Protein AF-A0A6J4Q5G8-F1 (afdb_monomer)

Nearest PDB structures (foldseek):
  4a8e-assembly1_A-2  TM=4.617E-01  e=3.701E-03  Pyrococcus abyssi

Foldseek 3Di:
DDDDDPDDDLDPQWDDDPLFIKGKDADDPVVVVVPDDRIDIGTLPDNDSVSSNVSNVVVVVVVVVVVVVVVVVCCVPLDNVVLLLQLLLLLLLQLLLVLVVVLVDDDDPVVLVVVLVVLVVVLVVLVVCLVVVQQVVQLVSSVVSCVQSVNDSVCSRPSVSSNVSSVSVNVSSVLSSCCSVVVDRSLVSCQVVCVVSPFHSDPVSSPDQDWLVNLLVLLLVVDDPVLNVLLVVLSLLCCLQPNRHRLVSQAQVSLVVSLLLLQLAFPCPPVQQPDDPVGDRGDDDRSVVNSVVLLVQLVVQLVVLVPPDPDDPVRSLVSSQVRHGAGDDLVVSVVSLVSVLSSSCSRPNCQASNPPDPQVRHSRHDNVRSVVVVVVSQVVQADPSGRGSHHHDDQAADADDLLLVQLLQCACQFVFACDPPRSRHDNPDPDTDHDPALLNVVLVCCQLQLEDSQQQQAQFLVQFDQDPNFTWGFTPPDPPRPDPDPLRTFIATDEVVCVLQPVVVLSVVCVVVVHGGRHPVQFADPSNRTSCVVVQVVSLVSCVSSLSNASNHGSSSSSVNNLVLLVVVVHDPLLSCSSNSHDDDDPVSSCCSNPPNVVSRVSSNSRDSQWDWDDDPPDPGITGPHGNPPAQQEWEWDFFAAPSLATQKIFTARPVPRHTPDIEGAPPGDGPPDPVNVPHHYDHLQVVLQVVLVSVVRHDYPADNDPSSNVNNVVSNVSYDHDDPDPDPPDDPPDDDDDDDDDDDDDDDDDDDDLDDDQAPDDAQQWKFFFQDDDPDDDPPRSDTAIWGQNHWDADPNFIWTFIWGKDADDPDDDDLLKQWDADPVFCQQRQHPGTIITHNQPIAIETSRPCSTTPYTRHGGDPVRVVSSVRSNVVSPDHDHYYPPDDPPDDDDDDDDDDDDDDDDDDDDDDDDDDD

Sequence (917 aa):
MRRRSTGRRWGLHLVRRNGVFHFRRRWPAALRKRGAPEFLCISLRTHVLAEAVKRSADLLAAIEAGERNVLMELADSPTAEWRTRAMIREMVRAAVAAMLARQEAPVDALDTAAHLERLAQQSDAIRSAQKERDWSEAARLAGSAAALTGVPHEALVGPVLGREILSTARRLLELAHRVEKECGDPLHLGQELLTQVGLPARRQALRPPMLLSEAIEKAAEEAPDEVEKKVRAVGRLAIAFFGDVPVATLGFERVFEFLEFIWKMPKGWGKGHGRNRHGQPGREIDPLAEQREADAHDAAVLAEVMATPDLTLPEKRRRVVERLTPRLTDGYLLVQRDMFARIARAALGSAVVGRSVDDEDRVVPSHRQIEAKLVVWHKRARTPCGLPTRISRPKRRRSWSLEHVVSLLLSPIFAGSSSTAQRWRKATSSKRFILRDAFYWVPLFMITLGVRPEEILQLKVRNVRLRDGILCVFLGDDLDDAIKTEQSRRVLPVPELLLRLGFREWIAFKGQSGEVWAFPEVQPDASHDRRSQIWGDRMRTLLARLDLKCEREDIYAMRRTLASKLLNLGVDNGVRQRVLGHLEGTTVDRHYSDDGLVELKALLDQVDYGVAVGQKSGFAFPVITGCTVALLPPLEVLVALTDQGAVSALRLCDPDTDETVFAARIAGAPAPKSQEWDSLEVLTGRAVATRANEILAAYSAILPANEEAVAAFEHLLILGDPAPRMPLPPAPVRESAVPGRATDPHPVAPEPEAFHEGPVLGLRKGDTAICVFPCRGRGAEDKLPRPGLVVAVRTLRGETFLDLAPGIPHNQMPVAPHELLVVEADETSSAGLAKPTRFDLRHRILVRVDDGSRLHRRLGSLSRKSDQRLMQSIQFAGDVSPLPVGEGAGIGRTPVVERRAKKVVHPPAPSPAIGRR

Mean predicted aligned error: 19.78 Å

Radius of gyration: 43.27 Å; Cα contacts (8 Å, |Δi|>4): 1274; chains: 1; bounding box: 100×101×131 Å

InterPro domains:
  IPR002104 Integrase, catalytic domain [PF00589] (444-593)
  IPR002104 Integrase, catalytic domain [PS51898] (395-605)
  IPR011010 DNA breaking-rejoining enzyme, catalytic core [SSF56349] (376-596)
  IPR013762 Integrase-like, catalytic domain superfamily [G3DSA:1.10.443.10] (398-610)
  IPR046668 Domain of unknown function DUF6538 [PF20172] (13-64)

Structure (mmCIF, N/CA/C/O backbone):
data_AF-A0A6J4Q5G8-F1
#
_entry.id   AF-A0A6J4Q5G8-F1
#
loop_
_atom_site.group_PDB
_atom_site.id
_atom_site.type_symbol
_atom_site.label_atom_id
_atom_site.label_alt_id
_atom_site.label_comp_id
_atom_site.label_asym_id
_atom_site.label_entity_id
_atom_site.label_seq_id
_atom_site.pdbx_PDB_ins_code
_atom_site.Cartn_x
_atom_site.Cartn_y
_atom_site.Cartn_z
_atom_site.occupancy
_atom_site.B_iso_or_equiv
_atom_site.auth_seq_id
_atom_site.auth_comp_id
_atom_site.auth_asym_id
_atom_site.auth_atom_id
_atom_site.pdbx_PDB_model_num
ATOM 1 N N . MET A 1 1 ? 3.506 -43.143 -50.020 1.00 38.41 1 MET A N 1
ATOM 2 C CA . MET A 1 1 ? 4.599 -43.624 -49.127 1.00 38.41 1 MET A CA 1
ATOM 3 C C . MET A 1 1 ? 5.420 -42.417 -48.664 1.00 38.41 1 MET A C 1
ATOM 5 O O . MET A 1 1 ? 5.477 -41.471 -49.428 1.00 38.41 1 MET A O 1
ATOM 9 N N . ARG A 1 2 ? 6.064 -42.328 -47.490 1.00 31.16 2 ARG A N 1
ATOM 10 C CA . ARG A 1 2 ? 6.086 -43.151 -46.257 1.00 31.16 2 ARG A CA 1
ATOM 11 C C . ARG A 1 2 ? 5.698 -42.241 -45.068 1.00 31.16 2 ARG A C 1
ATOM 13 O O . ARG A 1 2 ? 6.108 -41.083 -45.057 1.00 31.16 2 ARG A O 1
ATOM 20 N N . ARG A 1 3 ? 5.001 -42.743 -44.035 1.00 32.31 3 ARG A N 1
ATOM 21 C CA . ARG A 1 3 ? 4.870 -42.006 -42.755 1.00 32.31 3 ARG A CA 1
ATOM 22 C C . ARG A 1 3 ? 6.266 -41.846 -42.129 1.00 32.31 3 ARG A C 1
ATOM 24 O O . ARG A 1 3 ? 6.942 -42.850 -41.915 1.00 32.31 3 ARG A O 1
ATOM 31 N N . ARG A 1 4 ? 6.705 -40.618 -41.817 1.00 34.25 4 ARG A N 1
ATOM 32 C CA . ARG A 1 4 ? 7.885 -40.408 -40.955 1.00 34.25 4 ARG A CA 1
ATOM 33 C C . ARG A 1 4 ? 7.506 -40.791 -39.523 1.00 34.25 4 ARG A C 1
ATOM 35 O O . ARG A 1 4 ? 6.499 -40.316 -39.008 1.00 34.25 4 ARG A O 1
ATOM 42 N N . SER A 1 5 ? 8.288 -41.673 -38.909 1.00 34.28 5 SER A N 1
ATOM 43 C CA . SER A 1 5 ? 8.016 -42.191 -37.569 1.00 34.28 5 SER A CA 1
ATOM 44 C C . SER A 1 5 ? 8.118 -41.100 -36.502 1.00 34.28 5 SER A C 1
ATOM 46 O O . SER A 1 5 ? 9.046 -40.289 -36.494 1.00 34.28 5 SER A O 1
ATOM 48 N N . THR A 1 6 ? 7.179 -41.117 -35.558 1.00 39.62 6 THR A N 1
ATOM 49 C CA . THR A 1 6 ? 7.256 -40.359 -34.308 1.00 39.62 6 THR A CA 1
ATOM 50 C C . THR A 1 6 ? 8.429 -40.885 -33.480 1.00 39.62 6 THR A C 1
ATOM 52 O O . THR A 1 6 ? 8.347 -41.915 -32.811 1.00 39.62 6 THR A O 1
ATOM 55 N N . GLY A 1 7 ? 9.570 -40.200 -33.564 1.00 41.69 7 GLY A N 1
ATOM 56 C CA . GLY A 1 7 ? 10.774 -40.582 -32.833 1.00 41.69 7 GLY A CA 1
ATOM 57 C C . GLY A 1 7 ? 10.539 -40.544 -31.323 1.00 41.69 7 GLY A C 1
ATOM 58 O O . GLY A 1 7 ? 10.276 -39.475 -30.771 1.00 41.69 7 GLY A O 1
ATOM 59 N N . ARG A 1 8 ? 10.663 -41.702 -30.657 1.00 46.34 8 ARG A N 1
ATOM 60 C CA . ARG A 1 8 ? 10.660 -41.800 -29.187 1.00 46.34 8 ARG A CA 1
ATOM 61 C C . ARG A 1 8 ? 11.678 -40.800 -28.619 1.00 46.34 8 ARG A C 1
ATOM 63 O O . ARG A 1 8 ? 12.821 -40.770 -29.077 1.00 46.34 8 ARG A O 1
ATOM 70 N N . ARG A 1 9 ? 11.271 -39.978 -27.646 1.00 46.75 9 ARG A N 1
ATOM 71 C CA . ARG A 1 9 ? 12.187 -39.099 -26.901 1.00 46.75 9 ARG A CA 1
ATOM 72 C C . ARG A 1 9 ? 12.889 -39.941 -25.837 1.00 46.75 9 ARG A C 1
ATOM 74 O O . ARG A 1 9 ? 12.223 -40.506 -24.981 1.00 46.75 9 ARG A O 1
ATOM 81 N N . TRP A 1 10 ? 14.216 -40.014 -25.898 1.00 53.19 10 TRP A N 1
ATOM 82 C CA . TRP A 1 10 ? 15.046 -40.833 -24.997 1.00 53.19 10 TRP A CA 1
ATOM 83 C C . TRP A 1 10 ? 15.694 -40.016 -23.862 1.00 53.19 10 TRP A C 1
ATOM 85 O O . TRP A 1 10 ? 16.623 -40.480 -23.213 1.00 53.19 10 TRP A O 1
ATOM 95 N N . GLY A 1 11 ? 15.235 -38.777 -23.672 1.00 56.56 11 GLY A N 1
ATOM 96 C CA . GLY A 1 11 ? 15.844 -37.749 -22.829 1.00 56.56 11 GLY A CA 1
ATOM 97 C C . GLY A 1 11 ? 15.812 -36.388 -23.530 1.00 56.56 11 GLY A C 1
ATOM 98 O O . GLY A 1 11 ? 15.496 -36.299 -24.723 1.00 56.56 11 GLY A O 1
ATOM 99 N N . LEU A 1 12 ? 16.142 -35.319 -22.804 1.00 60.50 12 LEU A N 1
ATOM 100 C CA . LEU A 1 12 ? 16.439 -34.023 -23.418 1.00 60.50 12 LEU A CA 1
ATOM 101 C C . LEU A 1 12 ? 17.685 -34.164 -24.309 1.00 60.50 12 LEU A C 1
ATOM 103 O O . LEU A 1 12 ? 18.659 -34.808 -23.939 1.00 60.50 12 LEU A O 1
ATOM 107 N N . HIS A 1 13 ? 17.627 -33.590 -25.511 1.00 79.25 13 HIS A N 1
ATOM 108 C CA . HIS A 1 13 ? 18.731 -33.543 -26.482 1.00 79.25 13 HIS A CA 1
ATOM 109 C C . HIS A 1 13 ? 19.293 -34.885 -27.003 1.00 79.25 13 HIS A C 1
ATOM 111 O O . HIS A 1 13 ? 20.282 -34.860 -27.728 1.00 79.25 13 HIS A O 1
ATOM 117 N N . LEU A 1 14 ? 18.670 -36.044 -26.753 1.00 86.31 14 LEU A N 1
ATOM 118 C CA . LEU A 1 14 ? 19.120 -37.331 -27.315 1.00 86.31 14 LEU A CA 1
ATOM 119 C C . LEU A 1 14 ? 18.412 -37.720 -28.624 1.00 86.31 14 LEU A C 1
ATOM 121 O O . LEU A 1 14 ? 17.184 -37.730 -28.714 1.00 86.31 14 LEU A O 1
ATOM 125 N N . VAL A 1 15 ? 19.197 -38.123 -29.632 1.00 85.50 15 VAL A N 1
ATOM 126 C CA . VAL A 1 15 ? 18.722 -38.652 -30.925 1.00 85.50 15 VAL A CA 1
ATOM 127 C C . VAL A 1 15 ? 19.539 -39.885 -31.318 1.00 85.50 15 VAL A C 1
ATOM 129 O O . VAL A 1 15 ? 20.762 -39.819 -31.389 1.00 85.50 15 VAL A O 1
ATOM 132 N N . ARG A 1 16 ? 18.885 -41.009 -31.635 1.00 83.44 16 ARG A N 1
ATOM 133 C CA . ARG A 1 16 ? 19.562 -42.219 -32.138 1.00 83.44 16 ARG A CA 1
ATOM 134 C C . ARG A 1 16 ? 19.653 -42.199 -33.670 1.00 83.44 16 ARG A C 1
ATOM 136 O O . ARG A 1 16 ? 18.660 -41.898 -34.333 1.00 83.44 16 ARG A O 1
ATOM 143 N N . ARG A 1 17 ? 20.820 -42.524 -34.235 1.00 81.69 17 ARG A N 1
ATOM 144 C CA . ARG A 1 17 ? 21.075 -42.677 -35.682 1.00 81.69 17 ARG A CA 1
ATOM 145 C C . ARG A 1 17 ? 22.026 -43.854 -35.896 1.00 81.69 17 ARG A C 1
ATOM 147 O O . ARG A 1 17 ? 22.981 -43.994 -35.147 1.00 81.69 17 ARG A O 1
ATOM 154 N N . ASN A 1 18 ? 21.761 -44.699 -36.893 1.00 80.75 18 ASN A N 1
ATOM 155 C CA . ASN A 1 18 ? 22.617 -45.835 -37.278 1.00 80.75 18 ASN A CA 1
ATOM 156 C C . ASN A 1 18 ? 23.101 -46.676 -36.069 1.00 80.75 18 ASN A C 1
ATOM 158 O O . ASN A 1 18 ? 24.284 -46.946 -35.911 1.00 80.75 18 ASN A O 1
ATOM 162 N N . GLY A 1 19 ? 22.181 -47.015 -35.155 1.00 79.88 19 GLY A N 1
ATOM 163 C CA . GLY A 1 19 ? 22.466 -47.764 -33.920 1.00 79.88 19 GLY A CA 1
ATOM 164 C C . GLY A 1 19 ? 23.057 -46.949 -32.755 1.00 79.88 19 GLY A C 1
ATOM 165 O O . GLY A 1 19 ? 22.808 -47.300 -31.599 1.00 79.88 19 GLY A O 1
ATOM 166 N N . VAL A 1 20 ? 23.744 -45.839 -33.028 1.00 86.69 20 VAL A N 1
ATOM 167 C CA . VAL A 1 20 ? 24.491 -45.008 -32.062 1.00 86.69 20 VAL A CA 1
ATOM 168 C C . VAL A 1 20 ? 23.655 -43.814 -31.570 1.00 86.69 20 VAL A C 1
ATOM 170 O O . VAL A 1 20 ? 22.769 -43.314 -32.269 1.00 86.69 20 VAL A O 1
ATOM 173 N N . PHE A 1 21 ? 23.911 -43.343 -30.349 1.00 88.56 21 PHE A N 1
ATOM 174 C CA . PHE A 1 21 ? 23.306 -42.122 -29.810 1.00 88.56 21 PHE A CA 1
ATOM 175 C C . PHE A 1 21 ? 24.123 -40.863 -30.136 1.00 88.56 21 PHE A C 1
ATOM 177 O O . PHE A 1 21 ? 25.350 -40.839 -30.046 1.00 88.56 21 PHE A O 1
ATOM 184 N N . HIS A 1 22 ? 23.412 -39.788 -30.470 1.00 88.38 22 HIS A N 1
ATOM 185 C CA . HIS A 1 22 ? 23.940 -38.445 -30.678 1.00 88.38 22 HIS A CA 1
ATOM 186 C C . HIS A 1 22 ? 23.261 -37.457 -29.726 1.00 88.38 22 HIS A C 1
ATOM 188 O O . HIS A 1 22 ? 22.049 -37.523 -29.502 1.00 88.38 22 HIS A O 1
ATOM 194 N N . PHE A 1 23 ? 24.038 -36.497 -29.236 1.00 87.12 23 PHE A N 1
ATOM 195 C CA . PHE A 1 23 ? 23.537 -35.278 -28.618 1.00 87.12 23 PHE A CA 1
ATOM 196 C C . PHE A 1 23 ? 23.117 -34.291 -29.711 1.00 87.12 23 PHE A C 1
ATOM 198 O O . PHE A 1 23 ? 23.874 -34.061 -30.656 1.00 87.12 23 PHE A O 1
ATOM 205 N N . ARG A 1 24 ? 21.927 -33.697 -29.588 1.00 87.44 24 ARG A N 1
ATOM 206 C CA . ARG A 1 24 ? 21.398 -32.662 -30.482 1.00 87.44 24 ARG A CA 1
ATOM 207 C C . ARG A 1 24 ? 20.678 -31.559 -29.697 1.00 87.44 24 ARG A C 1
ATOM 209 O O . ARG A 1 24 ? 19.518 -31.713 -29.304 1.00 87.44 24 ARG A O 1
ATOM 216 N N . ARG A 1 25 ? 21.332 -30.405 -29.557 1.00 85.31 25 ARG A N 1
ATOM 217 C CA . ARG A 1 25 ? 20.786 -29.169 -28.960 1.00 85.31 25 ARG A CA 1
ATOM 218 C C . ARG A 1 25 ? 20.727 -28.075 -30.029 1.00 85.31 25 ARG A C 1
ATOM 220 O O . ARG A 1 25 ? 21.555 -28.053 -30.936 1.00 85.31 25 ARG A O 1
ATOM 227 N N . ARG A 1 26 ? 19.712 -27.206 -29.987 1.00 81.25 26 ARG A N 1
ATOM 228 C CA . ARG A 1 26 ? 19.653 -26.013 -30.854 1.00 81.25 26 ARG A CA 1
ATOM 229 C C . ARG A 1 26 ? 20.552 -24.958 -30.213 1.00 81.25 26 ARG A C 1
ATOM 231 O O . ARG A 1 26 ? 20.445 -24.773 -29.004 1.00 81.25 26 ARG A O 1
ATOM 238 N N . TRP A 1 27 ? 21.425 -24.299 -30.972 1.00 80.06 27 TRP A N 1
ATOM 239 C CA . TRP A 1 27 ? 22.265 -23.240 -30.396 1.00 80.06 27 TRP A CA 1
ATOM 240 C C . TRP A 1 27 ? 21.397 -22.036 -29.949 1.00 80.06 27 TRP A C 1
ATOM 242 O O . TRP A 1 27 ? 20.337 -21.793 -30.549 1.00 80.06 27 TRP A O 1
ATOM 252 N N . PRO A 1 28 ? 21.810 -21.254 -28.931 1.00 72.00 28 PRO A N 1
ATOM 253 C CA . PRO A 1 28 ? 21.120 -20.040 -28.502 1.00 72.00 28 PRO A CA 1
ATOM 254 C C . PRO A 1 28 ? 20.918 -19.045 -29.648 1.00 72.00 28 PRO A C 1
ATOM 256 O O . PRO A 1 28 ? 21.732 -18.954 -30.571 1.00 72.00 28 PRO A O 1
ATOM 259 N N . ALA A 1 29 ? 19.831 -18.269 -29.599 1.00 66.38 29 ALA A N 1
ATOM 260 C CA . ALA A 1 29 ? 19.505 -17.317 -30.662 1.00 66.38 29 ALA A CA 1
ATOM 261 C C . ALA A 1 29 ? 20.607 -16.260 -30.869 1.00 66.38 29 ALA A C 1
ATOM 263 O O . ALA A 1 29 ? 20.895 -15.912 -32.010 1.00 66.38 29 ALA A O 1
ATOM 264 N N . ALA A 1 30 ? 21.268 -15.813 -29.794 1.00 60.62 30 ALA A N 1
ATOM 265 C CA . ALA A 1 30 ? 22.379 -14.862 -29.851 1.00 60.62 30 ALA A CA 1
ATOM 266 C C . ALA A 1 30 ? 23.604 -15.391 -30.622 1.00 60.62 30 ALA A C 1
ATOM 268 O O . ALA A 1 30 ? 24.244 -14.629 -31.342 1.00 60.62 30 ALA A O 1
ATOM 269 N N . LEU A 1 31 ? 23.911 -16.690 -30.518 1.00 66.56 31 LEU A N 1
ATOM 270 C CA . LEU A 1 31 ? 25.018 -17.314 -31.251 1.00 66.56 31 LEU A CA 1
ATOM 271 C C . LEU A 1 31 ? 24.617 -17.641 -32.698 1.00 66.56 31 LEU A C 1
ATOM 273 O O . LEU A 1 31 ? 25.392 -17.400 -33.619 1.00 66.56 31 LEU A O 1
ATOM 277 N N . ARG A 1 32 ? 23.375 -18.090 -32.936 1.00 79.81 32 ARG A N 1
ATOM 278 C CA . ARG A 1 32 ? 22.860 -18.317 -34.304 1.00 79.81 32 ARG A CA 1
ATOM 279 C C . ARG A 1 32 ? 22.761 -17.026 -35.124 1.00 79.81 32 ARG A C 1
ATOM 281 O O . ARG A 1 32 ? 23.094 -17.040 -36.303 1.00 79.81 32 ARG A O 1
ATOM 288 N N . LYS A 1 33 ? 22.385 -15.898 -34.504 1.00 62.31 33 LYS A N 1
ATOM 289 C CA . LYS A 1 33 ? 22.427 -14.558 -35.130 1.00 62.31 33 LYS A CA 1
ATOM 290 C C . LYS A 1 33 ? 23.856 -14.106 -35.492 1.00 62.31 33 LYS A C 1
ATOM 292 O O . LYS A 1 33 ? 23.999 -13.245 -36.349 1.00 62.31 33 LYS A O 1
ATOM 297 N N . ARG A 1 34 ? 24.893 -14.701 -34.883 1.00 59.44 34 ARG A N 1
ATOM 298 C CA . ARG A 1 34 ? 26.323 -14.483 -35.183 1.00 59.44 34 ARG A CA 1
ATOM 299 C C . ARG A 1 34 ? 26.957 -15.635 -35.996 1.00 59.44 34 ARG A C 1
ATOM 301 O O . ARG A 1 34 ? 28.171 -15.791 -35.995 1.00 59.44 34 ARG A O 1
ATOM 308 N N . GLY A 1 35 ? 26.151 -16.450 -36.686 1.00 63.34 35 GLY A N 1
ATOM 309 C CA . GLY A 1 35 ? 26.634 -17.468 -37.632 1.00 63.34 35 GLY A CA 1
ATOM 310 C C . GLY A 1 35 ? 26.822 -18.888 -37.081 1.00 63.34 35 GLY A C 1
ATOM 311 O O . GLY A 1 35 ? 27.192 -19.778 -37.845 1.00 63.34 35 GLY A O 1
ATOM 312 N N . ALA A 1 36 ? 26.531 -19.155 -35.801 1.00 71.88 36 ALA A N 1
ATOM 313 C CA . ALA A 1 36 ? 26.524 -20.533 -35.300 1.00 71.88 36 ALA A CA 1
ATOM 314 C C . ALA A 1 36 ? 25.456 -21.383 -36.031 1.00 71.88 36 ALA A C 1
ATOM 316 O O . ALA A 1 36 ? 24.354 -20.885 -36.292 1.00 71.88 36 ALA A O 1
ATOM 317 N N . PRO A 1 37 ? 25.729 -22.669 -36.338 1.00 73.81 37 PRO A N 1
ATOM 318 C CA . PRO A 1 37 ? 24.788 -23.531 -37.054 1.00 73.81 37 PRO A CA 1
ATOM 319 C C . PRO A 1 37 ? 23.489 -23.721 -36.262 1.00 73.81 37 PRO A C 1
ATOM 321 O O . PRO A 1 37 ? 23.439 -23.498 -35.055 1.00 73.81 37 PRO A O 1
ATOM 324 N N . GLU A 1 38 ? 22.405 -24.171 -36.900 1.00 77.12 38 GLU A N 1
ATOM 325 C CA . GLU A 1 38 ? 21.125 -24.231 -36.183 1.00 77.12 38 GLU A CA 1
ATOM 326 C C . GLU A 1 38 ? 21.134 -25.243 -35.018 1.00 77.12 38 GLU A C 1
ATOM 328 O O . GLU A 1 38 ? 20.588 -24.976 -33.944 1.00 77.12 38 GLU A O 1
ATOM 333 N N . PHE A 1 39 ? 21.794 -26.389 -35.204 1.00 82.56 39 PHE A N 1
ATOM 334 C CA . PHE A 1 39 ? 21.907 -27.441 -34.197 1.00 82.56 39 PHE A CA 1
ATOM 335 C C . PHE A 1 39 ? 23.359 -27.856 -33.989 1.00 82.56 39 PHE A C 1
ATOM 337 O O . PHE A 1 39 ? 24.038 -28.239 -34.941 1.00 82.56 39 PHE A O 1
ATOM 344 N N . LEU A 1 40 ? 23.789 -27.894 -32.730 1.00 83.06 40 LEU A N 1
ATOM 345 C CA . LEU A 1 40 ? 24.952 -28.668 -32.322 1.00 83.06 40 LEU A CA 1
ATOM 346 C C . LEU A 1 40 ? 24.571 -30.150 -32.357 1.00 83.06 40 LEU A C 1
ATOM 348 O O . LEU A 1 40 ? 23.582 -30.539 -31.734 1.00 83.06 40 LEU A O 1
ATOM 352 N N . CYS A 1 41 ? 25.320 -30.970 -33.095 1.00 87.50 41 CYS A N 1
ATOM 353 C CA . CYS A 1 41 ? 25.050 -32.399 -33.247 1.00 87.50 41 CYS A CA 1
ATOM 354 C C . CYS A 1 41 ? 26.345 -33.203 -33.068 1.00 87.50 41 CYS A C 1
ATOM 356 O O . CYS A 1 41 ? 27.186 -33.228 -33.962 1.00 87.50 41 CYS A O 1
ATOM 358 N N . ILE A 1 42 ? 26.510 -33.852 -31.914 1.00 86.12 42 ILE A N 1
ATOM 359 C CA . ILE A 1 42 ? 27.739 -34.561 -31.519 1.00 86.12 42 ILE A CA 1
ATOM 360 C C . ILE A 1 42 ? 27.423 -36.053 -31.362 1.00 86.12 42 ILE A C 1
ATOM 362 O O . ILE A 1 42 ? 26.415 -36.416 -30.759 1.00 86.12 42 ILE A O 1
ATOM 366 N N . SER A 1 43 ? 28.266 -36.940 -31.902 1.00 88.69 43 SER A N 1
ATOM 367 C CA . SER A 1 43 ? 28.151 -38.383 -31.637 1.00 88.69 43 SER A CA 1
ATOM 368 C C . SER A 1 43 ? 28.643 -38.697 -30.229 1.00 88.69 43 SER A C 1
ATOM 370 O O . SER A 1 43 ? 29.786 -38.389 -29.897 1.00 88.69 43 SER A O 1
ATOM 372 N N . LEU A 1 44 ? 27.812 -39.360 -29.421 1.00 88.50 44 LEU A N 1
ATOM 373 C CA . LEU A 1 44 ? 28.181 -39.784 -28.067 1.00 88.50 44 LEU A CA 1
ATOM 374 C C . LEU A 1 44 ? 28.978 -41.095 -28.057 1.00 88.50 44 LEU A C 1
ATOM 376 O O . LEU A 1 44 ? 29.327 -41.576 -26.982 1.00 88.50 44 LEU A O 1
ATOM 380 N N . ARG A 1 45 ? 29.266 -41.676 -29.236 1.00 88.62 45 ARG A N 1
ATOM 381 C CA . ARG A 1 45 ? 30.078 -42.895 -29.425 1.00 88.62 45 ARG A CA 1
ATOM 382 C C . ARG A 1 45 ? 29.662 -44.061 -28.511 1.00 88.62 45 ARG A C 1
ATOM 384 O O . ARG A 1 45 ? 30.510 -44.765 -27.973 1.00 88.62 45 ARG A O 1
ATOM 391 N N . THR A 1 46 ? 28.356 -44.243 -28.312 1.00 87.12 46 THR A N 1
ATOM 392 C CA . THR A 1 46 ? 27.788 -45.386 -27.582 1.00 87.12 46 THR A CA 1
ATOM 393 C C . THR A 1 46 ? 26.423 -45.783 -28.142 1.00 87.12 46 THR A C 1
ATOM 395 O O . THR A 1 46 ? 25.683 -44.956 -28.685 1.00 87.12 46 THR A O 1
ATOM 398 N N . HIS A 1 47 ? 26.103 -47.069 -28.025 1.00 87.38 47 HIS A N 1
ATOM 399 C CA . HIS A 1 47 ? 24.806 -47.656 -28.359 1.00 87.38 47 HIS A CA 1
ATOM 400 C C . HIS A 1 47 ? 23.957 -47.948 -27.103 1.00 87.38 47 HIS A C 1
ATOM 402 O O . HIS A 1 47 ? 22.797 -48.341 -27.237 1.00 87.38 47 HIS A O 1
ATOM 408 N N . VAL A 1 48 ? 24.515 -47.745 -25.902 1.00 87.50 48 VAL A N 1
ATOM 409 C CA . VAL A 1 48 ? 23.874 -48.007 -24.605 1.00 87.50 48 VAL A CA 1
ATOM 410 C C . VAL A 1 48 ? 23.151 -46.749 -24.120 1.00 87.50 48 VAL A C 1
ATOM 412 O O . VAL A 1 48 ? 23.741 -45.674 -24.037 1.00 87.50 48 VAL A O 1
ATOM 415 N N . LEU A 1 49 ? 21.864 -46.873 -23.781 1.00 82.38 49 LEU A N 1
ATOM 416 C CA . LEU A 1 49 ? 21.022 -45.720 -23.435 1.00 82.38 49 LEU A CA 1
ATOM 417 C C . LEU A 1 49 ? 21.464 -45.014 -22.142 1.00 82.38 49 LEU A C 1
ATOM 419 O O . LEU A 1 49 ? 21.581 -43.794 -22.140 1.00 82.38 49 LEU A O 1
ATOM 423 N N . ALA A 1 50 ? 21.720 -45.754 -21.059 1.00 81.00 50 ALA A N 1
ATOM 424 C CA . ALA A 1 50 ? 22.101 -45.159 -19.773 1.00 81.00 50 ALA A CA 1
ATOM 425 C C . ALA A 1 50 ? 23.421 -44.372 -19.873 1.00 81.00 50 ALA A C 1
ATOM 427 O O . ALA A 1 50 ? 23.539 -43.261 -19.355 1.00 81.00 50 ALA A O 1
ATOM 428 N N . GLU A 1 51 ? 24.388 -44.909 -20.619 1.00 84.19 51 GLU A N 1
ATOM 429 C CA . GLU A 1 51 ? 25.650 -44.227 -20.894 1.00 84.19 51 GLU A CA 1
ATOM 430 C C . GLU A 1 51 ? 25.454 -43.000 -21.799 1.00 84.19 51 GLU A C 1
ATOM 432 O O . GLU A 1 51 ? 26.034 -41.948 -21.535 1.00 84.19 51 GLU A O 1
ATOM 437 N N . ALA A 1 52 ? 24.598 -43.092 -22.824 1.00 85.06 52 ALA A N 1
ATOM 438 C CA . ALA A 1 52 ? 24.241 -41.946 -23.657 1.00 85.06 52 ALA A CA 1
ATOM 439 C C . ALA A 1 52 ? 23.585 -40.821 -22.839 1.00 85.06 52 ALA A C 1
ATOM 441 O O . ALA A 1 52 ? 23.918 -39.658 -23.048 1.00 85.06 52 ALA A O 1
ATOM 442 N N . VAL A 1 53 ? 22.706 -41.151 -21.885 1.00 82.75 53 VAL A N 1
ATOM 443 C CA . VAL A 1 53 ? 22.102 -40.175 -20.963 1.00 82.75 53 VAL A CA 1
ATOM 444 C C . VAL A 1 53 ? 23.183 -39.490 -20.128 1.00 82.75 53 VAL A C 1
ATOM 446 O O . VAL A 1 53 ? 23.251 -38.261 -20.159 1.00 82.75 53 VAL A O 1
ATOM 449 N N . LYS A 1 54 ? 24.084 -40.242 -19.477 1.00 84.25 54 LYS A N 1
ATOM 450 C CA . LYS A 1 54 ? 25.185 -39.647 -18.699 1.00 84.25 54 LYS A CA 1
ATOM 451 C C . LYS A 1 54 ? 26.071 -38.741 -19.565 1.00 84.25 54 LYS A C 1
ATOM 453 O O . LYS A 1 54 ? 26.157 -37.545 -19.299 1.00 84.25 54 LYS A O 1
ATOM 458 N N . ARG A 1 55 ? 26.623 -39.269 -20.667 1.00 86.75 55 ARG A N 1
ATOM 459 C CA . ARG A 1 55 ? 27.473 -38.506 -21.603 1.00 86.75 55 ARG A CA 1
ATOM 460 C C . ARG A 1 55 ? 26.752 -37.273 -22.172 1.00 86.75 55 ARG A C 1
ATOM 462 O O . ARG A 1 55 ? 27.410 -36.285 -22.477 1.00 86.75 55 ARG A O 1
ATOM 469 N N . SER A 1 56 ? 25.421 -37.300 -22.315 1.00 85.25 56 SER A N 1
ATOM 470 C CA . SER A 1 56 ? 24.633 -36.139 -22.759 1.00 85.25 56 SER A CA 1
ATOM 471 C C . SER A 1 56 ? 24.469 -35.053 -21.692 1.00 85.25 56 SER A C 1
ATOM 473 O O . SER A 1 56 ? 24.422 -33.881 -22.052 1.00 85.25 56 SER A O 1
ATOM 475 N N . ALA A 1 57 ? 24.414 -35.419 -20.407 1.00 81.00 57 ALA A N 1
ATOM 476 C CA . ALA A 1 57 ? 24.322 -34.476 -19.294 1.00 81.00 57 ALA A CA 1
ATOM 477 C C . ALA A 1 57 ? 25.679 -33.814 -19.007 1.00 81.00 57 ALA A C 1
ATOM 479 O O . ALA A 1 57 ? 25.747 -32.591 -18.904 1.00 81.00 57 ALA A O 1
ATOM 480 N N . ASP A 1 58 ? 26.758 -34.605 -18.984 1.00 82.69 58 ASP A N 1
ATOM 481 C CA . ASP A 1 58 ? 28.131 -34.108 -18.821 1.00 82.69 58 ASP A CA 1
ATOM 482 C C . ASP A 1 58 ? 28.481 -33.110 -19.948 1.00 82.69 58 ASP A C 1
ATOM 484 O O . ASP A 1 58 ? 28.972 -32.006 -19.705 1.00 82.69 58 ASP A O 1
ATOM 488 N N . LEU A 1 59 ? 28.140 -33.466 -21.195 1.00 83.69 59 LEU A N 1
ATOM 489 C CA . LEU A 1 59 ? 28.318 -32.611 -22.370 1.00 83.69 59 LEU A CA 1
ATOM 490 C C . LEU A 1 59 ? 27.430 -31.357 -22.327 1.00 83.69 59 LEU A C 1
ATOM 492 O O . LEU A 1 59 ? 27.900 -30.281 -22.688 1.00 83.69 59 LEU A O 1
ATOM 496 N N . LEU A 1 60 ? 26.175 -31.463 -21.871 1.00 82.25 60 LEU A N 1
ATOM 497 C CA . LEU A 1 60 ? 25.286 -30.310 -21.701 1.00 82.25 60 LEU A CA 1
ATOM 498 C C . LEU A 1 60 ? 25.865 -29.304 -20.700 1.00 82.25 60 LEU A C 1
ATOM 500 O O . LEU A 1 60 ? 25.936 -28.122 -21.020 1.00 82.25 60 LEU A O 1
ATOM 504 N N . ALA A 1 61 ? 26.331 -29.768 -19.538 1.00 78.25 61 ALA A N 1
ATOM 505 C CA . ALA A 1 61 ? 26.922 -28.910 -18.513 1.00 78.25 61 ALA A CA 1
ATOM 506 C C . ALA A 1 61 ? 28.206 -28.215 -19.002 1.00 78.25 61 ALA A C 1
ATOM 508 O O . ALA A 1 61 ? 28.394 -27.024 -18.750 1.00 78.25 61 ALA A O 1
ATOM 509 N N . ALA A 1 62 ? 29.058 -28.929 -19.748 1.00 78.38 62 ALA A N 1
ATOM 510 C CA . ALA A 1 62 ? 30.257 -28.361 -20.363 1.00 78.38 62 ALA A CA 1
ATOM 511 C C . ALA A 1 62 ? 29.921 -27.307 -21.436 1.00 78.38 62 ALA A C 1
ATOM 513 O O . ALA A 1 62 ? 30.519 -26.230 -21.447 1.00 78.38 62 ALA A O 1
ATOM 514 N N . ILE A 1 63 ? 28.929 -27.573 -22.296 1.00 79.75 63 ILE A N 1
ATOM 515 C CA . ILE A 1 63 ? 28.437 -26.596 -23.280 1.00 79.75 63 ILE A CA 1
ATOM 516 C C . ILE A 1 63 ? 27.836 -25.381 -22.570 1.00 79.75 63 ILE A C 1
ATOM 518 O O . ILE A 1 63 ? 28.133 -24.264 -22.959 1.00 79.75 63 ILE A O 1
ATOM 522 N N . GLU A 1 64 ? 27.044 -25.562 -21.515 1.00 78.38 64 GLU A N 1
ATOM 523 C CA . GLU A 1 64 ? 26.415 -24.451 -20.791 1.00 78.38 64 GLU A CA 1
ATOM 524 C C . GLU A 1 64 ? 27.409 -23.642 -19.950 1.00 78.38 64 GLU A C 1
ATOM 526 O O . GLU A 1 64 ? 27.148 -22.478 -19.653 1.00 78.38 64 GLU A O 1
ATOM 531 N N . ALA A 1 65 ? 28.555 -24.208 -19.566 1.00 70.25 65 ALA A N 1
ATOM 532 C CA . ALA A 1 65 ? 29.688 -23.446 -19.042 1.00 70.25 65 ALA A CA 1
ATOM 533 C C . ALA A 1 65 ? 30.388 -22.646 -20.157 1.00 70.25 65 ALA A C 1
ATOM 535 O O . ALA A 1 65 ? 30.536 -21.435 -20.026 1.00 70.25 65 ALA A O 1
ATOM 536 N N . GLY A 1 66 ? 30.728 -23.284 -21.282 1.00 71.88 66 GLY A N 1
ATOM 537 C CA . GLY A 1 66 ? 31.353 -22.613 -22.429 1.00 71.88 66 GLY A CA 1
ATOM 538 C C . GLY A 1 66 ? 30.482 -21.507 -23.040 1.00 71.88 66 GLY A C 1
ATOM 539 O O . GLY A 1 66 ? 30.978 -20.426 -23.328 1.00 71.88 66 GLY A O 1
ATOM 540 N N . GLU A 1 67 ? 29.172 -21.731 -23.165 1.00 72.94 67 GLU A N 1
ATOM 541 C CA . GLU A 1 67 ? 28.196 -20.726 -23.599 1.00 72.94 67 GLU A CA 1
ATOM 542 C C . GLU A 1 67 ? 28.144 -19.538 -22.639 1.00 72.94 67 GLU A C 1
ATOM 544 O O . GLU A 1 67 ? 28.073 -18.408 -23.107 1.00 72.94 67 GLU A O 1
ATOM 549 N N . ARG A 1 68 ? 28.212 -19.758 -21.317 1.00 66.06 68 ARG A N 1
ATOM 550 C CA . ARG A 1 68 ? 28.273 -18.658 -20.341 1.00 66.06 68 ARG A CA 1
ATOM 551 C C . ARG A 1 68 ? 29.569 -17.867 -20.461 1.00 66.06 68 ARG A C 1
ATOM 553 O O . ARG A 1 68 ? 29.490 -16.648 -20.513 1.00 66.06 68 ARG A O 1
ATOM 560 N N . ASN A 1 69 ? 30.719 -18.532 -20.568 1.00 62.09 69 ASN A N 1
ATOM 561 C CA . ASN A 1 69 ? 32.007 -17.853 -20.720 1.00 62.09 69 ASN A CA 1
ATOM 562 C C . ASN A 1 69 ? 32.044 -17.025 -22.014 1.00 62.09 69 ASN A C 1
ATOM 564 O O . ASN A 1 69 ? 32.277 -15.826 -21.954 1.00 62.09 69 ASN A O 1
ATOM 568 N N . VAL A 1 70 ? 31.682 -17.618 -23.158 1.00 61.22 70 VAL A N 1
ATOM 569 C CA . VAL A 1 70 ? 31.622 -16.912 -24.451 1.00 61.22 70 VAL A CA 1
ATOM 570 C C . VAL A 1 70 ? 30.597 -15.771 -24.430 1.00 61.22 70 VAL A C 1
ATOM 572 O O . VAL A 1 70 ? 30.833 -14.724 -25.025 1.00 61.22 70 VAL A O 1
ATOM 575 N N . LEU A 1 71 ? 29.458 -15.919 -23.743 1.00 57.72 71 LEU A N 1
ATOM 576 C CA . LEU A 1 71 ? 28.478 -14.832 -23.605 1.00 57.72 71 LEU A CA 1
ATOM 577 C C . LEU A 1 71 ? 28.917 -13.735 -22.619 1.00 57.72 71 LEU A C 1
ATOM 579 O O . LEU A 1 71 ? 28.470 -12.603 -22.791 1.00 57.72 71 LEU A O 1
ATOM 583 N N . MET A 1 72 ? 29.787 -14.033 -21.647 1.00 49.97 72 MET A N 1
ATOM 584 C CA . MET A 1 72 ? 30.444 -13.030 -20.797 1.00 49.97 72 MET A CA 1
ATOM 585 C C . MET A 1 72 ? 31.560 -12.301 -21.554 1.00 49.97 72 MET A C 1
ATOM 587 O O . MET A 1 72 ? 31.551 -11.080 -21.590 1.00 49.97 72 MET A O 1
ATOM 591 N N . GLU A 1 73 ? 32.428 -13.007 -22.281 1.00 51.47 73 GLU A N 1
ATOM 592 C CA . GLU A 1 73 ? 33.442 -12.401 -23.164 1.00 51.47 73 GLU A CA 1
ATOM 593 C C . GLU A 1 73 ? 32.800 -11.489 -24.236 1.00 51.47 73 GLU A C 1
ATOM 595 O O . GLU A 1 73 ? 33.317 -10.420 -24.555 1.00 51.47 73 GLU A O 1
ATOM 600 N N . LEU A 1 74 ? 31.617 -11.859 -24.745 1.00 48.03 74 LEU A N 1
ATOM 601 C CA . LEU A 1 74 ? 30.805 -11.034 -25.654 1.00 48.03 74 LEU A CA 1
ATOM 602 C C . LEU A 1 74 ? 30.022 -9.896 -24.962 1.00 48.03 74 LEU A C 1
ATOM 604 O O . LEU A 1 74 ? 29.400 -9.089 -25.661 1.00 48.03 74 LEU A O 1
ATOM 608 N N . ALA A 1 75 ? 30.021 -9.829 -23.629 1.00 46.03 75 ALA A N 1
ATOM 609 C CA . ALA A 1 75 ? 29.452 -8.738 -22.834 1.00 46.03 75 ALA A CA 1
ATOM 610 C C . ALA A 1 75 ? 30.535 -7.762 -22.337 1.00 46.03 75 ALA A C 1
ATOM 612 O O . ALA A 1 75 ? 30.317 -6.553 -22.397 1.00 46.03 75 ALA A O 1
ATOM 613 N N . ASP A 1 76 ? 31.700 -8.286 -21.944 1.00 37.81 76 ASP A N 1
ATOM 614 C CA . ASP A 1 76 ? 32.866 -7.552 -21.428 1.00 37.81 76 ASP A CA 1
ATOM 615 C C . ASP A 1 76 ? 33.775 -6.979 -22.540 1.00 37.81 76 ASP A C 1
ATOM 617 O O . ASP A 1 76 ? 34.800 -6.354 -22.267 1.00 37.81 76 ASP A O 1
ATOM 621 N N . SER A 1 77 ? 33.383 -7.133 -23.811 1.00 44.22 77 SER A N 1
ATOM 622 C CA . SER A 1 77 ? 33.943 -6.365 -24.932 1.00 44.22 77 SER A CA 1
ATOM 623 C C . SER A 1 77 ? 33.916 -4.854 -24.618 1.00 44.22 77 SER A C 1
ATOM 625 O O . SER A 1 77 ? 32.853 -4.339 -24.252 1.00 44.22 77 SER A O 1
ATOM 627 N N . PRO A 1 78 ? 35.023 -4.101 -24.816 1.00 44.50 78 PRO A N 1
ATOM 628 C CA . PRO A 1 78 ? 35.174 -2.718 -24.330 1.00 44.50 78 PRO A CA 1
ATOM 629 C C . PRO A 1 78 ? 34.164 -1.717 -24.919 1.00 44.50 78 PRO A C 1
ATOM 631 O O . PRO A 1 78 ? 33.944 -0.643 -24.363 1.00 44.50 78 PRO A O 1
ATOM 634 N N . THR A 1 79 ? 33.476 -2.088 -26.000 1.00 54.34 79 THR A N 1
ATOM 635 C CA . THR A 1 79 ? 32.093 -1.651 -26.229 1.00 54.34 79 THR A CA 1
ATOM 636 C C . THR A 1 79 ? 31.187 -2.867 -26.387 1.00 54.34 79 THR A C 1
ATOM 638 O O . THR A 1 79 ? 31.450 -3.758 -27.199 1.00 54.34 79 THR A O 1
ATOM 641 N N . ALA A 1 80 ? 30.089 -2.897 -25.629 1.00 60.25 80 ALA A N 1
ATOM 642 C CA . ALA A 1 80 ? 29.050 -3.902 -25.805 1.00 60.25 80 ALA A CA 1
ATOM 643 C C . ALA A 1 80 ? 28.411 -3.728 -27.195 1.00 60.25 80 ALA A C 1
ATOM 645 O O . ALA A 1 80 ? 27.882 -2.660 -27.499 1.00 60.25 80 ALA A O 1
ATOM 646 N N . GLU A 1 81 ? 28.428 -4.781 -28.019 1.00 66.12 81 GLU A N 1
ATOM 647 C CA . GLU A 1 81 ? 28.087 -4.774 -29.459 1.00 66.12 81 GLU A CA 1
ATOM 648 C C . GLU A 1 81 ? 26.749 -4.080 -29.801 1.00 66.12 81 GLU A C 1
ATOM 650 O O . GLU A 1 81 ? 26.582 -3.501 -30.875 1.00 66.12 81 GLU A O 1
ATOM 655 N N . TRP A 1 82 ? 25.783 -4.103 -28.877 1.00 64.06 82 TRP A N 1
ATOM 656 C CA . TRP A 1 82 ? 24.492 -3.437 -29.046 1.00 64.06 82 TRP A CA 1
ATOM 657 C C . TRP A 1 82 ? 24.574 -1.902 -28.945 1.00 64.06 82 TRP A C 1
ATOM 659 O O . TRP A 1 82 ? 23.829 -1.231 -29.656 1.00 64.06 82 TRP A O 1
ATOM 669 N N . ARG A 1 83 ? 25.479 -1.338 -28.125 1.00 71.06 83 ARG A N 1
ATOM 670 C CA . ARG A 1 83 ? 25.698 0.119 -28.022 1.00 71.06 83 ARG A CA 1
ATOM 671 C C . ARG A 1 83 ? 26.298 0.659 -29.310 1.00 71.06 83 ARG A C 1
ATOM 673 O O . ARG A 1 83 ? 25.786 1.629 -29.848 1.00 71.06 83 ARG A O 1
ATOM 680 N N . THR A 1 84 ? 27.303 -0.029 -29.850 1.00 80.19 84 THR A N 1
ATOM 681 C CA . THR A 1 84 ? 27.905 0.272 -31.156 1.00 80.19 84 THR A CA 1
ATOM 682 C C . THR A 1 84 ? 26.854 0.312 -32.266 1.00 80.19 84 THR A C 1
ATOM 684 O O . THR A 1 84 ? 26.744 1.308 -32.979 1.00 80.19 84 THR A O 1
ATOM 687 N N . ARG A 1 85 ? 25.995 -0.716 -32.361 1.00 81.69 85 ARG A N 1
ATOM 688 C CA . ARG A 1 85 ? 24.892 -0.717 -33.339 1.00 81.69 85 ARG A CA 1
ATOM 689 C C . ARG A 1 85 ? 23.863 0.386 -33.092 1.00 81.69 85 ARG A C 1
ATOM 691 O O . ARG A 1 85 ? 23.372 0.959 -34.059 1.00 81.69 85 ARG A O 1
ATOM 698 N N . ALA A 1 86 ? 23.537 0.694 -31.836 1.00 79.31 86 ALA A N 1
ATOM 699 C CA . ALA A 1 86 ? 22.649 1.807 -31.510 1.00 79.31 86 ALA A CA 1
ATOM 700 C C . ALA A 1 86 ? 23.261 3.150 -31.943 1.00 79.31 86 ALA A C 1
ATOM 702 O O . ALA A 1 86 ? 22.600 3.920 -32.627 1.00 79.31 86 ALA A O 1
ATOM 703 N N . MET A 1 87 ? 24.534 3.398 -31.634 1.00 87.75 87 MET A N 1
ATOM 704 C CA . MET A 1 87 ? 25.261 4.611 -32.012 1.00 87.75 87 MET A CA 1
ATOM 705 C C . MET A 1 87 ? 25.269 4.818 -33.532 1.00 87.75 87 MET A C 1
ATOM 707 O O . MET A 1 87 ? 24.888 5.881 -34.013 1.00 87.75 87 MET A O 1
ATOM 711 N N . ILE A 1 88 ? 25.632 3.783 -34.295 1.00 89.88 88 ILE A N 1
ATOM 712 C CA . ILE A 1 88 ? 25.657 3.808 -35.767 1.00 89.88 88 ILE A CA 1
ATOM 713 C C . ILE A 1 88 ? 24.249 4.045 -36.338 1.00 89.88 88 ILE A C 1
ATOM 715 O O . ILE A 1 88 ? 24.075 4.820 -37.280 1.00 89.88 88 ILE A O 1
ATOM 719 N N . ARG A 1 89 ? 23.218 3.441 -35.733 1.00 89.06 89 ARG A N 1
ATOM 720 C CA . ARG A 1 89 ? 21.814 3.688 -36.084 1.00 89.06 89 ARG A CA 1
ATOM 721 C C . ARG A 1 89 ? 21.399 5.137 -35.834 1.00 89.06 89 ARG A C 1
ATOM 723 O O . ARG A 1 89 ? 20.718 5.705 -36.681 1.00 89.06 89 ARG A O 1
ATOM 730 N N . GLU A 1 90 ? 21.819 5.743 -34.725 1.00 89.00 90 GLU A N 1
ATOM 731 C CA . GLU A 1 90 ? 21.534 7.152 -34.435 1.00 89.00 90 GLU A CA 1
ATOM 732 C C . GLU A 1 90 ? 22.316 8.113 -35.344 1.00 89.00 90 GLU A C 1
ATOM 734 O O . GLU A 1 90 ? 21.739 9.102 -35.789 1.00 89.00 90 GLU A O 1
ATOM 739 N N . MET A 1 91 ? 23.563 7.796 -35.723 1.00 91.81 91 MET A N 1
ATOM 740 C CA . MET A 1 91 ? 24.298 8.547 -36.756 1.00 91.81 91 MET A CA 1
ATOM 741 C C . MET A 1 91 ? 23.528 8.572 -38.086 1.00 91.81 91 MET A C 1
ATOM 743 O O . MET A 1 91 ? 23.312 9.639 -38.660 1.00 91.81 91 MET A O 1
ATOM 747 N N . VAL A 1 92 ? 23.066 7.406 -38.558 1.00 93.25 92 VAL A N 1
ATOM 748 C CA . VAL A 1 92 ? 22.264 7.302 -39.789 1.00 93.25 92 VAL A CA 1
ATOM 749 C C . VAL A 1 92 ? 20.920 8.022 -39.636 1.00 93.25 92 VAL A C 1
ATOM 751 O O . VAL A 1 92 ? 20.513 8.742 -40.548 1.00 93.25 92 VAL A O 1
ATOM 754 N N . ARG A 1 93 ? 20.244 7.892 -38.484 1.00 91.25 93 ARG A N 1
ATOM 755 C CA . ARG A 1 93 ? 18.976 8.588 -38.213 1.00 91.25 93 ARG A CA 1
ATOM 756 C C . ARG A 1 93 ? 19.140 10.105 -38.308 1.00 91.25 93 ARG A C 1
ATOM 758 O O . ARG A 1 93 ? 18.375 10.748 -39.021 1.00 91.25 93 ARG A O 1
ATOM 765 N N . ALA A 1 94 ? 20.127 10.656 -37.603 1.00 89.06 94 ALA A N 1
ATOM 766 C CA . ALA A 1 94 ? 20.372 12.092 -37.531 1.00 89.06 94 ALA A CA 1
ATOM 767 C C . ALA A 1 94 ? 20.773 12.672 -38.894 1.00 89.06 94 ALA A C 1
ATOM 769 O O . ALA A 1 94 ? 20.247 13.707 -39.294 1.00 89.06 94 ALA A O 1
ATOM 770 N N . ALA A 1 95 ? 21.638 11.981 -39.642 1.00 92.69 95 ALA A N 1
ATOM 771 C CA . ALA A 1 95 ? 22.061 12.425 -40.965 1.00 92.69 95 ALA A CA 1
ATOM 772 C C . ALA A 1 95 ? 20.900 12.452 -41.977 1.00 92.69 95 ALA A C 1
ATOM 774 O O . ALA A 1 95 ? 20.708 13.462 -42.649 1.00 92.69 95 ALA A O 1
ATOM 775 N N . VAL A 1 96 ? 20.076 11.399 -42.057 1.00 93.69 96 VAL A N 1
ATOM 776 C CA . VAL A 1 96 ? 18.920 11.382 -42.979 1.00 93.69 96 VAL A CA 1
ATOM 777 C C . VAL A 1 96 ? 17.828 12.369 -42.532 1.00 93.69 96 VAL A C 1
ATOM 779 O O . VAL A 1 96 ? 17.170 12.981 -43.372 1.00 93.69 96 VAL A O 1
ATOM 782 N N . ALA A 1 97 ? 17.664 12.600 -41.223 1.00 89.62 97 ALA A N 1
ATOM 783 C CA . ALA A 1 97 ? 16.796 13.664 -40.713 1.00 89.62 97 ALA A CA 1
ATOM 784 C C . ALA A 1 97 ? 17.288 15.066 -41.123 1.00 89.62 97 ALA A C 1
ATOM 786 O O . ALA A 1 97 ? 16.477 15.895 -41.532 1.00 89.62 97 ALA A O 1
ATOM 787 N N . ALA A 1 98 ? 18.601 15.320 -41.074 1.00 90.56 98 ALA A N 1
ATOM 788 C CA . ALA A 1 98 ? 19.196 16.583 -41.509 1.00 90.56 98 ALA A CA 1
ATOM 789 C C . ALA A 1 98 ? 19.054 16.811 -43.026 1.00 90.56 98 ALA A C 1
ATOM 791 O O . ALA A 1 98 ? 18.776 17.932 -43.443 1.00 90.56 98 ALA A O 1
ATOM 792 N N . MET A 1 99 ? 19.168 15.756 -43.844 1.00 93.38 99 MET A N 1
ATOM 793 C CA . MET A 1 99 ? 18.907 15.828 -45.291 1.00 93.38 99 MET A CA 1
ATOM 794 C C . MET A 1 99 ? 17.464 16.262 -45.594 1.00 93.38 99 MET A C 1
ATOM 796 O O . MET A 1 99 ? 17.252 17.153 -46.411 1.00 93.38 99 MET A O 1
ATOM 800 N N . LEU A 1 100 ? 16.472 15.684 -44.901 1.00 90.25 100 LEU A N 1
ATOM 801 C CA . LEU A 1 100 ? 15.070 16.100 -45.037 1.00 90.25 100 LEU A CA 1
ATOM 802 C C . LEU A 1 100 ? 14.853 17.542 -44.563 1.00 90.25 100 LEU A C 1
ATOM 804 O O . LEU A 1 100 ? 14.235 18.325 -45.273 1.00 90.25 100 LEU A O 1
ATOM 808 N N . ALA A 1 101 ? 15.401 17.914 -43.402 1.00 87.88 101 ALA A N 1
ATOM 809 C CA . ALA A 1 101 ? 15.283 19.274 -42.874 1.00 87.88 101 ALA A CA 1
ATOM 810 C C . ALA A 1 101 ? 15.932 20.328 -43.794 1.00 87.88 101 ALA A C 1
ATOM 812 O O . ALA A 1 101 ? 15.460 21.460 -43.848 1.00 87.88 101 ALA A O 1
ATOM 813 N N . ARG A 1 102 ? 16.979 19.957 -44.547 1.00 88.94 102 ARG A N 1
ATOM 814 C CA . ARG A 1 102 ? 17.573 20.802 -45.591 1.00 88.94 102 ARG A CA 1
ATOM 815 C C . ARG A 1 102 ? 16.661 20.942 -46.813 1.00 88.94 102 ARG A C 1
ATOM 817 O O . ARG A 1 102 ? 16.488 22.056 -47.287 1.00 88.94 102 ARG A O 1
ATOM 824 N N . GLN A 1 103 ? 16.053 19.857 -47.295 1.00 87.81 103 GLN A N 1
ATOM 825 C CA . GLN A 1 103 ? 15.081 19.918 -48.401 1.00 87.81 103 GLN A CA 1
ATOM 826 C C . GLN A 1 103 ? 13.799 20.692 -48.047 1.00 87.81 103 GLN A C 1
ATOM 828 O O . GLN A 1 103 ? 13.107 21.173 -48.939 1.00 87.81 103 GLN A O 1
ATOM 833 N N . GLU A 1 104 ? 13.475 20.812 -46.758 1.00 85.94 104 GLU A N 1
ATOM 834 C CA . GLU A 1 104 ? 12.347 21.605 -46.250 1.00 85.94 104 GLU A CA 1
ATOM 835 C C . GLU A 1 104 ? 12.710 23.073 -45.957 1.00 85.94 104 GLU A C 1
ATOM 837 O O . GLU A 1 104 ? 11.830 23.866 -45.615 1.00 85.94 104 GLU A O 1
ATOM 842 N N . ALA A 1 105 ? 13.983 23.455 -46.104 1.00 84.62 105 ALA A N 1
ATOM 843 C CA . ALA A 1 105 ? 14.443 24.833 -45.971 1.00 84.62 105 ALA A CA 1
ATOM 844 C C . ALA A 1 105 ? 14.324 25.611 -47.304 1.00 84.62 105 ALA A C 1
ATOM 846 O O . ALA A 1 105 ? 14.283 25.005 -48.377 1.00 84.62 105 ALA A O 1
ATOM 847 N N . PRO A 1 106 ? 14.290 26.959 -47.275 1.00 78.44 106 PRO A N 1
ATOM 848 C CA . PRO A 1 106 ? 14.321 27.771 -48.491 1.00 78.44 106 PRO A CA 1
ATOM 849 C C . PRO A 1 106 ? 15.587 27.511 -49.320 1.00 78.44 106 PRO A C 1
ATOM 851 O O . PRO A 1 106 ? 16.696 27.535 -48.787 1.00 78.44 106 PRO A O 1
ATOM 854 N N . VAL A 1 107 ? 15.419 27.284 -50.624 1.00 74.44 107 VAL A N 1
ATOM 855 C CA . VAL A 1 107 ? 16.517 26.935 -51.539 1.00 74.44 107 VAL A CA 1
ATOM 856 C C . VAL A 1 107 ? 17.205 28.192 -52.078 1.00 74.44 107 VAL A C 1
ATOM 858 O O . VAL A 1 107 ? 16.557 29.041 -52.687 1.00 74.44 107 VAL A O 1
ATOM 861 N N . ASP A 1 108 ? 18.527 28.258 -51.922 1.00 75.44 108 ASP A N 1
ATOM 862 C CA . ASP A 1 108 ? 19.419 29.194 -52.615 1.00 75.44 108 ASP A CA 1
ATOM 863 C C . ASP A 1 108 ? 20.441 28.394 -53.439 1.00 75.44 108 ASP A C 1
ATOM 865 O O . ASP A 1 108 ? 21.135 27.526 -52.910 1.00 75.44 108 ASP A O 1
ATOM 869 N N . ALA A 1 109 ? 20.556 28.706 -54.731 1.00 70.56 109 ALA A N 1
ATOM 870 C CA . ALA A 1 109 ? 21.489 28.053 -55.644 1.00 70.56 109 ALA A CA 1
ATOM 871 C C . ALA A 1 109 ? 22.966 28.246 -55.242 1.00 70.56 109 ALA A C 1
ATOM 873 O O . ALA A 1 109 ? 23.786 27.358 -55.493 1.00 70.56 109 ALA A O 1
ATOM 874 N N . LEU A 1 110 ? 23.309 29.371 -54.600 1.00 69.50 110 LEU A N 1
ATOM 875 C CA . LEU A 1 110 ? 24.667 29.630 -54.113 1.00 69.50 110 LEU A CA 1
ATOM 876 C C . LEU A 1 110 ? 25.000 28.762 -52.891 1.00 69.50 110 LEU A C 1
ATOM 878 O O . LEU A 1 110 ? 26.070 28.147 -52.861 1.00 69.50 110 LEU A O 1
ATOM 882 N N . ASP A 1 111 ? 24.080 28.625 -51.928 1.00 82.00 111 ASP A N 1
ATOM 883 C CA . ASP A 1 111 ? 24.269 27.688 -50.813 1.00 82.00 111 ASP A CA 1
ATOM 884 C C . ASP A 1 111 ? 24.261 26.225 -51.282 1.00 82.00 111 ASP A C 1
ATOM 886 O O . ASP A 1 111 ? 25.075 25.448 -50.787 1.00 82.00 111 ASP A O 1
ATOM 890 N N . THR A 1 112 ? 23.432 25.841 -52.263 1.00 83.69 112 THR A N 1
ATOM 891 C CA . THR A 1 112 ? 23.444 24.490 -52.863 1.00 83.69 112 THR A CA 1
ATOM 892 C C . THR A 1 112 ? 24.815 24.141 -53.449 1.00 83.69 112 THR A C 1
ATOM 894 O O . THR A 1 112 ? 25.378 23.094 -53.118 1.00 83.69 112 THR A O 1
ATOM 897 N N . ALA A 1 113 ? 25.407 25.026 -54.260 1.00 85.69 113 ALA A N 1
ATOM 898 C CA . ALA A 1 113 ? 26.746 24.813 -54.811 1.00 85.69 113 ALA A CA 1
ATOM 899 C C . ALA A 1 113 ? 27.809 24.706 -53.699 1.00 85.69 113 ALA A C 1
ATOM 901 O O . ALA A 1 113 ? 28.569 23.736 -53.651 1.00 85.69 113 ALA A O 1
ATOM 902 N N . ALA A 1 114 ? 27.797 25.641 -52.743 1.00 87.75 114 ALA A N 1
ATOM 903 C CA . ALA A 1 114 ? 28.700 25.616 -51.596 1.00 87.75 114 ALA A CA 1
ATOM 904 C C . ALA A 1 114 ? 28.466 24.400 -50.674 1.00 87.75 114 ALA A C 1
ATOM 906 O O . ALA A 1 114 ? 29.370 23.978 -49.955 1.00 87.75 114 ALA A O 1
ATOM 907 N N . HIS A 1 115 ? 27.260 23.824 -50.632 1.00 89.00 115 HIS A N 1
ATOM 908 C CA . HIS A 1 115 ? 26.950 22.620 -49.856 1.00 89.00 115 HIS A CA 1
ATOM 909 C C . HIS A 1 115 ? 27.522 21.367 -50.517 1.00 89.00 115 HIS A C 1
ATOM 911 O O . HIS A 1 115 ? 28.202 20.591 -49.848 1.00 89.00 115 HIS A O 1
ATOM 917 N N . LEU A 1 116 ? 27.336 21.209 -51.832 1.00 91.00 116 LEU A N 1
ATOM 918 C CA . LEU A 1 116 ? 27.940 20.120 -52.603 1.00 91.00 116 LEU A CA 1
ATOM 919 C C . LEU A 1 116 ? 29.472 20.107 -52.474 1.00 91.00 116 LEU A C 1
ATOM 921 O O . LEU A 1 116 ? 30.054 19.030 -52.323 1.00 91.00 116 LEU A O 1
ATOM 925 N N . GLU A 1 117 ? 30.112 21.282 -52.469 1.00 91.31 117 GLU A N 1
ATOM 926 C CA . GLU A 1 117 ? 31.556 21.402 -52.244 1.00 91.31 117 GLU A CA 1
ATOM 927 C C . GLU A 1 117 ? 31.954 21.016 -50.808 1.00 91.31 117 GLU A C 1
ATOM 929 O O . GLU A 1 117 ? 32.831 20.169 -50.625 1.00 91.31 117 GLU A O 1
ATOM 934 N N . ARG A 1 118 ? 31.265 21.544 -49.781 1.00 92.44 118 ARG A N 1
ATOM 935 C CA . ARG A 1 118 ? 31.486 21.168 -48.368 1.00 92.44 118 ARG A CA 1
ATOM 936 C C . ARG A 1 118 ? 31.368 19.653 -48.147 1.00 92.44 118 ARG A C 1
ATOM 938 O O . ARG A 1 118 ? 32.195 19.078 -47.440 1.00 92.44 118 ARG A O 1
ATOM 945 N N . LEU A 1 119 ? 30.383 18.994 -48.763 1.00 92.62 119 LEU A N 1
ATOM 946 C CA . LEU A 1 119 ? 30.208 17.537 -48.688 1.00 92.62 119 LEU A CA 1
ATOM 947 C C . LEU A 1 119 ? 31.375 16.773 -49.339 1.00 92.62 119 LEU A C 1
ATOM 949 O O . LEU A 1 119 ? 31.830 15.768 -48.789 1.00 92.62 119 LEU A O 1
ATOM 953 N N . ALA A 1 120 ? 31.886 17.251 -50.478 1.00 90.44 120 ALA A N 1
ATOM 954 C CA . ALA A 1 120 ? 33.046 16.656 -51.143 1.00 90.44 120 ALA A CA 1
ATOM 955 C C . ALA A 1 120 ? 34.322 16.798 -50.292 1.00 90.44 120 ALA A C 1
ATOM 957 O O . ALA A 1 120 ? 34.988 15.799 -50.016 1.00 90.44 120 ALA A O 1
ATOM 958 N N . GLN A 1 121 ? 34.601 18.007 -49.790 1.00 92.44 121 GLN A N 1
ATOM 959 C CA . GLN A 1 121 ? 35.731 18.289 -48.896 1.00 92.44 121 GLN A CA 1
ATOM 960 C C . GLN A 1 121 ? 35.696 17.400 -47.635 1.00 92.44 121 GLN A C 1
ATOM 962 O O . GLN A 1 121 ? 36.710 16.810 -47.260 1.00 92.44 121 GLN A O 1
ATOM 967 N N . GLN A 1 122 ? 34.522 17.228 -47.011 1.00 91.44 122 GLN A N 1
ATOM 968 C CA . GLN A 1 122 ? 34.344 16.332 -45.858 1.00 91.44 122 GLN A CA 1
ATOM 969 C C . GLN A 1 122 ? 34.562 14.852 -46.214 1.00 91.44 122 GLN A C 1
ATOM 971 O O . GLN A 1 122 ? 35.177 14.114 -45.442 1.00 91.44 122 GLN A O 1
ATOM 976 N N . SER A 1 123 ? 34.098 14.403 -47.385 1.00 92.06 123 SER A N 1
ATOM 977 C CA . SER A 1 123 ? 34.300 13.022 -47.843 1.00 92.06 123 SER A CA 1
ATOM 978 C C . SER A 1 123 ? 35.777 12.710 -48.101 1.00 92.06 123 SER A C 1
ATOM 980 O O . SER A 1 123 ? 36.233 11.601 -47.811 1.00 92.06 123 SER A O 1
ATOM 982 N N . ASP A 1 124 ? 36.532 13.669 -48.636 1.00 90.62 124 ASP A N 1
ATOM 983 C CA . ASP A 1 124 ? 37.964 13.507 -48.886 1.00 90.62 124 ASP A CA 1
ATOM 984 C C . ASP A 1 124 ? 38.789 13.593 -47.593 1.00 90.62 124 ASP A C 1
ATOM 986 O O . ASP A 1 124 ? 39.697 12.781 -47.415 1.00 90.62 124 ASP A O 1
ATOM 990 N N . ALA A 1 125 ? 38.413 14.446 -46.632 1.00 90.50 125 ALA A N 1
ATOM 991 C CA . ALA A 1 125 ? 39.006 14.449 -45.290 1.00 90.50 125 ALA A CA 1
ATOM 992 C C . ALA A 1 125 ? 38.850 13.086 -44.582 1.00 90.50 125 ALA A C 1
ATOM 994 O O . ALA A 1 125 ? 39.829 12.524 -44.086 1.00 90.50 125 ALA A O 1
ATOM 995 N N . ILE A 1 126 ? 37.651 12.488 -44.625 1.00 91.75 126 ILE A N 1
ATOM 996 C CA . ILE A 1 126 ? 37.408 11.130 -44.103 1.00 91.75 126 ILE A CA 1
ATOM 997 C C . ILE A 1 126 ? 38.243 10.079 -44.854 1.00 91.75 126 ILE A C 1
ATOM 999 O O . ILE A 1 126 ? 38.715 9.118 -44.243 1.00 91.75 126 ILE A O 1
ATOM 1003 N N . ARG A 1 127 ? 38.465 10.243 -46.167 1.00 90.62 127 ARG A N 1
ATOM 1004 C CA . ARG A 1 127 ? 39.314 9.335 -46.958 1.00 90.62 127 ARG A CA 1
ATOM 1005 C C . ARG A 1 127 ? 40.787 9.418 -46.538 1.00 90.62 127 ARG A C 1
ATOM 1007 O O . ARG A 1 127 ? 41.433 8.373 -46.453 1.00 90.62 127 ARG A O 1
ATOM 1014 N N . SER A 1 128 ? 41.301 10.613 -46.240 1.00 90.31 128 SER A N 1
ATOM 1015 C CA . SER A 1 128 ? 42.655 10.801 -45.696 1.00 90.31 128 SER A CA 1
ATOM 1016 C C . SER A 1 128 ? 42.789 10.180 -44.305 1.00 90.31 128 SER A C 1
ATOM 1018 O O . SER A 1 128 ? 43.648 9.321 -44.118 1.00 90.31 128 SER A O 1
ATOM 1020 N N . ALA A 1 129 ? 41.859 10.456 -43.382 1.00 88.69 129 ALA A N 1
ATOM 1021 C CA . ALA A 1 129 ? 41.842 9.833 -42.052 1.00 88.69 129 ALA A CA 1
ATOM 1022 C C . ALA A 1 129 ? 41.808 8.288 -42.123 1.00 88.69 129 ALA A C 1
ATOM 1024 O O . ALA A 1 129 ? 42.574 7.610 -41.436 1.00 88.69 129 ALA A O 1
ATOM 1025 N N . GLN A 1 130 ? 41.006 7.707 -43.029 1.00 88.31 130 GLN A N 1
ATOM 1026 C CA . GLN A 1 130 ? 40.983 6.255 -43.283 1.00 88.31 130 GLN A CA 1
ATOM 1027 C C . GLN A 1 130 ? 42.317 5.693 -43.812 1.00 88.31 130 GLN A C 1
ATOM 1029 O O . GLN A 1 130 ? 42.645 4.538 -43.526 1.00 88.31 130 GLN A O 1
ATOM 1034 N N . LYS A 1 131 ? 43.073 6.476 -44.591 1.00 89.81 131 LYS A N 1
ATOM 1035 C CA . LYS A 1 131 ? 44.379 6.100 -45.159 1.00 89.81 131 LYS A CA 1
ATOM 1036 C C . LYS A 1 131 ? 45.499 6.208 -44.119 1.00 89.81 131 LYS A C 1
ATOM 1038 O O . LYS A 1 131 ? 46.333 5.309 -44.024 1.00 89.81 131 LYS A O 1
ATOM 1043 N N . GLU A 1 132 ? 45.492 7.285 -43.342 1.00 90.50 132 GLU A N 1
ATOM 1044 C CA . GLU A 1 132 ? 46.477 7.606 -42.299 1.00 90.50 132 GLU A CA 1
ATOM 1045 C C . GLU A 1 132 ? 46.222 6.851 -40.983 1.00 90.50 132 GLU A C 1
ATOM 1047 O O . GLU A 1 132 ? 47.126 6.734 -40.160 1.00 90.50 132 GLU A O 1
ATOM 1052 N N . ARG A 1 133 ? 45.035 6.238 -40.839 1.00 85.62 133 ARG A N 1
ATOM 1053 C CA . ARG A 1 133 ? 44.549 5.534 -39.636 1.00 85.62 133 ARG A CA 1
ATOM 1054 C C . ARG A 1 133 ? 44.342 6.464 -38.439 1.00 85.62 133 ARG A C 1
ATOM 1056 O O . ARG A 1 133 ? 44.493 6.035 -37.296 1.00 85.62 133 ARG A O 1
ATOM 1063 N N . ASP A 1 134 ? 43.971 7.713 -38.705 1.00 86.31 134 ASP A N 1
ATOM 1064 C CA . ASP A 1 134 ? 43.529 8.633 -37.666 1.00 86.31 134 ASP A CA 1
ATOM 1065 C C . ASP A 1 134 ? 42.077 8.319 -37.273 1.00 86.31 134 ASP A C 1
ATOM 1067 O O . ASP A 1 134 ? 41.141 8.449 -38.066 1.00 86.31 134 ASP A O 1
ATOM 1071 N N . TRP A 1 135 ? 41.896 7.883 -36.028 1.00 86.62 135 TRP A N 1
ATOM 1072 C CA . TRP A 1 135 ? 40.589 7.582 -35.443 1.00 86.62 135 TRP A CA 1
ATOM 1073 C C . TRP A 1 135 ? 40.055 8.725 -34.563 1.00 86.62 135 TRP A C 1
ATOM 1075 O O . TRP A 1 135 ? 38.940 8.624 -34.055 1.00 86.62 135 TRP A O 1
ATOM 1085 N N . SER A 1 136 ? 40.794 9.828 -34.394 1.00 86.69 136 SER A N 1
ATOM 1086 C CA . SER A 1 136 ? 40.304 11.011 -33.669 1.00 86.69 136 SER A CA 1
ATOM 1087 C C . SER A 1 136 ? 39.113 11.658 -34.394 1.00 86.69 136 SER A C 1
ATOM 1089 O O . SER A 1 136 ? 38.101 11.994 -33.774 1.00 86.69 136 SER A O 1
ATOM 1091 N N . GLU A 1 137 ? 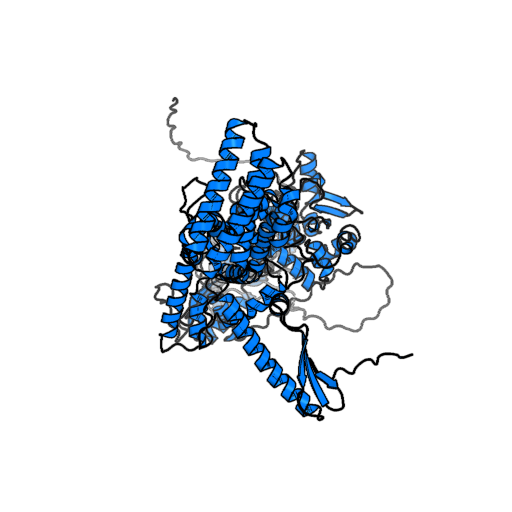39.160 11.688 -35.728 1.00 87.38 137 GLU A N 1
ATOM 1092 C CA . GLU A 1 137 ? 38.065 12.132 -36.597 1.00 87.38 137 GLU A CA 1
ATOM 1093 C C . GLU A 1 137 ? 36.793 11.277 -36.430 1.00 87.38 137 GLU A C 1
ATOM 1095 O O . GLU A 1 137 ? 35.670 11.780 -36.516 1.00 87.38 137 GLU A O 1
ATOM 1100 N N . ALA A 1 138 ? 36.936 9.989 -36.092 1.00 88.06 138 ALA A N 1
ATOM 1101 C CA . ALA A 1 138 ? 35.794 9.136 -35.770 1.00 88.06 138 ALA A CA 1
ATOM 1102 C C . ALA A 1 138 ? 35.102 9.580 -34.469 1.00 88.06 138 ALA A C 1
ATOM 1104 O O . ALA A 1 138 ? 33.872 9.614 -34.401 1.00 88.06 138 ALA A O 1
ATOM 1105 N N . ALA A 1 139 ? 35.871 9.990 -33.457 1.00 87.56 139 ALA A N 1
ATOM 1106 C CA . ALA A 1 139 ? 35.323 10.540 -32.221 1.00 87.56 139 ALA A CA 1
ATOM 1107 C C . ALA A 1 139 ? 34.619 11.892 -32.447 1.00 87.56 139 ALA A C 1
ATOM 1109 O O . ALA A 1 139 ? 33.564 12.132 -31.854 1.00 87.56 139 ALA A O 1
ATOM 1110 N N . ARG A 1 140 ? 35.133 12.732 -33.360 1.00 89.31 140 ARG A N 1
ATOM 1111 C CA . ARG A 1 140 ? 34.479 13.984 -33.783 1.00 89.31 140 ARG A CA 1
ATOM 1112 C C . ARG A 1 140 ? 33.131 13.731 -34.466 1.00 89.31 140 ARG A C 1
ATOM 1114 O O . ARG A 1 140 ? 32.155 14.409 -34.157 1.00 89.31 140 ARG A O 1
ATOM 1121 N N . LEU A 1 141 ? 33.065 12.753 -35.372 1.00 89.62 141 LEU A N 1
ATOM 1122 C CA . LEU A 1 141 ? 31.863 12.442 -36.160 1.00 89.62 141 LEU A CA 1
ATOM 1123 C C . LEU A 1 141 ? 30.796 11.657 -35.380 1.00 89.62 141 LEU A C 1
ATOM 1125 O O . LEU A 1 141 ? 29.604 11.857 -35.607 1.00 89.62 141 LEU A O 1
ATOM 1129 N N . ALA A 1 142 ? 31.197 10.770 -34.466 1.00 90.31 142 ALA A N 1
ATOM 1130 C CA . ALA A 1 142 ? 30.269 9.955 -33.679 1.00 90.31 142 ALA A CA 1
ATOM 1131 C C . ALA A 1 142 ? 29.884 10.570 -32.322 1.00 90.31 142 ALA A C 1
ATOM 1133 O O . ALA A 1 142 ? 28.924 10.102 -31.711 1.00 90.31 142 ALA A O 1
ATOM 1134 N N . GLY A 1 143 ? 30.594 11.599 -31.838 1.00 86.69 143 GLY A N 1
ATOM 1135 C CA . GLY A 1 143 ? 30.533 12.079 -30.449 1.00 86.69 143 GLY A CA 1
ATOM 1136 C C . GLY A 1 143 ? 29.124 12.288 -29.876 1.00 86.69 143 GLY A C 1
ATOM 1137 O O . GLY A 1 143 ? 28.824 11.783 -28.794 1.00 86.69 143 GLY A O 1
ATOM 1138 N N . SER A 1 144 ? 28.224 12.953 -30.607 1.00 83.94 144 SER A N 1
ATOM 1139 C CA . SER A 1 144 ? 26.838 13.175 -30.158 1.00 83.94 144 SER A CA 1
ATOM 1140 C C . SER A 1 144 ? 26.024 11.876 -30.066 1.00 83.94 144 SER A C 1
ATOM 1142 O O . SER A 1 144 ? 25.289 11.672 -29.101 1.00 83.94 144 SER A O 1
ATOM 1144 N N . ALA A 1 145 ? 26.177 10.965 -31.033 1.00 85.88 145 ALA A N 1
ATOM 1145 C CA . ALA A 1 145 ? 25.513 9.660 -31.014 1.00 85.88 145 ALA A CA 1
ATOM 1146 C C . ALA A 1 145 ? 26.102 8.737 -29.931 1.00 85.88 145 ALA A C 1
ATOM 1148 O O . ALA A 1 145 ? 25.375 7.958 -29.312 1.00 85.88 145 ALA A O 1
ATOM 1149 N N . ALA A 1 146 ? 27.408 8.841 -29.673 1.00 85.00 146 ALA A N 1
ATOM 1150 C CA . ALA A 1 146 ? 28.108 8.104 -28.629 1.00 85.00 146 ALA A CA 1
ATOM 1151 C C . ALA A 1 146 ? 27.638 8.527 -27.230 1.00 85.00 146 ALA A C 1
ATOM 1153 O O . ALA A 1 146 ? 27.282 7.670 -26.419 1.00 85.00 146 ALA A O 1
ATOM 1154 N N . ALA A 1 147 ? 27.536 9.840 -26.988 1.00 80.50 147 ALA A N 1
ATOM 1155 C CA . ALA A 1 147 ? 26.988 10.402 -25.756 1.00 80.50 147 ALA A CA 1
ATOM 1156 C C . ALA A 1 147 ? 25.541 9.935 -25.511 1.00 80.50 147 ALA A C 1
ATOM 1158 O O . ALA A 1 147 ? 25.237 9.428 -24.433 1.00 80.50 147 ALA A O 1
ATOM 1159 N N . LEU A 1 148 ? 24.676 10.004 -26.533 1.00 73.25 148 LEU A N 1
ATOM 1160 C CA . LEU A 1 148 ? 23.289 9.522 -26.452 1.00 73.25 148 LEU A CA 1
ATOM 1161 C C . LEU A 1 148 ? 23.177 8.015 -26.171 1.00 73.25 148 LEU A C 1
ATOM 1163 O O . LEU A 1 148 ? 22.200 7.581 -25.573 1.00 73.25 148 LEU A O 1
ATOM 1167 N N . THR A 1 149 ? 24.141 7.193 -26.593 1.00 75.50 149 THR A N 1
ATOM 1168 C CA . THR A 1 149 ? 24.055 5.721 -26.478 1.00 75.50 149 THR A CA 1
ATOM 1169 C C . THR A 1 149 ? 24.938 5.116 -25.383 1.00 75.50 149 THR A C 1
ATOM 1171 O O . THR A 1 149 ? 24.939 3.895 -25.190 1.00 75.50 149 THR A O 1
ATOM 1174 N N . GLY A 1 150 ? 25.653 5.950 -24.623 1.00 72.69 150 GLY A N 1
ATOM 1175 C CA . GLY A 1 150 ? 26.552 5.512 -23.554 1.00 72.69 150 GLY A CA 1
ATOM 1176 C C . GLY A 1 150 ? 27.787 4.762 -24.067 1.00 72.69 150 GLY A C 1
ATOM 1177 O O . GLY A 1 150 ? 28.250 3.825 -23.413 1.00 72.69 150 GLY A O 1
ATOM 1178 N N . VAL A 1 151 ? 28.291 5.132 -25.248 1.00 79.50 151 VAL A N 1
ATOM 1179 C CA . VAL A 1 151 ? 29.583 4.666 -25.770 1.00 79.50 151 VAL A CA 1
ATOM 1180 C C . VAL A 1 151 ? 30.690 5.576 -25.212 1.00 79.50 151 VAL A C 1
ATOM 1182 O O . VAL A 1 151 ? 30.613 6.789 -25.408 1.00 79.50 151 VAL A O 1
ATOM 1185 N N . PRO A 1 152 ? 31.712 5.039 -24.515 1.00 78.81 152 PRO A N 1
ATOM 1186 C CA . PRO A 1 152 ? 32.796 5.853 -23.972 1.00 78.81 152 PRO A CA 1
ATOM 1187 C C . PRO A 1 152 ? 33.660 6.438 -25.096 1.00 78.81 152 PRO A C 1
ATOM 1189 O O . PRO A 1 152 ? 33.944 5.764 -26.087 1.00 78.81 152 PRO A O 1
ATOM 1192 N N . HIS A 1 153 ? 34.112 7.682 -24.922 1.00 82.31 153 HIS A N 1
ATOM 1193 C CA . HIS A 1 153 ? 34.870 8.425 -25.936 1.00 82.31 153 HIS A CA 1
ATOM 1194 C C . HIS A 1 153 ? 36.153 7.693 -26.376 1.00 82.31 153 HIS A C 1
ATOM 1196 O O . HIS A 1 153 ? 36.452 7.628 -27.565 1.00 82.31 153 HIS A O 1
ATOM 1202 N N . GLU A 1 154 ? 36.850 7.056 -25.431 1.00 82.75 154 GLU A N 1
ATOM 1203 C CA . GLU A 1 154 ? 38.047 6.234 -25.665 1.00 82.75 154 GLU A CA 1
ATOM 1204 C C . GLU A 1 154 ? 37.826 5.128 -26.711 1.00 82.75 154 GLU A C 1
ATOM 1206 O O . GLU A 1 154 ? 38.699 4.863 -27.536 1.00 82.75 154 GLU A O 1
ATOM 1211 N N . ALA A 1 155 ? 36.638 4.510 -26.738 1.00 81.56 155 ALA A N 1
ATOM 1212 C CA . ALA A 1 155 ? 36.334 3.443 -27.687 1.00 81.56 155 ALA A CA 1
ATOM 1213 C C . ALA A 1 155 ? 36.162 3.954 -29.128 1.00 81.56 155 ALA A C 1
ATOM 1215 O O . ALA A 1 155 ? 36.402 3.196 -30.067 1.00 81.56 155 ALA A O 1
ATOM 1216 N N . LEU A 1 156 ? 35.786 5.225 -29.319 1.00 83.94 156 LEU A N 1
ATOM 1217 C CA . LEU A 1 156 ? 35.617 5.838 -30.645 1.00 83.94 156 LEU A CA 1
ATOM 1218 C C . LEU A 1 156 ? 36.953 5.957 -31.392 1.00 83.94 156 LEU A C 1
ATOM 1220 O O . LEU A 1 156 ? 36.989 5.823 -32.613 1.00 83.94 156 LEU A O 1
ATOM 1224 N N . VAL A 1 157 ? 38.044 6.145 -30.641 1.00 84.56 157 VAL A N 1
ATOM 1225 C CA . VAL A 1 157 ? 39.430 6.210 -31.139 1.00 84.56 157 VAL A CA 1
ATOM 1226 C C . VAL A 1 157 ? 40.029 4.798 -31.336 1.00 84.56 157 VAL A C 1
ATOM 1228 O O . VAL A 1 157 ? 41.141 4.635 -31.834 1.00 84.56 157 VAL A O 1
ATOM 1231 N N . GLY A 1 158 ? 39.293 3.737 -30.981 1.00 83.44 158 GLY A N 1
ATOM 1232 C CA . GLY A 1 158 ? 39.706 2.350 -31.194 1.00 83.44 158 GLY A CA 1
ATOM 1233 C C . GLY A 1 158 ? 39.617 1.934 -32.674 1.00 83.44 158 GLY A C 1
ATOM 1234 O O . GLY A 1 158 ? 38.601 2.192 -33.319 1.00 83.44 158 GLY A O 1
ATOM 1235 N N . PRO A 1 159 ? 40.608 1.209 -33.233 1.00 78.69 159 PRO A N 1
ATOM 1236 C CA . PRO A 1 159 ? 40.735 0.993 -34.683 1.00 78.69 159 PRO A CA 1
ATOM 1237 C C . PRO A 1 159 ? 39.612 0.162 -35.324 1.00 78.69 159 PRO A C 1
ATOM 1239 O O . PRO A 1 159 ? 39.392 0.250 -36.532 1.00 78.69 159 PRO A O 1
ATOM 1242 N N . VAL A 1 160 ? 38.901 -0.658 -34.544 1.00 81.12 160 VAL A N 1
ATOM 1243 C CA . VAL A 1 160 ? 37.749 -1.437 -35.033 1.00 81.12 160 VAL A CA 1
ATOM 1244 C C . VAL A 1 160 ? 36.531 -0.526 -35.198 1.00 81.12 160 VAL A C 1
ATOM 1246 O O . VAL A 1 160 ? 35.957 -0.453 -36.283 1.00 81.12 160 VAL A O 1
ATOM 1249 N N . LEU A 1 161 ? 36.179 0.207 -34.137 1.00 84.38 161 LEU A N 1
ATOM 1250 C CA . LEU A 1 161 ? 35.006 1.076 -34.100 1.00 84.38 161 LEU A CA 1
ATOM 1251 C C . LEU A 1 161 ? 35.207 2.335 -34.954 1.00 84.38 161 LEU A C 1
ATOM 1253 O O . LEU A 1 161 ? 34.329 2.682 -35.740 1.00 84.38 161 LEU A O 1
ATOM 1257 N N . GLY A 1 162 ? 36.386 2.959 -34.892 1.00 85.50 162 GLY A N 1
ATOM 1258 C CA . GLY A 1 162 ? 36.744 4.110 -35.722 1.00 85.50 162 GLY A CA 1
ATOM 1259 C C . GLY A 1 162 ? 36.616 3.822 -37.220 1.00 85.50 162 GLY A C 1
ATOM 1260 O O . GLY A 1 162 ? 36.059 4.627 -37.967 1.00 85.50 162 GLY A O 1
ATOM 1261 N N . ARG A 1 163 ? 37.020 2.626 -37.672 1.00 87.25 163 ARG A N 1
ATOM 1262 C CA . ARG A 1 163 ? 36.842 2.203 -39.069 1.00 87.25 163 ARG A CA 1
ATOM 1263 C C . ARG A 1 163 ? 35.367 2.049 -39.457 1.00 87.25 163 ARG A C 1
ATOM 1265 O O . ARG A 1 163 ? 35.000 2.432 -40.569 1.00 87.25 163 ARG A O 1
ATOM 1272 N N . GLU A 1 164 ? 34.528 1.508 -38.575 1.00 88.75 164 GLU A N 1
ATOM 1273 C CA . GLU A 1 164 ? 33.085 1.347 -38.814 1.00 88.75 164 GLU A CA 1
ATOM 1274 C C . GLU A 1 164 ? 32.357 2.706 -38.843 1.00 88.75 164 GLU A C 1
ATOM 1276 O O . GLU A 1 164 ? 31.565 2.964 -39.756 1.00 88.75 164 GLU A O 1
ATOM 1281 N N . ILE A 1 165 ? 32.711 3.614 -37.922 1.00 91.62 165 ILE A N 1
ATOM 1282 C CA . ILE A 1 165 ? 32.256 5.014 -37.885 1.00 91.62 165 ILE A CA 1
ATOM 1283 C C . ILE A 1 165 ? 32.601 5.725 -39.197 1.00 91.62 165 ILE A C 1
ATOM 1285 O O . ILE A 1 165 ? 31.697 6.196 -39.885 1.00 91.62 165 ILE A O 1
ATOM 1289 N N . LEU A 1 166 ? 33.886 5.781 -39.577 1.00 92.38 166 LEU A N 1
ATOM 1290 C CA . LEU A 1 166 ? 34.327 6.513 -40.771 1.00 92.38 166 LEU A CA 1
ATOM 1291 C C . LEU A 1 166 ? 33.736 5.915 -42.058 1.00 92.38 166 LEU A C 1
ATOM 1293 O O . LEU A 1 166 ? 33.386 6.650 -42.978 1.00 92.38 166 LEU A O 1
ATOM 1297 N N . SER A 1 167 ? 33.588 4.587 -42.132 1.00 92.19 167 SER A N 1
ATOM 1298 C CA . SER A 1 167 ? 32.943 3.920 -43.274 1.00 92.19 167 SER A CA 1
ATOM 1299 C C . SER A 1 167 ? 31.452 4.270 -43.382 1.00 92.19 167 SER A C 1
ATOM 1301 O O . SER A 1 167 ? 30.945 4.500 -44.480 1.00 92.19 167 SER A O 1
ATOM 1303 N N . THR A 1 168 ? 30.750 4.377 -42.249 1.00 94.00 168 THR A N 1
ATOM 1304 C CA . THR A 1 168 ? 29.338 4.794 -42.214 1.00 94.00 168 THR A CA 1
ATOM 1305 C C . THR A 1 168 ? 29.187 6.276 -42.554 1.00 94.00 168 THR A C 1
ATOM 1307 O O . THR A 1 168 ? 28.350 6.632 -43.380 1.00 94.00 168 THR A O 1
ATOM 1310 N N . ALA A 1 169 ? 30.023 7.137 -41.969 1.00 93.94 169 ALA A N 1
ATOM 1311 C CA . ALA A 1 169 ? 30.019 8.574 -42.223 1.00 93.94 169 ALA A CA 1
ATOM 1312 C C . ALA A 1 169 ? 30.271 8.891 -43.706 1.00 93.94 169 ALA A C 1
ATOM 1314 O O . ALA A 1 169 ? 29.546 9.697 -44.285 1.00 93.94 169 ALA A O 1
ATOM 1315 N N . ARG A 1 170 ? 31.211 8.195 -44.363 1.00 94.12 170 ARG A N 1
ATOM 1316 C CA . ARG A 1 170 ? 31.444 8.373 -45.804 1.00 94.12 170 ARG A CA 1
ATOM 1317 C C . ARG A 1 170 ? 30.223 7.978 -46.643 1.00 94.12 170 ARG A C 1
ATOM 1319 O O . ARG A 1 170 ? 29.816 8.762 -47.490 1.00 94.12 170 ARG A O 1
ATOM 1326 N N . ARG A 1 171 ? 29.567 6.844 -46.349 1.00 94.81 171 ARG A N 1
ATOM 1327 C CA . ARG A 1 171 ? 28.303 6.441 -47.013 1.00 94.81 171 ARG A CA 1
ATOM 1328 C C . ARG A 1 171 ? 27.167 7.452 -46.801 1.00 94.81 171 ARG A C 1
ATOM 1330 O O . ARG A 1 171 ? 26.314 7.601 -47.671 1.00 94.81 171 ARG A O 1
ATOM 1337 N N . LEU A 1 172 ? 27.150 8.155 -45.667 1.00 95.69 172 LEU A N 1
ATOM 1338 C CA . LEU A 1 172 ? 26.182 9.222 -45.391 1.00 95.69 172 LEU A CA 1
ATOM 1339 C C . LEU A 1 172 ? 26.476 10.511 -46.171 1.00 95.69 172 LEU A C 1
ATOM 1341 O O . LEU A 1 172 ? 25.530 11.151 -46.621 1.00 95.69 172 LEU A O 1
ATOM 1345 N N . LEU A 1 173 ? 27.747 10.867 -46.391 1.00 94.81 173 LEU A N 1
ATOM 1346 C CA . LEU A 1 173 ? 28.128 11.984 -47.268 1.00 94.81 173 LEU A CA 1
ATOM 1347 C C . LEU A 1 173 ? 27.900 11.654 -48.752 1.00 94.81 173 LEU A C 1
ATOM 1349 O O . LEU A 1 173 ? 27.381 12.488 -49.489 1.00 94.81 173 LEU A O 1
ATOM 1353 N N . GLU A 1 174 ? 28.212 10.423 -49.173 1.00 93.56 174 GLU A N 1
ATOM 1354 C CA . GLU A 1 174 ? 27.881 9.884 -50.501 1.00 93.56 174 GLU A CA 1
ATOM 1355 C C . GLU A 1 174 ? 26.359 9.971 -50.757 1.00 93.56 174 GLU A C 1
ATOM 1357 O O . GLU A 1 174 ? 25.933 10.418 -51.823 1.00 93.56 174 GLU A O 1
ATOM 1362 N N . LEU A 1 175 ? 25.529 9.624 -49.762 1.00 95.06 175 LEU A N 1
ATOM 1363 C CA . LEU A 1 175 ? 24.071 9.784 -49.817 1.00 95.06 175 LEU A CA 1
ATOM 1364 C C . LEU A 1 175 ? 23.637 11.259 -49.839 1.00 95.06 175 LEU A C 1
ATOM 1366 O O . LEU A 1 175 ? 22.808 11.617 -50.671 1.00 95.06 175 LEU A O 1
ATOM 1370 N N . ALA A 1 176 ? 24.194 12.116 -48.976 1.00 94.56 176 ALA A N 1
ATOM 1371 C CA . ALA A 1 176 ? 23.862 13.543 -48.926 1.00 94.56 176 ALA A CA 1
ATOM 1372 C C . ALA A 1 176 ? 24.140 14.246 -50.264 1.00 94.56 176 ALA A C 1
ATOM 1374 O O . ALA A 1 176 ? 23.289 14.967 -50.777 1.00 94.56 176 ALA A O 1
ATOM 1375 N N . HIS A 1 177 ? 25.302 13.980 -50.869 1.00 94.56 177 HIS A N 1
ATOM 1376 C CA . HIS A 1 177 ? 25.679 14.556 -52.159 1.00 94.56 177 HIS A CA 1
ATOM 1377 C C . HIS A 1 177 ? 24.726 14.106 -53.275 1.00 94.56 177 HIS A C 1
ATOM 1379 O O . HIS A 1 177 ? 24.372 14.904 -54.139 1.00 94.56 177 HIS A O 1
ATOM 1385 N N . ARG A 1 178 ? 24.265 12.847 -53.248 1.00 93.94 178 ARG A N 1
ATOM 1386 C CA . ARG A 1 178 ? 23.247 12.348 -54.185 1.00 93.94 178 ARG A CA 1
ATOM 1387 C C . ARG A 1 178 ? 21.877 12.982 -53.957 1.00 93.94 178 ARG A C 1
ATOM 1389 O O . ARG A 1 178 ? 21.270 13.423 -54.920 1.00 93.94 178 ARG A O 1
ATOM 1396 N N . VAL A 1 179 ? 21.415 13.075 -52.711 1.00 93.06 179 VAL A N 1
ATOM 1397 C CA . VAL A 1 179 ? 20.159 13.750 -52.334 1.00 93.06 179 VAL A CA 1
ATOM 1398 C C . VAL A 1 179 ? 20.124 15.192 -52.845 1.00 93.06 179 VAL A C 1
ATOM 1400 O O . VAL A 1 179 ? 19.146 15.595 -53.468 1.00 93.06 179 VAL A O 1
ATOM 1403 N N . GLU A 1 180 ? 21.199 15.946 -52.615 1.00 90.75 180 GLU A N 1
ATOM 1404 C CA . GLU A 1 180 ? 21.323 17.353 -53.009 1.00 90.75 180 GLU A CA 1
ATOM 1405 C C . GLU A 1 180 ? 21.408 17.515 -54.541 1.00 90.75 180 GLU A C 1
ATOM 1407 O O . GLU A 1 180 ? 20.801 18.419 -55.106 1.00 90.75 180 GLU A O 1
ATOM 1412 N N . LYS A 1 181 ? 22.130 16.620 -55.231 1.00 89.88 181 LYS A N 1
ATOM 1413 C CA . LYS A 1 181 ? 22.363 16.681 -56.687 1.00 89.88 181 LYS A CA 1
ATOM 1414 C C . LYS A 1 181 ? 21.213 16.122 -57.535 1.00 89.88 181 LYS A C 1
ATOM 1416 O O . LYS A 1 181 ? 20.989 16.593 -58.645 1.00 89.88 181 LYS A O 1
ATOM 1421 N N . GLU A 1 182 ? 20.538 15.081 -57.054 1.00 90.06 182 GLU A N 1
ATOM 1422 C CA . GLU A 1 182 ? 19.422 14.405 -57.739 1.00 90.06 182 GLU A CA 1
ATOM 1423 C C . GLU A 1 182 ? 18.056 14.978 -57.311 1.00 90.06 182 GLU A C 1
ATOM 1425 O O . GLU A 1 182 ? 17.033 14.594 -57.875 1.00 90.06 182 GLU A O 1
ATOM 1430 N N . CYS A 1 183 ? 18.027 15.859 -56.300 1.00 85.56 183 CYS A N 1
ATOM 1431 C CA . CYS A 1 183 ? 16.824 16.365 -55.621 1.00 85.56 183 CYS A CA 1
ATOM 1432 C C . CYS A 1 183 ? 15.867 15.256 -55.123 1.00 85.56 183 CYS A C 1
ATOM 1434 O O . CYS A 1 183 ? 14.667 15.480 -54.961 1.00 85.56 183 CYS A O 1
ATOM 1436 N N . GLY A 1 184 ? 16.382 14.041 -54.900 1.00 87.44 184 GLY A N 1
ATOM 1437 C CA . GLY A 1 184 ? 15.591 12.859 -54.548 1.00 87.44 184 GLY A CA 1
ATOM 1438 C C . GLY A 1 184 ? 15.315 12.725 -53.047 1.00 87.44 184 GLY A C 1
ATOM 1439 O O . GLY A 1 184 ? 16.069 13.232 -52.219 1.00 87.44 184 GLY A O 1
ATOM 1440 N N . ASP A 1 185 ? 14.248 12.002 -52.689 1.00 90.94 185 ASP A N 1
ATOM 1441 C CA . ASP A 1 185 ? 13.854 11.760 -51.291 1.00 90.94 185 ASP A CA 1
ATOM 1442 C C . ASP A 1 185 ? 14.938 10.953 -50.528 1.00 90.94 185 ASP A C 1
ATOM 1444 O O . ASP A 1 185 ? 15.214 9.803 -50.900 1.00 90.94 185 ASP A O 1
ATOM 1448 N N . PRO A 1 186 ? 15.513 11.488 -49.429 1.00 93.12 186 PRO A N 1
ATOM 1449 C CA . PRO A 1 186 ? 16.457 10.791 -48.554 1.00 93.12 186 PRO A CA 1
ATOM 1450 C C . PRO A 1 186 ? 15.949 9.449 -48.014 1.00 93.12 186 PRO A C 1
ATOM 1452 O O . PRO A 1 186 ? 16.751 8.551 -47.756 1.00 93.12 186 PRO A O 1
ATOM 1455 N N . LEU A 1 187 ? 14.633 9.277 -47.848 1.00 93.19 187 LEU A N 1
ATOM 1456 C CA . LEU A 1 187 ? 14.034 8.009 -47.420 1.00 93.19 187 LEU A CA 1
ATOM 1457 C C . LEU A 1 187 ? 14.106 6.942 -48.512 1.00 93.19 187 LEU A C 1
ATOM 1459 O O . LEU A 1 187 ? 14.313 5.771 -48.196 1.00 93.19 187 LEU A O 1
ATOM 1463 N N . HIS A 1 188 ? 13.956 7.339 -49.777 1.00 93.56 188 HIS A N 1
ATOM 1464 C CA . HIS A 1 188 ? 14.054 6.437 -50.919 1.00 93.56 188 HIS A CA 1
ATOM 1465 C C . HIS A 1 188 ? 15.520 6.144 -51.259 1.00 93.56 188 HIS A C 1
ATOM 1467 O O . HIS A 1 188 ? 15.937 4.987 -51.249 1.00 93.56 188 HIS A O 1
ATOM 1473 N N . LEU A 1 189 ? 16.332 7.188 -51.464 1.00 93.56 189 LEU A N 1
ATOM 1474 C CA . LEU A 1 189 ? 17.753 7.046 -51.798 1.00 93.56 189 LEU A CA 1
ATOM 1475 C C . LEU A 1 189 ? 18.559 6.383 -50.666 1.00 93.56 189 LEU A C 1
ATOM 1477 O O . LEU A 1 189 ? 19.496 5.632 -50.931 1.00 93.56 189 LEU A O 1
ATOM 1481 N N . GLY A 1 190 ? 18.175 6.617 -49.407 1.00 92.06 190 GLY A N 1
ATOM 1482 C CA . GLY A 1 190 ? 18.788 6.022 -48.218 1.00 92.06 190 GLY A CA 1
ATOM 1483 C C . GLY A 1 190 ? 18.188 4.685 -47.772 1.00 92.06 190 GLY A C 1
ATOM 1484 O O . GLY A 1 190 ? 18.616 4.159 -46.741 1.00 92.06 190 GLY A O 1
ATOM 1485 N N . GLN A 1 191 ? 17.211 4.119 -48.494 1.00 92.50 191 GLN A N 1
ATOM 1486 C CA . GLN A 1 191 ? 16.421 2.967 -48.032 1.00 92.50 191 GLN A CA 1
ATOM 1487 C C . GLN A 1 191 ? 17.280 1.752 -47.639 1.00 92.50 191 GLN A C 1
ATOM 1489 O O . GLN A 1 191 ? 17.000 1.102 -46.628 1.00 92.50 191 GLN A O 1
ATOM 1494 N N . GLU A 1 192 ? 18.337 1.451 -48.399 1.00 92.44 192 GLU A N 1
ATOM 1495 C CA . GLU A 1 192 ? 19.259 0.343 -48.111 1.00 92.44 192 GLU A CA 1
ATOM 1496 C C . GLU A 1 192 ? 19.997 0.555 -46.777 1.00 92.44 192 GLU A C 1
ATOM 1498 O O . GLU A 1 192 ? 19.994 -0.323 -45.911 1.00 92.44 192 GLU A O 1
ATOM 1503 N N . LEU A 1 193 ? 20.576 1.745 -46.586 1.00 91.69 193 LEU A N 1
ATOM 1504 C CA . LEU A 1 193 ? 21.356 2.107 -45.402 1.00 91.69 193 LEU A CA 1
ATOM 1505 C C . LEU A 1 193 ? 20.478 2.163 -44.143 1.00 91.69 193 LEU A C 1
ATOM 1507 O O . LEU A 1 193 ? 20.861 1.635 -43.099 1.00 91.69 193 LEU A O 1
ATOM 1511 N N . LEU A 1 194 ? 19.272 2.730 -44.258 1.00 90.12 194 LEU A N 1
ATOM 1512 C CA . LEU A 1 194 ? 18.257 2.727 -43.201 1.00 90.12 194 LEU A CA 1
ATOM 1513 C C . LEU A 1 194 ? 17.878 1.292 -42.805 1.00 90.12 194 LEU A C 1
ATOM 1515 O O . LEU A 1 194 ? 17.878 0.952 -41.620 1.00 90.12 194 LEU A O 1
ATOM 1519 N N . THR A 1 195 ? 17.638 0.422 -43.792 1.00 88.81 195 THR A N 1
ATOM 1520 C CA . THR A 1 195 ? 17.289 -0.988 -43.557 1.00 88.81 195 THR A CA 1
ATOM 1521 C C . THR A 1 195 ? 18.429 -1.747 -42.870 1.00 88.81 195 THR A C 1
ATOM 1523 O O . THR A 1 195 ? 18.173 -2.500 -41.930 1.00 88.81 195 THR A O 1
ATOM 1526 N N . GLN A 1 196 ? 19.687 -1.507 -43.262 1.00 87.50 196 GLN A N 1
ATOM 1527 C CA . GLN A 1 196 ? 20.875 -2.124 -42.648 1.00 87.50 196 GLN A CA 1
ATOM 1528 C C . GLN A 1 196 ? 21.023 -1.796 -41.153 1.00 87.50 196 GLN A C 1
ATOM 1530 O O . GLN A 1 196 ? 21.422 -2.668 -40.382 1.00 87.50 196 GLN A O 1
ATOM 1535 N N . VAL A 1 197 ? 20.642 -0.588 -40.716 1.00 84.69 197 VAL A N 1
ATOM 1536 C CA . VAL A 1 197 ? 20.627 -0.201 -39.288 1.00 84.69 197 VAL A CA 1
ATOM 1537 C C . VAL A 1 197 ? 19.283 -0.458 -38.583 1.00 84.69 197 VAL A C 1
ATOM 1539 O O . VAL A 1 197 ? 19.076 -0.042 -37.441 1.00 84.69 197 VAL A O 1
ATOM 1542 N N . GLY A 1 198 ? 18.335 -1.137 -39.237 1.00 81.38 198 GLY A N 1
ATOM 1543 C CA . GLY A 1 198 ? 17.025 -1.451 -38.661 1.00 81.38 198 GLY A CA 1
ATOM 1544 C C . GLY A 1 198 ? 16.120 -0.229 -38.455 1.00 81.38 198 GLY A C 1
ATOM 1545 O O . GLY A 1 198 ? 15.337 -0.190 -37.501 1.00 81.38 198 GLY A O 1
ATOM 1546 N N . LEU A 1 199 ? 16.228 0.792 -39.307 1.00 83.44 199 LEU A N 1
ATOM 1547 C CA . LEU A 1 199 ? 15.274 1.897 -39.409 1.00 83.44 199 LEU A CA 1
ATOM 1548 C C . LEU A 1 199 ? 14.368 1.673 -40.635 1.00 83.44 199 LEU A C 1
ATOM 1550 O O . LEU A 1 199 ? 14.875 1.562 -41.748 1.00 83.44 199 LEU A O 1
ATOM 1554 N N . PRO A 1 200 ? 13.032 1.616 -40.487 1.00 85.50 200 PRO A N 1
ATOM 1555 C CA . PRO A 1 200 ? 12.147 1.615 -41.647 1.00 85.50 200 PRO A CA 1
ATOM 1556 C C . PRO A 1 200 ? 12.161 3.000 -42.309 1.00 85.50 200 PRO A C 1
ATOM 1558 O O . PRO A 1 200 ? 12.074 4.014 -41.612 1.00 85.50 200 PRO A O 1
ATOM 1561 N N . ALA A 1 201 ? 12.216 3.042 -43.641 1.00 88.31 201 ALA A N 1
ATOM 1562 C CA . ALA A 1 201 ? 12.242 4.267 -44.442 1.00 88.31 201 ALA A CA 1
ATOM 1563 C C . ALA A 1 201 ? 10.903 5.034 -44.386 1.00 88.31 201 ALA A C 1
ATOM 1565 O O . ALA A 1 201 ? 10.064 4.950 -45.277 1.00 88.31 201 ALA A O 1
ATOM 1566 N N . ARG A 1 202 ? 10.676 5.755 -43.282 1.00 87.88 202 ARG A N 1
ATOM 1567 C CA . ARG A 1 202 ? 9.507 6.615 -43.050 1.00 87.88 202 ARG A CA 1
ATOM 1568 C C . ARG A 1 202 ? 9.848 7.750 -42.086 1.00 87.88 202 ARG A C 1
ATOM 1570 O O . ARG A 1 202 ? 10.492 7.515 -41.064 1.00 87.88 202 ARG A O 1
ATOM 1577 N N . ARG A 1 203 ? 9.315 8.951 -42.337 1.00 83.81 203 ARG A N 1
ATOM 1578 C CA . ARG A 1 203 ? 9.533 10.170 -41.522 1.00 83.81 203 ARG A CA 1
ATOM 1579 C C . ARG A 1 203 ? 9.377 9.945 -40.009 1.00 83.81 203 ARG A C 1
ATOM 1581 O O . ARG A 1 203 ? 10.187 10.420 -39.222 1.00 83.81 203 ARG A O 1
ATOM 1588 N N . GLN A 1 204 ? 8.387 9.152 -39.586 1.00 79.88 204 GLN A N 1
ATOM 1589 C CA . GLN A 1 204 ? 8.143 8.853 -38.166 1.00 79.88 204 GLN A CA 1
ATOM 1590 C C . GLN A 1 204 ? 9.317 8.134 -37.469 1.00 79.88 204 GLN A C 1
ATOM 1592 O O . GLN A 1 204 ? 9.503 8.317 -36.270 1.00 79.88 204 GLN A O 1
ATOM 1597 N N . ALA A 1 205 ? 10.112 7.335 -38.191 1.00 78.50 205 ALA A N 1
ATOM 1598 C CA . ALA A 1 205 ? 11.253 6.604 -37.628 1.00 78.50 205 ALA A CA 1
ATOM 1599 C C . ALA A 1 205 ? 12.523 7.464 -37.489 1.00 78.50 205 ALA A C 1
ATOM 1601 O O . ALA A 1 205 ? 13.434 7.089 -36.747 1.00 78.50 205 ALA A O 1
ATOM 1602 N N . LEU A 1 206 ? 12.565 8.617 -38.165 1.00 83.12 206 LEU A N 1
ATOM 1603 C CA . LEU A 1 206 ? 13.666 9.578 -38.089 1.00 83.12 206 LEU A CA 1
ATOM 1604 C C . LEU A 1 206 ? 13.543 10.564 -36.920 1.00 83.12 206 LEU A C 1
ATOM 1606 O O . LEU A 1 206 ? 14.514 11.243 -36.601 1.00 83.12 206 LEU A O 1
ATOM 1610 N N . ARG A 1 207 ? 12.393 10.602 -36.231 1.00 79.25 207 ARG A N 1
ATOM 1611 C CA . ARG A 1 207 ? 12.259 11.329 -34.959 1.00 79.25 207 ARG A CA 1
ATOM 1612 C C . ARG A 1 207 ? 13.316 10.833 -33.954 1.00 79.25 207 ARG A C 1
ATOM 1614 O O . ARG A 1 207 ? 13.523 9.612 -33.892 1.00 79.25 207 ARG A O 1
ATOM 1621 N N . PRO A 1 208 ? 13.953 11.720 -33.165 1.00 73.00 208 PRO A N 1
ATOM 1622 C CA . PRO A 1 208 ? 14.893 11.319 -32.121 1.00 73.00 208 PRO A CA 1
ATOM 1623 C C . PRO A 1 208 ? 14.315 10.232 -31.198 1.00 73.00 208 PRO A C 1
ATOM 1625 O O . PRO A 1 208 ? 13.100 10.196 -30.974 1.00 73.00 208 PRO A O 1
ATOM 1628 N N . PRO A 1 209 ? 15.144 9.303 -30.693 1.00 78.81 209 PRO A N 1
ATOM 1629 C CA . PRO A 1 209 ? 14.686 8.299 -29.746 1.00 78.81 209 PRO A CA 1
ATOM 1630 C C . PRO A 1 209 ? 14.375 8.975 -28.405 1.00 78.81 209 PRO A C 1
ATOM 1632 O O . PRO A 1 209 ? 15.254 9.587 -27.808 1.00 78.81 209 PRO A O 1
ATOM 1635 N N . MET A 1 210 ? 13.129 8.842 -27.944 1.00 85.94 210 MET A N 1
ATOM 1636 C CA . MET A 1 210 ? 12.630 9.512 -26.740 1.00 85.94 210 MET A CA 1
ATOM 1637 C C . MET A 1 210 ? 13.528 9.252 -25.521 1.00 85.94 210 MET A C 1
ATOM 1639 O O . MET A 1 210 ? 13.809 8.091 -25.193 1.00 85.94 210 MET A O 1
ATOM 1643 N N . LEU A 1 211 ? 13.960 10.333 -24.872 1.00 89.38 211 LEU A N 1
ATOM 1644 C CA . LEU A 1 211 ? 14.766 10.333 -23.653 1.00 89.38 211 LEU A CA 1
ATOM 1645 C C . LEU A 1 211 ? 13.966 9.822 -22.452 1.00 89.38 211 LEU A C 1
ATOM 1647 O O . LEU A 1 211 ? 12.739 9.690 -22.491 1.00 89.38 211 LEU A O 1
ATOM 1651 N N . LEU A 1 212 ? 14.670 9.493 -21.372 1.00 90.88 212 LEU A N 1
ATOM 1652 C CA . LEU A 1 212 ? 14.047 8.964 -20.168 1.00 90.88 212 LEU A CA 1
ATOM 1653 C C . LEU A 1 212 ? 13.204 10.043 -19.476 1.00 90.88 212 LEU A C 1
ATOM 1655 O O . LEU A 1 212 ? 12.094 9.739 -19.051 1.00 90.88 212 LEU A O 1
ATOM 1659 N N . SER A 1 213 ? 13.680 11.290 -19.440 1.00 93.69 213 SER A N 1
ATOM 1660 C CA . SER A 1 213 ? 12.939 12.479 -18.995 1.00 93.69 213 SER A CA 1
ATOM 1661 C C . SER A 1 213 ? 11.634 12.681 -19.775 1.00 93.69 213 SER A C 1
ATOM 1663 O O . SER A 1 213 ? 10.557 12.650 -19.183 1.00 93.69 213 SER A O 1
ATOM 1665 N N . GLU A 1 214 ? 11.709 12.785 -21.104 1.00 93.44 214 GLU A N 1
ATOM 1666 C CA . GLU A 1 214 ? 10.549 12.904 -22.002 1.00 93.44 214 GLU A CA 1
ATOM 1667 C C . GLU A 1 214 ? 9.537 11.764 -21.795 1.00 93.44 214 GLU A C 1
ATOM 1669 O O . GLU A 1 214 ? 8.325 11.984 -21.749 1.00 93.44 214 GLU A O 1
ATOM 1674 N N . ALA A 1 215 ? 10.028 10.532 -21.624 1.00 94.12 215 ALA A N 1
ATOM 1675 C CA . ALA A 1 215 ? 9.194 9.363 -21.375 1.00 94.12 215 ALA A CA 1
ATOM 1676 C C . ALA A 1 215 ? 8.547 9.360 -19.980 1.00 94.12 215 ALA A C 1
ATOM 1678 O O . ALA A 1 215 ? 7.487 8.756 -19.812 1.00 94.12 215 ALA A O 1
ATOM 1679 N N . ILE A 1 216 ? 9.164 10.003 -18.982 1.00 96.44 216 ILE A N 1
ATOM 1680 C CA . ILE A 1 216 ? 8.594 10.189 -17.640 1.00 96.44 216 ILE A CA 1
ATOM 1681 C C . ILE A 1 216 ? 7.475 11.224 -17.682 1.00 96.44 216 ILE A C 1
ATOM 1683 O O . ILE A 1 216 ? 6.405 10.937 -17.152 1.00 96.44 216 ILE A O 1
ATOM 1687 N N . GLU A 1 217 ? 7.692 12.372 -18.329 1.00 96.00 217 GLU A N 1
ATOM 1688 C CA . GLU A 1 217 ? 6.666 13.413 -18.472 1.00 96.00 217 GLU A CA 1
ATOM 1689 C C . GLU A 1 217 ? 5.460 12.882 -19.244 1.00 96.00 217 GLU A C 1
ATOM 1691 O O . GLU A 1 217 ? 4.350 12.864 -18.716 1.00 96.00 217 GLU A O 1
ATOM 1696 N N . LYS A 1 218 ? 5.678 12.287 -20.421 1.00 93.19 218 LYS A N 1
ATOM 1697 C CA . LYS A 1 218 ? 4.594 11.680 -21.199 1.00 93.19 218 LYS A CA 1
ATOM 1698 C C . LYS A 1 218 ? 3.861 10.571 -20.427 1.00 93.19 218 LYS A C 1
ATOM 1700 O O . LYS A 1 218 ? 2.637 10.489 -20.470 1.00 93.19 218 LYS A O 1
ATOM 1705 N N . ALA A 1 219 ? 4.576 9.706 -19.700 1.00 93.69 219 ALA A N 1
ATOM 1706 C CA . ALA A 1 219 ? 3.940 8.657 -18.893 1.00 93.69 219 ALA A CA 1
ATOM 1707 C C . ALA A 1 219 ? 3.267 9.178 -17.609 1.00 93.69 219 ALA A C 1
ATOM 1709 O O . ALA A 1 219 ? 2.537 8.414 -16.969 1.00 93.69 219 ALA A O 1
ATOM 1710 N N . ALA A 1 220 ? 3.538 10.424 -17.213 1.00 92.94 220 ALA A N 1
ATOM 1711 C CA . ALA A 1 220 ? 2.849 11.145 -16.152 1.00 92.94 220 ALA A CA 1
ATOM 1712 C C . ALA A 1 220 ? 1.574 11.815 -16.692 1.00 92.94 220 ALA A C 1
ATOM 1714 O O . ALA A 1 220 ? 0.518 11.626 -16.101 1.00 92.94 220 ALA A O 1
ATOM 1715 N N . GLU A 1 221 ? 1.644 12.489 -17.843 1.00 92.06 221 GLU A N 1
ATOM 1716 C CA . GLU A 1 221 ? 0.494 13.070 -18.559 1.00 92.06 221 GLU A CA 1
ATOM 1717 C C . GLU A 1 221 ? -0.538 12.006 -18.984 1.00 92.06 221 GLU A C 1
ATOM 1719 O O . GLU A 1 221 ? -1.741 12.204 -18.840 1.00 92.06 221 GLU A O 1
ATOM 1724 N N . GLU A 1 222 ? -0.088 10.831 -19.445 1.00 89.88 222 GLU A N 1
ATOM 1725 C CA . GLU A 1 222 ? -0.949 9.674 -19.761 1.00 89.88 222 GLU A CA 1
ATOM 1726 C C . GLU A 1 222 ? -1.469 8.920 -18.507 1.00 89.88 222 GLU A C 1
ATOM 1728 O O . GLU A 1 222 ? -2.095 7.856 -18.627 1.00 89.88 222 GLU A O 1
ATOM 1733 N N . ALA A 1 223 ? -1.183 9.391 -17.286 1.00 86.75 223 ALA A N 1
ATOM 1734 C CA . ALA A 1 223 ? -1.517 8.699 -16.042 1.00 86.75 223 ALA A CA 1
ATOM 1735 C C . ALA A 1 223 ? -2.489 9.494 -15.147 1.00 86.75 223 ALA A C 1
ATOM 1737 O O . ALA A 1 223 ? -2.298 10.685 -14.941 1.00 86.75 223 ALA A O 1
ATOM 1738 N N . PRO A 1 224 ? -3.474 8.830 -14.505 1.00 83.38 224 PRO A N 1
ATOM 1739 C CA . PRO A 1 224 ? -4.278 9.464 -13.460 1.00 83.38 224 PRO A CA 1
ATOM 1740 C C . PRO A 1 224 ? -3.413 9.941 -12.287 1.00 83.38 224 PRO A C 1
ATOM 1742 O O . PRO A 1 224 ? -2.409 9.302 -11.969 1.00 83.38 224 PRO A O 1
ATOM 1745 N N . ASP A 1 225 ? -3.864 10.960 -11.561 1.00 76.19 225 ASP A N 1
ATOM 1746 C CA . ASP A 1 225 ? -3.175 11.653 -1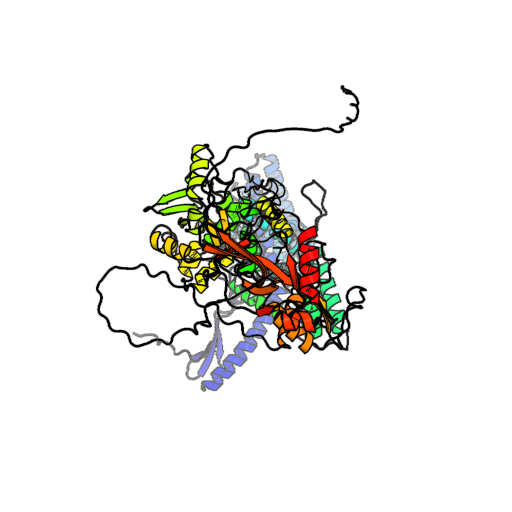0.459 1.00 76.19 225 ASP A CA 1
ATOM 1747 C C . ASP A 1 225 ? -2.601 10.717 -9.377 1.00 76.19 225 ASP A C 1
ATOM 1749 O O . ASP A 1 225 ? -1.539 10.964 -8.800 1.00 76.19 225 ASP A O 1
ATOM 1753 N N . GLU A 1 226 ? -3.282 9.596 -9.087 1.00 72.94 226 GLU A N 1
ATOM 1754 C CA . GLU A 1 226 ? -2.753 8.573 -8.172 1.00 72.94 226 GLU A CA 1
ATOM 1755 C C . GLU A 1 226 ? -1.409 8.008 -8.651 1.00 72.94 226 GLU A C 1
ATOM 1757 O O . GLU A 1 226 ? -0.581 7.586 -7.844 1.00 72.94 226 GLU A O 1
ATOM 1762 N N . VAL A 1 227 ? -1.269 7.853 -9.962 1.00 87.06 227 VAL A N 1
ATOM 1763 C CA . VAL A 1 227 ? -0.234 7.102 -10.672 1.00 87.06 227 VAL A CA 1
ATOM 1764 C C . VAL A 1 227 ? 0.857 8.047 -11.161 1.00 87.06 227 VAL A C 1
ATOM 1766 O O . VAL A 1 227 ? 2.024 7.698 -11.019 1.00 87.06 227 VAL A O 1
ATOM 1769 N N . GLU A 1 228 ? 0.500 9.242 -11.628 1.00 89.81 228 GLU A N 1
ATOM 1770 C CA . GLU A 1 228 ? 1.406 10.317 -12.056 1.00 89.81 228 GLU A CA 1
ATOM 1771 C C . GLU A 1 228 ? 2.538 10.558 -11.038 1.00 89.81 228 GLU A C 1
ATOM 1773 O O . GLU A 1 228 ? 3.713 10.317 -11.331 1.00 89.81 228 GLU A O 1
ATOM 1778 N N . LYS A 1 229 ? 2.198 10.854 -9.777 1.00 86.50 229 LYS A N 1
ATOM 1779 C CA . LYS A 1 229 ? 3.178 11.054 -8.689 1.00 86.50 229 LYS A CA 1
ATOM 1780 C C . LYS A 1 229 ? 4.077 9.828 -8.429 1.00 86.50 229 LYS A C 1
ATOM 1782 O O . LYS A 1 229 ? 5.205 9.976 -7.960 1.00 86.50 229 LYS A O 1
ATOM 1787 N N . LYS A 1 230 ? 3.619 8.607 -8.751 1.00 90.62 230 LYS A N 1
ATOM 1788 C CA . LYS A 1 230 ? 4.411 7.361 -8.645 1.00 90.62 230 LYS A CA 1
ATOM 1789 C C . LYS A 1 230 ? 5.308 7.134 -9.869 1.00 90.62 230 LYS A C 1
ATOM 1791 O O . LYS A 1 230 ? 6.418 6.631 -9.707 1.00 90.62 230 LYS A O 1
ATOM 1796 N N . VAL A 1 231 ? 4.844 7.509 -11.062 1.00 94.19 231 VAL A N 1
ATOM 1797 C CA . VAL A 1 231 ? 5.628 7.520 -12.306 1.00 94.19 231 VAL A CA 1
ATOM 1798 C C . VAL A 1 231 ? 6.789 8.496 -12.164 1.00 94.19 231 VAL A C 1
ATOM 1800 O O . VAL A 1 231 ? 7.931 8.080 -12.327 1.00 94.19 231 VAL A O 1
ATOM 1803 N N . ARG A 1 232 ? 6.531 9.733 -11.723 1.00 92.88 232 ARG A N 1
ATOM 1804 C CA . ARG A 1 232 ? 7.568 10.742 -11.445 1.00 92.88 232 ARG A CA 1
ATOM 1805 C C . ARG A 1 232 ? 8.591 10.270 -10.406 1.00 92.88 232 ARG A C 1
ATOM 1807 O O . ARG A 1 232 ? 9.792 10.427 -10.610 1.00 92.88 232 ARG A O 1
ATOM 1814 N N . ALA A 1 233 ? 8.142 9.625 -9.324 1.00 91.31 233 ALA A N 1
ATOM 1815 C CA . ALA A 1 233 ? 9.037 9.076 -8.303 1.00 91.31 233 ALA A CA 1
ATOM 1816 C C . ALA A 1 233 ? 9.960 7.970 -8.852 1.00 91.31 233 ALA A C 1
ATOM 1818 O O . ALA A 1 233 ? 11.173 8.029 -8.657 1.00 91.31 233 ALA A O 1
ATOM 1819 N N . VAL A 1 234 ? 9.417 6.988 -9.582 1.00 95.12 234 VAL A N 1
ATOM 1820 C CA . VAL A 1 234 ? 10.225 5.935 -10.228 1.00 95.12 234 VAL A CA 1
ATOM 1821 C C . VAL A 1 234 ? 11.109 6.510 -11.339 1.00 95.12 234 VAL A C 1
ATOM 1823 O O . VAL A 1 234 ? 12.237 6.059 -11.511 1.00 95.12 234 VAL A O 1
ATOM 1826 N N . GLY A 1 235 ? 10.641 7.544 -12.037 1.00 95.06 235 GLY A N 1
ATOM 1827 C CA . GLY A 1 235 ? 11.400 8.290 -13.032 1.00 95.06 235 GLY A CA 1
ATOM 1828 C C . GLY A 1 235 ? 12.646 8.962 -12.456 1.00 95.06 235 GLY A C 1
ATOM 1829 O O . GLY A 1 235 ? 13.733 8.795 -13.000 1.00 95.06 235 GLY A O 1
ATOM 1830 N N . ARG A 1 236 ? 12.527 9.627 -11.300 1.00 93.44 236 ARG A N 1
ATOM 1831 C CA . ARG A 1 236 ? 13.673 10.209 -10.578 1.00 93.44 236 ARG A CA 1
ATOM 1832 C C . ARG A 1 236 ? 14.714 9.151 -10.194 1.00 93.44 236 ARG A C 1
ATOM 1834 O O . ARG A 1 236 ? 15.906 9.395 -10.353 1.00 93.44 236 ARG A O 1
ATOM 1841 N N . LEU A 1 237 ? 14.276 7.972 -9.737 1.00 94.94 237 LEU A N 1
ATOM 1842 C CA . LEU A 1 237 ? 15.179 6.839 -9.488 1.00 94.94 237 LEU A CA 1
ATOM 1843 C C . LEU A 1 237 ? 15.845 6.350 -10.784 1.00 94.94 237 LEU A C 1
ATOM 1845 O O . LEU A 1 237 ? 17.027 6.017 -10.775 1.00 94.94 237 LEU A O 1
ATOM 1849 N N . ALA A 1 238 ? 15.098 6.303 -11.889 1.00 94.81 238 ALA A N 1
ATOM 1850 C CA . ALA A 1 238 ? 15.590 5.829 -13.176 1.00 94.81 238 ALA A CA 1
ATOM 1851 C C . ALA A 1 238 ? 16.639 6.776 -13.778 1.00 94.81 238 ALA A C 1
ATOM 1853 O O . ALA A 1 238 ? 17.696 6.304 -14.180 1.00 94.81 238 ALA A O 1
ATOM 1854 N N . ILE A 1 239 ? 16.405 8.094 -13.776 1.00 93.56 239 ILE A N 1
ATOM 1855 C CA . ILE A 1 239 ? 17.390 9.088 -14.239 1.00 93.56 239 ILE A CA 1
ATOM 1856 C C . ILE A 1 239 ? 18.667 9.008 -13.389 1.00 93.56 239 ILE A C 1
ATOM 1858 O O . ILE A 1 239 ? 19.761 8.955 -13.947 1.00 93.56 239 ILE A O 1
ATOM 1862 N N . ALA A 1 240 ? 18.542 8.911 -12.059 1.00 91.38 240 ALA A N 1
ATOM 1863 C CA . ALA A 1 240 ? 19.695 8.778 -11.163 1.00 91.38 240 ALA A CA 1
ATOM 1864 C C . ALA A 1 240 ? 20.514 7.490 -11.401 1.00 91.38 240 ALA A C 1
ATOM 1866 O O . ALA A 1 240 ? 21.722 7.486 -11.183 1.00 91.38 240 ALA A O 1
ATOM 1867 N N . PHE A 1 241 ? 19.883 6.401 -11.855 1.00 92.12 241 PHE A N 1
ATOM 1868 C CA . PHE A 1 241 ? 20.547 5.113 -12.089 1.00 92.12 241 PHE A CA 1
ATOM 1869 C C . PHE A 1 241 ? 21.082 4.933 -13.524 1.00 92.12 241 PHE A C 1
ATOM 1871 O O . PHE A 1 241 ? 22.160 4.371 -13.730 1.00 92.12 241 PHE A O 1
ATOM 1878 N N . PHE A 1 242 ? 20.330 5.371 -14.537 1.00 85.88 242 PHE A N 1
ATOM 1879 C CA . PHE A 1 242 ? 20.672 5.156 -15.946 1.00 85.88 242 PHE A CA 1
ATOM 1880 C C . PHE A 1 242 ? 21.435 6.320 -16.588 1.00 85.88 242 PHE A C 1
ATOM 1882 O O . PHE A 1 242 ? 22.162 6.064 -17.556 1.00 85.88 242 PHE A O 1
ATOM 1889 N N . GLY A 1 243 ? 21.272 7.541 -16.063 1.00 87.75 243 GLY A N 1
ATOM 1890 C CA . GLY A 1 243 ? 21.397 8.792 -16.817 1.00 87.75 243 GLY A CA 1
ATOM 1891 C C . GLY A 1 243 ? 20.113 9.098 -17.603 1.00 87.75 243 GLY A C 1
ATOM 1892 O O . GLY A 1 243 ? 19.248 8.230 -17.746 1.00 87.75 243 GLY A O 1
ATOM 1893 N N . ASP A 1 244 ? 19.984 10.314 -18.141 1.00 88.25 244 ASP A N 1
ATOM 1894 C CA . ASP A 1 244 ? 18.892 10.642 -19.070 1.00 88.25 244 ASP A CA 1
ATOM 1895 C C . ASP A 1 244 ? 19.210 10.126 -20.483 1.00 88.25 244 ASP A C 1
ATOM 1897 O O . ASP A 1 244 ? 19.661 10.854 -21.365 1.00 88.25 244 ASP A O 1
ATOM 1901 N N . VAL A 1 245 ? 19.068 8.811 -20.652 1.00 82.19 245 VAL A N 1
ATOM 1902 C CA . VAL A 1 245 ? 19.385 8.086 -21.890 1.00 82.19 245 VAL A CA 1
ATOM 1903 C C . VAL A 1 245 ? 18.118 7.784 -22.700 1.00 82.19 245 VAL A C 1
ATOM 1905 O O . VAL A 1 245 ? 17.048 7.608 -22.110 1.00 82.19 245 VAL A O 1
ATOM 1908 N N . PRO A 1 246 ? 18.201 7.645 -24.036 1.00 83.44 246 PRO A N 1
ATOM 1909 C CA . PRO A 1 246 ? 17.067 7.242 -24.853 1.00 83.44 246 PRO A CA 1
ATOM 1910 C C . PRO A 1 246 ? 16.526 5.882 -24.413 1.00 83.44 246 PRO A C 1
ATOM 1912 O O . PRO A 1 246 ? 17.260 4.901 -24.334 1.00 83.44 246 PRO A O 1
ATOM 1915 N N . VAL A 1 247 ? 15.220 5.771 -24.180 1.00 85.50 247 VAL A N 1
ATOM 1916 C CA . VAL A 1 247 ? 14.606 4.570 -23.575 1.00 85.50 247 VAL A CA 1
ATOM 1917 C C . VAL A 1 247 ? 14.833 3.297 -24.414 1.00 85.50 247 VAL A C 1
ATOM 1919 O O . VAL A 1 247 ? 14.850 2.184 -23.889 1.00 85.50 247 VAL A O 1
ATOM 1922 N N . ALA A 1 248 ? 15.087 3.448 -25.718 1.00 77.38 248 ALA A N 1
ATOM 1923 C CA . ALA A 1 248 ? 15.441 2.356 -26.627 1.00 77.38 248 ALA A CA 1
ATOM 1924 C C . ALA A 1 248 ? 16.832 1.731 -26.369 1.00 77.38 248 ALA A C 1
ATOM 1926 O O . ALA A 1 248 ? 17.115 0.664 -26.909 1.00 77.38 248 ALA A O 1
ATOM 1927 N N . THR A 1 249 ? 17.692 2.354 -25.552 1.00 74.31 249 THR A N 1
ATOM 1928 C CA . THR A 1 249 ? 19.012 1.825 -25.156 1.00 74.31 249 THR A CA 1
ATOM 1929 C C . THR A 1 249 ? 18.969 1.019 -23.852 1.00 74.31 249 THR A C 1
ATOM 1931 O O . THR A 1 249 ? 20.013 0.636 -23.323 1.00 74.31 249 THR A O 1
ATOM 1934 N N . LEU A 1 250 ? 17.792 0.790 -23.264 1.00 80.62 250 LEU A N 1
ATOM 1935 C CA . LEU A 1 250 ? 17.672 0.080 -21.990 1.00 80.62 250 LEU A CA 1
ATOM 1936 C C . LEU A 1 250 ? 17.726 -1.441 -22.199 1.00 80.62 250 LEU A C 1
ATOM 1938 O O . LEU A 1 250 ? 16.762 -2.068 -22.631 1.00 80.62 250 LEU A O 1
ATOM 1942 N N . GLY A 1 251 ? 18.872 -2.042 -21.874 1.00 74.56 251 GLY A N 1
ATOM 1943 C CA . GLY A 1 251 ? 19.056 -3.494 -21.890 1.00 74.56 251 GLY A CA 1
ATOM 1944 C C . GLY A 1 251 ? 18.385 -4.193 -20.701 1.00 74.56 251 GLY A C 1
ATOM 1945 O O . GLY A 1 251 ? 18.477 -3.727 -19.567 1.00 74.56 251 GLY A O 1
ATOM 1946 N N . PHE A 1 252 ? 17.770 -5.350 -20.960 1.00 80.00 252 PHE A N 1
ATOM 1947 C CA . PHE A 1 252 ? 16.998 -6.161 -20.004 1.00 80.00 252 PHE A CA 1
ATOM 1948 C C . PHE A 1 252 ? 17.705 -6.425 -18.660 1.00 80.00 252 PHE A C 1
ATOM 1950 O O . PHE A 1 252 ? 17.120 -6.208 -17.600 1.00 80.00 252 PHE A O 1
ATOM 1957 N N . GLU A 1 253 ? 18.982 -6.824 -18.675 1.00 80.81 253 GLU A N 1
ATOM 1958 C CA . GLU A 1 253 ? 19.744 -7.053 -17.436 1.00 80.81 253 GLU A CA 1
ATOM 1959 C C . GLU A 1 253 ? 20.063 -5.748 -16.682 1.00 80.81 253 GLU A C 1
ATOM 1961 O O . GLU A 1 253 ? 19.931 -5.709 -15.462 1.00 80.81 253 GLU A O 1
ATOM 1966 N N . ARG A 1 254 ? 20.315 -4.630 -17.382 1.00 82.56 254 ARG A N 1
ATOM 1967 C CA . ARG A 1 254 ? 20.469 -3.306 -16.742 1.00 82.56 254 ARG A CA 1
ATOM 1968 C C . ARG A 1 254 ? 19.161 -2.836 -16.083 1.00 82.56 254 ARG A C 1
ATOM 1970 O O . ARG A 1 254 ? 19.182 -2.114 -15.090 1.00 82.56 254 ARG A O 1
ATOM 1977 N N . VAL A 1 255 ? 18.006 -3.276 -16.594 1.00 90.31 255 VAL A N 1
ATOM 1978 C CA . VAL A 1 255 ? 16.700 -3.074 -15.938 1.00 90.31 255 VAL A CA 1
ATOM 1979 C C . VAL A 1 255 ? 16.530 -3.989 -14.717 1.00 90.31 255 VAL A C 1
ATOM 1981 O O . VAL A 1 255 ? 15.925 -3.567 -13.733 1.00 90.31 255 VAL A O 1
ATOM 1984 N N . PHE A 1 256 ? 17.100 -5.198 -14.704 1.00 89.19 256 PHE A N 1
ATOM 1985 C CA . PHE A 1 256 ? 17.170 -6.005 -13.480 1.00 89.19 256 PHE A CA 1
ATOM 1986 C C . PHE A 1 256 ? 18.058 -5.377 -12.405 1.00 89.19 256 PHE A C 1
ATOM 1988 O O . PHE A 1 256 ? 17.657 -5.366 -11.244 1.00 89.19 256 PHE A O 1
ATOM 1995 N N . GLU A 1 257 ? 19.218 -4.832 -12.770 1.00 91.12 257 GLU A N 1
ATOM 1996 C CA . GLU A 1 257 ? 20.100 -4.100 -11.850 1.00 91.12 257 GLU A CA 1
ATOM 1997 C C . GLU A 1 257 ? 19.377 -2.888 -11.243 1.00 91.12 257 GLU A C 1
ATOM 1999 O O . GLU A 1 257 ? 19.403 -2.699 -10.027 1.00 91.12 257 GLU A O 1
ATOM 2004 N N . PHE A 1 258 ? 18.639 -2.130 -12.061 1.00 95.31 258 PHE A N 1
ATOM 2005 C CA . PHE A 1 258 ? 17.788 -1.028 -11.604 1.00 95.31 258 PHE A CA 1
ATOM 2006 C C . PHE A 1 258 ? 16.673 -1.481 -10.646 1.00 95.31 258 PHE A C 1
ATOM 2008 O O . PHE A 1 258 ? 16.376 -0.805 -9.659 1.00 95.31 258 PHE A O 1
ATOM 2015 N N . LEU A 1 259 ? 16.060 -2.643 -10.889 1.00 96.56 259 LEU A N 1
ATOM 2016 C CA . LEU A 1 259 ? 15.069 -3.213 -9.973 1.00 96.56 259 LEU A CA 1
ATOM 2017 C C . LEU A 1 259 ? 15.714 -3.749 -8.681 1.00 96.56 259 LEU A C 1
ATOM 2019 O O . LEU A 1 259 ? 15.109 -3.613 -7.619 1.00 96.56 259 LEU A O 1
ATOM 2023 N N . GLU A 1 260 ? 16.944 -4.274 -8.725 1.00 95.12 260 GLU A N 1
ATOM 2024 C CA . GLU A 1 260 ? 17.724 -4.623 -7.525 1.00 95.12 260 GLU A CA 1
ATOM 2025 C C . GLU A 1 260 ? 18.097 -3.357 -6.722 1.00 95.12 260 GLU A C 1
ATOM 2027 O O . GLU A 1 260 ? 18.012 -3.356 -5.493 1.00 95.12 260 GLU A O 1
ATOM 2032 N N . PHE A 1 261 ? 18.426 -2.254 -7.406 1.00 95.19 261 PHE A N 1
ATOM 2033 C CA . PHE A 1 261 ? 18.639 -0.926 -6.821 1.00 95.19 261 PHE A CA 1
ATOM 2034 C C . PHE A 1 261 ? 17.369 -0.391 -6.138 1.00 95.19 261 PHE A C 1
ATOM 2036 O O . PHE A 1 261 ? 17.417 -0.055 -4.954 1.00 95.19 261 PHE A O 1
ATOM 2043 N N . ILE A 1 262 ? 16.208 -0.397 -6.809 1.00 95.81 262 ILE A N 1
ATOM 2044 C CA . ILE A 1 262 ? 14.921 -0.023 -6.189 1.00 95.81 262 ILE A CA 1
ATOM 2045 C C . ILE A 1 262 ? 14.623 -0.915 -4.976 1.00 95.81 262 ILE A C 1
ATOM 2047 O O . ILE A 1 262 ? 14.196 -0.427 -3.931 1.00 95.81 262 ILE A O 1
ATOM 2051 N N . TRP A 1 263 ? 14.867 -2.223 -5.079 1.00 95.62 263 TRP A N 1
ATOM 2052 C CA . TRP A 1 263 ? 14.656 -3.173 -3.985 1.00 95.62 263 TRP A CA 1
ATOM 2053 C C . TRP A 1 263 ? 15.553 -2.888 -2.769 1.00 95.62 263 TRP A C 1
ATOM 2055 O O . TRP A 1 263 ? 15.149 -3.161 -1.635 1.00 95.62 263 TRP A O 1
ATOM 2065 N N . LYS A 1 264 ? 16.734 -2.295 -2.964 1.00 93.38 264 LYS A N 1
ATOM 2066 C CA . LYS A 1 264 ? 17.613 -1.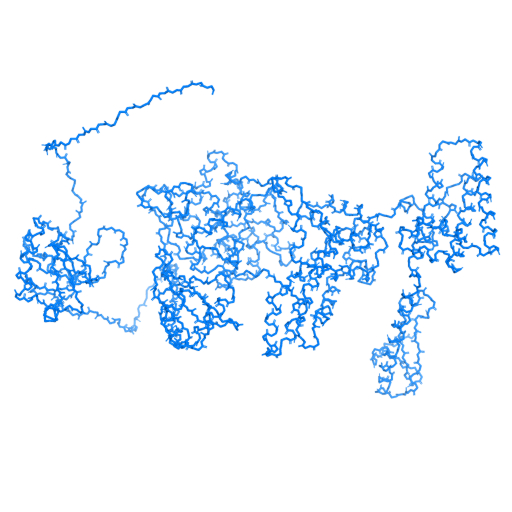835 -1.879 1.00 93.38 264 LYS A CA 1
ATOM 2067 C C . LYS A 1 264 ? 17.199 -0.485 -1.282 1.00 93.38 264 LYS A C 1
ATOM 2069 O O . LYS A 1 264 ? 17.561 -0.236 -0.140 1.00 93.38 264 LYS A O 1
ATOM 2074 N N . MET A 1 265 ? 16.399 0.354 -1.948 1.00 94.88 265 MET A N 1
ATOM 2075 C CA . MET A 1 265 ? 16.018 1.672 -1.403 1.00 94.88 265 MET A CA 1
ATOM 2076 C C . MET A 1 265 ? 15.339 1.592 -0.012 1.00 94.88 265 MET A C 1
ATOM 2078 O O . MET A 1 265 ? 14.571 0.656 0.261 1.00 94.88 265 MET A O 1
ATOM 2082 N N . PRO A 1 266 ? 15.564 2.579 0.880 1.00 94.00 266 PRO A N 1
ATOM 2083 C CA . PRO A 1 266 ? 14.842 2.686 2.148 1.00 94.00 266 PRO A CA 1
ATOM 2084 C C . PRO A 1 266 ? 13.320 2.814 1.967 1.00 94.00 266 PRO A C 1
ATOM 2086 O O . PRO A 1 266 ? 12.822 3.509 1.084 1.00 94.00 266 PRO A O 1
ATOM 2089 N N . LYS A 1 267 ? 12.537 2.210 2.869 1.00 89.94 267 LYS A N 1
ATOM 2090 C CA . LYS A 1 267 ? 11.058 2.288 2.898 1.00 89.94 267 LYS A CA 1
ATOM 2091 C C . LYS A 1 267 ? 10.526 3.727 3.040 1.00 89.94 267 LYS A C 1
ATOM 2093 O O . LYS A 1 267 ? 9.360 3.990 2.733 1.00 89.94 267 LYS A O 1
ATOM 2098 N N . GLY A 1 268 ? 11.354 4.635 3.553 1.00 84.12 268 GLY A N 1
ATOM 2099 C CA . GLY A 1 268 ? 11.048 6.051 3.750 1.00 84.12 268 GLY A CA 1
ATOM 2100 C C . GLY A 1 268 ? 11.560 6.995 2.658 1.00 84.12 268 GLY A C 1
ATOM 2101 O O . GLY A 1 268 ? 11.362 8.194 2.835 1.00 84.12 268 GLY A O 1
ATOM 2102 N N . TRP A 1 269 ? 12.194 6.486 1.590 1.00 87.69 269 TRP A N 1
ATOM 2103 C CA . TRP A 1 269 ? 12.988 7.305 0.662 1.00 87.69 269 TRP A CA 1
ATOM 2104 C C . TRP A 1 269 ? 12.233 8.522 0.105 1.00 87.69 269 TRP A C 1
ATOM 2106 O O . TRP A 1 269 ? 11.009 8.495 -0.069 1.00 87.69 269 TRP A O 1
ATOM 2116 N N . GLY A 1 270 ? 12.961 9.615 -0.123 1.00 78.06 270 GLY A N 1
ATOM 2117 C CA . GLY A 1 270 ? 12.416 10.874 -0.644 1.00 78.06 270 GLY A CA 1
ATOM 2118 C C . GLY A 1 270 ? 11.556 11.691 0.337 1.00 78.06 270 GLY A C 1
ATOM 2119 O O . GLY A 1 270 ? 11.299 12.866 0.081 1.00 78.06 270 GLY A O 1
ATOM 2120 N N . LYS A 1 271 ? 11.131 11.134 1.483 1.00 75.19 271 LYS A N 1
ATOM 2121 C CA . LYS A 1 271 ? 10.309 11.856 2.483 1.00 75.19 271 LYS A CA 1
ATOM 2122 C C . LYS A 1 271 ? 11.123 12.780 3.388 1.00 75.19 271 LYS A C 1
ATOM 2124 O O . LYS A 1 271 ? 10.570 13.712 3.966 1.00 75.19 271 LYS A O 1
ATOM 2129 N N . GLY A 1 272 ? 12.433 12.555 3.493 1.00 65.81 272 GLY A N 1
ATOM 2130 C CA . GLY A 1 272 ? 13.365 13.357 4.294 1.00 65.81 272 GLY A CA 1
ATOM 2131 C C . GLY A 1 272 ? 13.699 14.737 3.708 1.00 65.81 272 GLY A C 1
ATOM 2132 O O . GLY A 1 272 ? 14.762 15.279 4.014 1.00 65.81 272 GLY A O 1
ATOM 2133 N N . HIS A 1 273 ? 12.846 15.286 2.834 1.00 66.88 273 HIS A N 1
ATOM 2134 C CA . HIS A 1 273 ? 13.128 16.486 2.042 1.00 66.88 273 HIS A CA 1
ATOM 2135 C C . HIS A 1 273 ? 12.887 17.803 2.788 1.00 66.88 273 HIS A C 1
ATOM 2137 O O . HIS A 1 273 ? 13.228 18.857 2.277 1.00 66.88 273 HIS A O 1
ATOM 2143 N N . GLY A 1 274 ? 12.249 17.795 3.961 1.00 63.22 274 GLY A N 1
ATOM 2144 C CA . GLY A 1 274 ? 11.927 19.017 4.719 1.00 63.22 274 GLY A CA 1
ATOM 2145 C C . GLY A 1 274 ? 10.793 19.886 4.145 1.00 63.22 274 GLY A C 1
ATOM 2146 O O . GLY A 1 274 ? 10.174 20.621 4.909 1.00 63.22 274 GLY A O 1
ATOM 2147 N N . ARG A 1 275 ? 10.443 19.758 2.851 1.00 69.69 275 ARG A N 1
ATOM 2148 C CA . ARG A 1 275 ? 9.262 20.424 2.259 1.00 69.69 275 ARG A CA 1
ATOM 2149 C C . ARG A 1 275 ? 8.019 20.115 3.090 1.00 69.69 275 ARG A C 1
ATOM 2151 O O . ARG A 1 275 ? 7.719 18.950 3.356 1.00 69.69 275 ARG A O 1
ATOM 2158 N N . ASN A 1 276 ? 7.289 21.155 3.475 1.00 63.97 276 ASN A N 1
ATOM 2159 C CA . ASN A 1 276 ? 6.064 21.049 4.256 1.00 63.97 276 ASN A CA 1
ATOM 2160 C C . ASN A 1 276 ? 4.936 21.877 3.617 1.00 63.97 276 ASN A C 1
ATOM 2162 O O . ASN A 1 276 ? 5.165 22.701 2.733 1.00 63.97 276 ASN A O 1
ATOM 2166 N N . ARG A 1 277 ? 3.702 21.697 4.101 1.00 55.78 277 ARG A N 1
ATOM 2167 C CA . ARG A 1 277 ? 2.511 22.451 3.649 1.00 55.78 277 ARG A CA 1
ATOM 2168 C C . ARG A 1 277 ? 2.552 23.965 3.942 1.00 55.78 277 ARG A C 1
ATOM 2170 O O . ARG A 1 277 ? 1.579 24.653 3.667 1.00 55.78 277 ARG A O 1
ATOM 2177 N N . HIS A 1 278 ? 3.623 24.456 4.562 1.00 64.19 278 HIS A N 1
ATOM 2178 C CA . HIS A 1 278 ? 3.839 25.857 4.924 1.00 64.19 278 HIS A CA 1
ATOM 2179 C C . HIS A 1 278 ? 4.921 26.513 4.042 1.00 64.19 278 HIS A C 1
ATOM 2181 O O . HIS A 1 278 ? 5.440 27.568 4.389 1.00 64.19 278 HIS A O 1
ATOM 2187 N N . GLY A 1 279 ? 5.263 25.893 2.904 1.00 61.03 279 GLY A N 1
ATOM 2188 C CA . GLY A 1 279 ? 6.100 26.498 1.864 1.00 61.03 279 GLY A CA 1
ATOM 2189 C C . GLY A 1 279 ? 7.608 26.460 2.120 1.00 61.03 279 GLY A C 1
ATOM 2190 O O . GLY A 1 279 ? 8.348 27.110 1.388 1.00 61.03 279 GLY A O 1
ATOM 2191 N N . GLN A 1 280 ? 8.092 25.716 3.123 1.00 69.75 280 GLN A N 1
ATOM 2192 C CA . GLN A 1 280 ? 9.535 25.648 3.387 1.00 69.75 280 GLN A CA 1
ATOM 2193 C C . GLN A 1 280 ? 10.308 25.053 2.189 1.00 69.75 280 GLN A C 1
ATOM 2195 O O . GLN A 1 280 ? 9.952 23.959 1.727 1.00 69.75 280 GLN A O 1
ATOM 2200 N N . PRO A 1 281 ? 11.378 25.722 1.705 1.00 62.69 281 PRO A N 1
ATOM 2201 C CA . PRO A 1 281 ? 12.227 25.206 0.640 1.00 62.69 281 PRO A CA 1
ATOM 2202 C C . PRO A 1 281 ? 12.999 23.996 1.165 1.00 62.69 281 PRO A C 1
ATOM 2204 O O . PRO A 1 281 ? 13.914 24.105 1.977 1.00 62.69 281 PRO A O 1
ATOM 2207 N N . GLY A 1 282 ? 12.575 22.814 0.736 1.00 67.56 282 GLY A N 1
ATOM 2208 C CA . GLY A 1 282 ? 13.161 21.561 1.186 1.00 67.56 282 GLY A CA 1
ATOM 2209 C C . GLY A 1 282 ? 14.283 21.067 0.281 1.00 67.56 282 GLY A C 1
ATOM 2210 O O . GLY A 1 282 ? 14.190 21.201 -0.945 1.00 67.56 282 GLY A O 1
ATOM 2211 N N . ARG A 1 283 ? 15.302 20.460 0.903 1.00 76.38 283 ARG A N 1
ATOM 2212 C CA . ARG A 1 283 ? 16.515 19.951 0.253 1.00 76.38 283 ARG A CA 1
ATOM 2213 C C . ARG A 1 283 ? 16.216 19.005 -0.913 1.00 76.38 283 ARG A C 1
ATOM 2215 O O . ARG A 1 283 ? 15.297 18.186 -0.854 1.00 76.38 283 ARG A O 1
ATOM 2222 N N . GLU A 1 284 ? 17.049 19.103 -1.943 1.00 72.62 284 GLU A N 1
ATOM 2223 C CA . GLU A 1 284 ? 17.216 18.058 -2.953 1.00 72.62 284 GLU A CA 1
ATOM 2224 C C . GLU A 1 284 ? 17.676 16.758 -2.259 1.00 72.62 284 GLU A C 1
ATOM 2226 O O . GLU A 1 284 ? 18.436 16.806 -1.290 1.00 72.62 284 GLU A O 1
ATOM 2231 N N . ILE A 1 285 ? 17.214 15.599 -2.734 1.00 78.56 285 ILE A N 1
ATOM 2232 C CA . ILE A 1 285 ? 17.677 14.284 -2.259 1.00 78.56 285 ILE A CA 1
ATOM 2233 C C . ILE A 1 285 ? 18.238 13.511 -3.447 1.00 78.56 285 ILE A C 1
ATOM 2235 O O . ILE A 1 285 ? 17.483 13.158 -4.357 1.00 78.56 285 ILE A O 1
ATOM 2239 N N . ASP A 1 286 ? 19.535 13.217 -3.434 1.00 86.62 286 ASP A N 1
ATOM 2240 C CA . ASP A 1 286 ? 20.117 12.227 -4.338 1.00 86.62 286 ASP A CA 1
ATOM 2241 C C . ASP A 1 286 ? 19.707 10.806 -3.890 1.00 86.62 286 ASP A C 1
ATOM 2243 O O . ASP A 1 286 ? 20.032 10.407 -2.766 1.00 86.62 286 ASP A O 1
ATOM 2247 N N . PRO A 1 287 ? 19.011 10.017 -4.735 1.00 90.00 287 PRO A N 1
ATOM 2248 C CA . PRO A 1 287 ? 18.678 8.634 -4.413 1.00 90.00 287 PRO A CA 1
ATOM 2249 C C . PRO A 1 287 ? 19.897 7.717 -4.240 1.00 90.00 287 PRO A C 1
ATOM 2251 O O . PRO A 1 287 ? 19.799 6.721 -3.523 1.00 90.00 287 PRO A O 1
ATOM 2254 N N . LEU A 1 288 ? 21.032 8.017 -4.888 1.00 89.44 288 LEU A N 1
ATOM 2255 C CA . LEU A 1 288 ? 22.252 7.218 -4.754 1.00 89.44 288 LEU A CA 1
ATOM 2256 C C . LEU A 1 288 ? 22.892 7.434 -3.377 1.00 89.44 288 LEU A C 1
ATOM 2258 O O . LEU A 1 288 ? 23.244 6.456 -2.717 1.00 89.44 288 LEU A O 1
ATOM 2262 N N . ALA A 1 289 ? 22.992 8.681 -2.909 1.00 89.56 289 ALA A N 1
ATOM 2263 C CA . ALA A 1 289 ? 23.403 9.012 -1.546 1.00 89.56 289 ALA A CA 1
ATOM 2264 C C . ALA A 1 289 ? 22.476 8.385 -0.489 1.00 89.56 289 ALA A C 1
ATOM 2266 O O . ALA A 1 289 ? 22.968 7.665 0.378 1.00 89.56 289 ALA A O 1
ATOM 2267 N N . GLU A 1 290 ? 21.148 8.551 -0.601 1.00 90.50 290 GLU A N 1
ATOM 2268 C CA . GLU A 1 290 ? 20.185 7.988 0.370 1.00 90.50 290 GLU A CA 1
ATOM 2269 C C . GLU A 1 290 ? 20.257 6.444 0.444 1.00 90.50 290 GLU A C 1
ATOM 2271 O O . GLU A 1 290 ? 20.023 5.859 1.503 1.00 90.50 290 GLU A O 1
ATOM 2276 N N . GLN A 1 291 ? 20.641 5.762 -0.646 1.00 92.56 291 GLN A N 1
ATOM 2277 C CA . GLN A 1 291 ? 20.960 4.330 -0.605 1.00 92.56 291 GLN A CA 1
ATOM 2278 C C . GLN A 1 291 ? 22.307 4.040 0.068 1.00 92.56 291 GLN A C 1
ATOM 2280 O O . GLN A 1 291 ? 22.367 3.169 0.933 1.00 92.56 291 GLN A O 1
ATOM 2285 N N . ARG A 1 292 ? 23.380 4.748 -0.308 1.00 92.12 292 ARG A N 1
ATOM 2286 C CA . ARG A 1 292 ? 24.736 4.531 0.233 1.00 92.12 292 ARG A CA 1
ATOM 2287 C C . ARG A 1 292 ? 24.804 4.764 1.741 1.00 92.12 292 ARG A C 1
ATOM 2289 O O . ARG A 1 292 ? 25.438 3.976 2.434 1.00 92.12 292 ARG A O 1
ATOM 2296 N N . GLU A 1 293 ? 24.132 5.796 2.248 1.00 91.88 293 GLU A N 1
ATOM 2297 C CA . GLU A 1 293 ? 24.022 6.082 3.686 1.00 91.88 293 GLU A CA 1
ATOM 2298 C C . GLU A 1 293 ? 23.362 4.916 4.439 1.00 91.88 293 GLU A C 1
ATOM 2300 O O . GLU A 1 293 ? 23.888 4.443 5.447 1.00 91.88 293 GLU A O 1
ATOM 2305 N N . ALA A 1 294 ? 22.245 4.399 3.916 1.00 93.00 294 ALA A N 1
ATOM 2306 C CA . ALA A 1 294 ? 21.541 3.264 4.504 1.00 93.00 294 ALA A CA 1
ATOM 2307 C C . ALA A 1 294 ? 22.343 1.952 4.409 1.00 93.00 294 ALA A C 1
ATOM 2309 O O . ALA A 1 294 ? 22.354 1.169 5.355 1.00 93.00 294 ALA A O 1
ATOM 2310 N N . ASP A 1 295 ? 23.030 1.703 3.291 1.00 93.88 295 ASP A N 1
ATOM 2311 C CA . ASP A 1 295 ? 23.879 0.519 3.097 1.00 93.88 295 ASP A CA 1
ATOM 2312 C C . ASP A 1 295 ? 25.110 0.548 4.020 1.00 93.88 295 ASP A C 1
ATOM 2314 O O . ASP A 1 295 ? 25.466 -0.480 4.594 1.00 93.88 295 ASP A O 1
ATOM 2318 N N . ALA A 1 296 ? 25.712 1.723 4.233 1.00 94.81 296 ALA A N 1
ATOM 2319 C CA . ALA A 1 296 ? 26.803 1.915 5.188 1.00 94.81 296 ALA A CA 1
ATOM 2320 C C . ALA A 1 296 ? 26.340 1.743 6.647 1.00 94.81 296 ALA A C 1
ATOM 2322 O O . ALA A 1 296 ? 27.022 1.079 7.429 1.00 94.81 296 ALA A O 1
ATOM 2323 N N . HIS A 1 297 ? 25.168 2.281 7.009 1.00 95.31 297 HIS A N 1
ATOM 2324 C CA . HIS A 1 297 ? 24.568 2.066 8.329 1.00 95.31 297 HIS A CA 1
ATOM 2325 C C . HIS A 1 297 ? 24.292 0.578 8.586 1.00 95.31 297 HIS A C 1
ATOM 2327 O O . HIS A 1 297 ? 24.686 0.035 9.619 1.00 95.31 297 HIS A O 1
ATOM 2333 N N . ASP A 1 298 ? 23.671 -0.098 7.619 1.00 95.25 298 ASP A N 1
ATOM 2334 C CA . ASP A 1 298 ? 23.339 -1.517 7.714 1.00 95.25 298 ASP A CA 1
ATOM 2335 C C . ASP A 1 298 ? 24.602 -2.390 7.818 1.00 95.25 298 ASP A C 1
ATOM 2337 O O . ASP A 1 298 ? 24.645 -3.322 8.625 1.00 95.25 298 ASP A O 1
ATOM 2341 N N . ALA A 1 299 ? 25.666 -2.053 7.079 1.00 94.50 299 ALA A N 1
ATOM 2342 C CA . ALA A 1 299 ? 26.968 -2.708 7.190 1.00 94.50 299 ALA A CA 1
ATOM 2343 C C . ALA A 1 299 ? 27.623 -2.507 8.570 1.00 94.50 299 ALA A C 1
ATOM 2345 O O . ALA A 1 299 ? 28.151 -3.468 9.133 1.00 94.50 299 ALA A O 1
ATOM 2346 N N . ALA A 1 300 ? 27.554 -1.302 9.147 1.00 95.38 300 ALA A N 1
ATOM 2347 C CA . ALA A 1 300 ? 28.084 -1.022 10.483 1.00 95.38 300 ALA A CA 1
ATOM 2348 C C . ALA A 1 300 ? 27.333 -1.804 11.579 1.00 95.38 300 ALA A C 1
ATOM 2350 O O . ALA A 1 300 ? 27.961 -2.442 12.425 1.00 95.38 300 ALA A O 1
ATOM 2351 N N . VAL A 1 301 ? 25.994 -1.840 11.513 1.00 93.75 301 VAL A N 1
ATOM 2352 C CA . VAL A 1 301 ? 25.141 -2.645 12.410 1.00 93.75 301 VAL A CA 1
ATOM 2353 C C . VAL A 1 301 ? 25.490 -4.135 12.327 1.00 93.75 301 VAL A C 1
ATOM 2355 O O . VAL A 1 301 ? 25.584 -4.809 13.355 1.00 93.75 301 VAL A O 1
ATOM 2358 N N . LEU A 1 302 ? 25.704 -4.663 11.118 1.00 93.56 302 LEU A N 1
ATOM 2359 C CA . LEU A 1 302 ? 26.106 -6.058 10.917 1.00 93.56 302 LEU A CA 1
ATOM 2360 C C . LEU A 1 302 ? 27.500 -6.343 11.487 1.00 93.56 302 LEU A C 1
ATOM 2362 O O . LEU A 1 302 ? 27.672 -7.365 12.150 1.00 93.56 302 LEU A O 1
ATOM 2366 N N . ALA A 1 303 ? 28.471 -5.453 11.264 1.00 93.19 303 ALA A N 1
ATOM 2367 C CA . ALA A 1 303 ? 29.831 -5.607 11.773 1.00 93.19 303 ALA A CA 1
ATOM 2368 C C . ALA A 1 303 ? 29.864 -5.655 13.310 1.00 93.19 303 ALA A C 1
ATOM 2370 O O . ALA A 1 303 ? 30.434 -6.584 13.878 1.00 93.19 303 ALA A O 1
ATOM 2371 N N . GLU A 1 304 ? 29.188 -4.719 13.981 1.00 93.44 304 GLU A N 1
ATOM 2372 C CA . GLU A 1 304 ? 29.108 -4.645 15.446 1.00 93.44 304 GLU A CA 1
ATOM 2373 C C . GLU A 1 304 ? 28.461 -5.903 16.059 1.00 93.44 304 GLU A C 1
ATOM 2375 O O . GLU A 1 304 ? 29.017 -6.544 16.958 1.00 93.44 304 GLU A O 1
ATOM 2380 N N . VAL A 1 305 ? 27.301 -6.316 15.530 1.00 90.06 305 VAL A N 1
ATOM 2381 C CA . VAL A 1 305 ? 26.577 -7.491 16.041 1.00 90.06 305 VAL A CA 1
ATOM 2382 C C . VAL A 1 305 ? 27.310 -8.799 15.714 1.00 90.06 305 VAL A C 1
ATOM 2384 O O . VAL A 1 305 ? 27.242 -9.750 16.495 1.00 90.06 305 VAL A O 1
ATOM 2387 N N . MET A 1 306 ? 28.051 -8.874 14.603 1.00 88.62 306 MET A N 1
ATOM 2388 C CA . MET A 1 306 ? 28.909 -10.028 14.320 1.00 88.62 306 MET A CA 1
ATOM 2389 C C . MET A 1 306 ? 30.130 -10.080 15.246 1.00 88.62 306 MET A C 1
ATOM 2391 O O . MET A 1 306 ? 30.427 -11.169 15.742 1.00 88.62 306 MET A O 1
ATOM 2395 N N . ALA A 1 307 ? 30.777 -8.941 15.514 1.00 90.06 307 ALA A N 1
ATOM 2396 C CA . ALA A 1 307 ? 31.981 -8.831 16.342 1.00 90.06 307 ALA A CA 1
ATOM 2397 C C . ALA A 1 307 ? 31.741 -9.074 17.842 1.00 90.06 307 ALA A C 1
ATOM 2399 O O . ALA A 1 307 ? 32.660 -9.497 18.536 1.00 90.06 307 ALA A O 1
ATOM 2400 N N . THR A 1 308 ? 30.520 -8.856 18.344 1.00 87.56 308 THR A N 1
ATOM 2401 C CA . THR A 1 308 ? 30.167 -9.161 19.744 1.00 87.56 308 THR A CA 1
ATOM 2402 C C . THR A 1 308 ? 30.320 -10.674 20.007 1.00 87.56 308 THR A C 1
ATOM 2404 O O . THR A 1 308 ? 29.609 -11.451 19.360 1.00 87.56 308 THR A O 1
ATOM 2407 N N . PRO A 1 309 ? 31.207 -11.141 20.908 1.00 75.50 309 PRO A N 1
ATOM 2408 C CA . PRO A 1 309 ? 31.503 -12.570 21.029 1.00 75.50 309 PRO A CA 1
ATOM 2409 C C . PRO A 1 309 ? 30.369 -13.360 21.699 1.00 75.50 309 PRO A C 1
ATOM 2411 O O . PRO A 1 309 ? 30.018 -14.433 21.215 1.00 75.50 309 PRO A O 1
ATOM 2414 N 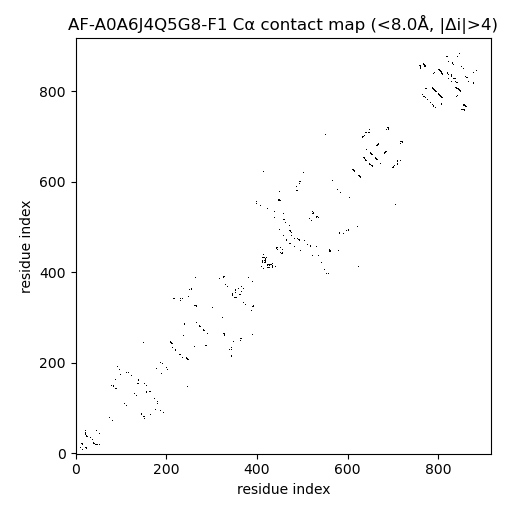N . ASP A 1 310 ? 29.732 -12.796 22.727 1.00 83.94 310 ASP A N 1
ATOM 2415 C CA . ASP A 1 310 ? 28.863 -13.535 23.662 1.00 83.94 310 ASP A CA 1
ATOM 2416 C C . ASP A 1 310 ? 27.411 -13.744 23.190 1.00 83.94 310 ASP A C 1
ATOM 2418 O O . ASP A 1 310 ? 26.589 -14.289 23.922 1.00 83.94 310 ASP A O 1
ATOM 2422 N N . LEU A 1 311 ? 27.063 -13.310 21.973 1.00 82.19 311 LEU A N 1
ATOM 2423 C CA . LEU A 1 311 ? 25.700 -13.433 21.440 1.00 82.19 311 LEU A CA 1
ATOM 2424 C C . LEU A 1 311 ? 25.516 -14.712 20.620 1.00 82.19 311 LEU A C 1
ATOM 2426 O O . LEU A 1 311 ? 26.214 -14.941 19.624 1.00 82.19 311 LEU A O 1
ATOM 2430 N N . THR A 1 312 ? 24.481 -15.482 20.950 1.00 84.19 312 THR A N 1
ATOM 2431 C CA . THR A 1 312 ? 24.051 -16.632 20.147 1.00 84.19 312 THR A CA 1
ATOM 2432 C C . THR A 1 312 ? 23.541 -16.198 18.764 1.00 84.19 312 THR A C 1
ATOM 2434 O O . THR A 1 312 ? 23.131 -15.054 18.547 1.00 84.19 312 THR A O 1
ATOM 2437 N N . LEU A 1 313 ? 23.518 -17.113 17.785 1.00 80.38 313 LEU A N 1
ATOM 2438 C CA . LEU A 1 313 ? 23.038 -16.793 16.431 1.00 80.38 313 LEU A CA 1
ATOM 2439 C C . LEU A 1 313 ? 21.578 -16.265 16.392 1.00 80.38 313 LEU A C 1
ATOM 2441 O O . LEU A 1 313 ? 21.319 -15.345 15.609 1.00 80.38 313 LEU A O 1
ATOM 2445 N N . PRO A 1 314 ? 20.627 -16.761 17.218 1.00 81.25 314 PRO A N 1
ATOM 2446 C CA . PRO A 1 314 ? 19.306 -16.147 17.370 1.00 81.25 314 PRO A CA 1
ATOM 2447 C C . PRO A 1 314 ? 19.342 -14.704 17.894 1.00 81.25 314 PRO A C 1
ATOM 2449 O O . PRO A 1 314 ? 18.660 -13.851 17.330 1.00 81.25 314 PRO A O 1
ATOM 2452 N N . GLU A 1 315 ? 20.159 -14.396 18.905 1.00 79.75 315 GLU A N 1
ATOM 2453 C CA . GLU A 1 315 ? 20.292 -13.033 19.449 1.00 79.75 315 GLU A CA 1
ATOM 24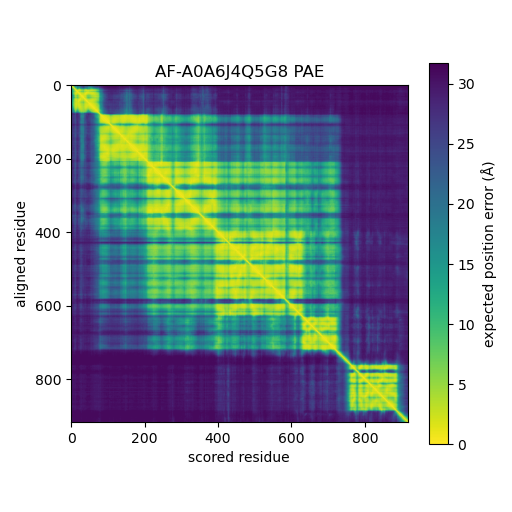54 C C . GLU A 1 315 ? 20.950 -12.080 18.443 1.00 79.75 315 GLU A C 1
ATOM 2456 O O . GLU A 1 315 ? 20.463 -10.966 18.235 1.00 79.75 315 GLU A O 1
ATOM 2461 N N . LYS A 1 316 ? 21.989 -12.540 17.730 1.00 85.38 316 LYS A N 1
ATOM 2462 C CA . LYS A 1 316 ? 22.582 -11.790 16.612 1.00 85.38 316 LYS A CA 1
ATOM 2463 C C . LYS A 1 316 ? 21.541 -11.509 15.525 1.00 85.38 316 LYS A C 1
ATOM 2465 O O . LYS A 1 316 ? 21.449 -10.385 15.038 1.00 85.38 316 LYS A O 1
ATOM 2470 N N . ARG A 1 317 ? 20.687 -12.484 15.183 1.00 86.38 317 ARG A N 1
ATOM 2471 C CA . ARG A 1 317 ? 19.572 -12.285 14.236 1.00 86.38 317 ARG A CA 1
ATOM 2472 C C . ARG A 1 317 ? 18.540 -11.282 14.747 1.00 86.38 317 ARG A C 1
ATOM 2474 O O . ARG A 1 317 ? 18.068 -10.478 13.947 1.00 86.38 317 ARG A O 1
ATOM 2481 N N . ARG A 1 318 ? 18.201 -11.320 16.036 1.00 83.31 318 ARG A N 1
ATOM 2482 C CA . ARG A 1 318 ? 17.256 -10.397 16.675 1.00 83.31 318 ARG A CA 1
ATOM 2483 C C . ARG A 1 318 ? 17.738 -8.946 16.571 1.00 83.31 318 ARG A C 1
ATOM 2485 O O . ARG A 1 318 ? 17.103 -8.160 15.869 1.00 83.31 318 ARG A O 1
ATOM 2492 N N . ARG A 1 319 ? 18.926 -8.648 17.115 1.00 87.56 319 ARG A N 1
ATOM 2493 C CA . ARG A 1 319 ? 19.520 -7.296 17.105 1.00 87.56 319 ARG A CA 1
ATOM 2494 C C . ARG A 1 319 ? 19.678 -6.736 15.686 1.00 87.56 319 ARG A C 1
ATOM 2496 O O . ARG A 1 319 ? 19.415 -5.560 15.452 1.00 87.56 319 ARG A O 1
ATOM 2503 N N . VAL A 1 320 ? 20.040 -7.582 14.717 1.00 90.44 320 VAL A N 1
ATOM 2504 C CA . VAL A 1 320 ? 20.093 -7.219 13.288 1.00 90.44 320 VAL A CA 1
ATOM 2505 C C . VAL A 1 320 ? 18.703 -6.866 12.735 1.00 90.44 320 VAL A C 1
ATOM 2507 O O . VAL A 1 320 ? 18.547 -5.837 12.082 1.00 90.44 320 VAL A O 1
ATOM 2510 N N . VAL A 1 321 ? 17.663 -7.661 13.008 1.00 87.06 321 VAL A N 1
ATOM 2511 C CA . VAL A 1 321 ? 16.295 -7.391 12.518 1.00 87.06 321 VAL A CA 1
ATOM 2512 C C . VAL A 1 321 ? 15.657 -6.160 13.179 1.00 87.06 321 VAL A C 1
ATOM 2514 O O . VAL A 1 321 ? 14.827 -5.492 12.554 1.00 87.06 321 VAL A O 1
ATOM 2517 N N . GLU A 1 322 ? 16.056 -5.821 14.403 1.00 85.69 322 GLU A N 1
ATOM 2518 C CA . GLU A 1 322 ? 15.622 -4.621 15.130 1.00 85.69 322 GLU A CA 1
ATOM 2519 C C . GLU A 1 322 ? 16.319 -3.344 14.637 1.00 85.69 322 GLU A C 1
ATOM 2521 O O . GLU A 1 322 ? 15.656 -2.309 14.508 1.00 85.69 322 GLU A O 1
ATOM 2526 N N . ARG A 1 323 ? 17.613 -3.417 14.297 1.00 91.31 323 ARG A N 1
ATOM 2527 C CA . ARG A 1 323 ? 18.440 -2.241 13.969 1.00 91.31 323 ARG A CA 1
ATOM 2528 C C . ARG A 1 323 ? 18.602 -1.934 12.477 1.00 91.31 323 ARG A C 1
ATOM 2530 O O . ARG A 1 323 ? 18.777 -0.768 12.150 1.00 91.31 323 ARG A O 1
ATOM 2537 N N . LEU A 1 324 ? 18.532 -2.922 11.578 1.00 93.75 324 LEU A N 1
ATOM 2538 C CA . LEU A 1 324 ? 18.697 -2.683 10.134 1.00 93.75 324 LEU A CA 1
ATOM 2539 C C . LEU A 1 324 ? 17.636 -1.731 9.558 1.00 93.75 324 LEU A C 1
ATOM 2541 O O . LEU A 1 324 ? 16.449 -1.805 9.894 1.00 93.75 324 LEU A O 1
ATOM 2545 N N . THR A 1 325 ? 18.051 -0.915 8.591 1.00 93.94 325 THR A N 1
ATOM 2546 C CA . THR A 1 325 ? 17.207 0.024 7.850 1.00 93.94 325 THR A CA 1
ATOM 2547 C C . THR A 1 325 ? 16.110 -0.723 7.084 1.00 93.94 325 THR A C 1
ATOM 2549 O O . THR A 1 325 ? 16.403 -1.509 6.176 1.00 93.94 325 THR A O 1
ATOM 2552 N N . PRO A 1 326 ? 14.813 -0.485 7.367 1.00 94.38 326 PRO A N 1
ATOM 2553 C CA . PRO A 1 326 ? 13.742 -1.154 6.640 1.00 94.38 326 PRO A CA 1
ATOM 2554 C C . PRO A 1 326 ? 13.711 -0.718 5.173 1.00 94.38 326 PRO A C 1
ATOM 2556 O O . PRO A 1 326 ? 13.410 0.438 4.871 1.00 94.38 326 PRO A O 1
ATOM 2559 N N . ARG A 1 327 ? 13.972 -1.647 4.250 1.00 94.56 327 ARG A N 1
ATOM 2560 C CA . ARG A 1 327 ? 13.912 -1.413 2.798 1.00 94.56 327 ARG A CA 1
ATOM 2561 C C . ARG A 1 327 ? 12.508 -1.694 2.238 1.00 94.56 327 ARG A C 1
ATOM 2563 O O . ARG A 1 327 ? 11.594 -2.082 2.980 1.00 94.56 327 ARG A O 1
ATOM 2570 N N . LEU A 1 328 ? 12.312 -1.472 0.935 1.00 93.56 328 LEU A N 1
ATOM 2571 C CA . LEU A 1 328 ? 11.044 -1.739 0.231 1.00 93.56 328 LEU A CA 1
ATOM 2572 C C . LEU A 1 328 ? 10.536 -3.184 0.431 1.00 93.56 328 LEU A C 1
ATOM 2574 O O . LEU A 1 328 ? 11.303 -4.118 0.647 1.00 93.56 328 LEU A O 1
ATOM 2578 N N . THR A 1 329 ? 9.225 -3.398 0.326 1.00 93.69 329 THR A N 1
ATOM 2579 C CA . THR A 1 329 ? 8.650 -4.753 0.286 1.00 93.69 329 THR A CA 1
ATOM 2580 C C . THR A 1 329 ? 8.609 -5.274 -1.148 1.00 93.69 329 THR A C 1
ATOM 2582 O O . THR A 1 329 ? 8.365 -4.512 -2.080 1.00 93.69 329 THR A O 1
ATOM 2585 N N . ASP A 1 330 ? 8.778 -6.582 -1.333 1.00 93.31 330 ASP A N 1
ATOM 2586 C CA . ASP A 1 330 ? 8.842 -7.212 -2.661 1.00 93.31 330 ASP A CA 1
ATOM 2587 C C . ASP A 1 330 ? 7.571 -6.948 -3.497 1.00 93.31 330 ASP A C 1
ATOM 2589 O O . ASP A 1 330 ? 7.646 -6.553 -4.657 1.00 93.31 330 ASP A O 1
ATOM 2593 N N . GLY A 1 331 ? 6.388 -7.020 -2.877 1.00 90.19 331 GLY A N 1
ATOM 2594 C CA . GLY A 1 331 ? 5.126 -6.646 -3.532 1.00 90.19 331 GLY A CA 1
ATOM 2595 C C . GLY A 1 331 ? 5.009 -5.155 -3.895 1.00 90.19 331 GLY A C 1
ATOM 2596 O O . GLY A 1 331 ? 4.221 -4.804 -4.767 1.00 90.19 331 GLY A O 1
ATOM 2597 N N . TYR A 1 332 ? 5.792 -4.265 -3.271 1.00 91.62 332 TYR A N 1
ATOM 2598 C CA . TYR A 1 332 ? 5.881 -2.857 -3.678 1.00 91.62 332 TYR A CA 1
ATOM 2599 C C . TYR A 1 332 ? 6.924 -2.647 -4.787 1.00 91.62 332 TYR A C 1
ATOM 2601 O O . TYR A 1 332 ? 6.712 -1.789 -5.640 1.00 91.62 332 TYR A O 1
ATOM 2609 N N . LEU A 1 333 ? 7.983 -3.467 -4.860 1.00 95.19 333 LEU A N 1
ATOM 2610 C CA . LEU A 1 333 ? 8.884 -3.493 -6.021 1.00 95.19 333 LEU A CA 1
ATOM 2611 C C . LEU A 1 333 ? 8.109 -3.789 -7.314 1.00 95.19 333 LEU A C 1
ATOM 2613 O O . LEU A 1 333 ? 8.318 -3.096 -8.305 1.00 95.19 333 LEU A O 1
ATOM 2617 N N . LEU A 1 334 ? 7.176 -4.750 -7.296 1.00 94.19 334 LEU A N 1
ATOM 2618 C CA . LEU A 1 334 ? 6.311 -5.032 -8.452 1.00 94.19 334 LEU A CA 1
ATOM 2619 C C . LEU A 1 334 ? 5.502 -3.793 -8.882 1.00 94.19 334 LEU A C 1
ATOM 2621 O O . LEU A 1 334 ? 5.414 -3.501 -10.073 1.00 94.19 334 LEU A O 1
ATOM 2625 N N . VAL A 1 335 ? 5.006 -2.995 -7.927 1.00 92.00 335 VAL A N 1
ATOM 2626 C CA . VAL A 1 335 ? 4.337 -1.712 -8.217 1.00 92.00 335 VAL A CA 1
ATOM 2627 C C . VAL A 1 335 ? 5.307 -0.697 -8.829 1.00 92.00 335 VAL A C 1
ATOM 2629 O O . VAL A 1 335 ? 4.946 -0.049 -9.807 1.00 92.00 335 VAL A O 1
ATOM 2632 N N . GLN A 1 336 ? 6.532 -0.552 -8.305 1.00 94.31 336 GLN A N 1
ATOM 2633 C CA . GLN A 1 336 ? 7.543 0.344 -8.895 1.00 94.31 336 GLN A CA 1
ATOM 2634 C C . GLN A 1 336 ? 7.905 -0.081 -10.328 1.00 94.31 336 GLN A C 1
ATOM 2636 O O . GLN A 1 336 ? 7.919 0.752 -11.234 1.00 94.31 336 GLN A O 1
ATOM 2641 N N . ARG A 1 337 ? 8.089 -1.386 -10.562 1.00 94.38 337 ARG A N 1
ATOM 2642 C CA . ARG A 1 337 ? 8.285 -1.963 -11.897 1.00 94.38 337 ARG A CA 1
ATOM 2643 C C . ARG A 1 337 ? 7.116 -1.670 -12.833 1.00 94.38 337 ARG A C 1
ATOM 2645 O O . ARG A 1 337 ? 7.345 -1.378 -14.001 1.00 94.38 337 ARG A O 1
ATOM 2652 N N . ASP A 1 338 ? 5.877 -1.727 -12.356 1.00 93.19 338 ASP A N 1
ATOM 2653 C CA . ASP A 1 338 ? 4.710 -1.432 -13.191 1.00 93.19 338 ASP A CA 1
ATOM 2654 C C . ASP A 1 338 ? 4.589 0.061 -13.543 1.00 93.19 338 ASP A C 1
ATOM 2656 O O . ASP A 1 338 ? 4.029 0.384 -14.592 1.00 93.19 338 ASP A O 1
ATOM 2660 N N . MET A 1 339 ? 5.163 0.971 -12.741 1.00 95.31 339 MET A N 1
ATOM 2661 C CA . MET A 1 339 ? 5.337 2.377 -13.141 1.00 95.31 339 MET A CA 1
ATOM 2662 C C . MET A 1 339 ? 6.450 2.510 -14.190 1.00 95.31 339 MET A C 1
ATOM 2664 O O . MET A 1 339 ? 6.258 3.167 -15.210 1.00 95.31 339 MET A O 1
ATOM 2668 N N . PHE A 1 340 ? 7.580 1.820 -14.010 1.00 95.44 340 PHE A N 1
ATOM 2669 C CA . PHE A 1 340 ? 8.660 1.802 -15.003 1.00 95.44 340 PHE A CA 1
ATOM 2670 C C . PHE A 1 340 ? 8.209 1.209 -16.351 1.00 95.44 340 PHE A C 1
ATOM 2672 O O . PHE A 1 340 ? 8.542 1.725 -17.413 1.00 95.44 340 PHE A O 1
ATOM 2679 N N . ALA A 1 341 ? 7.349 0.189 -16.325 1.00 92.81 341 ALA A N 1
ATOM 2680 C CA . ALA A 1 341 ? 6.715 -0.382 -17.510 1.00 92.81 341 ALA A CA 1
ATOM 2681 C C . ALA A 1 341 ? 5.672 0.544 -18.174 1.00 92.81 341 ALA A C 1
ATOM 2683 O O . ALA A 1 341 ? 5.233 0.241 -19.285 1.00 92.81 341 ALA A O 1
ATOM 2684 N N . ARG A 1 342 ? 5.253 1.645 -17.526 1.00 92.88 342 ARG A N 1
ATOM 2685 C CA . ARG A 1 342 ? 4.504 2.742 -18.169 1.00 92.88 342 ARG A CA 1
ATOM 2686 C C . ARG A 1 342 ? 5.459 3.697 -18.881 1.00 92.88 342 ARG A C 1
ATOM 2688 O O . ARG A 1 342 ? 5.277 3.892 -20.075 1.00 92.88 342 ARG A O 1
ATOM 2695 N N . ILE A 1 343 ? 6.512 4.164 -18.203 1.00 93.69 343 ILE A N 1
ATOM 2696 C CA . ILE A 1 343 ? 7.585 5.002 -18.785 1.00 93.69 343 ILE A CA 1
ATOM 2697 C C . ILE A 1 343 ? 8.143 4.347 -20.058 1.00 93.69 343 ILE A C 1
ATOM 2699 O O . ILE A 1 343 ? 8.093 4.915 -21.146 1.00 93.69 343 ILE A O 1
ATOM 2703 N N . ALA A 1 344 ? 8.559 3.081 -19.958 1.00 91.31 344 ALA A N 1
ATOM 2704 C CA . ALA A 1 344 ? 9.083 2.333 -21.096 1.00 91.31 344 ALA A CA 1
ATOM 2705 C C . ALA A 1 344 ? 8.056 2.151 -22.236 1.00 91.31 344 ALA A C 1
ATOM 2707 O O . ALA A 1 344 ? 8.435 2.097 -23.404 1.00 91.31 344 ALA A O 1
ATOM 2708 N N . ARG A 1 345 ? 6.750 2.090 -21.931 1.00 89.81 345 ARG A N 1
ATOM 2709 C CA . ARG A 1 345 ? 5.683 1.995 -22.944 1.00 89.81 345 ARG A CA 1
ATOM 2710 C C . ARG A 1 345 ? 5.380 3.336 -23.612 1.00 89.81 345 ARG A C 1
ATOM 2712 O O . ARG A 1 345 ? 5.079 3.327 -24.802 1.00 89.81 345 ARG A O 1
ATOM 2719 N N . ALA A 1 346 ? 5.475 4.456 -22.897 1.00 89.38 346 ALA A N 1
ATOM 2720 C CA . ALA A 1 346 ? 5.253 5.788 -23.463 1.00 89.38 346 ALA A CA 1
ATOM 2721 C C . ALA A 1 346 ? 6.254 6.098 -24.594 1.00 89.38 346 ALA A C 1
ATOM 2723 O O . ALA A 1 346 ? 5.864 6.675 -25.613 1.00 89.38 346 ALA A O 1
ATOM 2724 N N . ALA A 1 347 ? 7.500 5.628 -24.456 1.00 86.81 347 ALA A N 1
ATOM 2725 C CA . ALA A 1 347 ? 8.538 5.722 -25.482 1.00 86.81 347 ALA A CA 1
ATOM 2726 C C . ALA A 1 347 ? 8.496 4.600 -26.541 1.00 86.81 347 ALA A C 1
ATOM 2728 O O . ALA A 1 347 ? 8.574 4.882 -27.735 1.00 86.81 347 ALA A O 1
ATOM 2729 N N . LEU A 1 348 ? 8.396 3.325 -26.131 1.00 82.44 348 LEU A N 1
ATOM 2730 C CA . LEU A 1 348 ? 8.595 2.167 -27.028 1.00 82.44 348 LEU A CA 1
ATOM 2731 C C . LEU A 1 348 ? 7.296 1.537 -27.561 1.00 82.44 348 LEU A C 1
ATOM 2733 O O . LEU A 1 348 ? 7.333 0.642 -28.406 1.00 82.44 348 LEU A O 1
ATOM 2737 N N . GLY A 1 349 ? 6.140 1.981 -27.069 1.00 78.56 349 GLY A N 1
ATOM 2738 C CA . GLY A 1 349 ? 4.830 1.462 -27.446 1.00 78.56 349 GLY A CA 1
ATOM 2739 C C . GLY A 1 349 ? 4.474 0.100 -26.836 1.00 78.56 349 GLY A C 1
ATOM 2740 O O . GLY A 1 349 ? 5.256 -0.583 -26.166 1.00 78.56 349 GLY A O 1
ATOM 2741 N N . SER A 1 350 ? 3.229 -0.317 -27.072 1.00 71.88 350 SER A N 1
ATOM 2742 C CA . SER A 1 350 ? 2.674 -1.585 -26.580 1.00 71.88 350 SER A CA 1
ATOM 2743 C C . SER A 1 350 ? 3.308 -2.825 -27.220 1.00 71.88 350 SER A C 1
ATOM 2745 O O . SER A 1 350 ? 3.314 -3.878 -26.589 1.00 71.88 350 SER A O 1
ATOM 2747 N N . ALA A 1 351 ? 3.880 -2.712 -28.422 1.00 59.69 351 ALA A N 1
ATOM 2748 C CA . ALA A 1 351 ? 4.512 -3.827 -29.132 1.00 59.69 351 ALA A CA 1
ATOM 2749 C C . ALA A 1 351 ? 5.841 -4.304 -28.507 1.00 59.69 351 ALA A C 1
ATOM 2751 O O . ALA A 1 351 ? 6.259 -5.421 -28.783 1.00 59.69 351 ALA A O 1
ATOM 2752 N N . VAL A 1 352 ? 6.488 -3.484 -27.665 1.00 61.16 352 VAL A N 1
ATOM 2753 C CA . VAL A 1 352 ? 7.796 -3.789 -27.039 1.00 61.16 352 VAL A CA 1
ATOM 2754 C C . VAL A 1 352 ? 7.684 -3.965 -25.515 1.00 61.16 352 VAL A C 1
ATOM 2756 O O . VAL A 1 352 ? 8.462 -4.693 -24.900 1.00 61.16 352 VAL A O 1
ATOM 2759 N N . VAL A 1 353 ? 6.679 -3.343 -24.881 1.00 60.31 353 VAL A N 1
ATOM 2760 C CA . VAL A 1 353 ? 6.467 -3.383 -23.414 1.00 60.31 353 VAL A CA 1
ATOM 2761 C C . VAL A 1 353 ? 5.025 -3.785 -23.047 1.00 60.31 353 VAL A C 1
ATOM 2763 O O . VAL A 1 353 ? 4.476 -3.405 -22.005 1.00 60.31 353 VAL A O 1
ATOM 2766 N N . GLY A 1 354 ? 4.356 -4.524 -23.932 1.00 60.34 354 GLY A N 1
ATOM 2767 C CA . GLY A 1 354 ? 3.014 -5.079 -23.731 1.00 60.34 354 GLY A CA 1
ATOM 2768 C C . GLY A 1 354 ? 3.012 -6.399 -22.959 1.00 60.34 354 GLY A C 1
ATOM 2769 O O . GLY A 1 354 ? 4.042 -7.051 -22.793 1.00 60.34 354 GLY A O 1
ATOM 2770 N N . ARG A 1 355 ? 1.833 -6.838 -22.497 1.00 58.44 355 ARG A N 1
ATOM 2771 C CA . ARG A 1 355 ? 1.689 -8.160 -21.851 1.00 58.44 355 ARG A CA 1
ATOM 2772 C C . ARG A 1 355 ? 1.979 -9.310 -22.828 1.00 58.44 355 ARG A C 1
ATOM 2774 O O . ARG A 1 355 ? 2.585 -10.291 -22.419 1.00 58.44 355 ARG A O 1
ATOM 2781 N N . SER A 1 356 ? 1.617 -9.128 -24.098 1.00 56.47 356 SER A N 1
ATOM 2782 C CA . SER A 1 356 ? 1.743 -10.075 -25.217 1.00 56.47 356 SER A CA 1
ATOM 2783 C C . SER A 1 356 ? 3.143 -10.202 -25.836 1.00 56.47 356 SER A C 1
ATOM 2785 O O . SER A 1 356 ? 3.292 -10.917 -26.818 1.00 56.47 356 SER A O 1
ATOM 2787 N N . VAL A 1 357 ? 4.146 -9.489 -25.319 1.00 62.44 357 VAL A N 1
ATOM 2788 C CA . VAL A 1 357 ? 5.549 -9.658 -25.737 1.00 62.44 357 VAL A CA 1
ATOM 2789 C C . VAL A 1 357 ? 6.112 -10.892 -25.040 1.00 62.44 357 VAL A C 1
ATOM 2791 O O . VAL A 1 357 ? 5.926 -11.016 -23.828 1.00 62.44 357 VAL A O 1
ATOM 2794 N N . ASP A 1 358 ? 6.784 -11.780 -25.773 1.00 61.81 358 ASP A N 1
ATOM 2795 C CA . ASP A 1 358 ? 7.430 -12.960 -25.192 1.00 61.81 358 ASP A CA 1
ATOM 2796 C C . ASP A 1 358 ? 8.507 -12.559 -24.174 1.00 61.81 358 ASP A C 1
ATOM 2798 O O . ASP A 1 358 ? 9.211 -11.563 -24.342 1.00 61.81 358 ASP A O 1
ATOM 2802 N N . ASP A 1 359 ? 8.638 -13.343 -23.101 1.00 61.84 359 ASP A N 1
ATOM 2803 C CA . ASP A 1 359 ? 9.475 -13.012 -21.937 1.00 61.84 359 ASP A CA 1
ATOM 2804 C C . ASP A 1 359 ? 10.981 -12.853 -22.272 1.00 61.84 359 ASP A C 1
ATOM 2806 O O . ASP A 1 359 ? 11.694 -12.202 -21.511 1.00 61.84 359 ASP A O 1
ATOM 2810 N N . GLU A 1 360 ? 11.440 -13.364 -23.421 1.00 57.25 360 GLU A N 1
ATOM 2811 C CA . GLU A 1 360 ? 12.815 -13.239 -23.943 1.00 57.25 360 GLU A CA 1
ATOM 2812 C C . GLU A 1 360 ? 13.093 -11.909 -24.683 1.00 57.25 360 GLU A C 1
ATOM 2814 O O . GLU A 1 360 ? 14.239 -11.471 -24.735 1.00 57.25 360 GLU A O 1
ATOM 2819 N N . ASP A 1 361 ? 12.066 -11.258 -25.249 1.00 62.06 361 ASP A N 1
ATOM 2820 C CA . ASP A 1 361 ? 12.188 -10.020 -26.047 1.00 62.06 361 ASP A CA 1
ATOM 2821 C C . ASP A 1 361 ? 11.722 -8.764 -25.265 1.00 62.06 361 ASP A C 1
ATOM 2823 O O . ASP A 1 361 ? 11.609 -7.664 -25.813 1.00 62.06 361 ASP A O 1
ATOM 2827 N N . ARG A 1 362 ? 11.443 -8.897 -23.959 1.00 71.06 362 ARG A N 1
ATOM 2828 C CA . ARG A 1 362 ? 11.034 -7.776 -23.094 1.00 71.06 362 ARG A CA 1
ATOM 2829 C C . ARG A 1 362 ? 12.196 -6.836 -22.777 1.00 71.06 362 ARG A C 1
ATOM 2831 O O . ARG A 1 362 ? 13.258 -7.269 -22.352 1.00 71.06 362 ARG A O 1
ATOM 2838 N N . VAL A 1 363 ? 11.924 -5.529 -22.780 1.00 78.94 363 VAL A N 1
ATOM 2839 C CA . VAL A 1 363 ? 12.796 -4.526 -22.130 1.00 78.94 363 VAL A CA 1
ATOM 2840 C C . VAL A 1 363 ? 12.607 -4.508 -20.605 1.00 78.94 363 VAL A C 1
ATOM 2842 O O . VAL A 1 363 ? 13.572 -4.354 -19.862 1.00 78.94 363 VAL A O 1
ATOM 2845 N N . VAL A 1 364 ? 11.372 -4.689 -20.115 1.00 88.00 364 VAL A N 1
ATOM 2846 C CA . VAL A 1 364 ? 11.050 -4.658 -18.674 1.00 88.00 364 VAL A CA 1
ATOM 2847 C C . VAL A 1 364 ? 10.575 -6.043 -18.199 1.00 88.00 364 VAL A C 1
ATOM 2849 O O . VAL A 1 364 ? 9.486 -6.460 -18.615 1.00 88.00 364 VAL A O 1
ATOM 2852 N N . PRO A 1 365 ? 11.320 -6.736 -17.307 1.00 88.25 365 PRO A N 1
ATOM 2853 C CA . PRO A 1 365 ? 11.027 -8.104 -16.860 1.00 88.25 365 PRO A CA 1
ATOM 2854 C C . PRO A 1 365 ? 9.584 -8.341 -16.405 1.00 88.25 365 PRO A C 1
ATOM 2856 O O . PRO A 1 365 ? 8.961 -7.445 -15.834 1.00 88.25 365 PRO A O 1
ATOM 2859 N N . SER A 1 366 ? 9.033 -9.532 -16.641 1.00 87.69 366 SER A N 1
ATOM 2860 C CA . SER A 1 366 ? 7.707 -9.942 -16.155 1.00 87.69 366 SER A CA 1
ATOM 2861 C C . SER A 1 366 ? 7.689 -10.133 -14.629 1.00 87.69 366 SER A C 1
ATOM 2863 O O . SER A 1 366 ? 8.738 -10.285 -14.003 1.00 87.69 366 SER A O 1
ATOM 2865 N N . HIS A 1 367 ? 6.506 -10.144 -13.996 1.00 89.88 367 HIS A N 1
ATOM 2866 C CA . HIS A 1 367 ? 6.402 -10.388 -12.542 1.00 89.88 367 HIS A CA 1
ATOM 2867 C C . HIS A 1 367 ? 7.042 -11.731 -12.156 1.00 89.88 367 HIS A C 1
ATOM 2869 O O . HIS A 1 367 ? 7.868 -11.765 -11.250 1.00 89.88 367 HIS A O 1
ATOM 2875 N N . ARG A 1 368 ? 6.796 -12.791 -12.939 1.00 88.25 368 ARG A N 1
ATOM 2876 C CA . ARG A 1 368 ? 7.403 -14.123 -12.771 1.00 88.25 368 ARG A CA 1
ATOM 2877 C C . ARG A 1 368 ? 8.933 -14.108 -12.880 1.00 88.25 368 ARG A C 1
ATOM 2879 O O . ARG A 1 368 ? 9.620 -14.785 -12.116 1.00 88.25 368 ARG A O 1
ATOM 2886 N N . GLN A 1 369 ? 9.483 -13.339 -13.821 1.00 89.06 369 GLN A N 1
ATOM 2887 C CA . GLN A 1 369 ? 10.932 -13.166 -13.970 1.00 89.06 369 GLN A CA 1
ATOM 2888 C C . GLN A 1 369 ? 11.548 -12.424 -12.764 1.00 89.06 369 GLN A C 1
ATOM 2890 O O . GLN A 1 369 ? 12.652 -12.757 -12.330 1.00 89.06 369 GLN A O 1
ATOM 2895 N N . ILE A 1 370 ? 10.825 -11.462 -12.180 1.00 92.56 370 ILE A N 1
ATOM 2896 C CA . ILE A 1 370 ? 11.248 -10.722 -10.978 1.00 92.56 370 ILE A CA 1
ATOM 2897 C C . ILE A 1 370 ? 11.159 -11.602 -9.731 1.00 92.56 370 ILE A C 1
ATOM 2899 O O . ILE A 1 370 ? 12.093 -11.610 -8.939 1.00 92.56 370 ILE A O 1
ATOM 2903 N N . GLU A 1 371 ? 10.099 -12.396 -9.576 1.00 91.81 371 GLU A N 1
ATOM 2904 C CA . GLU A 1 371 ? 9.957 -13.392 -8.504 1.00 91.81 371 GLU A CA 1
ATOM 2905 C C . GLU A 1 371 ? 11.112 -14.407 -8.516 1.00 91.81 371 GLU A C 1
ATOM 2907 O O . GLU A 1 371 ? 11.694 -14.705 -7.471 1.00 91.81 371 GLU A O 1
ATOM 2912 N N . ALA A 1 372 ? 11.525 -14.867 -9.702 1.00 90.12 372 ALA A N 1
ATOM 2913 C CA . ALA A 1 372 ? 12.686 -15.742 -9.850 1.00 90.12 372 ALA A CA 1
ATOM 2914 C C . ALA A 1 372 ? 14.002 -15.067 -9.408 1.00 90.12 372 ALA A C 1
ATOM 2916 O O . ALA A 1 372 ? 14.784 -15.680 -8.675 1.00 90.12 372 ALA A O 1
ATOM 2917 N N . LYS A 1 373 ? 14.253 -13.802 -9.793 1.00 91.19 373 LYS A N 1
ATOM 2918 C CA . LYS A 1 373 ? 15.464 -13.079 -9.351 1.00 91.19 373 LYS A CA 1
ATOM 2919 C C . LYS A 1 373 ? 15.402 -12.644 -7.881 1.00 91.19 373 LYS A C 1
ATOM 2921 O O . LYS A 1 373 ? 16.432 -12.700 -7.216 1.00 91.19 373 LYS A O 1
ATOM 2926 N N . LEU A 1 374 ? 14.222 -12.365 -7.322 1.00 93.81 374 LEU A N 1
ATOM 2927 C CA . LEU A 1 374 ? 14.014 -12.119 -5.887 1.00 93.81 374 LEU A CA 1
ATOM 2928 C C . LEU A 1 374 ? 14.510 -13.289 -5.025 1.00 93.81 374 LEU A C 1
ATOM 2930 O O . LEU A 1 374 ? 15.174 -13.057 -4.018 1.00 93.81 374 LEU A O 1
ATOM 2934 N N . VAL A 1 375 ? 14.273 -14.543 -5.430 1.00 92.12 375 VAL A N 1
ATOM 2935 C CA . VAL A 1 375 ? 14.816 -15.725 -4.725 1.00 92.12 375 VAL A CA 1
ATOM 2936 C C . VAL A 1 375 ? 16.351 -15.735 -4.722 1.00 92.12 375 VAL A C 1
ATOM 2938 O O . VAL A 1 375 ? 16.961 -16.169 -3.743 1.00 92.12 375 VAL A O 1
ATOM 2941 N N . VAL A 1 376 ? 16.996 -15.240 -5.782 1.00 93.06 376 VAL A N 1
ATOM 2942 C CA . VAL A 1 376 ? 18.461 -15.099 -5.850 1.00 93.06 376 VAL A CA 1
ATOM 2943 C C . VAL A 1 376 ? 18.932 -13.931 -4.979 1.00 93.06 376 VAL A C 1
ATOM 2945 O O . VAL A 1 376 ? 19.860 -14.097 -4.190 1.00 93.06 376 VAL A O 1
ATOM 2948 N N . TRP A 1 377 ? 18.266 -12.776 -5.043 1.00 94.31 377 TRP A N 1
ATOM 2949 C CA . TRP A 1 377 ? 18.583 -11.601 -4.227 1.00 94.31 377 TRP A CA 1
ATOM 2950 C C . TRP A 1 377 ? 18.447 -11.878 -2.720 1.00 94.31 377 TRP A C 1
ATOM 2952 O O . TRP A 1 377 ? 19.365 -11.576 -1.964 1.00 94.31 377 TRP A O 1
ATOM 2962 N N . HIS A 1 378 ? 17.383 -12.559 -2.278 1.00 93.00 378 HIS A N 1
ATOM 2963 C CA . HIS A 1 378 ? 17.191 -13.001 -0.883 1.00 93.00 378 HIS A CA 1
ATOM 2964 C C . HIS A 1 378 ? 18.181 -14.082 -0.413 1.00 93.00 378 HIS A C 1
ATOM 2966 O O . HIS A 1 378 ? 18.321 -14.304 0.795 1.00 93.00 378 HIS A O 1
ATOM 2972 N N . LYS A 1 379 ? 18.861 -14.774 -1.339 1.00 91.94 379 LYS A N 1
ATOM 2973 C CA . LYS A 1 379 ? 19.991 -15.665 -1.026 1.00 91.94 379 LYS A CA 1
ATOM 2974 C C . LYS A 1 379 ? 21.300 -14.885 -0.888 1.00 91.94 379 LYS A C 1
ATOM 2976 O O . LYS A 1 379 ? 22.037 -15.159 0.052 1.00 91.94 379 LYS A O 1
ATOM 2981 N N . ARG A 1 380 ? 21.560 -13.901 -1.765 1.00 92.56 380 ARG A N 1
ATOM 2982 C CA . ARG A 1 380 ? 22.729 -13.000 -1.668 1.00 92.56 380 ARG A CA 1
ATOM 2983 C C . ARG A 1 380 ? 22.664 -12.063 -0.456 1.00 92.56 380 ARG A C 1
ATOM 2985 O O . ARG A 1 380 ? 23.699 -11.732 0.103 1.00 92.56 380 ARG A O 1
ATOM 2992 N N . ALA A 1 381 ? 21.469 -11.632 -0.048 1.00 91.94 381 ALA A N 1
ATOM 2993 C CA . ALA A 1 381 ? 21.247 -10.705 1.067 1.00 91.94 381 ALA A CA 1
ATOM 2994 C C . ALA A 1 381 ? 21.385 -11.379 2.453 1.00 91.94 381 ALA A C 1
ATOM 2996 O O . ALA A 1 381 ? 20.516 -11.246 3.323 1.00 91.94 381 ALA A O 1
ATOM 2997 N N . ARG A 1 382 ? 22.452 -12.166 2.638 1.00 93.00 382 ARG A N 1
ATOM 2998 C CA . ARG A 1 382 ? 22.750 -12.927 3.855 1.00 93.00 382 ARG A CA 1
ATOM 2999 C C . ARG A 1 382 ? 24.247 -12.932 4.148 1.00 93.00 382 ARG A C 1
ATOM 3001 O O . ARG A 1 382 ? 25.058 -13.025 3.233 1.00 93.00 382 ARG A O 1
ATOM 3008 N N . THR A 1 383 ? 24.604 -12.886 5.427 1.00 90.38 383 THR A N 1
ATOM 3009 C CA . THR A 1 383 ? 25.979 -13.119 5.890 1.00 90.38 383 THR A CA 1
ATOM 3010 C C . THR A 1 383 ? 26.356 -14.605 5.748 1.00 90.38 383 THR A C 1
ATOM 3012 O O . THR A 1 383 ? 25.457 -15.448 5.638 1.00 90.38 383 THR A O 1
ATOM 3015 N N . PRO A 1 384 ? 27.650 -14.978 5.829 1.00 87.62 384 PRO A N 1
ATOM 3016 C CA . PRO A 1 384 ? 28.073 -16.384 5.818 1.00 87.62 384 PRO A CA 1
ATOM 3017 C C . PRO A 1 384 ? 27.415 -17.249 6.909 1.00 87.62 384 PRO A C 1
ATOM 3019 O O . PRO A 1 384 ? 27.148 -18.425 6.684 1.00 87.62 384 PRO A O 1
ATOM 3022 N N . CYS A 1 385 ? 27.080 -16.664 8.065 1.00 85.38 385 CYS A N 1
ATOM 3023 C CA . CYS A 1 385 ? 26.349 -17.327 9.153 1.00 85.38 385 CYS A CA 1
ATOM 3024 C C . CYS A 1 385 ? 24.809 -17.258 9.021 1.00 85.38 385 CYS A C 1
ATOM 3026 O O . CYS A 1 385 ? 24.087 -17.628 9.945 1.00 85.38 385 CYS A O 1
ATOM 3028 N N . GLY A 1 386 ? 24.271 -16.800 7.886 1.00 88.25 386 GLY A N 1
ATOM 3029 C CA . GLY A 1 386 ? 22.831 -16.815 7.613 1.00 88.25 386 GLY A CA 1
ATOM 3030 C C . GLY A 1 386 ? 22.014 -15.764 8.376 1.00 88.25 386 GLY A C 1
ATOM 3031 O O . GLY A 1 386 ? 20.812 -15.965 8.599 1.00 88.25 386 GLY A O 1
ATOM 3032 N N . LEU A 1 387 ? 22.631 -14.649 8.774 1.00 90.31 387 LEU A N 1
ATOM 3033 C CA . LEU A 1 387 ? 21.915 -13.446 9.215 1.00 90.31 387 LEU A CA 1
ATOM 3034 C C . LEU A 1 387 ? 21.454 -12.652 7.980 1.00 90.31 387 LEU A C 1
ATOM 3036 O O . LEU A 1 387 ? 22.191 -12.615 6.994 1.00 90.31 387 LEU A O 1
ATOM 3040 N N . PRO A 1 388 ? 20.262 -12.031 7.982 1.00 92.25 388 PRO A N 1
ATOM 3041 C CA . PRO A 1 388 ? 19.828 -11.195 6.865 1.00 92.25 388 PRO A CA 1
ATOM 3042 C C . PRO A 1 388 ? 20.664 -9.911 6.811 1.00 92.25 388 PRO A C 1
ATOM 3044 O O . PRO A 1 388 ? 20.815 -9.248 7.830 1.00 92.25 388 PRO A O 1
ATOM 3047 N N . THR A 1 389 ? 21.154 -9.517 5.633 1.00 93.19 389 THR A N 1
ATOM 3048 C CA . THR A 1 389 ? 21.800 -8.197 5.444 1.00 93.19 389 THR A CA 1
ATOM 3049 C C . THR A 1 389 ? 20.811 -7.103 5.033 1.00 93.19 389 THR A C 1
ATOM 3051 O O . THR A 1 389 ? 21.183 -5.950 4.855 1.00 93.19 389 THR A O 1
ATOM 3054 N N . ARG A 1 390 ? 19.536 -7.469 4.865 1.00 92.38 390 ARG A N 1
ATOM 3055 C CA . ARG A 1 390 ? 18.438 -6.601 4.439 1.00 92.38 390 ARG A CA 1
ATOM 3056 C C . ARG A 1 390 ? 17.149 -7.059 5.108 1.00 92.38 390 ARG A C 1
ATOM 3058 O O . ARG A 1 390 ? 16.828 -8.247 5.068 1.00 92.38 390 ARG A O 1
ATOM 3065 N N . ILE A 1 391 ? 16.357 -6.122 5.625 1.00 93.50 391 ILE A N 1
ATOM 3066 C CA . ILE A 1 391 ? 14.989 -6.395 6.087 1.00 93.50 391 ILE A CA 1
ATOM 3067 C C . ILE A 1 391 ? 13.959 -5.561 5.324 1.00 93.50 391 ILE A C 1
ATOM 3069 O O . ILE A 1 391 ? 14.256 -4.492 4.794 1.00 93.50 391 ILE A O 1
ATOM 3073 N N . SER A 1 392 ? 12.708 -6.019 5.333 1.00 91.06 392 SER A N 1
ATOM 3074 C CA . SER A 1 392 ? 11.552 -5.174 5.027 1.00 91.06 392 SER A CA 1
ATOM 3075 C C . SER A 1 392 ? 10.522 -5.319 6.146 1.00 91.06 392 SER A C 1
ATOM 3077 O O . SER A 1 392 ? 10.338 -6.405 6.695 1.00 91.06 392 SER A O 1
ATOM 3079 N N . ARG A 1 393 ? 9.853 -4.218 6.508 1.00 85.94 393 ARG A N 1
ATOM 3080 C CA . ARG A 1 393 ? 8.792 -4.204 7.531 1.00 85.94 393 ARG A CA 1
ATOM 3081 C C . ARG A 1 393 ? 7.436 -3.931 6.860 1.00 85.94 393 ARG A C 1
ATOM 3083 O O . ARG A 1 393 ? 7.018 -2.766 6.823 1.00 85.94 393 ARG A O 1
ATOM 3090 N N . PRO A 1 394 ? 6.767 -4.941 6.263 1.00 81.88 394 PRO A N 1
ATOM 3091 C CA . PRO A 1 394 ? 5.437 -4.776 5.671 1.00 81.88 394 PRO A CA 1
ATOM 3092 C C . PRO A 1 394 ? 4.420 -4.376 6.746 1.00 81.88 394 PRO A C 1
ATOM 3094 O O . PRO A 1 394 ? 4.433 -4.936 7.840 1.00 81.88 394 PRO A O 1
ATOM 3097 N N . LYS A 1 395 ? 3.515 -3.428 6.449 1.00 77.12 395 LYS A N 1
ATOM 3098 C CA . LYS A 1 395 ? 2.469 -3.045 7.412 1.00 77.12 395 LYS A CA 1
ATOM 3099 C C . LYS A 1 395 ? 1.453 -4.181 7.555 1.00 77.12 395 LYS A C 1
ATOM 3101 O O . LYS A 1 395 ? 0.568 -4.338 6.713 1.00 77.12 395 LYS A O 1
ATOM 3106 N N . ARG A 1 396 ? 1.573 -4.950 8.637 1.00 77.69 396 ARG A N 1
ATOM 3107 C CA . ARG A 1 396 ? 0.580 -5.947 9.049 1.00 77.69 396 ARG A CA 1
ATOM 3108 C C . ARG A 1 396 ? -0.652 -5.224 9.600 1.00 77.69 396 ARG A C 1
ATOM 3110 O O . ARG A 1 396 ? -0.517 -4.262 10.349 1.00 77.69 396 ARG A O 1
ATOM 3117 N N . ARG A 1 397 ? -1.846 -5.685 9.219 1.00 79.81 397 ARG A N 1
ATOM 3118 C CA . ARG A 1 397 ? -3.120 -5.234 9.795 1.00 79.81 397 ARG A CA 1
ATOM 3119 C C . ARG A 1 397 ? -3.854 -6.418 10.410 1.00 79.81 397 ARG A C 1
ATOM 3121 O O . ARG A 1 397 ? -4.198 -7.354 9.682 1.00 79.81 397 ARG A O 1
ATOM 3128 N N . ARG A 1 398 ? -4.086 -6.372 11.722 1.00 80.56 398 ARG A N 1
ATOM 3129 C CA . ARG A 1 398 ? -5.058 -7.246 12.396 1.00 80.56 398 ARG A CA 1
ATOM 3130 C C . ARG A 1 398 ? -6.457 -6.674 12.132 1.00 80.56 398 ARG A C 1
ATOM 3132 O O . ARG A 1 398 ? -6.581 -5.497 11.813 1.00 80.56 398 ARG A O 1
ATOM 3139 N N . SER A 1 399 ? -7.486 -7.511 12.165 1.00 85.94 399 SER A N 1
ATOM 3140 C CA . SER A 1 399 ? -8.871 -7.026 12.262 1.00 85.94 399 SER A CA 1
ATOM 3141 C C . SER A 1 399 ? -9.100 -6.506 13.682 1.00 85.94 399 SER A C 1
ATOM 3143 O O . SER A 1 399 ? -8.412 -6.978 14.585 1.00 85.94 399 SER A O 1
ATOM 3145 N N . TRP A 1 400 ? -10.014 -5.551 13.875 1.00 87.06 400 TRP A N 1
ATOM 3146 C CA . TRP A 1 400 ? -10.269 -5.004 15.213 1.00 87.06 400 TRP A CA 1
ATOM 3147 C C . TRP A 1 400 ? -10.799 -6.091 16.155 1.00 87.06 400 TRP A C 1
ATOM 3149 O O . TRP A 1 400 ? -11.659 -6.881 15.749 1.00 87.06 400 TRP A O 1
ATOM 3159 N N . SER A 1 401 ? -10.323 -6.103 17.401 1.00 82.56 401 SER A N 1
ATOM 3160 C CA . SER A 1 401 ? -10.913 -6.911 18.474 1.00 82.56 401 SER A CA 1
ATOM 3161 C C . SER A 1 401 ? -12.372 -6.500 18.748 1.00 82.56 401 SER A C 1
ATOM 3163 O O . SER A 1 401 ? -12.801 -5.396 18.393 1.00 82.56 401 SER A O 1
ATOM 3165 N N . LEU A 1 402 ? -13.165 -7.385 19.364 1.00 81.56 402 LEU A N 1
ATOM 3166 C CA . LEU A 1 402 ? -14.564 -7.074 19.682 1.00 81.56 402 LEU A CA 1
ATOM 3167 C C . LEU A 1 402 ? -14.641 -5.966 20.738 1.00 81.56 402 LEU A C 1
ATOM 3169 O O . LEU A 1 402 ? -15.417 -5.028 20.595 1.00 81.56 402 LEU A O 1
ATOM 3173 N N . GLU A 1 403 ? -13.769 -6.042 21.736 1.00 78.12 403 GLU A N 1
ATOM 3174 C CA . GLU A 1 403 ? -13.578 -5.068 22.807 1.00 78.12 403 GLU A CA 1
ATOM 3175 C C . GLU A 1 403 ? -13.223 -3.693 22.222 1.00 78.12 403 GLU A C 1
ATOM 3177 O O . GLU A 1 403 ? -13.854 -2.697 22.561 1.00 78.12 403 GLU A O 1
ATOM 3182 N N . HIS A 1 404 ? -12.291 -3.634 21.263 1.00 84.12 404 HIS A N 1
ATOM 3183 C CA . HIS A 1 404 ? -11.893 -2.397 20.585 1.00 84.12 404 HIS A CA 1
ATOM 3184 C C . HIS A 1 404 ? -13.061 -1.782 19.784 1.00 84.12 404 HIS A C 1
ATOM 3186 O O . HIS A 1 404 ? -13.298 -0.572 19.849 1.00 84.12 404 HIS A O 1
ATOM 3192 N N . VAL A 1 405 ? -13.852 -2.601 19.074 1.00 88.81 405 VAL A N 1
ATOM 3193 C CA . VAL A 1 405 ? -15.060 -2.122 18.373 1.00 88.81 405 VAL A CA 1
ATOM 3194 C C . VAL A 1 405 ? -16.115 -1.613 19.356 1.00 88.81 405 VAL A C 1
ATOM 3196 O O . VAL A 1 405 ? -16.657 -0.529 19.148 1.00 88.81 405 VAL A O 1
ATOM 3199 N N . VAL A 1 406 ? -16.407 -2.344 20.433 1.00 86.94 406 VAL A N 1
ATOM 3200 C CA . VAL A 1 406 ? -17.421 -1.921 21.409 1.00 86.94 406 VAL A CA 1
ATOM 3201 C C . VAL A 1 406 ? -16.964 -0.667 22.162 1.00 86.94 406 VAL A C 1
ATOM 3203 O O . VAL A 1 406 ? -17.761 0.254 22.306 1.00 86.94 406 VAL A O 1
ATOM 3206 N N . SER A 1 407 ? -15.692 -0.547 22.549 1.00 86.25 407 SER A N 1
ATOM 3207 C CA . SER A 1 407 ? -15.143 0.674 23.162 1.00 86.25 407 SER A CA 1
ATOM 3208 C C . SER A 1 407 ? -15.258 1.895 22.241 1.00 86.25 407 SER A C 1
ATOM 3210 O O . SER A 1 407 ? -15.613 2.981 22.703 1.00 86.25 407 SER A O 1
ATOM 3212 N N . LEU A 1 408 ? -15.076 1.730 20.923 1.00 90.94 408 LEU A N 1
ATOM 3213 C CA . LEU A 1 408 ? -15.394 2.788 19.957 1.00 90.94 408 LEU A CA 1
ATOM 3214 C C . LEU A 1 408 ? -16.891 3.127 19.957 1.00 90.94 408 LEU A C 1
ATOM 3216 O O . LEU A 1 408 ? -17.242 4.304 19.986 1.00 90.94 408 LEU A O 1
ATOM 3220 N N . LEU A 1 409 ? -17.770 2.126 19.940 1.00 91.62 409 LEU A N 1
ATOM 3221 C CA . LEU A 1 409 ? -19.224 2.304 19.831 1.00 91.62 409 LEU A CA 1
ATOM 3222 C C . LEU A 1 409 ? -19.906 2.750 21.139 1.00 91.62 409 LEU A C 1
ATOM 3224 O O . LEU A 1 409 ? -21.003 3.303 21.096 1.00 91.62 409 LEU A O 1
ATOM 3228 N N . LEU A 1 410 ? -19.249 2.591 22.289 1.00 88.44 410 LEU A N 1
ATOM 3229 C CA . LEU A 1 410 ? -19.642 3.177 23.576 1.00 88.44 410 LEU A CA 1
ATOM 3230 C C . LEU A 1 410 ? -18.950 4.520 23.860 1.00 88.44 410 LEU A C 1
ATOM 3232 O O . LEU A 1 410 ? -19.296 5.193 24.835 1.00 88.44 410 LEU A O 1
ATOM 3236 N N . SER A 1 411 ? -18.004 4.944 23.014 1.00 90.44 411 SER A N 1
ATOM 3237 C CA . SER A 1 411 ? -17.300 6.217 23.182 1.00 90.44 411 SER A CA 1
ATOM 3238 C C . SER A 1 411 ? -18.254 7.426 23.138 1.00 90.44 411 SER A C 1
ATOM 3240 O O . SER A 1 411 ? -19.360 7.347 22.583 1.00 90.44 411 SER A O 1
ATOM 3242 N N . PRO A 1 412 ? -17.838 8.601 23.649 1.00 90.69 412 PRO A N 1
ATOM 3243 C CA . PRO A 1 412 ? -18.670 9.806 23.648 1.00 90.69 412 PRO A CA 1
ATOM 3244 C C . PRO A 1 412 ? -19.095 10.305 22.253 1.00 90.69 412 PRO A C 1
ATOM 3246 O O . PRO A 1 412 ? -20.040 11.086 22.172 1.00 90.69 412 PRO A O 1
ATOM 3249 N N . ILE A 1 413 ? -18.495 9.806 21.161 1.00 92.31 413 ILE A N 1
ATOM 3250 C CA . ILE A 1 413 ? -18.982 10.011 19.782 1.00 92.31 413 ILE A CA 1
ATOM 3251 C C . ILE A 1 413 ? -20.430 9.506 19.634 1.00 92.31 413 ILE A C 1
ATOM 3253 O O . ILE A 1 413 ? -21.263 10.180 19.027 1.00 92.31 413 ILE A O 1
ATOM 3257 N N . PHE A 1 414 ? -20.728 8.334 20.202 1.00 92.12 414 PHE A N 1
ATOM 3258 C CA . PHE A 1 414 ? -21.996 7.617 20.031 1.00 92.12 414 PHE A CA 1
ATOM 3259 C C . PHE A 1 414 ? -22.886 7.657 21.277 1.00 92.12 414 PHE A C 1
ATOM 3261 O O . PHE A 1 414 ? -24.110 7.700 21.155 1.00 92.12 414 PHE A O 1
ATOM 3268 N N . ALA A 1 415 ? -22.286 7.663 22.472 1.00 87.38 415 ALA A N 1
ATOM 3269 C CA . ALA A 1 415 ? -23.001 7.715 23.748 1.00 87.38 415 ALA A CA 1
ATOM 3270 C C . ALA A 1 415 ? -23.338 9.150 24.212 1.00 87.38 415 ALA A C 1
ATOM 3272 O O . ALA A 1 415 ? -24.251 9.330 25.027 1.00 87.38 415 ALA A O 1
ATOM 3273 N N . GLY A 1 416 ? -22.628 10.157 23.687 1.00 88.50 416 GLY A N 1
ATOM 3274 C CA . GLY A 1 416 ? -22.844 11.585 23.929 1.00 88.50 416 GLY A CA 1
ATOM 3275 C C . GLY A 1 416 ? -21.641 12.302 24.552 1.00 88.50 416 GLY A C 1
ATOM 3276 O O . GLY A 1 416 ? -21.196 11.953 25.648 1.00 88.50 416 GLY A O 1
ATOM 3277 N N . SER A 1 417 ? -21.157 13.349 23.878 1.00 87.88 417 SER A N 1
ATOM 3278 C CA . SER A 1 417 ? -20.031 14.183 24.304 1.00 87.88 417 SER A CA 1
ATOM 3279 C C . SER A 1 417 ? -20.470 15.411 25.103 1.00 87.88 417 SER A C 1
ATOM 3281 O O . SER A 1 417 ? -21.621 15.856 25.031 1.00 87.88 417 SER A O 1
ATOM 3283 N N . SER A 1 418 ? -19.538 15.977 25.877 1.00 82.31 418 SER A N 1
ATOM 3284 C CA . SER A 1 418 ? -19.767 17.186 26.687 1.00 82.31 418 SER A CA 1
ATOM 3285 C C . SER A 1 418 ? -19.972 18.461 25.857 1.00 82.31 418 SER A C 1
ATOM 3287 O O . SER A 1 418 ? -20.610 19.409 26.311 1.00 82.31 418 SER A O 1
ATOM 3289 N N . SER A 1 419 ? -19.432 18.498 24.637 1.00 83.94 419 SER A N 1
ATOM 3290 C CA . SER A 1 419 ? -19.591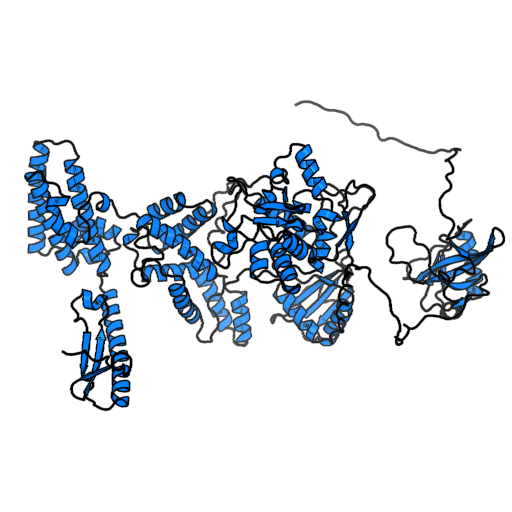 19.597 23.681 1.00 83.94 419 SER A CA 1
ATOM 3291 C C . SER A 1 419 ? -19.409 19.108 22.244 1.00 83.94 419 SER A C 1
ATOM 3293 O O . SER A 1 419 ? -18.882 18.018 22.000 1.00 83.94 419 SER A O 1
ATOM 3295 N N . THR A 1 420 ? -19.806 19.942 21.283 1.00 80.00 420 THR A N 1
ATOM 3296 C CA . THR A 1 420 ? -19.703 19.657 19.844 1.00 80.00 420 THR A CA 1
ATOM 3297 C C . THR A 1 420 ? -18.257 19.572 19.338 1.00 80.00 420 THR A C 1
ATOM 3299 O O . THR A 1 420 ? -17.969 18.816 18.406 1.00 80.00 420 THR A O 1
ATOM 3302 N N . ALA A 1 421 ? -17.345 20.311 19.980 1.00 81.38 421 ALA A N 1
ATOM 3303 C CA . ALA A 1 421 ? -15.917 20.337 19.673 1.00 81.38 421 ALA A CA 1
ATOM 3304 C C . ALA A 1 421 ? -15.121 19.249 20.420 1.00 81.38 421 ALA A C 1
ATOM 3306 O O . ALA A 1 421 ? -14.233 18.630 19.836 1.00 81.38 421 ALA A O 1
ATOM 3307 N N . GLN A 1 422 ? -15.429 18.980 21.697 1.00 83.56 422 GLN A N 1
ATOM 3308 C CA . GLN A 1 422 ? -14.676 18.028 22.532 1.00 83.56 422 GLN A CA 1
ATOM 3309 C C . GLN A 1 422 ? -15.295 16.624 22.507 1.00 83.56 422 GLN A C 1
ATOM 3311 O O . GLN A 1 422 ? -15.684 16.074 23.536 1.00 83.56 422 GLN A O 1
ATOM 3316 N N . ARG A 1 423 ? -15.391 16.036 21.309 1.00 86.62 423 ARG A N 1
ATOM 3317 C CA . ARG A 1 423 ? -16.119 14.775 21.047 1.00 86.62 423 ARG A CA 1
ATOM 3318 C C . ARG A 1 423 ? -15.562 13.523 21.726 1.00 86.62 423 ARG A C 1
ATOM 3320 O O . ARG A 1 423 ? -16.242 12.507 21.756 1.00 86.62 423 ARG A O 1
ATOM 3327 N N . TRP A 1 424 ? -14.352 13.598 22.269 1.00 85.12 424 TRP A N 1
ATOM 3328 C CA . TRP A 1 424 ? -13.734 12.524 23.044 1.00 85.12 424 TRP A CA 1
ATOM 3329 C C . TRP A 1 424 ? -14.072 12.580 24.544 1.00 85.12 424 TRP A C 1
ATOM 3331 O O . TRP A 1 424 ? -13.858 11.608 25.256 1.00 85.12 424 TRP A O 1
ATOM 3341 N N . ARG A 1 425 ? -14.616 13.697 25.053 1.00 84.31 425 ARG A N 1
ATOM 3342 C CA . ARG A 1 425 ? -14.924 13.852 26.484 1.00 84.31 425 ARG A CA 1
ATOM 3343 C C . ARG A 1 425 ? -16.324 13.342 26.827 1.00 84.31 425 ARG A C 1
ATOM 3345 O O . ARG A 1 425 ? -17.322 13.865 26.321 1.00 84.31 425 ARG A O 1
ATOM 3352 N N . LYS A 1 426 ? -16.371 12.364 27.743 1.00 81.00 426 LYS A N 1
ATOM 3353 C CA . LYS A 1 426 ? -17.575 11.823 28.404 1.00 81.00 426 LYS A CA 1
ATOM 3354 C C . LYS A 1 426 ? -18.440 12.987 28.943 1.00 81.00 426 LYS A C 1
ATOM 3356 O O . LYS A 1 426 ? -17.913 13.936 29.522 1.00 81.00 426 LYS A O 1
ATOM 3361 N N . ALA A 1 427 ? -19.760 12.953 28.735 1.00 78.06 427 ALA A N 1
ATOM 3362 C CA . ALA A 1 427 ? -20.660 14.037 29.151 1.00 78.06 427 ALA A CA 1
ATOM 3363 C C . ALA A 1 427 ? -21.105 13.923 30.624 1.00 78.06 427 ALA A C 1
ATOM 3365 O O . ALA A 1 427 ? -21.897 13.045 30.976 1.00 78.06 427 ALA A O 1
ATOM 3366 N N . THR A 1 428 ? -20.640 14.845 31.473 1.00 66.12 428 THR A N 1
ATOM 3367 C CA . THR A 1 428 ? -20.894 14.845 32.929 1.00 66.12 428 THR A CA 1
ATOM 3368 C C . THR A 1 428 ? -22.301 15.314 33.328 1.00 66.12 428 THR A C 1
ATOM 3370 O O . THR A 1 428 ? -22.788 14.944 34.392 1.00 66.12 428 THR A O 1
ATOM 3373 N N . SER A 1 429 ? -22.968 16.129 32.503 1.00 62.09 429 SER A N 1
ATOM 3374 C CA . SER A 1 429 ? -24.236 16.796 32.845 1.00 62.09 429 SER A CA 1
ATOM 3375 C C . SER A 1 429 ? -25.449 16.233 32.085 1.00 62.09 429 SER A C 1
ATOM 3377 O O . SER A 1 429 ? -25.341 15.309 31.276 1.00 62.09 429 SER A O 1
ATOM 3379 N N . SER A 1 430 ? -26.625 16.822 32.323 1.00 60.81 430 SER A N 1
ATOM 3380 C CA . SER A 1 430 ? -27.842 16.595 31.530 1.00 60.81 430 SER A CA 1
ATOM 3381 C C . SER A 1 430 ? -27.719 17.051 30.068 1.00 60.81 430 SER A C 1
ATOM 3383 O O . SER A 1 430 ? -28.512 16.624 29.231 1.00 60.81 430 SER A O 1
ATOM 3385 N N . LYS A 1 431 ? -26.728 17.890 29.735 1.00 72.25 431 LYS A N 1
ATOM 3386 C CA . LYS A 1 431 ? -26.510 18.428 28.387 1.00 72.25 431 LYS A CA 1
ATOM 3387 C C . LYS A 1 431 ? -25.510 17.546 27.632 1.00 72.25 431 LYS A C 1
ATOM 3389 O O . LYS A 1 431 ? -24.301 17.663 27.820 1.00 72.25 431 LYS A O 1
ATOM 3394 N N . ARG A 1 432 ? -26.029 16.646 26.793 1.00 84.06 432 ARG A N 1
ATOM 3395 C CA . ARG A 1 432 ? -25.251 15.713 25.958 1.00 84.06 432 ARG A CA 1
ATOM 3396 C C . ARG A 1 432 ? -25.394 16.068 24.483 1.00 84.06 432 ARG A C 1
ATOM 3398 O O . ARG A 1 432 ? -26.485 16.423 24.050 1.00 84.06 432 ARG A O 1
ATOM 3405 N N . PHE A 1 433 ? -24.326 15.906 23.708 1.00 87.50 433 PHE A N 1
ATOM 3406 C CA . PHE A 1 433 ? -24.335 16.136 22.262 1.00 87.50 433 PHE A CA 1
ATOM 3407 C C . PHE A 1 433 ? -23.948 14.860 21.510 1.00 87.50 433 PHE A C 1
ATOM 3409 O O . PHE A 1 433 ? -22.961 14.219 21.852 1.00 87.50 433 PHE A O 1
ATOM 3416 N N . ILE A 1 434 ? -24.706 14.501 20.472 1.00 90.94 434 ILE A N 1
ATOM 3417 C CA . ILE A 1 434 ? -24.351 13.449 19.509 1.00 90.94 434 ILE A CA 1
ATOM 3418 C C . ILE A 1 434 ? -24.453 14.079 18.125 1.00 90.94 434 ILE A C 1
ATOM 3420 O O . ILE A 1 434 ? -25.517 14.555 17.731 1.00 90.94 434 ILE A O 1
ATOM 3424 N N . LEU A 1 435 ? -23.333 14.119 17.407 1.00 91.31 435 LEU A N 1
ATOM 3425 C CA . LEU A 1 435 ? -23.224 14.738 16.088 1.00 91.31 435 LEU A CA 1
ATOM 3426 C C . LEU A 1 435 ? -23.173 13.643 15.033 1.00 91.31 435 LEU A C 1
ATOM 3428 O O . LEU A 1 435 ? -22.171 12.948 14.900 1.00 91.31 435 LEU A O 1
ATOM 3432 N N . ARG A 1 436 ? -24.280 13.494 14.304 1.00 93.12 436 ARG A N 1
ATOM 3433 C CA . ARG A 1 436 ? -24.487 12.457 13.287 1.00 93.12 436 ARG A CA 1
ATOM 3434 C C . ARG A 1 436 ? -23.839 12.857 11.958 1.00 93.12 436 ARG A C 1
ATOM 3436 O O . ARG A 1 436 ? -24.531 13.056 10.965 1.00 93.12 436 ARG A O 1
ATOM 3443 N N . ASP A 1 437 ? -22.527 13.049 11.978 1.00 93.44 437 ASP A N 1
ATOM 3444 C CA . ASP A 1 437 ? -21.710 13.467 10.835 1.00 93.44 437 ASP A CA 1
ATOM 3445 C C . ASP A 1 437 ? -20.718 12.362 10.428 1.00 93.44 437 ASP A C 1
ATOM 3447 O O . ASP A 1 437 ? -20.824 11.221 10.891 1.00 93.44 437 ASP A O 1
ATOM 3451 N N . ALA A 1 438 ? -19.740 12.672 9.577 1.00 95.25 438 ALA A N 1
ATOM 3452 C CA . ALA A 1 438 ? -18.743 11.708 9.126 1.00 95.25 438 ALA A CA 1
ATOM 3453 C C . ALA A 1 438 ? -17.946 11.008 10.248 1.00 95.25 438 ALA A C 1
ATOM 3455 O O . ALA A 1 438 ? -17.461 9.900 10.031 1.00 95.25 438 ALA A O 1
ATOM 3456 N N . PHE A 1 439 ? -17.781 11.588 11.443 1.00 94.56 439 PHE A N 1
ATOM 3457 C CA . PHE A 1 439 ? -17.078 10.911 12.549 1.00 94.56 439 PHE A CA 1
ATOM 3458 C C . PHE A 1 439 ? -17.958 9.897 13.287 1.00 94.56 439 PHE A C 1
ATOM 3460 O O . PHE A 1 439 ? -17.432 8.977 13.906 1.00 94.56 439 PHE A O 1
ATOM 3467 N N . TYR A 1 440 ? -19.280 10.039 13.192 1.00 95.62 440 TYR A N 1
ATOM 3468 C CA . TYR A 1 440 ? -20.252 9.070 13.695 1.00 95.62 440 TYR A CA 1
ATOM 3469 C C . TYR A 1 440 ? -20.521 7.983 12.646 1.00 95.62 440 TYR A C 1
ATOM 3471 O O . TYR A 1 440 ? -20.415 6.790 12.921 1.00 95.62 440 TYR A O 1
ATOM 3479 N N . TRP A 1 441 ? -20.831 8.381 11.411 1.00 97.00 441 TRP A N 1
ATOM 3480 C CA . TRP A 1 441 ? -21.309 7.452 10.389 1.00 97.00 441 TRP A CA 1
ATOM 3481 C C . TRP A 1 441 ? -20.209 6.654 9.693 1.00 97.00 441 TRP A C 1
ATOM 3483 O O . TRP A 1 441 ? -20.378 5.450 9.521 1.00 97.00 441 TRP A O 1
ATOM 3493 N N . VAL A 1 442 ? -19.088 7.265 9.291 1.00 96.38 442 VAL A N 1
ATOM 3494 C CA . VAL A 1 442 ? -18.066 6.544 8.505 1.00 96.38 442 VAL A CA 1
ATOM 3495 C C . VAL A 1 442 ? -17.519 5.315 9.250 1.00 96.38 442 VAL A C 1
ATOM 3497 O O . VAL A 1 442 ? -17.454 4.261 8.620 1.00 96.38 442 VAL A O 1
ATOM 3500 N N . PRO A 1 443 ? -17.214 5.349 10.566 1.00 95.50 443 PRO A N 1
ATOM 3501 C CA . PRO A 1 443 ? -16.782 4.148 11.285 1.00 95.50 443 PRO A CA 1
ATOM 3502 C C . PRO A 1 443 ? -17.843 3.038 11.296 1.00 95.50 443 PRO A C 1
ATOM 3504 O O . PRO A 1 443 ? -17.508 1.882 11.039 1.00 95.50 443 PRO A O 1
ATOM 3507 N N . LEU A 1 444 ? -19.122 3.387 11.503 1.00 96.06 444 LEU A N 1
ATOM 3508 C CA . LEU A 1 444 ? -20.248 2.446 11.418 1.00 96.06 444 LEU A CA 1
ATOM 3509 C C . LEU A 1 444 ? -20.332 1.801 10.027 1.00 96.06 444 LEU A C 1
ATOM 3511 O O . LEU A 1 444 ? -20.423 0.579 9.921 1.00 96.06 444 LEU A O 1
ATOM 3515 N N . PHE A 1 445 ? -20.237 2.594 8.957 1.00 96.31 445 PHE A N 1
ATOM 3516 C CA . PHE A 1 445 ? -20.206 2.096 7.578 1.00 96.31 445 PHE A CA 1
ATOM 3517 C C . PHE A 1 445 ? -18.989 1.202 7.295 1.00 96.31 445 PHE A C 1
ATOM 3519 O O . PHE A 1 445 ? -19.104 0.210 6.576 1.00 96.31 445 PHE A O 1
ATOM 3526 N N . MET A 1 446 ? -17.823 1.504 7.868 1.00 95.06 446 MET A N 1
ATOM 3527 C CA . MET A 1 446 ? -16.617 0.698 7.667 1.00 95.06 446 MET A CA 1
ATOM 3528 C C . MET A 1 446 ? -16.671 -0.666 8.363 1.00 95.06 446 MET A C 1
ATOM 3530 O O . MET A 1 446 ? -16.132 -1.621 7.805 1.00 95.06 446 MET A O 1
ATOM 3534 N N . ILE A 1 447 ? -17.319 -0.784 9.530 1.00 94.75 447 ILE A N 1
ATOM 3535 C CA . ILE A 1 447 ? -17.500 -2.084 10.206 1.00 94.75 447 ILE A CA 1
ATOM 3536 C C . ILE A 1 447 ? -18.723 -2.862 9.700 1.00 94.75 447 ILE A C 1
ATOM 3538 O O . ILE A 1 447 ? -18.646 -4.077 9.611 1.00 94.75 447 ILE A O 1
ATOM 3542 N N . THR A 1 448 ? -19.826 -2.203 9.322 1.00 94.50 448 THR A N 1
ATOM 3543 C CA . THR A 1 448 ? -21.058 -2.900 8.883 1.00 94.50 448 THR A CA 1
ATOM 3544 C C . THR A 1 448 ? -21.106 -3.192 7.383 1.00 94.50 448 THR A C 1
ATOM 3546 O O . THR A 1 448 ? -21.669 -4.204 6.986 1.00 94.50 448 THR A O 1
ATOM 3549 N N . LEU A 1 449 ? -20.502 -2.340 6.545 1.00 93.19 449 LEU A N 1
ATOM 3550 C CA . LEU A 1 449 ? -20.523 -2.459 5.079 1.00 93.19 449 LEU A CA 1
ATOM 3551 C C . LEU A 1 449 ? -19.133 -2.526 4.430 1.00 93.19 449 LEU A C 1
ATOM 3553 O O . LEU A 1 449 ? -19.019 -2.653 3.211 1.00 93.19 449 LEU A O 1
ATOM 3557 N N . GLY A 1 450 ? -18.054 -2.447 5.214 1.00 90.38 450 GLY A N 1
ATOM 3558 C CA . GLY A 1 450 ? -16.696 -2.677 4.716 1.00 90.38 450 GLY A CA 1
ATOM 3559 C C . GLY A 1 450 ? -16.241 -1.670 3.660 1.00 90.38 450 GLY A C 1
ATOM 3560 O O . GLY A 1 450 ? -15.304 -1.950 2.915 1.00 90.38 450 GLY A O 1
ATOM 3561 N N . VAL A 1 451 ? -16.890 -0.513 3.547 1.00 90.81 451 VAL A N 1
ATOM 3562 C CA . VAL A 1 451 ? -16.573 0.516 2.545 1.00 90.81 451 VAL A CA 1
ATOM 3563 C C . VAL A 1 451 ? -15.199 1.150 2.787 1.00 90.81 451 VAL A C 1
ATOM 3565 O O . VAL A 1 451 ? -14.634 1.079 3.882 1.00 90.81 451 VAL A O 1
ATOM 3568 N N . ARG A 1 452 ? -14.618 1.765 1.754 1.00 88.50 452 ARG A N 1
ATOM 3569 C CA . ARG A 1 452 ? -13.419 2.608 1.905 1.00 88.50 452 ARG A CA 1
ATOM 3570 C C . ARG A 1 452 ? -13.860 4.017 2.346 1.00 88.50 452 ARG A C 1
ATOM 3572 O O . ARG A 1 452 ? -14.911 4.453 1.887 1.00 88.50 452 ARG A O 1
ATOM 3579 N N . PRO A 1 453 ? -13.085 4.768 3.159 1.00 92.06 453 PRO A N 1
ATOM 3580 C CA . PRO A 1 453 ? -13.522 6.080 3.649 1.00 92.06 453 PRO A CA 1
ATOM 3581 C C . PRO A 1 453 ? -13.904 7.060 2.531 1.00 92.06 453 PRO A C 1
ATOM 3583 O O . PRO A 1 453 ? -14.895 7.763 2.656 1.00 92.06 453 PRO A O 1
ATOM 3586 N N . GLU A 1 454 ? -13.162 7.075 1.420 1.00 90.00 454 GLU A N 1
ATOM 3587 C CA . GLU A 1 454 ? -13.468 7.947 0.276 1.00 90.00 454 GLU A CA 1
ATOM 3588 C C . GLU A 1 454 ? -14.808 7.586 -0.394 1.00 90.00 454 GLU A C 1
ATOM 3590 O O . GLU A 1 454 ? -15.592 8.477 -0.690 1.00 90.00 454 GLU A O 1
ATOM 3595 N N . GLU A 1 455 ? -15.118 6.289 -0.539 1.00 89.31 455 GLU A N 1
ATOM 3596 C CA . GLU A 1 455 ? -16.368 5.809 -1.161 1.00 89.31 455 GLU A CA 1
ATOM 3597 C C . GLU A 1 455 ? -17.612 6.305 -0.407 1.00 89.31 455 GLU A C 1
ATOM 3599 O O . GLU A 1 455 ? -18.628 6.605 -1.023 1.00 89.31 455 GLU A O 1
ATOM 3604 N N . ILE A 1 456 ? -17.534 6.408 0.925 1.00 92.56 456 ILE A N 1
ATOM 3605 C CA . ILE A 1 456 ? -18.651 6.848 1.772 1.00 92.56 456 ILE A CA 1
ATOM 3606 C C . ILE A 1 456 ? -18.650 8.362 2.023 1.00 92.56 456 ILE A C 1
ATOM 3608 O O . ILE A 1 456 ? -19.717 8.961 2.084 1.00 92.56 456 ILE A O 1
ATOM 3612 N N . LEU A 1 457 ? -17.486 9.020 2.081 1.00 93.31 457 LEU A N 1
ATOM 3613 C CA . LEU A 1 457 ? -17.390 10.489 2.155 1.00 93.31 457 LEU A CA 1
ATOM 3614 C C . LEU A 1 457 ? -17.840 11.188 0.858 1.00 93.31 457 LEU A C 1
ATOM 3616 O O . LEU A 1 457 ? -18.129 12.387 0.866 1.00 93.31 457 LEU A O 1
ATOM 3620 N N . GLN A 1 458 ? -17.929 10.444 -0.246 1.00 90.50 458 GLN A N 1
ATOM 3621 C CA . GLN A 1 458 ? -18.510 10.885 -1.515 1.00 90.50 458 GLN A CA 1
ATOM 3622 C C . GLN A 1 458 ? -19.974 10.444 -1.702 1.00 90.50 458 GLN A C 1
ATOM 3624 O O . GLN A 1 458 ? -20.554 10.682 -2.757 1.00 90.50 458 GLN A O 1
ATOM 3629 N N . LEU A 1 459 ? -20.625 9.875 -0.678 1.00 92.62 459 LEU A N 1
ATOM 3630 C CA . LEU A 1 459 ? -22.036 9.501 -0.770 1.00 92.62 459 LEU A CA 1
ATOM 3631 C C . LEU A 1 459 ? -22.930 10.736 -0.974 1.00 92.62 459 LEU A C 1
ATOM 3633 O O . LEU A 1 459 ? -23.108 11.563 -0.074 1.00 92.62 459 LEU A O 1
ATOM 3637 N N . LYS A 1 460 ? -23.524 10.836 -2.164 1.00 93.06 460 LYS A N 1
ATOM 3638 C CA . LYS A 1 460 ? -24.601 11.781 -2.478 1.00 93.06 460 LYS A CA 1
ATOM 3639 C C . LYS A 1 460 ? -25.925 11.241 -1.946 1.00 93.06 460 LYS A C 1
ATOM 3641 O O . LYS A 1 460 ? -26.166 10.037 -2.000 1.00 93.06 460 LYS A O 1
ATOM 3646 N N . VAL A 1 461 ? -26.811 12.118 -1.474 1.00 94.31 461 VAL A N 1
ATOM 3647 C CA . VAL A 1 461 ? -28.096 11.711 -0.871 1.00 94.31 461 VAL A CA 1
ATOM 3648 C C . VAL A 1 461 ? -28.945 10.900 -1.858 1.00 94.31 461 VAL A C 1
ATOM 3650 O O . VAL A 1 461 ? -29.502 9.871 -1.488 1.00 94.31 461 VAL A O 1
ATOM 3653 N N . ARG A 1 462 ? -28.934 11.281 -3.145 1.00 93.06 462 ARG A N 1
ATOM 3654 C CA . ARG A 1 462 ? -29.624 10.569 -4.240 1.00 93.06 462 ARG A CA 1
ATOM 3655 C C . ARG A 1 462 ? -29.118 9.140 -4.508 1.00 93.06 462 ARG A C 1
ATOM 3657 O O . ARG A 1 462 ? -29.764 8.403 -5.249 1.00 93.06 462 ARG A O 1
ATOM 3664 N N . ASN A 1 463 ? -27.970 8.753 -3.947 1.00 93.12 463 ASN A N 1
ATOM 3665 C CA . ASN A 1 463 ? -27.363 7.427 -4.117 1.00 93.12 463 ASN A CA 1
ATOM 3666 C C . ASN A 1 463 ? -27.678 6.491 -2.931 1.00 93.12 463 ASN A C 1
ATOM 3668 O O . ASN A 1 463 ? -27.195 5.363 -2.889 1.00 93.12 463 ASN A O 1
ATOM 3672 N N . VAL A 1 464 ? -28.542 6.915 -2.000 1.00 95.06 464 VAL A N 1
ATOM 3673 C CA . VAL A 1 464 ? -29.259 6.013 -1.089 1.00 95.06 464 VAL A CA 1
ATOM 3674 C C . VAL A 1 464 ? -30.686 5.856 -1.606 1.00 95.06 464 VAL A C 1
ATOM 3676 O O . VAL A 1 464 ? -31.430 6.832 -1.684 1.00 95.06 464 VAL A O 1
ATOM 3679 N N . ARG A 1 465 ? -31.063 4.640 -2.010 1.00 93.19 465 ARG A N 1
ATOM 3680 C CA . ARG A 1 465 ? -32.312 4.368 -2.746 1.00 93.19 465 ARG A CA 1
ATOM 3681 C C . ARG A 1 465 ? -32.994 3.118 -2.196 1.00 93.19 465 ARG A C 1
ATOM 3683 O O . ARG A 1 465 ? -32.326 2.244 -1.651 1.00 93.19 465 ARG A O 1
ATOM 3690 N N . LEU A 1 466 ? -34.311 3.013 -2.358 1.00 92.50 466 LEU A N 1
ATOM 3691 C CA . LEU A 1 466 ? -35.010 1.737 -2.198 1.00 92.50 466 LEU A CA 1
ATOM 3692 C C . LEU A 1 466 ? -34.875 0.934 -3.497 1.00 92.50 466 LEU A C 1
ATOM 3694 O O . LEU A 1 466 ? -35.129 1.467 -4.575 1.00 92.50 466 LEU A O 1
ATOM 3698 N N . ARG A 1 467 ? -34.493 -0.336 -3.381 1.00 86.81 467 ARG A N 1
ATOM 3699 C CA . ARG A 1 467 ? -34.480 -1.324 -4.464 1.00 86.81 467 ARG A CA 1
ATOM 3700 C C . ARG A 1 467 ? -35.020 -2.634 -3.903 1.00 86.81 467 ARG A C 1
ATOM 3702 O O . ARG A 1 467 ? -34.593 -3.054 -2.834 1.00 86.81 467 ARG A O 1
ATOM 3709 N N . ASP A 1 468 ? -36.021 -3.204 -4.566 1.00 85.06 468 ASP A N 1
ATOM 3710 C CA . ASP A 1 468 ? -36.690 -4.449 -4.155 1.00 85.06 468 ASP A CA 1
ATOM 3711 C C . ASP A 1 468 ? -37.207 -4.413 -2.698 1.00 85.06 468 ASP A C 1
ATOM 3713 O O . ASP A 1 468 ? -37.151 -5.383 -1.949 1.00 85.06 468 ASP A O 1
ATOM 3717 N N . GLY A 1 469 ? -37.676 -3.232 -2.268 1.00 87.44 469 GLY A N 1
ATOM 3718 C CA . GLY A 1 469 ? -38.122 -2.943 -0.897 1.00 87.44 469 GLY A CA 1
ATOM 3719 C C . GLY A 1 469 ? -36.998 -2.686 0.120 1.00 87.44 469 GLY A C 1
ATOM 3720 O O . GLY A 1 469 ? -37.265 -2.171 1.206 1.00 87.44 469 GLY A O 1
ATOM 3721 N N . ILE A 1 470 ? -35.742 -2.972 -0.227 1.00 92.06 470 ILE A N 1
ATOM 3722 C CA . ILE A 1 470 ? -34.572 -2.841 0.647 1.00 92.06 470 ILE A CA 1
ATOM 3723 C C . ILE A 1 470 ? -33.905 -1.476 0.438 1.00 92.06 470 ILE A C 1
ATOM 3725 O O . ILE A 1 470 ? -33.680 -1.031 -0.689 1.00 92.06 470 ILE A O 1
ATOM 3729 N N . LEU A 1 471 ? -33.547 -0.794 1.530 1.00 95.44 471 LEU A N 1
ATOM 3730 C CA . LEU A 1 471 ? -32.759 0.438 1.456 1.00 95.44 471 LEU A CA 1
ATOM 3731 C C . LEU A 1 471 ? -31.303 0.090 1.136 1.00 95.44 471 LEU A C 1
ATOM 3733 O O . LEU A 1 471 ? -30.673 -0.643 1.893 1.00 95.44 471 LEU A O 1
ATOM 3737 N N . CYS A 1 472 ? -30.764 0.627 0.046 1.00 94.62 472 CYS A N 1
ATOM 3738 C CA . CYS A 1 472 ? -29.429 0.316 -0.455 1.00 94.62 472 CYS A CA 1
ATOM 3739 C C . CYS A 1 472 ? -28.583 1.579 -0.669 1.00 94.62 472 CYS A C 1
ATOM 3741 O O . CYS A 1 472 ? -29.093 2.635 -1.049 1.00 94.62 472 CYS A O 1
ATOM 3743 N N . VAL A 1 473 ? -27.272 1.445 -0.468 1.00 93.81 473 VAL A N 1
ATOM 3744 C CA . VAL A 1 473 ? -26.251 2.432 -0.837 1.00 93.81 473 VAL A CA 1
ATOM 3745 C C . VAL A 1 473 ? -25.657 2.035 -2.186 1.00 93.81 473 VAL A C 1
ATOM 3747 O O . VAL A 1 473 ? -25.128 0.934 -2.335 1.00 93.81 473 VAL A O 1
ATOM 3750 N N . PHE A 1 474 ? -25.729 2.940 -3.155 1.00 91.62 474 PHE A N 1
ATOM 3751 C CA . PHE A 1 474 ? -25.130 2.803 -4.477 1.00 91.62 474 PHE A CA 1
ATOM 3752 C C . PHE A 1 474 ? -23.768 3.504 -4.452 1.00 91.62 474 PHE A C 1
ATOM 3754 O O . PHE A 1 474 ? -23.691 4.710 -4.214 1.00 91.62 474 PHE A O 1
ATOM 3761 N N . LEU A 1 475 ? -22.684 2.752 -4.651 1.00 88.12 475 LEU A N 1
ATOM 3762 C CA . LEU A 1 475 ? -21.321 3.286 -4.623 1.00 88.12 475 LEU A CA 1
ATOM 3763 C C . LEU A 1 475 ? -20.762 3.378 -6.038 1.00 88.12 475 LEU A C 1
ATOM 3765 O O . LEU A 1 475 ? -20.731 2.372 -6.744 1.00 88.12 475 LEU A O 1
ATOM 3769 N N . GLY A 1 476 ? -20.269 4.557 -6.423 1.00 78.25 476 GLY A N 1
ATOM 3770 C CA . GLY A 1 476 ? -19.659 4.769 -7.733 1.00 78.25 476 GLY A CA 1
ATOM 3771 C C . GLY A 1 476 ? -20.648 4.767 -8.891 1.00 78.25 476 GLY A C 1
ATOM 3772 O O . GLY A 1 476 ? -20.248 4.431 -9.995 1.00 78.25 476 GLY A O 1
ATOM 3773 N N . ASP A 1 477 ? -21.927 5.048 -8.652 1.00 76.75 477 ASP A N 1
ATOM 3774 C CA . ASP A 1 477 ? -22.964 5.012 -9.690 1.00 76.75 477 ASP A CA 1
ATOM 3775 C C . ASP A 1 477 ? -22.782 6.161 -10.697 1.00 76.75 477 ASP A C 1
ATOM 3777 O O . ASP A 1 477 ? -22.849 5.966 -11.913 1.00 76.75 477 ASP A O 1
ATOM 3781 N N . ASP A 1 478 ? -22.432 7.344 -10.187 1.00 75.12 478 ASP A N 1
ATOM 3782 C CA . ASP A 1 478 ? -22.229 8.550 -10.987 1.00 75.12 478 ASP A CA 1
ATOM 3783 C C . ASP A 1 478 ? -20.917 8.516 -11.791 1.00 75.12 478 ASP A C 1
ATOM 3785 O O . ASP A 1 478 ? -20.009 7.724 -11.527 1.00 75.12 478 ASP A O 1
ATOM 3789 N N . LEU A 1 479 ? -20.802 9.396 -12.789 1.00 61.00 479 LEU A N 1
ATOM 3790 C CA . LEU A 1 479 ? -19.579 9.554 -13.586 1.00 61.00 479 LEU A CA 1
ATOM 3791 C C . LEU A 1 479 ? -18.469 10.286 -12.811 1.00 61.00 479 LEU A C 1
ATOM 3793 O O . LEU A 1 479 ? -17.297 9.971 -12.994 1.00 61.00 479 LEU A O 1
ATOM 3797 N N . ASP A 1 480 ? -18.846 11.204 -11.915 1.00 63.53 480 ASP A N 1
ATOM 3798 C CA . ASP A 1 480 ? -17.925 12.072 -11.163 1.00 63.53 480 ASP A CA 1
ATOM 3799 C C . ASP A 1 480 ? -17.455 11.470 -9.821 1.00 63.53 480 ASP A C 1
ATOM 3801 O O . ASP A 1 480 ? -16.727 12.116 -9.069 1.00 63.53 480 ASP A O 1
ATOM 3805 N N . ASP A 1 481 ? -17.904 10.260 -9.465 1.00 66.94 481 ASP A N 1
ATOM 3806 C CA . ASP A 1 481 ? -17.472 9.588 -8.233 1.00 66.94 481 ASP A CA 1
ATOM 3807 C C . ASP A 1 481 ? -16.016 9.113 -8.389 1.00 66.94 481 ASP A C 1
ATOM 3809 O O . ASP A 1 481 ? -15.707 8.338 -9.298 1.00 66.94 481 ASP A O 1
ATOM 3813 N N . ALA A 1 482 ? -15.117 9.505 -7.477 1.00 62.84 482 ALA A N 1
ATOM 3814 C CA . ALA A 1 482 ? -13.683 9.195 -7.551 1.00 62.84 482 ALA A CA 1
ATOM 3815 C C . ALA A 1 482 ? -13.369 7.745 -7.121 1.00 62.84 482 ALA A C 1
ATOM 3817 O O . ALA A 1 482 ? -12.620 7.472 -6.174 1.00 62.84 482 ALA A O 1
ATOM 3818 N N . ILE A 1 483 ? -13.964 6.782 -7.824 1.00 64.38 483 ILE A N 1
ATOM 3819 C CA . ILE A 1 483 ? -13.748 5.355 -7.616 1.00 64.38 483 ILE A CA 1
ATOM 3820 C C . ILE A 1 483 ? -12.353 4.932 -8.077 1.00 64.38 483 ILE A C 1
ATOM 3822 O O . ILE A 1 483 ? -11.927 5.167 -9.204 1.00 64.38 483 ILE A O 1
ATOM 3826 N N . LYS A 1 484 ? -11.635 4.227 -7.197 1.00 58.19 484 LYS A N 1
ATOM 3827 C CA . LYS A 1 484 ? -10.261 3.772 -7.465 1.00 58.19 484 LYS A CA 1
ATOM 3828 C C . LYS A 1 484 ? -10.158 2.813 -8.661 1.00 58.19 484 LYS A C 1
ATOM 3830 O O . LYS A 1 484 ? -9.118 2.728 -9.312 1.00 58.19 484 LYS A O 1
ATOM 3835 N N . THR A 1 485 ? -11.215 2.049 -8.899 1.00 62.06 485 THR A N 1
ATOM 3836 C CA . THR A 1 485 ? -11.383 1.130 -10.023 1.00 62.06 485 THR A CA 1
ATOM 3837 C C . THR A 1 485 ? -12.863 1.056 -10.367 1.00 62.06 485 THR A C 1
ATOM 3839 O O . THR A 1 485 ? -13.716 1.213 -9.498 1.00 62.06 485 THR A O 1
ATOM 3842 N N . GLU A 1 486 ? -13.178 0.710 -11.611 1.00 63.34 486 GLU A N 1
ATOM 3843 C CA . GLU A 1 486 ? -14.545 0.380 -12.039 1.00 63.34 486 GLU A CA 1
ATOM 3844 C C . GLU A 1 486 ? -15.182 -0.722 -11.158 1.00 63.34 486 GLU A C 1
ATOM 3846 O O . GLU A 1 486 ? -16.370 -0.697 -10.871 1.00 63.34 486 GLU A O 1
ATOM 3851 N N . GLN A 1 487 ? -14.355 -1.626 -10.621 1.00 62.31 487 GLN A N 1
ATOM 3852 C CA . GLN A 1 487 ? -14.708 -2.698 -9.674 1.00 62.31 487 GLN A CA 1
ATOM 3853 C C . GLN A 1 487 ? -15.056 -2.213 -8.248 1.00 62.31 487 GLN A C 1
ATOM 3855 O O . GLN A 1 487 ? -15.376 -3.029 -7.385 1.00 62.31 487 GLN A O 1
ATOM 3860 N N . SER A 1 488 ? -14.961 -0.910 -7.956 1.00 68.12 488 SER A N 1
ATOM 3861 C CA . SER A 1 488 ? -15.563 -0.333 -6.745 1.00 68.12 488 SER A CA 1
ATOM 3862 C C . SER A 1 488 ? -17.071 -0.112 -6.899 1.00 68.12 488 SER A C 1
ATOM 3864 O O . SER A 1 488 ? -17.730 0.026 -5.865 1.00 68.12 488 SER A O 1
ATOM 3866 N N . ARG A 1 489 ? -17.611 -0.093 -8.133 1.00 81.19 489 ARG A N 1
ATOM 3867 C CA . ARG A 1 489 ? -19.054 0.029 -8.389 1.00 81.19 489 ARG A CA 1
ATOM 3868 C C . ARG A 1 489 ? -19.788 -1.177 -7.806 1.00 81.19 489 ARG A C 1
ATOM 3870 O O . ARG A 1 489 ? -19.450 -2.306 -8.151 1.00 81.19 489 ARG A O 1
ATOM 3877 N N . ARG A 1 490 ? -20.733 -0.934 -6.892 1.00 85.25 490 ARG A N 1
ATOM 3878 C CA . ARG A 1 490 ? -21.564 -1.968 -6.246 1.00 85.25 490 ARG A CA 1
ATOM 3879 C C . ARG A 1 490 ? -22.760 -1.362 -5.515 1.00 85.25 490 ARG A C 1
ATOM 3881 O O . ARG A 1 490 ? -22.657 -0.265 -4.957 1.00 85.25 490 ARG A O 1
ATOM 3888 N N . VAL A 1 491 ? -23.852 -2.118 -5.457 1.00 88.81 491 VAL A N 1
ATOM 3889 C CA . VAL A 1 491 ? -24.994 -1.866 -4.568 1.00 88.81 491 VAL A CA 1
ATOM 3890 C C . VAL A 1 491 ? -24.773 -2.620 -3.253 1.00 88.81 491 VAL A C 1
ATOM 3892 O O . VAL A 1 491 ? -24.330 -3.768 -3.260 1.00 88.81 491 VAL A O 1
ATOM 3895 N N . LEU A 1 492 ? -25.040 -1.976 -2.113 1.00 92.00 492 LEU A N 1
ATOM 3896 C CA . LEU A 1 492 ? -24.946 -2.584 -0.780 1.00 92.00 492 LEU A CA 1
ATOM 3897 C C . LEU A 1 492 ? -26.230 -2.322 0.025 1.00 92.00 492 LEU A C 1
ATOM 3899 O O . LEU A 1 492 ? -26.534 -1.154 0.286 1.00 92.00 492 LEU A O 1
ATOM 3903 N N . PRO A 1 493 ? -26.976 -3.353 0.460 1.00 94.69 493 PRO A N 1
ATOM 3904 C CA . PRO A 1 493 ? -28.154 -3.162 1.300 1.00 94.69 493 PRO A CA 1
ATOM 3905 C C . PRO A 1 493 ? -27.752 -2.696 2.707 1.00 94.69 493 PRO A C 1
ATOM 3907 O O . PRO A 1 493 ? -26.792 -3.191 3.294 1.00 94.69 493 PRO A O 1
ATOM 3910 N N . VAL A 1 494 ? -28.473 -1.713 3.249 1.00 96.56 494 VAL A N 1
ATOM 3911 C CA . VAL A 1 494 ? -28.178 -1.067 4.538 1.00 96.56 494 VAL A CA 1
ATOM 3912 C C . VAL A 1 494 ? -28.461 -2.048 5.689 1.00 96.56 494 VAL A C 1
ATOM 3914 O O . VAL A 1 494 ? -29.619 -2.440 5.853 1.00 96.56 494 VAL A O 1
ATOM 3917 N N . PRO A 1 495 ? -27.463 -2.425 6.515 1.00 95.94 495 PRO A N 1
ATOM 3918 C CA . PRO A 1 495 ? -27.656 -3.417 7.572 1.00 95.94 495 PRO A CA 1
ATOM 3919 C C . PRO A 1 495 ? -28.534 -2.903 8.713 1.00 95.94 495 PRO A C 1
ATOM 3921 O O . PRO A 1 495 ? -28.568 -1.703 9.010 1.00 95.94 495 PRO A O 1
ATOM 3924 N N . GLU A 1 496 ? -29.198 -3.826 9.406 1.00 95.25 496 GLU A N 1
ATOM 3925 C CA . GLU A 1 496 ? -30.232 -3.519 10.398 1.00 95.25 496 GLU A CA 1
ATOM 3926 C C . GLU A 1 496 ? -29.731 -2.651 11.560 1.00 95.25 496 GLU A C 1
ATOM 3928 O O . GLU A 1 496 ? -30.470 -1.823 12.085 1.00 95.25 496 GLU A O 1
ATOM 3933 N N . LEU A 1 497 ? -28.449 -2.753 11.925 1.00 94.81 497 LEU A N 1
ATOM 3934 C CA . LEU A 1 497 ? -27.836 -1.877 12.928 1.00 94.81 497 LEU A CA 1
ATOM 3935 C C . LEU A 1 497 ? -27.904 -0.388 12.530 1.00 94.81 497 LEU A C 1
ATOM 3937 O O . LEU A 1 497 ? -28.152 0.463 13.383 1.00 94.81 497 LEU A O 1
ATOM 3941 N N . LEU A 1 498 ? -27.730 -0.059 11.244 1.00 96.81 498 LEU A N 1
ATOM 3942 C CA . LEU A 1 498 ? -27.816 1.322 10.754 1.00 96.81 498 LEU A CA 1
ATOM 3943 C C . LEU A 1 498 ? -29.274 1.793 10.661 1.00 96.81 498 LEU A C 1
ATOM 3945 O O . LEU A 1 498 ? -29.572 2.944 10.992 1.00 96.81 498 LEU A O 1
ATOM 3949 N N . LEU A 1 499 ? -30.190 0.902 10.265 1.00 96.62 499 LEU A N 1
ATOM 3950 C CA . LEU A 1 499 ? -31.629 1.181 10.229 1.00 96.62 499 LEU A CA 1
ATOM 3951 C C . LEU A 1 499 ? -32.181 1.431 11.639 1.00 96.62 499 LEU A C 1
ATOM 3953 O O . LEU A 1 499 ? -32.809 2.462 11.865 1.00 96.62 499 LEU A O 1
ATOM 3957 N N . ARG A 1 500 ? -31.840 0.583 12.619 1.00 95.38 500 ARG A N 1
ATOM 3958 C CA . ARG A 1 500 ? -32.203 0.752 14.038 1.00 95.38 500 ARG A CA 1
ATOM 3959 C C . ARG A 1 500 ? -31.634 2.011 14.680 1.00 95.38 500 ARG A C 1
ATOM 3961 O O . ARG A 1 500 ? -32.260 2.549 15.587 1.00 95.38 500 ARG A O 1
ATOM 3968 N N . LEU A 1 501 ? -30.474 2.496 14.232 1.00 95.94 501 LEU A N 1
ATOM 3969 C CA . LEU A 1 501 ? -29.944 3.803 14.643 1.00 95.94 501 LEU A CA 1
ATOM 3970 C C . LEU A 1 501 ? -30.717 4.973 14.006 1.00 95.94 501 LEU A C 1
ATOM 3972 O O . LEU A 1 501 ? -30.512 6.120 14.392 1.00 95.94 501 LEU A O 1
ATOM 3976 N N . GLY A 1 502 ? -31.592 4.736 13.032 1.00 96.06 502 GLY A N 1
ATOM 3977 C CA . GLY A 1 502 ? -32.329 5.771 12.309 1.00 96.06 502 GLY A CA 1
ATOM 3978 C C . GLY A 1 502 ? -31.495 6.441 11.214 1.00 96.06 502 GLY A C 1
ATOM 3979 O O . GLY A 1 502 ? -31.425 7.673 11.157 1.00 96.06 502 GLY A O 1
ATOM 3980 N N . PHE A 1 503 ? -30.784 5.646 10.402 1.00 97.25 503 PHE A N 1
ATOM 3981 C CA . PHE A 1 503 ? -30.074 6.130 9.208 1.00 97.25 503 PHE A CA 1
ATOM 3982 C C . PHE A 1 503 ? -31.039 6.613 8.119 1.00 97.25 503 PHE A C 1
ATOM 3984 O O . PHE A 1 503 ? -30.798 7.658 7.517 1.00 97.25 503 PHE A O 1
ATOM 3991 N N . ARG A 1 504 ? -32.145 5.888 7.897 1.00 96.12 504 ARG A N 1
ATOM 3992 C CA . ARG A 1 504 ? -33.161 6.205 6.878 1.00 96.12 504 ARG A CA 1
ATOM 3993 C C . ARG A 1 504 ? -33.768 7.592 7.103 1.00 96.12 504 ARG A C 1
ATOM 3995 O O . ARG A 1 504 ? -33.891 8.378 6.173 1.00 96.12 504 ARG A O 1
ATOM 4002 N N . GLU A 1 505 ? -34.090 7.909 8.349 1.00 96.06 505 GLU A N 1
ATOM 4003 C CA . GLU A 1 505 ? -34.674 9.183 8.769 1.00 96.06 505 GLU A CA 1
ATOM 4004 C C . GLU A 1 505 ? -33.645 10.316 8.650 1.00 96.06 505 GLU A C 1
ATOM 4006 O O . GLU A 1 505 ? -33.971 11.409 8.196 1.00 96.06 505 GLU A O 1
ATOM 4011 N N . TRP A 1 506 ? -32.380 10.042 8.991 1.00 96.50 506 TRP A N 1
ATOM 4012 C CA . TRP A 1 506 ? -31.280 11.001 8.863 1.00 96.50 506 TRP A CA 1
ATOM 4013 C C . TRP A 1 506 ? -30.974 11.363 7.400 1.00 96.50 506 TRP A C 1
ATOM 4015 O O . TRP A 1 506 ? -30.831 12.544 7.082 1.00 96.50 506 TRP A O 1
ATOM 4025 N N . ILE A 1 507 ? -30.916 10.375 6.499 1.00 96.12 507 ILE A N 1
ATOM 4026 C CA . ILE A 1 507 ? -30.642 10.619 5.075 1.00 96.12 507 ILE A CA 1
ATOM 4027 C C . ILE A 1 507 ? -31.854 11.236 4.354 1.00 96.12 507 ILE A C 1
ATOM 4029 O O . ILE A 1 507 ? -31.679 12.110 3.506 1.00 96.12 507 ILE A O 1
ATOM 4033 N N . ALA A 1 508 ? -33.082 10.876 4.749 1.00 94.88 508 ALA A N 1
ATOM 4034 C CA . ALA A 1 508 ? -34.298 11.533 4.266 1.00 94.88 508 ALA A CA 1
ATOM 4035 C C . ALA A 1 508 ? -34.358 13.011 4.693 1.00 94.88 508 ALA A C 1
ATOM 4037 O O . ALA A 1 508 ? -34.635 13.873 3.861 1.00 94.88 508 ALA A O 1
ATOM 4038 N N . PHE A 1 509 ? -34.023 13.323 5.951 1.00 94.62 509 PHE A N 1
ATOM 4039 C CA . PHE A 1 509 ? -33.945 14.701 6.446 1.00 94.62 509 PHE A CA 1
ATOM 4040 C C . PHE A 1 509 ? -32.888 15.537 5.702 1.00 94.62 509 PHE A C 1
ATOM 4042 O O . PHE A 1 509 ? -33.147 16.691 5.359 1.00 94.62 509 PHE A O 1
ATOM 4049 N N . LYS A 1 510 ? -31.720 14.956 5.389 1.00 93.62 510 LYS A N 1
ATOM 4050 C CA . LYS A 1 510 ? -30.708 15.587 4.520 1.00 93.62 510 LYS A CA 1
ATOM 4051 C C . LYS A 1 510 ? -31.300 15.953 3.152 1.00 93.62 510 LYS A C 1
ATOM 4053 O O . LYS A 1 510 ? -31.201 17.106 2.742 1.00 93.62 510 LYS A O 1
ATOM 4058 N N . GLY A 1 511 ? -31.988 15.017 2.495 1.00 91.69 511 GLY A N 1
ATOM 4059 C CA . GLY A 1 511 ? -32.645 15.264 1.204 1.00 91.69 511 GLY A CA 1
ATOM 4060 C C . GLY A 1 511 ? -33.728 16.346 1.263 1.00 91.69 511 GLY A C 1
ATOM 4061 O O . GLY A 1 511 ? -33.755 17.235 0.418 1.00 91.69 511 GLY A O 1
ATOM 4062 N N . GLN A 1 512 ? -34.567 16.329 2.302 1.00 93.81 512 GLN A N 1
ATOM 4063 C CA . GLN A 1 512 ? -35.579 17.366 2.560 1.00 93.81 512 GLN A CA 1
ATOM 4064 C C . GLN A 1 512 ? -34.964 18.749 2.833 1.00 93.81 512 GLN A C 1
ATOM 4066 O O . GLN A 1 512 ? -35.581 19.765 2.530 1.00 93.81 512 GLN A O 1
ATOM 4071 N N . SER A 1 513 ? -33.738 18.789 3.362 1.00 92.38 513 SER A N 1
ATOM 4072 C CA . SER A 1 513 ? -32.968 20.018 3.601 1.00 92.38 513 SER A CA 1
ATOM 4073 C C . SER A 1 513 ? -32.236 20.537 2.350 1.00 92.38 513 SER A C 1
ATOM 4075 O O . SER A 1 513 ? -31.490 21.507 2.447 1.00 92.38 513 SER A O 1
ATOM 4077 N N . GLY A 1 514 ? -32.401 19.893 1.186 1.00 92.31 514 GLY A N 1
ATOM 4078 C CA . GLY A 1 514 ? -31.714 20.258 -0.061 1.00 92.31 514 GLY A CA 1
ATOM 4079 C C . GLY A 1 514 ? -30.236 19.848 -0.126 1.00 92.31 514 GLY A C 1
ATOM 4080 O O . GLY A 1 514 ? -29.513 20.291 -1.018 1.00 92.31 514 GLY A O 1
ATOM 4081 N N . GLU A 1 515 ? -29.761 19.011 0.799 1.00 92.00 515 GLU A N 1
ATOM 4082 C CA . GLU A 1 515 ? -28.352 18.618 0.868 1.00 92.00 515 GLU A CA 1
ATOM 4083 C C . GLU A 1 515 ? -27.996 17.610 -0.232 1.00 92.00 515 GLU A C 1
ATOM 4085 O O . GLU A 1 515 ? -28.546 16.511 -0.300 1.00 92.00 515 GLU A O 1
ATOM 4090 N N . VAL A 1 516 ? -27.028 17.957 -1.085 1.00 92.12 516 VAL A N 1
ATOM 4091 C CA . VAL A 1 516 ? -26.562 17.078 -2.176 1.00 92.12 516 VAL A CA 1
ATOM 4092 C C . VAL A 1 516 ? -25.736 15.902 -1.641 1.00 92.12 516 VAL A C 1
ATOM 4094 O O . VAL A 1 516 ? -25.841 14.779 -2.140 1.00 92.12 516 VAL A O 1
ATOM 4097 N N . TRP A 1 517 ? -24.925 16.146 -0.610 1.00 92.44 517 TRP A N 1
ATOM 4098 C CA . TRP A 1 517 ? -23.994 15.179 -0.025 1.00 92.44 517 TRP A CA 1
ATOM 4099 C C . TRP A 1 517 ? -24.445 14.757 1.376 1.00 92.44 517 TRP A C 1
ATOM 4101 O O . TRP A 1 517 ? -24.966 15.561 2.146 1.00 92.44 517 TRP A O 1
ATOM 4111 N N . ALA A 1 518 ? -24.174 13.506 1.750 1.00 93.94 518 ALA A N 1
ATOM 4112 C CA . ALA A 1 518 ? -24.390 13.035 3.116 1.00 93.94 518 ALA A CA 1
ATOM 4113 C C . ALA A 1 518 ? -23.446 13.734 4.124 1.00 93.94 518 ALA A C 1
ATOM 4115 O O . ALA A 1 518 ? -23.858 14.024 5.248 1.00 93.94 518 ALA A O 1
ATOM 4116 N N . PHE A 1 519 ? -22.214 14.055 3.696 1.00 94.62 519 PHE A N 1
ATOM 4117 C CA . PHE A 1 519 ? -21.109 14.551 4.538 1.00 94.62 519 PHE A CA 1
ATOM 4118 C C . PHE A 1 519 ? -20.482 15.877 4.038 1.00 94.62 519 PHE A C 1
ATOM 4120 O O . PHE A 1 519 ? -19.277 15.927 3.769 1.00 94.62 519 PHE A O 1
ATOM 4127 N N . PRO A 1 520 ? -21.263 16.964 3.873 1.00 91.19 520 PRO A N 1
ATOM 4128 C CA . PRO A 1 520 ? -20.773 18.263 3.387 1.00 91.19 520 PRO A CA 1
ATOM 4129 C C . PRO A 1 520 ? -19.725 18.909 4.313 1.00 91.19 520 PRO A C 1
ATOM 4131 O O . PRO A 1 520 ? -18.949 19.762 3.883 1.00 91.19 520 PRO A O 1
ATOM 4134 N N . GLU A 1 521 ? -19.663 18.503 5.584 1.00 91.69 521 GLU A N 1
ATOM 4135 C CA . GLU A 1 521 ? -18.688 18.988 6.562 1.00 91.69 521 GLU A CA 1
ATOM 4136 C C . GLU A 1 521 ? -17.254 18.474 6.325 1.00 91.69 521 GLU A C 1
ATOM 4138 O O . GLU A 1 521 ? -16.301 19.003 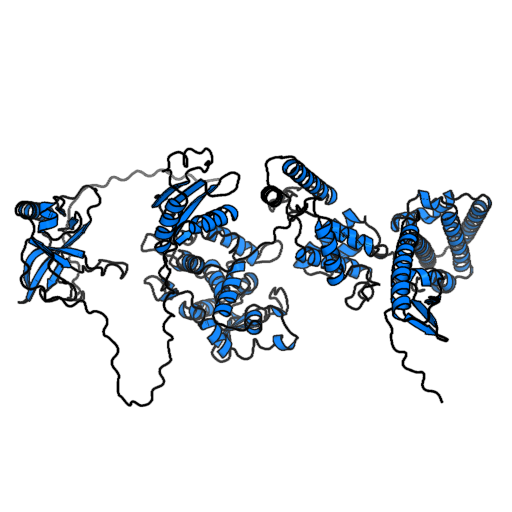6.909 1.00 91.69 521 GLU A O 1
ATOM 4143 N N . VAL A 1 522 ? -17.077 17.462 5.465 1.00 90.75 522 VAL A N 1
ATOM 4144 C CA . VAL A 1 522 ? -15.760 16.939 5.077 1.00 90.75 522 VAL A CA 1
ATOM 4145 C C . VAL A 1 522 ? -15.398 17.422 3.678 1.00 90.75 522 VAL A C 1
ATOM 4147 O O . VAL A 1 522 ? -15.624 16.751 2.674 1.00 90.75 522 VAL A O 1
ATOM 4150 N N . GLN A 1 523 ? -14.787 18.601 3.635 1.00 87.38 523 GLN A N 1
ATOM 4151 C CA . GLN A 1 523 ? -14.195 19.153 2.421 1.00 87.38 523 GLN A CA 1
ATOM 4152 C C . GLN A 1 523 ? -12.961 18.338 1.973 1.00 87.38 523 GLN A C 1
ATOM 4154 O O . GLN A 1 523 ? -12.275 17.756 2.826 1.00 87.38 523 GLN A O 1
ATOM 4159 N N . PRO A 1 524 ? -12.684 18.267 0.658 1.00 84.38 524 PRO A N 1
ATOM 4160 C CA . PRO A 1 524 ? -11.532 17.552 0.112 1.00 84.38 524 PRO A CA 1
ATOM 4161 C C . PRO A 1 524 ? -10.192 18.242 0.423 1.00 84.38 524 PRO A C 1
ATOM 4163 O O . PRO A 1 524 ? -10.145 19.400 0.844 1.00 84.38 524 PRO A O 1
ATOM 4166 N N . ASP A 1 525 ? -9.080 17.524 0.237 1.00 81.06 525 ASP A N 1
ATOM 4167 C CA . ASP A 1 525 ? -7.734 18.071 0.406 1.00 81.06 525 ASP A CA 1
ATOM 4168 C C . ASP A 1 525 ? -7.223 18.781 -0.856 1.00 81.06 525 ASP A C 1
ATOM 4170 O O . ASP A 1 525 ? -7.281 18.246 -1.959 1.00 81.06 525 ASP A O 1
ATOM 4174 N N . ALA A 1 526 ? -6.611 19.952 -0.678 1.00 73.75 526 ALA A N 1
ATOM 4175 C CA . ALA A 1 526 ? -6.107 20.788 -1.771 1.00 73.75 526 ALA A CA 1
ATOM 4176 C C . ALA A 1 526 ? -4.909 20.200 -2.562 1.00 73.75 526 ALA A C 1
ATOM 4178 O O . ALA A 1 526 ? -4.297 20.920 -3.345 1.00 73.75 526 ALA A O 1
ATOM 4179 N N . SER A 1 527 ? -4.518 18.935 -2.343 1.00 67.19 527 SER A N 1
ATOM 4180 C CA . SER A 1 527 ? -3.388 18.293 -3.036 1.00 67.19 527 SER A CA 1
ATOM 4181 C C . SER A 1 527 ? -3.716 16.972 -3.753 1.00 67.19 527 SER A C 1
ATOM 4183 O O . SER A 1 527 ? -2.883 16.501 -4.537 1.00 67.19 527 SER A O 1
ATOM 4185 N N . HIS A 1 528 ? -4.895 16.380 -3.512 1.00 67.00 528 HIS A N 1
ATOM 4186 C CA . HIS A 1 528 ? -5.404 15.180 -4.206 1.00 67.00 528 HIS A CA 1
ATOM 4187 C C . HIS A 1 528 ? -6.940 15.157 -4.380 1.00 67.00 528 HIS A C 1
ATOM 4189 O O . HIS A 1 528 ? -7.471 14.114 -4.756 1.00 67.00 528 HIS A O 1
ATOM 4195 N N . ASP A 1 529 ? -7.640 16.243 -4.036 1.00 76.69 529 ASP A N 1
ATOM 4196 C CA . ASP A 1 529 ? -9.106 16.360 -3.957 1.00 76.69 529 ASP A CA 1
ATOM 4197 C C . ASP A 1 529 ? -9.803 15.275 -3.099 1.00 76.69 529 ASP A C 1
ATOM 4199 O O . ASP A 1 529 ? -10.945 14.881 -3.335 1.00 76.69 529 ASP A O 1
ATOM 4203 N N . ARG A 1 530 ? -9.128 14.764 -2.053 1.00 81.25 530 ARG A N 1
ATOM 4204 C CA . ARG A 1 530 ? -9.652 13.661 -1.226 1.00 81.25 530 ARG A CA 1
ATOM 4205 C C . ARG A 1 530 ? -10.215 14.089 0.111 1.00 81.25 530 ARG A C 1
ATOM 4207 O O . ARG A 1 530 ? -9.540 14.710 0.932 1.00 81.25 530 ARG A O 1
ATOM 4214 N N . ARG A 1 531 ? -11.412 13.597 0.418 1.00 88.94 531 ARG A N 1
ATOM 4215 C CA . ARG A 1 531 ? -12.062 13.778 1.723 1.00 88.94 531 ARG A CA 1
ATOM 4216 C C . ARG A 1 531 ? -11.465 12.832 2.769 1.00 88.94 531 ARG A C 1
ATOM 4218 O O . ARG A 1 531 ? -11.340 13.188 3.944 1.00 88.94 531 ARG A O 1
ATOM 4225 N N . SER A 1 532 ? -11.021 11.640 2.354 1.00 89.44 532 SER A N 1
ATOM 4226 C CA . SER A 1 532 ? -10.496 10.608 3.262 1.00 89.44 532 SER A CA 1
ATOM 4227 C C . SER A 1 532 ? -9.170 10.953 3.935 1.00 89.44 532 SER A C 1
ATOM 4229 O O . SER A 1 532 ? -8.918 10.438 5.026 1.00 89.44 532 SER A O 1
ATOM 4231 N N . GLN A 1 533 ? -8.336 11.824 3.353 1.00 85.81 533 GLN A N 1
ATOM 4232 C CA . GLN A 1 533 ? -7.071 12.224 3.976 1.00 85.81 533 GLN A CA 1
ATOM 4233 C C . GLN A 1 533 ? -7.328 13.117 5.200 1.00 85.81 533 GLN A C 1
ATOM 4235 O O . GLN A 1 533 ? -6.916 12.780 6.311 1.00 85.81 533 GLN A O 1
ATOM 4240 N N . ILE A 1 534 ? -8.087 14.207 5.024 1.00 87.31 534 ILE A N 1
ATOM 4241 C CA . ILE A 1 534 ? -8.428 15.142 6.110 1.00 87.31 534 ILE A CA 1
ATOM 4242 C C . ILE A 1 534 ? -9.250 14.442 7.197 1.00 87.31 534 ILE A C 1
ATOM 4244 O O . ILE A 1 534 ? -8.950 14.585 8.387 1.00 87.31 534 ILE A O 1
ATOM 4248 N N . TRP A 1 535 ? -10.262 13.657 6.813 1.00 93.38 535 TRP A N 1
ATOM 4249 C CA . TRP A 1 535 ? -11.047 12.876 7.770 1.00 93.38 535 TRP A CA 1
ATOM 4250 C C . TRP A 1 535 ? -10.189 11.820 8.481 1.00 93.38 535 TRP A C 1
ATOM 4252 O O . TRP A 1 535 ? -10.241 11.722 9.704 1.00 93.38 535 TRP A O 1
ATOM 4262 N N . GLY A 1 536 ? -9.347 11.079 7.755 1.00 91.62 536 GLY A N 1
ATOM 4263 C CA . GLY A 1 536 ? -8.533 9.990 8.300 1.00 91.62 536 GLY A CA 1
ATOM 4264 C C . GLY A 1 536 ? -7.414 10.447 9.239 1.00 91.62 536 GLY A C 1
ATOM 4265 O O . GLY A 1 536 ? -7.060 9.715 10.165 1.00 91.62 536 GLY A O 1
ATOM 4266 N N . ASP A 1 537 ? -6.872 11.652 9.051 1.00 88.62 537 ASP A N 1
ATOM 4267 C CA . ASP A 1 537 ? -5.938 12.269 9.999 1.00 88.62 537 ASP A CA 1
ATOM 4268 C C . ASP A 1 537 ? -6.664 12.771 11.257 1.00 88.62 537 ASP A C 1
ATOM 4270 O O . ASP A 1 537 ? -6.240 12.467 12.374 1.00 88.62 537 ASP A O 1
ATOM 4274 N N . ARG A 1 538 ? -7.808 13.458 11.103 1.00 90.88 538 ARG A N 1
ATOM 4275 C CA . ARG A 1 538 ? -8.647 13.893 12.238 1.00 90.88 538 ARG A CA 1
ATOM 4276 C C . ARG A 1 538 ? -9.159 12.707 13.063 1.00 90.88 538 ARG A C 1
ATOM 4278 O O . ARG A 1 538 ? -9.103 12.754 14.289 1.00 90.88 538 ARG A O 1
ATOM 4285 N N . MET A 1 539 ? -9.596 11.631 12.408 1.00 92.50 539 MET A N 1
ATOM 4286 C CA . MET A 1 539 ? -10.084 10.409 13.051 1.00 92.50 539 MET A CA 1
ATOM 4287 C C . MET A 1 539 ? -8.964 9.683 13.808 1.00 92.50 539 MET A C 1
ATOM 4289 O O . MET A 1 539 ? -9.197 9.170 14.896 1.00 92.50 539 MET A O 1
ATOM 4293 N N . ARG A 1 540 ? -7.721 9.705 13.307 1.00 90.62 540 ARG A N 1
ATOM 4294 C CA . ARG A 1 540 ? -6.560 9.159 14.033 1.00 90.62 540 ARG A CA 1
ATOM 4295 C C . ARG A 1 540 ? -6.257 9.942 15.312 1.00 90.62 540 ARG A C 1
ATOM 4297 O O . ARG A 1 540 ? -5.972 9.330 16.335 1.00 90.62 540 ARG A O 1
ATOM 4304 N N . THR A 1 541 ? -6.374 11.271 15.275 1.00 90.38 541 THR A N 1
ATOM 4305 C CA . THR A 1 541 ? -6.283 12.125 16.474 1.00 90.38 541 THR A CA 1
ATOM 4306 C C . THR A 1 541 ? -7.450 11.893 17.438 1.00 90.38 541 THR A C 1
ATOM 4308 O O . THR A 1 541 ? -7.263 11.990 18.645 1.00 90.38 541 THR A O 1
ATOM 4311 N N . LEU A 1 542 ? -8.646 11.578 16.930 1.00 90.19 542 LEU A N 1
ATOM 4312 C CA . LEU A 1 542 ? -9.819 11.277 17.753 1.00 90.19 542 LEU A CA 1
ATOM 4313 C C . LEU A 1 542 ? -9.681 9.922 18.465 1.00 90.19 542 LEU A C 1
ATOM 4315 O O . LEU A 1 542 ? -9.880 9.862 19.672 1.00 90.19 542 LEU A O 1
ATOM 4319 N N . LEU A 1 543 ? -9.254 8.872 17.755 1.00 90.06 543 LEU A N 1
ATOM 4320 C CA . LEU A 1 543 ? -8.931 7.564 18.341 1.00 90.06 543 LEU A CA 1
ATOM 4321 C C . LEU A 1 543 ? -7.805 7.664 19.383 1.00 90.06 543 LEU A C 1
ATOM 4323 O O . LEU A 1 543 ? -7.907 7.069 20.447 1.00 90.06 543 LEU A O 1
ATOM 4327 N N . ALA A 1 544 ? -6.783 8.488 19.132 1.00 87.31 544 ALA A N 1
ATOM 4328 C CA . ALA A 1 544 ? -5.703 8.773 20.086 1.00 87.31 544 ALA A CA 1
ATOM 4329 C C . ALA A 1 544 ? -6.095 9.687 21.268 1.00 87.31 544 ALA A C 1
ATOM 4331 O O . ALA A 1 544 ? -5.233 10.039 22.064 1.00 87.31 544 ALA A O 1
ATOM 4332 N N . ARG A 1 545 ? -7.363 10.106 21.365 1.00 87.56 545 ARG A N 1
ATOM 4333 C CA . ARG A 1 545 ? -7.953 10.797 22.531 1.00 87.56 545 ARG A CA 1
ATOM 4334 C C . ARG A 1 545 ? -9.085 9.993 23.186 1.00 87.56 545 ARG A C 1
ATOM 4336 O O . ARG A 1 545 ? -9.791 10.517 24.042 1.00 87.56 545 ARG A O 1
ATOM 4343 N N . LEU A 1 546 ? -9.290 8.772 22.702 1.00 84.56 546 LEU A N 1
ATOM 4344 C CA . LEU A 1 546 ? -10.186 7.746 23.231 1.00 84.56 546 LEU A CA 1
ATOM 4345 C C . LEU A 1 546 ? -9.393 6.494 23.640 1.00 84.56 546 LEU A C 1
ATOM 4347 O O . LEU A 1 546 ? -9.993 5.479 23.971 1.00 84.56 546 LEU A O 1
ATOM 4351 N N . ASP A 1 547 ? -8.064 6.563 23.517 1.00 80.56 547 ASP A N 1
ATOM 4352 C CA . ASP A 1 547 ? -7.106 5.505 23.845 1.00 80.56 547 ASP A CA 1
ATOM 4353 C C . ASP A 1 547 ? -7.278 4.232 22.986 1.00 80.56 547 ASP A C 1
ATOM 4355 O O . ASP A 1 547 ? -6.865 3.127 23.318 1.00 80.56 547 ASP A O 1
ATOM 4359 N N . LEU A 1 548 ? -7.801 4.445 21.769 1.00 83.31 548 LEU A N 1
ATOM 4360 C CA . LEU A 1 548 ? -8.059 3.462 20.706 1.00 83.31 548 LEU A CA 1
ATOM 4361 C C . LEU A 1 548 ? -7.021 3.542 19.564 1.00 83.31 548 LEU A C 1
ATOM 4363 O O . LEU A 1 548 ? -7.326 3.351 18.383 1.00 83.31 548 LEU A O 1
ATOM 4367 N N . LYS A 1 549 ? -5.771 3.908 19.875 1.00 82.06 549 LYS A N 1
ATOM 4368 C CA . LYS A 1 549 ? -4.698 4.119 18.882 1.00 82.06 549 LYS A CA 1
ATOM 4369 C C . LYS A 1 549 ? -3.767 2.904 18.782 1.00 82.06 549 LYS A C 1
ATOM 4371 O O . LYS A 1 549 ? -2.659 2.912 19.311 1.00 82.06 549 LYS A O 1
ATOM 4376 N N . CYS A 1 550 ? -4.165 1.910 17.992 1.00 76.38 550 CYS A N 1
ATOM 4377 C CA . CYS A 1 550 ? -3.346 0.734 17.671 1.00 76.38 550 CYS A CA 1
ATOM 4378 C C . CYS A 1 550 ? -2.727 0.821 16.256 1.00 76.38 550 CYS A C 1
ATOM 4380 O O . CYS A 1 550 ? -3.400 1.169 15.284 1.00 76.38 550 CYS A O 1
ATOM 4382 N N . GLU A 1 551 ? -1.441 0.476 16.095 1.00 71.12 551 GLU A N 1
ATOM 4383 C CA . GLU A 1 551 ? -0.767 0.503 14.779 1.00 71.12 551 GLU A CA 1
ATOM 4384 C C . GLU A 1 551 ? -1.289 -0.569 13.806 1.00 71.12 551 GLU A C 1
ATOM 4386 O O . GLU A 1 551 ? -1.389 -0.335 12.588 1.00 71.12 551 GLU A O 1
ATOM 4391 N N . ARG A 1 552 ? -1.601 -1.749 14.363 1.00 70.69 552 ARG A N 1
ATOM 4392 C CA . ARG A 1 552 ? -2.072 -2.950 13.657 1.00 70.69 552 ARG A CA 1
ATOM 4393 C C . ARG A 1 552 ? -3.566 -2.877 13.328 1.00 70.69 552 ARG A C 1
ATOM 4395 O O . ARG A 1 552 ? -3.983 -3.496 12.353 1.00 70.69 552 ARG A O 1
ATOM 4402 N N . GLU A 1 553 ? -4.343 -2.106 14.081 1.00 79.12 553 GLU A N 1
ATOM 4403 C CA . GLU A 1 553 ? -5.792 -1.922 13.918 1.00 79.12 553 GLU A CA 1
ATOM 4404 C C . GLU A 1 553 ? -6.100 -0.490 13.444 1.00 79.12 553 GLU A C 1
ATOM 4406 O O . GLU A 1 553 ? -6.927 0.218 14.007 1.00 79.12 553 GLU A O 1
ATOM 4411 N N . ASP A 1 554 ? -5.421 -0.027 12.386 1.00 83.25 554 ASP A N 1
ATOM 4412 C CA . ASP A 1 554 ? -5.711 1.303 11.832 1.00 83.25 554 ASP A CA 1
ATOM 4413 C C . ASP A 1 554 ? -7.140 1.407 11.259 1.00 83.25 554 ASP A C 1
ATOM 4415 O O . ASP A 1 554 ? -7.873 0.426 11.160 1.00 83.25 554 ASP A O 1
ATOM 4419 N N . ILE A 1 555 ? -7.559 2.604 10.848 1.00 87.00 555 ILE A N 1
ATOM 4420 C CA . ILE A 1 555 ? -8.925 2.838 10.345 1.00 87.00 555 ILE A CA 1
ATOM 4421 C C . ILE A 1 555 ? -9.274 1.898 9.167 1.00 87.00 555 ILE A C 1
ATOM 4423 O O . ILE A 1 555 ? -10.394 1.407 9.065 1.00 87.00 555 ILE A O 1
ATOM 4427 N N . TYR A 1 556 ? -8.302 1.546 8.316 1.00 84.62 556 TYR A N 1
ATOM 4428 C CA . TYR A 1 556 ? -8.506 0.597 7.212 1.00 84.62 556 TYR A CA 1
ATOM 4429 C C . TYR A 1 556 ? -8.644 -0.866 7.671 1.00 84.62 556 TYR A C 1
ATOM 4431 O O . TYR A 1 556 ? -9.044 -1.720 6.876 1.00 84.62 556 TYR A O 1
ATOM 4439 N N . ALA A 1 557 ? -8.344 -1.177 8.933 1.00 87.44 557 ALA A N 1
ATOM 4440 C CA . ALA A 1 557 ? -8.631 -2.467 9.544 1.00 87.44 557 ALA A CA 1
ATOM 4441 C C . ALA A 1 557 ? -10.106 -2.644 9.944 1.00 87.44 557 ALA A C 1
ATOM 4443 O O . ALA A 1 557 ? -10.547 -3.787 9.964 1.00 87.44 557 ALA A O 1
ATOM 4444 N N . MET A 1 558 ? -10.898 -1.579 10.140 1.00 90.69 558 MET A N 1
ATOM 4445 C CA . MET A 1 558 ? -12.354 -1.690 10.377 1.00 90.69 558 MET A CA 1
ATOM 4446 C C . MET A 1 558 ? -13.050 -2.504 9.268 1.00 90.69 558 MET A C 1
ATOM 4448 O O . MET A 1 558 ? -13.818 -3.425 9.531 1.00 90.69 558 MET A O 1
ATOM 4452 N N . ARG A 1 559 ? -12.660 -2.250 8.011 1.00 89.31 559 ARG A N 1
ATOM 4453 C CA . ARG A 1 559 ? -13.080 -3.009 6.820 1.00 89.31 559 ARG A CA 1
ATOM 4454 C C . ARG A 1 559 ? -12.631 -4.480 6.842 1.00 89.31 559 ARG A C 1
ATOM 4456 O O . ARG A 1 559 ? -13.304 -5.337 6.273 1.00 89.31 559 ARG A O 1
ATOM 4463 N N . ARG A 1 560 ? -11.502 -4.798 7.489 1.00 87.94 560 ARG A N 1
ATOM 4464 C CA . ARG A 1 560 ? -11.067 -6.191 7.717 1.00 87.94 560 ARG A CA 1
ATOM 4465 C C . ARG A 1 560 ? -11.887 -6.857 8.821 1.00 87.94 560 ARG A C 1
ATOM 4467 O O . ARG A 1 560 ? -12.112 -8.057 8.733 1.00 87.94 560 ARG A O 1
ATOM 4474 N N . THR A 1 561 ? -12.382 -6.101 9.800 1.00 91.00 561 THR A N 1
ATOM 4475 C CA . THR A 1 561 ? -13.269 -6.609 10.855 1.00 91.00 561 THR A CA 1
ATOM 4476 C C . THR A 1 561 ? -14.559 -7.187 10.281 1.00 91.00 561 THR A C 1
ATOM 4478 O O . THR A 1 561 ? -14.901 -8.312 10.640 1.00 91.00 561 THR A O 1
ATOM 4481 N N . LEU A 1 562 ? -15.208 -6.515 9.319 1.00 93.00 562 LEU A N 1
ATOM 4482 C CA . LEU A 1 562 ? -16.332 -7.110 8.577 1.00 93.00 562 LEU A CA 1
ATOM 4483 C C . LEU A 1 562 ? -15.909 -8.394 7.849 1.00 93.00 562 LEU A C 1
ATOM 4485 O O . LEU A 1 562 ? -16.532 -9.440 8.000 1.00 93.00 562 LEU A O 1
ATOM 4489 N N . ALA A 1 563 ? -14.806 -8.332 7.096 1.00 88.81 563 ALA A N 1
ATOM 4490 C CA . ALA A 1 563 ? -14.298 -9.462 6.317 1.00 88.81 563 ALA A CA 1
ATOM 4491 C C . ALA A 1 563 ? -13.921 -10.691 7.173 1.00 88.81 563 ALA A C 1
ATOM 4493 O O . ALA A 1 563 ? -13.891 -11.810 6.651 1.00 88.81 563 ALA A O 1
ATOM 4494 N N . SER A 1 564 ? -13.621 -10.486 8.460 1.00 87.56 564 SER A N 1
ATOM 4495 C CA . SER A 1 564 ? -13.389 -11.527 9.466 1.00 87.56 564 SER A CA 1
ATOM 4496 C C . SER A 1 564 ? -14.685 -12.005 10.122 1.00 87.56 564 SER A C 1
ATOM 4498 O O . SER A 1 564 ? -14.875 -13.209 10.228 1.00 87.56 564 SER A O 1
ATOM 4500 N N . LYS A 1 565 ? -15.608 -11.108 10.495 1.00 90.56 565 LYS A N 1
ATOM 4501 C CA . LYS A 1 565 ? -16.938 -11.489 11.006 1.00 90.56 565 LYS A CA 1
ATOM 4502 C C . LYS A 1 565 ? -17.691 -12.369 10.003 1.00 90.56 565 LYS A C 1
ATOM 4504 O O . LYS A 1 565 ? -18.134 -13.446 10.374 1.00 90.56 565 LYS A O 1
ATOM 4509 N N . LEU A 1 566 ? -17.735 -11.971 8.728 1.00 89.31 566 LEU A N 1
ATOM 4510 C CA . LEU A 1 566 ? -18.344 -12.768 7.656 1.00 89.31 566 LEU A CA 1
ATOM 4511 C C . LEU A 1 566 ? -17.636 -14.120 7.447 1.00 89.31 566 LEU A C 1
ATOM 4513 O O . LEU A 1 566 ? -18.298 -15.108 7.163 1.00 89.31 566 LEU A O 1
ATOM 4517 N N . LEU A 1 567 ? -16.310 -14.197 7.623 1.00 88.25 567 LEU A N 1
ATOM 4518 C CA . LEU A 1 567 ? -15.590 -15.479 7.548 1.00 88.25 567 LEU A CA 1
ATOM 4519 C C . LEU A 1 567 ? -15.980 -16.412 8.704 1.00 88.25 567 LEU A C 1
ATOM 4521 O O . LEU A 1 567 ? -16.195 -17.599 8.490 1.00 88.25 567 LEU A O 1
ATOM 4525 N N . ASN A 1 568 ? -16.109 -15.868 9.916 1.00 85.25 568 ASN A N 1
ATOM 4526 C CA . ASN A 1 568 ? -16.518 -16.622 11.102 1.00 85.25 568 ASN A CA 1
ATOM 4527 C C . ASN A 1 568 ? -17.998 -17.055 11.049 1.00 85.25 568 ASN A C 1
ATOM 4529 O O . ASN A 1 568 ? -18.365 -18.017 11.713 1.00 85.25 568 ASN A O 1
ATOM 4533 N N . LEU A 1 569 ? -18.825 -16.373 10.248 1.00 89.38 569 LEU A N 1
ATOM 4534 C CA . LEU A 1 569 ? -20.197 -16.768 9.896 1.00 89.38 569 LEU A CA 1
ATOM 4535 C C . LEU A 1 569 ? -20.253 -17.786 8.733 1.00 89.38 569 LEU A C 1
ATOM 4537 O O . LEU A 1 569 ? -21.331 -18.089 8.236 1.00 89.38 569 LEU A O 1
ATOM 4541 N N . GLY A 1 570 ? -19.108 -18.298 8.262 1.00 87.50 570 GLY A N 1
ATOM 4542 C CA . GLY A 1 570 ? -19.043 -19.292 7.184 1.00 87.50 570 GLY A CA 1
ATOM 4543 C C . GLY A 1 570 ? -19.311 -18.746 5.776 1.00 87.50 570 GLY A C 1
ATOM 4544 O O . GLY A 1 570 ? -19.459 -19.531 4.842 1.00 87.50 570 GLY A O 1
ATOM 4545 N N . VAL A 1 571 ? -19.367 -17.422 5.591 1.00 87.19 571 VAL A N 1
ATOM 4546 C CA . VAL A 1 571 ? -19.657 -16.810 4.286 1.00 87.19 571 VAL A CA 1
ATOM 4547 C C . VAL A 1 571 ? -18.488 -17.028 3.324 1.00 87.19 571 VAL A C 1
ATOM 4549 O O . VAL A 1 571 ? -17.330 -16.773 3.666 1.00 87.19 571 VAL A O 1
ATOM 4552 N N . ASP A 1 572 ? -18.804 -17.457 2.102 1.00 85.50 572 ASP A N 1
ATOM 4553 C CA . ASP A 1 572 ? -17.824 -17.746 1.054 1.00 85.50 572 ASP A CA 1
ATOM 4554 C C . ASP A 1 572 ? -16.910 -16.548 0.714 1.00 85.50 572 ASP A C 1
ATOM 4556 O O . ASP A 1 572 ? -17.257 -15.368 0.856 1.00 85.50 572 ASP A O 1
ATOM 4560 N N . ASN A 1 573 ? -15.705 -16.863 0.235 1.00 83.25 573 ASN A N 1
ATOM 4561 C CA . ASN A 1 573 ? -14.723 -15.890 -0.202 1.00 83.25 573 ASN A CA 1
ATOM 4562 C C . ASN A 1 573 ? -15.225 -15.001 -1.346 1.00 83.25 573 ASN A C 1
ATOM 4564 O O . ASN A 1 573 ? -15.044 -13.790 -1.244 1.00 83.25 573 ASN A O 1
ATOM 4568 N N . GLY A 1 574 ? -15.895 -15.541 -2.368 1.00 81.19 574 GLY A N 1
ATOM 4569 C CA . GLY A 1 574 ? -16.420 -14.762 -3.493 1.00 81.19 574 GLY A CA 1
ATOM 4570 C C . GLY A 1 574 ? -17.437 -13.712 -3.041 1.00 81.19 574 GLY A C 1
ATOM 4571 O O . GLY A 1 574 ? -17.286 -12.524 -3.334 1.00 81.19 574 GLY A O 1
ATOM 4572 N N . VAL A 1 575 ? -18.411 -14.113 -2.215 1.00 82.69 575 VAL A N 1
ATOM 4573 C CA . VAL A 1 575 ? -19.405 -13.193 -1.622 1.00 82.69 575 VAL A CA 1
ATOM 4574 C C . VAL A 1 575 ? -18.728 -12.131 -0.743 1.00 82.69 575 VAL A C 1
ATOM 4576 O O . VAL A 1 575 ? -19.051 -10.943 -0.831 1.00 82.69 575 VAL A O 1
ATOM 4579 N N . ARG A 1 576 ? -17.723 -12.515 0.055 1.00 86.25 576 ARG A N 1
ATOM 4580 C CA . ARG A 1 576 ? -16.934 -11.572 0.869 1.00 86.25 576 ARG A CA 1
ATOM 4581 C C . ARG A 1 576 ? -16.116 -10.595 0.018 1.00 86.25 576 ARG A C 1
ATOM 4583 O O . ARG A 1 576 ? -16.069 -9.413 0.361 1.00 86.25 576 ARG A O 1
ATOM 4590 N N . GLN A 1 577 ? -15.507 -11.027 -1.089 1.00 82.19 577 GLN A N 1
ATOM 4591 C CA . GLN A 1 577 ? -14.824 -10.113 -2.014 1.00 82.19 577 GLN A CA 1
ATOM 4592 C C . GLN A 1 577 ? -15.819 -9.161 -2.701 1.00 82.19 577 GLN A C 1
ATOM 4594 O O . GLN A 1 577 ? -15.502 -7.978 -2.855 1.00 82.19 577 GLN A O 1
ATOM 4599 N N . ARG A 1 578 ? -17.036 -9.628 -3.019 1.00 78.81 578 ARG A N 1
ATOM 4600 C CA . ARG A 1 578 ? -18.116 -8.818 -3.609 1.00 78.81 578 ARG A CA 1
ATOM 4601 C C . ARG A 1 578 ? -18.564 -7.674 -2.694 1.00 78.81 578 ARG A C 1
ATOM 4603 O O . ARG A 1 578 ? -18.507 -6.522 -3.116 1.00 78.81 578 ARG A O 1
ATOM 4610 N N . VAL A 1 579 ? -18.895 -7.953 -1.424 1.00 84.75 579 VAL A N 1
ATOM 4611 C CA . VAL A 1 579 ? -19.226 -6.924 -0.401 1.00 84.75 579 VAL A CA 1
ATOM 4612 C C . VAL A 1 579 ? -18.149 -5.834 -0.340 1.00 84.75 579 VAL A C 1
ATOM 4614 O O . VAL A 1 579 ? -18.422 -4.630 -0.317 1.00 84.75 579 VAL A O 1
ATOM 4617 N N . LEU A 1 580 ? -16.886 -6.261 -0.344 1.00 83.81 580 LEU A N 1
ATOM 4618 C CA . LEU A 1 580 ? -15.740 -5.372 -0.227 1.00 83.81 580 LEU A CA 1
ATOM 4619 C C . LEU A 1 580 ? -15.457 -4.586 -1.523 1.00 83.81 580 LEU A C 1
ATOM 4621 O O . LEU A 1 580 ? -14.856 -3.511 -1.454 1.00 83.81 580 LEU A O 1
ATOM 4625 N N . GLY A 1 581 ? -15.830 -5.080 -2.701 1.00 76.69 581 GLY A N 1
ATOM 4626 C CA . GLY A 1 581 ? -15.286 -4.581 -3.967 1.00 76.69 581 GLY A CA 1
ATOM 4627 C C . GLY A 1 581 ? -13.798 -4.930 -4.084 1.00 76.69 581 GLY A C 1
ATOM 4628 O O . GLY A 1 581 ? -12.920 -4.055 -4.011 1.00 76.69 581 GLY A O 1
ATOM 4629 N N . HIS A 1 582 ? -13.519 -6.230 -4.174 1.00 74.94 582 HIS A N 1
ATOM 4630 C CA . HIS A 1 582 ? -12.239 -6.836 -4.547 1.00 74.94 582 HIS A CA 1
ATOM 4631 C C . HIS A 1 582 ? -12.450 -7.797 -5.728 1.00 74.94 582 HIS A C 1
ATOM 4633 O O . HIS A 1 582 ? -13.565 -8.248 -5.968 1.00 74.94 582 HIS A O 1
ATOM 4639 N N . LEU A 1 583 ? -11.374 -8.104 -6.456 1.00 57.94 583 LEU A N 1
ATOM 4640 C CA . LEU A 1 583 ? -11.422 -8.879 -7.695 1.00 57.94 583 LEU A CA 1
ATOM 4641 C C . LEU A 1 583 ? -10.955 -10.325 -7.460 1.00 57.94 583 LEU A C 1
ATOM 4643 O O . LEU A 1 583 ? -9.778 -10.554 -7.187 1.00 57.94 583 LEU A O 1
ATOM 4647 N N . GLU A 1 584 ? -11.860 -11.277 -7.653 1.00 42.50 584 GLU A N 1
ATOM 4648 C CA . GLU A 1 584 ? -11.577 -12.643 -8.105 1.00 42.50 584 GLU A CA 1
ATOM 4649 C C . GLU A 1 584 ? -12.517 -12.913 -9.298 1.00 42.50 584 GLU A C 1
ATOM 4651 O O . GLU A 1 584 ? -13.569 -12.283 -9.390 1.00 42.50 584 GLU A O 1
ATOM 4656 N N . GLY A 1 585 ? -12.140 -13.790 -10.233 1.00 41.69 585 GLY A N 1
ATOM 4657 C CA . GLY A 1 585 ? -13.018 -14.172 -11.350 1.00 41.69 585 GLY A CA 1
ATOM 4658 C C . GLY A 1 585 ? -13.034 -13.242 -12.575 1.00 41.69 585 GLY A C 1
ATOM 4659 O O . GLY A 1 585 ? -12.211 -12.335 -12.738 1.00 41.69 585 GLY A O 1
ATOM 4660 N N . THR A 1 586 ? -13.934 -13.558 -13.510 1.00 36.94 586 THR A N 1
ATOM 4661 C CA . THR A 1 586 ? -14.099 -12.888 -14.813 1.00 36.94 586 THR A CA 1
ATOM 4662 C C . THR A 1 586 ? -15.173 -11.794 -14.761 1.00 36.94 586 THR A C 1
ATOM 4664 O O . THR A 1 586 ? -15.799 -11.556 -13.734 1.00 36.94 586 THR A O 1
ATOM 4667 N N . THR A 1 587 ? -15.430 -11.128 -15.894 1.00 41.19 587 THR A N 1
ATOM 4668 C CA . THR A 1 587 ? -16.445 -10.067 -16.062 1.00 41.19 587 THR A CA 1
ATOM 4669 C C . THR A 1 587 ? -17.859 -10.446 -15.592 1.00 41.19 587 THR A C 1
ATOM 4671 O O . THR A 1 587 ? -18.690 -9.565 -15.421 1.00 41.19 587 THR A O 1
ATOM 4674 N N . VAL A 1 588 ? -18.139 -11.734 -15.378 1.00 42.31 588 VAL A N 1
ATOM 4675 C CA . VAL A 1 588 ? -19.424 -12.259 -14.897 1.00 42.31 588 VAL A CA 1
ATOM 4676 C C . VAL A 1 588 ? -19.705 -11.857 -13.439 1.00 42.31 588 VAL A C 1
ATOM 4678 O O . VAL A 1 588 ? -20.818 -11.439 -13.131 1.00 42.31 588 VAL A O 1
ATOM 4681 N N . ASP A 1 589 ? -18.701 -11.867 -12.554 1.00 45.56 589 ASP A N 1
ATOM 4682 C CA . ASP A 1 589 ? -18.864 -11.501 -11.132 1.00 45.56 589 ASP A CA 1
ATOM 4683 C C . ASP A 1 589 ? -19.226 -10.021 -10.904 1.00 45.56 589 ASP A C 1
ATOM 4685 O O . ASP A 1 589 ? -19.703 -9.646 -9.833 1.00 45.56 589 ASP A O 1
ATOM 4689 N N . ARG A 1 590 ? -19.046 -9.182 -11.932 1.00 44.78 590 ARG A N 1
ATOM 4690 C CA . ARG A 1 590 ? -19.342 -7.741 -11.936 1.00 44.78 590 ARG A CA 1
ATOM 4691 C C . ARG A 1 590 ? -20.826 -7.413 -11.744 1.00 44.78 590 ARG A C 1
ATOM 4693 O O . ARG A 1 590 ? -21.128 -6.313 -11.299 1.00 44.78 590 ARG A O 1
ATOM 4700 N N . HIS A 1 591 ? -21.733 -8.318 -12.116 1.00 43.28 591 HIS A N 1
ATOM 4701 C CA . HIS A 1 591 ? -23.169 -8.023 -12.195 1.00 43.28 591 HIS A CA 1
ATOM 4702 C C . HIS A 1 591 ? -23.987 -8.561 -11.008 1.00 43.28 591 HIS A C 1
ATOM 4704 O O . HIS A 1 591 ? -25.087 -8.087 -10.758 1.00 43.28 591 HIS A O 1
ATOM 4710 N N . TYR A 1 592 ? -23.429 -9.458 -10.190 1.00 46.78 592 TYR A N 1
ATOM 4711 C CA . TYR A 1 592 ? -24.139 -10.077 -9.061 1.00 46.78 592 TYR A CA 1
ATOM 4712 C C . TYR A 1 592 ? -24.125 -9.259 -7.744 1.00 46.78 592 TYR A C 1
ATOM 4714 O O . TYR A 1 592 ? -24.295 -9.830 -6.664 1.00 46.78 592 TYR A O 1
ATOM 4722 N N . SER A 1 593 ? -23.879 -7.940 -7.783 1.00 51.31 593 SER A N 1
ATOM 4723 C CA . SER A 1 593 ? -24.258 -7.027 -6.677 1.00 51.31 593 SER A CA 1
ATOM 4724 C C . SER A 1 593 ? -25.712 -6.566 -6.763 1.00 51.31 593 SER A C 1
ATOM 4726 O O . SER A 1 593 ? -26.240 -6.004 -5.807 1.00 51.31 593 SER A O 1
ATOM 4728 N N . ASP A 1 594 ? -26.319 -6.770 -7.926 1.00 56.12 594 ASP A N 1
ATOM 4729 C CA . ASP A 1 594 ? -27.588 -6.182 -8.331 1.00 56.12 594 ASP A CA 1
ATOM 4730 C C . ASP A 1 594 ? -28.728 -7.211 -8.311 1.00 56.12 594 ASP A C 1
ATOM 4732 O O . ASP A 1 594 ? -29.890 -6.835 -8.156 1.00 56.12 594 ASP A O 1
ATOM 4736 N N . ASP A 1 595 ? -28.368 -8.494 -8.362 1.00 61.44 595 ASP A N 1
ATOM 4737 C CA . ASP A 1 595 ? -29.218 -9.648 -8.082 1.00 61.44 595 ASP A CA 1
ATOM 4738 C C . ASP A 1 595 ? -28.844 -10.235 -6.707 1.00 61.44 595 ASP A C 1
ATOM 4740 O O . ASP A 1 595 ? -27.662 -10.308 -6.357 1.00 61.44 595 ASP A O 1
ATOM 4744 N N . GLY A 1 596 ? -29.831 -10.684 -5.924 1.00 76.31 596 GLY A N 1
ATOM 4745 C CA . GLY A 1 596 ? -29.599 -11.311 -4.610 1.00 76.31 596 GLY A CA 1
ATOM 4746 C C . GLY A 1 596 ? -29.451 -10.338 -3.426 1.00 76.31 596 GLY A C 1
ATOM 4747 O O . GLY A 1 596 ? -28.723 -10.603 -2.464 1.00 76.31 596 GLY A O 1
ATOM 4748 N N . LEU A 1 597 ? -30.107 -9.171 -3.488 1.00 86.12 597 LEU A N 1
ATOM 4749 C CA . LEU A 1 597 ? -30.056 -8.153 -2.425 1.00 86.12 597 LEU A CA 1
ATOM 4750 C C . LEU A 1 597 ? -30.706 -8.607 -1.104 1.00 86.12 597 LEU A C 1
ATOM 4752 O O . LEU A 1 597 ? -30.317 -8.113 -0.043 1.00 86.12 597 LEU A O 1
ATOM 4756 N N . VAL A 1 598 ? -31.660 -9.544 -1.150 1.00 88.31 598 VAL A N 1
ATOM 4757 C CA . VAL A 1 598 ? -32.351 -10.093 0.033 1.00 88.31 598 VAL A CA 1
ATOM 4758 C C . VAL A 1 598 ? -31.389 -10.950 0.853 1.00 88.31 598 VAL A C 1
ATOM 4760 O O . VAL A 1 598 ? -31.219 -10.741 2.054 1.00 88.31 598 VAL A O 1
ATOM 4763 N N . GLU A 1 599 ? -30.694 -11.862 0.183 1.00 88.06 599 GLU A N 1
ATOM 4764 C CA . GLU A 1 599 ? -29.653 -12.720 0.732 1.00 88.06 599 GLU A CA 1
ATOM 4765 C C . GLU A 1 599 ? -28.495 -11.871 1.263 1.00 88.06 599 GLU A C 1
ATOM 4767 O O . GLU A 1 599 ? -28.005 -12.100 2.368 1.00 88.06 599 GLU A O 1
ATOM 4772 N N . LEU A 1 600 ? -28.096 -10.833 0.522 1.00 88.56 600 LEU A N 1
ATOM 4773 C CA . LEU A 1 600 ? -27.026 -9.931 0.936 1.00 88.56 600 LEU A CA 1
ATOM 4774 C C . LEU A 1 600 ? -27.401 -9.097 2.177 1.00 88.56 600 LEU A C 1
ATOM 4776 O O . LEU A 1 600 ? -26.561 -8.934 3.064 1.00 88.56 600 LEU A O 1
ATOM 4780 N N . LYS A 1 601 ? -28.654 -8.626 2.293 1.00 92.62 601 LYS A N 1
ATOM 4781 C CA . LYS A 1 601 ? -29.193 -7.989 3.514 1.00 92.62 601 LYS A CA 1
ATOM 4782 C C . LYS A 1 601 ? -29.152 -8.977 4.682 1.00 92.62 601 LYS A C 1
ATOM 4784 O O . LYS A 1 601 ? -28.556 -8.663 5.708 1.00 92.62 601 LYS A O 1
ATOM 4789 N N . ALA A 1 602 ? -29.676 -10.190 4.496 1.00 91.12 602 ALA A N 1
ATOM 4790 C CA . ALA A 1 602 ? -29.708 -11.226 5.528 1.00 91.12 602 ALA A CA 1
ATOM 4791 C C . ALA A 1 602 ? -28.308 -11.662 6.008 1.00 91.12 602 ALA A C 1
ATOM 4793 O O . ALA A 1 602 ? -28.126 -11.942 7.193 1.00 91.12 602 ALA A O 1
ATOM 4794 N N . LEU A 1 603 ? -27.302 -11.696 5.126 1.00 91.75 603 LEU A N 1
ATOM 4795 C CA . LEU A 1 603 ? -25.905 -11.983 5.485 1.00 91.75 603 LEU A CA 1
ATOM 4796 C C . LEU A 1 603 ? -25.247 -10.846 6.280 1.00 91.75 603 LEU A C 1
ATOM 4798 O O . LEU A 1 603 ? -24.460 -11.106 7.189 1.00 91.75 603 LEU A O 1
ATOM 4802 N N . LEU A 1 604 ? -25.555 -9.589 5.953 1.00 93.69 604 LEU A N 1
ATOM 4803 C CA . LEU A 1 604 ? -25.011 -8.425 6.659 1.00 93.69 604 LEU A CA 1
ATOM 4804 C C . LEU A 1 604 ? -25.715 -8.177 8.003 1.00 93.69 604 LEU A C 1
ATOM 4806 O O . LEU A 1 604 ? -25.072 -7.740 8.956 1.00 93.69 604 LEU A O 1
ATOM 4810 N N . ASP A 1 605 ? -27.002 -8.510 8.115 1.00 94.75 605 ASP A N 1
ATOM 4811 C CA . ASP A 1 605 ? -27.778 -8.415 9.358 1.00 94.75 605 ASP A CA 1
ATOM 4812 C C . ASP A 1 605 ? -27.321 -9.412 10.439 1.00 94.75 605 ASP A C 1
ATOM 4814 O O . ASP A 1 605 ? -27.473 -9.139 11.629 1.00 94.75 605 ASP A O 1
ATOM 4818 N N . GLN A 1 606 ? -26.711 -10.538 10.047 1.00 92.00 606 GLN A N 1
ATOM 4819 C CA . GLN A 1 606 ? -26.098 -11.509 10.969 1.00 92.00 606 GLN A CA 1
ATOM 4820 C C . GLN A 1 606 ? -24.816 -10.988 11.648 1.00 92.00 606 GLN A C 1
ATOM 4822 O O . GLN A 1 606 ? -24.315 -11.606 12.591 1.00 92.00 606 GLN A O 1
ATOM 4827 N N . VAL A 1 607 ? -24.254 -9.862 11.192 1.00 91.44 607 VAL A N 1
ATOM 4828 C CA . VAL A 1 607 ? -23.003 -9.306 11.725 1.00 91.44 607 VAL A CA 1
ATOM 4829 C C . VAL A 1 607 ? -23.266 -8.516 13.011 1.00 91.44 607 VAL A C 1
ATOM 4831 O O . VAL A 1 607 ? -23.268 -7.284 13.029 1.00 91.44 607 VAL A O 1
ATOM 4834 N N . ASP A 1 608 ? -23.460 -9.234 14.118 1.00 88.25 608 ASP A N 1
ATOM 4835 C CA . ASP A 1 608 ? -23.618 -8.604 15.429 1.00 88.25 608 ASP A CA 1
ATOM 4836 C C . ASP A 1 608 ? -22.276 -8.157 16.044 1.00 88.25 608 ASP A C 1
ATOM 4838 O O . ASP A 1 608 ? -21.240 -8.825 15.937 1.00 88.25 608 ASP A O 1
ATOM 4842 N N . TYR A 1 609 ? -22.322 -7.023 16.742 1.00 88.50 609 TYR A N 1
ATOM 4843 C CA . TYR A 1 609 ? -21.253 -6.440 17.557 1.00 88.50 609 TYR A CA 1
ATOM 4844 C C . TYR A 1 609 ? -21.653 -6.307 19.042 1.00 88.50 609 TYR A C 1
ATOM 4846 O O . TYR A 1 609 ? -20.918 -5.697 19.813 1.00 88.50 609 TYR A O 1
ATOM 4854 N N . GLY A 1 610 ? -22.808 -6.851 19.446 1.00 85.00 610 GLY A N 1
ATOM 4855 C CA . GLY A 1 610 ? -23.370 -6.775 20.797 1.00 85.00 610 GLY A CA 1
ATOM 4856 C C . GLY A 1 610 ? -24.113 -5.470 21.102 1.00 85.00 610 GLY A C 1
ATOM 4857 O O . GLY A 1 610 ? -24.493 -5.208 22.240 1.00 85.00 610 GLY A O 1
ATOM 4858 N N . VAL A 1 611 ? -24.296 -4.587 20.123 1.00 86.75 611 VAL A N 1
ATOM 4859 C CA . VAL A 1 611 ? -24.667 -3.188 20.387 1.00 86.75 611 VAL A CA 1
ATOM 4860 C C . VAL A 1 611 ? -26.157 -3.046 20.705 1.00 86.75 611 VAL A C 1
ATOM 4862 O O . VAL A 1 611 ? -27.026 -3.289 19.862 1.00 86.75 611 VAL A O 1
ATOM 4865 N N . ALA A 1 612 ? -26.468 -2.549 21.903 1.00 88.38 612 ALA A N 1
ATOM 4866 C CA . ALA A 1 612 ? -27.827 -2.177 22.266 1.00 88.38 612 ALA A CA 1
ATOM 4867 C C . ALA A 1 612 ? -28.155 -0.779 21.711 1.00 88.38 612 ALA A C 1
ATOM 4869 O O . ALA A 1 612 ? -27.494 0.210 22.033 1.00 88.38 612 ALA A O 1
ATOM 4870 N N . VAL A 1 613 ? -29.198 -0.700 20.881 1.00 91.19 613 VAL A N 1
ATOM 4871 C CA . VAL A 1 613 ? -29.735 0.548 20.315 1.00 91.19 613 VAL A CA 1
ATOM 4872 C C . VAL A 1 613 ? -31.143 0.784 20.850 1.00 91.19 613 VAL A C 1
ATOM 4874 O O . VAL A 1 613 ? -31.975 -0.127 20.800 1.00 91.19 613 VAL A O 1
ATOM 4877 N N . GLY A 1 614 ? -31.409 2.002 21.326 1.00 89.88 614 GLY A N 1
ATOM 4878 C CA . GLY A 1 614 ? -32.704 2.422 21.861 1.00 89.88 614 GLY A CA 1
ATOM 4879 C C . GLY A 1 614 ? -32.800 3.937 22.072 1.00 89.88 614 GLY A C 1
ATOM 4880 O O . GLY A 1 614 ? -31.843 4.677 21.841 1.00 89.88 614 GLY A O 1
ATOM 4881 N N . GLN A 1 615 ? -33.964 4.415 22.509 1.00 88.25 615 GLN A N 1
ATOM 4882 C CA . GLN A 1 615 ? -34.212 5.847 22.698 1.00 88.25 615 GLN A CA 1
ATOM 4883 C C . GLN A 1 615 ? -33.624 6.352 24.030 1.00 88.25 615 GLN A C 1
ATOM 4885 O O . GLN A 1 615 ? -33.744 5.692 25.063 1.00 88.25 615 GLN A O 1
ATOM 4890 N N . LYS A 1 616 ? -33.032 7.554 24.034 1.00 84.25 616 LYS A N 1
ATOM 4891 C CA . LYS A 1 616 ? -32.652 8.292 25.255 1.00 84.25 616 LYS A CA 1
ATOM 4892 C C . LYS A 1 616 ? -33.330 9.663 25.252 1.00 84.25 616 LYS A C 1
ATOM 4894 O O . LYS A 1 616 ? -33.350 10.341 24.227 1.00 84.25 616 LYS A O 1
ATOM 4899 N N . SER A 1 617 ? -33.848 10.090 26.403 1.00 76.69 617 SER A N 1
ATOM 4900 C CA . SER A 1 617 ? -34.411 11.433 26.573 1.00 76.69 617 SER A CA 1
ATOM 4901 C C . SER A 1 617 ? -33.373 12.512 26.237 1.00 76.69 617 SER A C 1
ATOM 4903 O O . SER A 1 617 ? -32.207 12.415 26.624 1.00 76.69 617 SER A O 1
ATOM 4905 N N . GLY A 1 618 ? -33.797 13.527 25.479 1.00 79.50 618 GLY A N 1
ATOM 4906 C CA . GLY A 1 618 ? -32.919 14.568 24.932 1.00 79.50 618 GLY A CA 1
ATOM 4907 C C . GLY A 1 618 ? -32.407 14.312 23.507 1.00 79.50 618 GLY A C 1
ATOM 4908 O O . GLY A 1 618 ? -31.821 15.220 22.925 1.00 79.50 618 GLY A O 1
ATOM 4909 N N . PHE A 1 619 ? -32.663 13.138 22.914 1.00 85.94 619 PHE A N 1
ATOM 4910 C CA . PHE A 1 619 ? -32.373 12.861 21.502 1.00 85.94 619 PHE A CA 1
ATOM 4911 C C . PHE A 1 619 ? -33.651 12.530 20.719 1.00 85.94 619 PHE A C 1
ATOM 4913 O O . PHE A 1 619 ? -34.480 11.734 21.157 1.00 85.94 619 PHE A O 1
ATOM 4920 N N . ALA A 1 620 ? -33.790 13.128 19.533 1.00 87.31 620 ALA A N 1
ATOM 4921 C CA . ALA A 1 620 ? -34.913 12.901 18.615 1.00 87.31 620 ALA A CA 1
ATOM 4922 C C . ALA A 1 620 ? -34.756 11.627 17.755 1.00 87.31 620 ALA A C 1
ATOM 4924 O O . ALA A 1 620 ? -35.555 11.375 16.861 1.00 87.31 620 ALA A O 1
ATOM 4925 N N . PHE A 1 621 ? -33.712 10.833 17.999 1.00 91.69 621 PHE A N 1
ATOM 4926 C CA . PHE A 1 621 ? -33.330 9.657 17.219 1.00 91.69 621 PHE A CA 1
ATOM 4927 C C . PHE A 1 621 ? -32.815 8.539 18.143 1.00 91.69 621 PHE A C 1
ATOM 4929 O O . PHE A 1 621 ? -32.334 8.846 19.240 1.00 91.69 621 PHE A O 1
ATOM 4936 N N . PRO A 1 622 ? -32.870 7.264 17.713 1.00 92.94 622 PRO A N 1
ATOM 4937 C CA . PRO A 1 622 ? -32.278 6.158 18.456 1.00 92.94 622 PRO A CA 1
ATOM 4938 C C . PRO A 1 622 ? -30.761 6.311 18.580 1.00 92.94 622 PRO A C 1
ATOM 4940 O O . PRO A 1 622 ? -30.081 6.798 17.676 1.00 92.94 622 PRO A O 1
ATOM 4943 N N . VAL A 1 623 ? -30.214 5.876 19.710 1.00 92.38 623 VAL A N 1
ATOM 4944 C CA . VAL A 1 623 ? -28.789 6.001 20.036 1.00 92.38 623 VAL A CA 1
ATOM 4945 C C . VAL A 1 623 ? -28.262 4.702 20.625 1.00 92.38 623 VAL A C 1
ATOM 4947 O O . VAL A 1 623 ? -29.030 3.843 21.061 1.00 92.38 623 VAL A O 1
ATOM 4950 N N . ILE A 1 624 ? -26.938 4.560 20.677 1.00 91.06 624 ILE A N 1
ATOM 4951 C CA . ILE A 1 624 ? -26.323 3.438 21.381 1.00 91.06 624 ILE A CA 1
ATOM 4952 C C . ILE A 1 624 ? -26.585 3.616 22.884 1.00 91.06 624 ILE A C 1
ATOM 4954 O O . ILE A 1 624 ? -26.266 4.650 23.491 1.00 91.06 624 ILE A O 1
ATOM 4958 N N . THR A 1 625 ? -27.261 2.637 23.481 1.00 86.12 625 THR A N 1
ATOM 4959 C CA . THR A 1 625 ? -27.665 2.648 24.891 1.00 86.12 625 THR A CA 1
ATOM 4960 C C . THR A 1 625 ? -26.655 1.940 25.781 1.00 86.12 625 THR A C 1
ATOM 4962 O O . THR A 1 625 ? -26.386 2.458 26.864 1.00 86.12 625 THR A O 1
ATOM 4965 N N . GLY A 1 626 ? -26.060 0.850 25.290 1.00 82.44 626 GLY A N 1
ATOM 4966 C CA . GLY A 1 626 ? -25.050 0.026 25.956 1.00 82.44 626 GLY A CA 1
ATOM 4967 C C . GLY A 1 626 ? -24.590 -1.124 25.050 1.00 82.44 626 GLY A C 1
ATOM 4968 O O . GLY A 1 626 ? -24.790 -1.074 23.835 1.00 82.44 626 GLY A O 1
ATOM 4969 N N . CYS A 1 627 ? -24.006 -2.168 25.638 1.00 81.44 627 CYS A N 1
ATOM 4970 C CA . CYS A 1 627 ? -23.636 -3.406 24.950 1.00 81.44 627 CYS A CA 1
ATOM 4971 C C . CYS A 1 627 ? -24.222 -4.621 25.690 1.00 81.44 627 CYS A C 1
ATOM 4973 O O . CYS A 1 627 ? -24.417 -4.561 26.901 1.00 81.44 627 CYS A O 1
ATOM 4975 N N . THR A 1 628 ? -24.510 -5.704 24.968 1.00 72.31 628 THR A N 1
ATOM 4976 C CA . THR A 1 628 ? -24.864 -7.025 25.514 1.00 72.31 628 THR A CA 1
ATOM 4977 C C . THR A 1 628 ? -23.632 -7.893 25.768 1.00 72.31 628 THR A C 1
ATOM 4979 O O . THR A 1 628 ? -23.694 -8.819 26.572 1.00 72.31 628 THR A O 1
ATOM 4982 N N . VAL A 1 629 ? -22.501 -7.582 25.125 1.00 63.97 629 VAL A N 1
ATOM 4983 C CA . VAL A 1 629 ? -21.192 -8.125 25.500 1.00 63.97 629 VAL A CA 1
ATOM 4984 C C . VAL A 1 629 ? -20.782 -7.464 26.810 1.00 63.97 629 VAL A C 1
ATOM 4986 O O . VAL A 1 629 ? -20.583 -6.247 26.853 1.00 63.97 629 VAL A O 1
ATOM 4989 N N . ALA A 1 630 ? -20.637 -8.268 27.862 1.00 57.75 630 ALA A N 1
ATOM 4990 C CA . ALA A 1 630 ? -20.017 -7.836 29.104 1.00 57.75 630 ALA A CA 1
ATOM 4991 C C . ALA A 1 630 ? -18.555 -7.459 28.822 1.00 57.75 630 ALA A C 1
ATOM 4993 O O . ALA A 1 630 ? -17.713 -8.324 28.578 1.00 57.75 630 ALA A O 1
ATOM 4994 N N . LEU A 1 631 ? -18.265 -6.157 28.809 1.00 62.31 631 LEU A N 1
ATOM 4995 C CA . LEU A 1 631 ? -16.896 -5.669 28.739 1.00 62.31 631 LEU A CA 1
ATOM 4996 C C . LEU A 1 631 ? -16.239 -5.842 30.103 1.00 62.31 631 LEU A C 1
ATOM 4998 O O . LEU A 1 631 ? -16.702 -5.275 31.092 1.00 62.31 631 LEU A O 1
ATOM 5002 N N . LEU A 1 632 ? -15.136 -6.583 30.133 1.00 66.88 632 LEU A N 1
ATOM 5003 C CA . LEU A 1 632 ? -14.249 -6.586 31.286 1.00 66.88 632 LEU A CA 1
ATOM 5004 C C . LEU A 1 632 ? -13.598 -5.191 31.410 1.00 66.88 632 LEU A C 1
ATOM 5006 O O . LEU A 1 632 ? -13.147 -4.664 30.385 1.00 66.88 632 LEU A O 1
ATOM 5010 N N . PRO A 1 633 ? -13.539 -4.577 32.609 1.00 69.06 633 PRO A N 1
ATOM 5011 C CA . PRO A 1 633 ? -12.889 -3.282 32.811 1.00 69.06 633 PRO A CA 1
ATOM 5012 C C . PRO A 1 633 ? -11.448 -3.279 32.268 1.00 69.06 633 PRO A C 1
ATOM 5014 O O . PRO A 1 633 ? -10.729 -4.267 32.451 1.00 69.06 633 PRO A O 1
ATOM 5017 N N . PRO A 1 634 ? -11.015 -2.220 31.561 1.00 72.88 634 PRO A N 1
ATOM 5018 C CA . PRO A 1 634 ? -9.688 -2.168 30.968 1.00 72.88 634 PRO A CA 1
ATOM 5019 C C . PRO A 1 634 ? -8.603 -1.913 32.020 1.00 72.88 634 PRO A C 1
ATOM 5021 O O . PRO A 1 634 ? -8.792 -1.093 32.911 1.00 72.88 634 PRO A O 1
ATOM 5024 N N . LEU A 1 635 ? -7.442 -2.546 31.855 1.00 79.56 635 LEU A N 1
ATOM 5025 C CA . LEU A 1 635 ? -6.195 -2.180 32.530 1.00 79.56 635 LEU A CA 1
ATOM 5026 C C . LEU A 1 635 ? -5.124 -1.878 31.484 1.00 79.56 635 LEU A C 1
ATOM 5028 O O . LEU A 1 635 ? -4.970 -2.639 30.524 1.00 79.56 635 LEU A O 1
ATOM 5032 N N . GLU A 1 636 ? -4.368 -0.800 31.674 1.00 80.44 636 GLU A N 1
ATOM 5033 C CA . GLU A 1 636 ? -3.149 -0.561 30.908 1.00 80.44 636 GLU A CA 1
ATOM 5034 C C . GLU A 1 636 ? -2.045 -1.510 31.381 1.00 80.44 636 GLU A C 1
ATOM 5036 O O . GLU A 1 636 ? -1.771 -1.650 32.575 1.00 80.44 636 GLU A O 1
ATOM 5041 N N . VAL A 1 637 ? -1.437 -2.202 30.418 1.00 86.75 637 VAL A N 1
ATOM 5042 C CA . VAL A 1 637 ? -0.357 -3.158 30.646 1.00 86.75 637 VAL A CA 1
ATOM 5043 C C . VAL A 1 637 ? 0.971 -2.453 30.385 1.00 86.75 637 VAL A C 1
ATOM 5045 O O . VAL A 1 637 ? 1.394 -2.300 29.239 1.00 86.75 637 VAL A O 1
ATOM 5048 N N . LEU A 1 638 ? 1.650 -2.041 31.453 1.00 86.62 638 LEU A N 1
ATOM 5049 C CA . LEU A 1 638 ? 2.969 -1.415 31.407 1.00 86.62 638 LEU A CA 1
ATOM 5050 C C . LEU A 1 638 ? 4.049 -2.469 31.686 1.00 86.62 638 LEU A C 1
ATOM 5052 O O . LEU A 1 638 ? 3.987 -3.199 32.674 1.00 86.62 638 LEU A O 1
ATOM 5056 N N . VAL A 1 639 ? 5.045 -2.563 30.802 1.00 88.50 639 VAL A N 1
ATOM 5057 C CA . VAL A 1 639 ? 6.025 -3.661 30.798 1.00 88.50 639 VAL A CA 1
ATOM 5058 C C . VAL A 1 639 ? 7.437 -3.110 30.646 1.00 88.50 639 VAL A C 1
ATOM 5060 O O . VAL A 1 639 ? 7.757 -2.487 29.632 1.00 88.50 639 VAL A O 1
ATOM 5063 N N . ALA A 1 640 ? 8.298 -3.394 31.620 1.00 86.88 640 ALA A N 1
ATOM 5064 C CA . ALA A 1 640 ? 9.738 -3.228 31.488 1.00 86.88 640 ALA A CA 1
ATOM 5065 C C . ALA A 1 640 ? 10.363 -4.509 30.915 1.00 86.88 640 ALA A C 1
ATOM 5067 O O . ALA A 1 640 ? 9.938 -5.620 31.245 1.00 86.88 640 ALA A O 1
ATOM 5068 N N . LEU A 1 641 ? 11.381 -4.360 30.064 1.00 86.00 641 LEU A N 1
ATOM 5069 C CA . LEU A 1 641 ? 12.084 -5.471 29.416 1.00 86.00 641 LEU A CA 1
ATOM 5070 C C . LEU A 1 641 ? 13.555 -5.556 29.856 1.00 86.00 641 LEU A C 1
ATOM 5072 O O . LEU A 1 641 ? 14.126 -4.572 30.327 1.00 86.00 641 LEU A O 1
ATOM 5076 N N . THR A 1 642 ? 14.157 -6.737 29.711 1.00 82.31 642 THR A N 1
ATOM 5077 C CA . THR A 1 642 ? 15.612 -6.970 29.803 1.00 82.31 642 THR A CA 1
ATOM 5078 C C . THR A 1 642 ? 16.311 -6.698 28.462 1.00 82.31 642 THR A C 1
ATOM 5080 O O . THR A 1 642 ? 15.656 -6.592 27.427 1.00 82.31 642 THR A O 1
ATOM 5083 N N . ASP A 1 643 ? 17.650 -6.718 28.429 1.00 70.62 643 ASP A N 1
ATOM 5084 C CA . ASP A 1 643 ? 18.451 -6.659 27.184 1.00 70.62 643 ASP A CA 1
ATOM 5085 C C . ASP A 1 643 ? 18.279 -7.885 26.255 1.00 70.62 643 ASP A C 1
ATOM 5087 O O . ASP A 1 643 ? 18.754 -7.894 25.115 1.00 70.62 643 ASP A O 1
ATOM 5091 N N . GLN A 1 644 ? 17.606 -8.934 26.743 1.00 70.94 644 GLN A N 1
ATOM 5092 C CA . GLN A 1 644 ? 17.144 -10.094 25.968 1.00 70.94 644 GLN A CA 1
ATOM 5093 C C . GLN A 1 644 ? 15.638 -10.008 25.643 1.00 70.94 644 GLN A C 1
ATOM 5095 O O . GLN A 1 644 ? 15.054 -10.958 25.117 1.00 70.94 644 GLN A O 1
ATOM 5100 N N . GLY A 1 645 ? 14.994 -8.877 25.945 1.00 74.50 645 GLY A N 1
ATOM 5101 C CA . GLY A 1 645 ? 13.590 -8.588 25.670 1.00 74.50 645 GLY A CA 1
ATOM 5102 C C . GLY A 1 645 ? 12.605 -9.578 26.293 1.00 74.50 645 GLY A C 1
ATOM 5103 O O . GLY A 1 645 ? 11.574 -9.870 25.690 1.00 74.50 645 GLY A O 1
ATOM 5104 N N . ALA A 1 646 ? 12.943 -10.119 27.466 1.00 85.38 646 ALA A N 1
ATOM 5105 C CA . ALA A 1 646 ? 12.003 -10.779 28.369 1.00 85.38 646 ALA A CA 1
ATOM 5106 C C . ALA A 1 646 ? 11.467 -9.752 29.378 1.00 85.38 646 ALA A C 1
ATOM 5108 O O . ALA A 1 646 ? 12.107 -8.724 29.599 1.00 85.38 646 ALA A O 1
ATOM 5109 N N . VAL A 1 647 ? 10.318 -10.012 30.007 1.00 87.88 647 VAL A N 1
ATOM 5110 C CA . VAL A 1 647 ? 9.766 -9.105 31.029 1.00 87.88 647 VAL A CA 1
ATOM 5111 C C . VAL A 1 647 ? 10.698 -9.042 32.245 1.00 87.88 647 VAL A C 1
ATOM 5113 O O . VAL A 1 647 ? 11.067 -10.077 32.796 1.00 87.88 647 VAL A O 1
ATOM 5116 N N . SER A 1 648 ? 11.062 -7.832 32.671 1.00 90.00 648 SER A N 1
ATOM 5117 C CA . SER A 1 648 ? 11.802 -7.574 33.915 1.00 90.00 648 SER A CA 1
ATOM 5118 C C . SER A 1 648 ? 10.910 -7.018 35.024 1.00 90.00 648 SER A C 1
ATOM 5120 O O . SER A 1 648 ? 11.116 -7.341 36.195 1.00 90.00 648 SER A O 1
ATOM 5122 N N . ALA A 1 649 ? 9.878 -6.253 34.665 1.00 89.38 649 ALA A N 1
ATOM 5123 C CA . ALA A 1 649 ? 8.803 -5.849 35.564 1.00 89.38 649 ALA A CA 1
ATOM 5124 C C . ALA A 1 649 ? 7.486 -5.638 34.803 1.00 89.38 649 ALA A C 1
ATOM 5126 O O . ALA A 1 649 ? 7.480 -5.328 33.610 1.00 89.38 649 ALA A O 1
ATOM 5127 N N . LEU A 1 650 ? 6.375 -5.808 35.514 1.00 91.69 650 LEU A N 1
ATOM 5128 C CA . LEU A 1 650 ? 5.007 -5.644 35.031 1.00 91.69 650 LEU A CA 1
ATOM 5129 C C . LEU A 1 650 ? 4.257 -4.698 35.973 1.00 91.69 650 LEU A C 1
ATOM 5131 O O . LEU A 1 650 ? 4.359 -4.845 37.189 1.00 91.69 650 LEU A O 1
ATOM 5135 N N . ARG A 1 651 ? 3.464 -3.780 35.418 1.00 90.94 651 ARG A N 1
ATOM 5136 C CA . ARG A 1 651 ? 2.445 -2.991 36.122 1.00 90.94 651 ARG A CA 1
ATOM 5137 C C . ARG A 1 651 ? 1.135 -3.061 35.332 1.00 90.94 651 ARG A C 1
ATOM 5139 O O . ARG A 1 651 ? 1.130 -2.903 34.116 1.00 90.94 651 ARG A O 1
ATOM 5146 N N . LEU A 1 652 ? 0.044 -3.327 36.039 1.00 89.06 652 LEU A N 1
ATOM 5147 C CA . LEU A 1 652 ? -1.334 -3.288 35.567 1.00 89.06 652 LEU A CA 1
ATOM 5148 C C . LEU A 1 652 ? -2.036 -2.159 36.328 1.00 89.06 652 LEU A C 1
ATOM 5150 O O . LEU A 1 652 ? -2.179 -2.250 37.552 1.00 89.06 652 LEU A O 1
ATOM 5154 N N . CYS A 1 653 ? -2.449 -1.103 35.633 1.00 86.06 653 CYS A N 1
ATOM 5155 C CA . CYS A 1 653 ? -3.156 0.032 36.232 1.00 86.06 653 CYS A CA 1
ATOM 5156 C C . CYS A 1 653 ? -4.476 0.347 35.519 1.00 86.06 653 CYS A C 1
ATOM 5158 O O . CYS A 1 653 ? -4.662 0.019 34.348 1.00 86.06 653 CYS A O 1
ATOM 5160 N N . ASP A 1 654 ? -5.414 0.955 36.241 1.00 78.25 654 ASP A N 1
ATOM 5161 C CA . ASP A 1 654 ? -6.657 1.470 35.666 1.00 78.25 654 ASP A CA 1
ATOM 5162 C C . ASP A 1 654 ? -6.366 2.758 34.858 1.00 78.25 654 ASP A C 1
ATOM 5164 O O . ASP A 1 654 ? -5.749 3.682 35.390 1.00 78.25 654 ASP A O 1
ATOM 5168 N N . PRO A 1 655 ? -6.788 2.859 33.583 1.00 64.88 655 PRO A N 1
ATOM 5169 C CA . PRO A 1 655 ? -6.403 3.965 32.704 1.00 64.88 655 PRO A CA 1
ATOM 5170 C C . PRO A 1 655 ? -7.189 5.272 32.929 1.00 64.88 655 PRO A C 1
ATOM 5172 O O . PRO A 1 655 ? -6.774 6.314 32.427 1.00 64.88 655 PRO A O 1
ATOM 5175 N N . ASP A 1 656 ? -8.322 5.256 33.648 1.00 57.09 656 ASP A N 1
ATOM 5176 C CA . ASP A 1 656 ? -9.054 6.481 34.023 1.00 57.09 656 ASP A CA 1
ATOM 5177 C C . ASP A 1 656 ? -8.501 7.082 35.347 1.00 57.09 656 ASP A C 1
ATOM 5179 O O . ASP A 1 656 ? -8.777 8.251 35.634 1.00 57.09 656 ASP A O 1
ATOM 5183 N N . THR A 1 657 ? -7.728 6.325 36.149 1.00 71.44 657 THR A N 1
ATOM 5184 C CA . THR A 1 657 ? -7.246 6.735 37.495 1.00 71.44 657 THR A CA 1
ATOM 5185 C C . THR A 1 657 ? -5.731 6.627 37.753 1.00 71.44 657 THR A C 1
ATOM 5187 O O . THR A 1 657 ? -5.254 7.237 38.708 1.00 71.44 657 THR A O 1
ATOM 5190 N N . ASP A 1 658 ? -4.980 5.873 36.941 1.00 70.06 658 ASP A N 1
ATOM 5191 C CA . ASP A 1 658 ? -3.594 5.404 37.177 1.00 70.06 658 ASP A CA 1
ATOM 5192 C C . ASP A 1 658 ? -3.407 4.540 38.454 1.00 70.06 658 ASP A C 1
ATOM 5194 O O . ASP A 1 658 ? -2.286 4.213 38.865 1.00 70.06 658 ASP A O 1
ATOM 5198 N N . GLU A 1 659 ? -4.502 4.096 39.086 1.00 81.75 659 GLU A N 1
ATOM 5199 C CA . GLU A 1 659 ? -4.443 3.226 40.264 1.00 81.75 659 GLU A CA 1
ATOM 5200 C C . GLU A 1 659 ? -3.860 1.853 39.896 1.00 81.75 659 GLU A C 1
ATOM 5202 O O . GLU A 1 659 ? -4.265 1.213 38.925 1.00 81.75 659 GLU A O 1
ATOM 5207 N N . THR A 1 660 ? -2.873 1.391 40.667 1.00 85.06 660 THR A N 1
ATOM 5208 C CA . THR A 1 660 ? -2.141 0.153 40.368 1.00 85.06 660 THR A CA 1
ATOM 5209 C C . THR A 1 660 ? -2.861 -1.055 40.954 1.00 85.06 660 THR A C 1
ATOM 5211 O O . THR A 1 660 ? -2.783 -1.311 42.152 1.00 85.06 660 THR A O 1
ATOM 5214 N N . VAL A 1 661 ? -3.515 -1.834 40.091 1.00 85.12 661 VAL A N 1
ATOM 5215 C CA . VAL A 1 661 ? -4.211 -3.077 40.459 1.00 85.12 661 VAL A CA 1
ATOM 5216 C C . VAL A 1 661 ? -3.218 -4.203 40.769 1.00 85.12 661 VAL A C 1
ATOM 5218 O O . VAL A 1 661 ? -3.477 -5.041 41.632 1.00 85.12 661 VAL A O 1
ATOM 5221 N N . PHE A 1 662 ? -2.066 -4.223 40.090 1.00 90.56 662 PHE A N 1
ATOM 5222 C CA . PHE A 1 662 ? -0.956 -5.136 40.381 1.00 90.56 662 PHE A CA 1
ATOM 5223 C C . PHE A 1 662 ? 0.354 -4.604 39.792 1.00 90.56 662 PHE A C 1
ATOM 5225 O O . PHE A 1 662 ? 0.364 -4.142 38.655 1.00 90.56 662 PHE A O 1
ATOM 5232 N N . ALA A 1 663 ? 1.469 -4.703 40.517 1.00 91.00 663 ALA A N 1
ATOM 5233 C CA . ALA A 1 663 ? 2.793 -4.445 39.955 1.00 91.00 663 ALA A CA 1
ATOM 5234 C C . ALA A 1 663 ? 3.879 -5.266 40.660 1.00 91.00 663 ALA A C 1
ATOM 5236 O O . ALA A 1 663 ? 3.853 -5.400 41.881 1.00 91.00 663 ALA A O 1
ATOM 5237 N N . ALA A 1 664 ? 4.825 -5.809 39.891 1.00 90.62 664 ALA A N 1
ATOM 5238 C CA . ALA A 1 664 ? 5.914 -6.642 40.399 1.00 90.62 664 ALA A CA 1
ATOM 5239 C C . ALA A 1 664 ? 7.123 -6.680 39.446 1.00 90.62 664 ALA A C 1
ATOM 5241 O O . ALA A 1 664 ? 6.981 -6.622 38.221 1.00 90.62 664 ALA A O 1
ATOM 5242 N N . ARG A 1 665 ? 8.318 -6.858 40.014 1.00 92.00 665 ARG A N 1
ATOM 5243 C CA . ARG A 1 665 ? 9.549 -7.253 39.313 1.00 92.00 665 ARG A CA 1
ATOM 5244 C C . ARG A 1 665 ? 9.627 -8.771 39.210 1.00 92.00 665 ARG A C 1
ATOM 5246 O O . ARG A 1 665 ? 9.180 -9.481 40.110 1.00 92.00 665 ARG A O 1
ATOM 5253 N N . ILE A 1 666 ? 10.276 -9.270 38.162 1.00 89.12 666 ILE A N 1
ATOM 5254 C CA . ILE A 1 666 ? 10.583 -10.696 38.021 1.00 89.12 666 ILE A CA 1
ATOM 5255 C C . ILE A 1 666 ? 11.950 -10.994 38.647 1.00 89.12 666 ILE A C 1
ATOM 5257 O O . ILE A 1 666 ? 12.968 -10.406 38.283 1.00 89.12 666 ILE A O 1
ATOM 5261 N N . ALA A 1 667 ? 11.977 -11.931 39.595 1.00 86.06 667 ALA A N 1
ATOM 5262 C CA . ALA A 1 667 ? 13.189 -12.378 40.270 1.00 86.06 667 ALA A CA 1
ATOM 5263 C C . ALA A 1 667 ? 14.250 -12.863 39.264 1.00 86.06 667 ALA A C 1
ATOM 5265 O O . ALA A 1 667 ? 13.966 -13.681 38.390 1.00 86.06 667 ALA A O 1
ATOM 5266 N N . GLY A 1 668 ? 15.479 -12.355 39.397 1.00 77.81 668 GLY A N 1
ATOM 5267 C CA . GLY A 1 668 ? 16.597 -12.658 38.495 1.00 77.81 668 GLY A CA 1
ATOM 5268 C C . GLY A 1 668 ? 16.626 -11.853 37.187 1.00 77.81 668 GLY A C 1
ATOM 5269 O O . GLY A 1 668 ? 17.630 -11.911 36.482 1.00 77.81 668 GLY A O 1
ATOM 5270 N N . ALA A 1 669 ? 15.589 -11.070 36.867 1.00 78.06 669 ALA A N 1
ATOM 5271 C CA . ALA A 1 669 ? 15.578 -10.208 35.688 1.00 78.06 669 ALA A CA 1
ATOM 5272 C C . ALA A 1 669 ? 16.062 -8.781 36.037 1.00 78.06 669 ALA A C 1
ATOM 5274 O O . ALA A 1 669 ? 15.447 -8.114 36.876 1.00 78.06 669 ALA A O 1
ATOM 5275 N N . PRO A 1 670 ? 17.136 -8.261 35.407 1.00 72.25 670 PRO A N 1
ATOM 5276 C CA . PRO A 1 670 ? 17.540 -6.872 35.597 1.00 72.25 670 PRO A CA 1
ATOM 5277 C C . PRO A 1 670 ? 16.485 -5.937 34.991 1.00 72.25 670 PRO A C 1
ATOM 5279 O O . PRO A 1 670 ? 16.132 -6.057 33.817 1.00 72.25 670 PRO A O 1
ATOM 5282 N N . ALA A 1 671 ? 15.976 -5.006 35.799 1.00 63.59 671 ALA A N 1
ATOM 5283 C CA . ALA A 1 671 ? 15.066 -3.962 35.335 1.00 63.59 671 ALA A CA 1
ATOM 5284 C C . ALA A 1 671 ? 15.860 -2.743 34.828 1.00 63.59 671 ALA A C 1
ATOM 5286 O O . ALA A 1 671 ? 16.972 -2.501 35.313 1.00 63.59 671 ALA A O 1
ATOM 5287 N N . PRO A 1 672 ? 15.309 -1.948 33.892 1.00 66.75 672 PRO A N 1
ATOM 5288 C CA . PRO A 1 672 ? 15.854 -0.639 33.556 1.00 66.75 672 PRO A CA 1
ATOM 5289 C C . PRO A 1 672 ? 15.947 0.237 34.809 1.00 66.75 672 PRO A C 1
ATOM 5291 O O . PRO A 1 672 ? 15.027 0.246 35.624 1.00 66.75 672 PRO A O 1
ATOM 5294 N N . LYS A 1 673 ? 17.037 1.002 34.942 1.00 60.12 673 LYS A N 1
ATOM 5295 C CA . LYS A 1 673 ? 17.252 1.925 36.066 1.00 60.12 673 LYS A CA 1
ATOM 5296 C C . LYS A 1 673 ? 16.290 3.118 35.987 1.00 60.12 673 LYS A C 1
ATOM 5298 O O . LYS A 1 673 ? 16.658 4.177 35.482 1.00 60.12 673 LYS A O 1
ATOM 5303 N N . SER A 1 674 ? 15.068 2.946 36.485 1.00 64.56 674 SER A N 1
ATOM 5304 C CA . SER A 1 674 ? 14.145 4.039 36.791 1.00 64.56 674 SER A CA 1
ATOM 5305 C C . SER A 1 674 ? 13.511 3.826 38.165 1.00 64.56 674 SER A C 1
ATOM 5307 O O . SER A 1 674 ? 13.195 2.709 38.576 1.00 64.56 674 SER A O 1
ATOM 5309 N N . GLN A 1 675 ? 13.301 4.938 38.867 1.00 60.31 675 GLN A N 1
ATOM 5310 C CA . GLN A 1 675 ? 12.803 4.972 40.244 1.00 60.31 675 GLN A CA 1
ATOM 5311 C C . GLN A 1 675 ? 11.384 4.378 40.398 1.00 60.31 675 GLN A C 1
ATOM 5313 O O . GLN A 1 675 ? 10.987 3.993 41.496 1.00 60.31 675 GLN A O 1
ATOM 5318 N N . GLU A 1 676 ? 10.646 4.265 39.290 1.00 69.00 676 GLU A N 1
ATOM 5319 C CA . GLU A 1 676 ? 9.300 3.688 39.204 1.00 69.00 676 GLU A CA 1
ATOM 5320 C C . GLU A 1 676 ? 9.313 2.156 39.316 1.00 69.00 676 GLU A C 1
ATOM 5322 O O . GLU A 1 676 ? 8.475 1.585 40.007 1.00 69.00 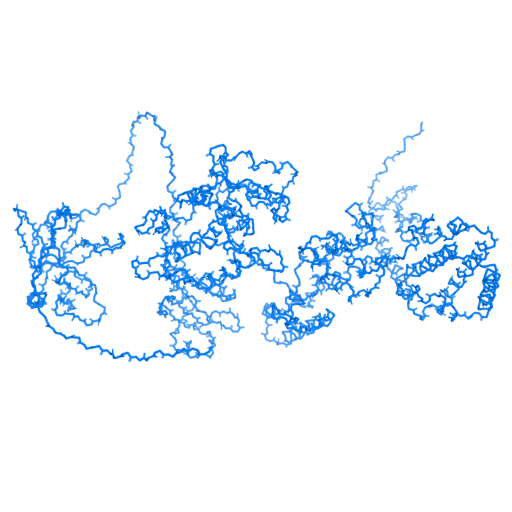676 GLU A O 1
ATOM 5327 N N . TRP A 1 677 ? 10.275 1.479 38.674 1.00 79.06 677 TRP A N 1
ATOM 5328 C CA . TRP A 1 677 ? 10.370 0.012 38.703 1.00 79.06 677 TRP A CA 1
ATOM 5329 C C . TRP A 1 677 ? 11.169 -0.502 39.900 1.00 79.06 677 TRP A C 1
ATOM 5331 O O . TRP A 1 677 ? 10.931 -1.620 40.360 1.00 79.06 677 TRP A O 1
ATOM 5341 N N . ASP A 1 678 ? 12.117 0.290 40.412 1.00 67.62 678 ASP A N 1
ATOM 5342 C CA . ASP A 1 678 ? 13.030 -0.170 41.462 1.00 67.62 678 ASP A CA 1
ATOM 5343 C C . ASP A 1 678 ? 12.371 -0.358 42.842 1.00 67.62 678 ASP A C 1
ATOM 5345 O O . ASP A 1 678 ? 12.902 -1.106 43.661 1.00 67.62 678 ASP A O 1
ATOM 5349 N N . SER A 1 679 ? 11.202 0.249 43.077 1.00 73.44 679 SER A N 1
ATOM 5350 C CA . SER A 1 679 ? 10.452 0.191 44.345 1.00 73.44 679 SER A CA 1
ATOM 5351 C C . SER A 1 679 ? 9.434 -0.960 44.456 1.00 73.44 679 SER A C 1
ATOM 5353 O O . SER A 1 679 ? 8.801 -1.115 45.500 1.00 73.44 679 SER A O 1
ATOM 5355 N N . LEU A 1 680 ? 9.263 -1.765 43.402 1.00 82.25 680 LEU A N 1
ATOM 5356 C CA . LEU A 1 680 ? 8.230 -2.805 43.315 1.00 82.25 680 LEU A CA 1
ATOM 5357 C C . LEU A 1 680 ? 8.643 -4.149 43.945 1.00 82.25 680 LEU A C 1
ATOM 5359 O O . LEU A 1 680 ? 9.815 -4.529 43.932 1.00 82.25 680 LEU A O 1
ATOM 5363 N N . GLU A 1 681 ? 7.646 -4.908 44.415 1.00 87.69 681 GLU A N 1
ATOM 5364 C CA . GLU A 1 681 ? 7.808 -6.261 44.970 1.00 87.69 681 GLU A CA 1
ATOM 5365 C C . GLU A 1 681 ? 8.474 -7.221 43.965 1.00 87.69 681 GLU A C 1
ATOM 5367 O O . GLU A 1 681 ? 8.183 -7.189 42.769 1.00 87.69 681 GLU A O 1
ATOM 5372 N N . VAL A 1 682 ? 9.365 -8.097 44.443 1.00 89.38 682 VAL A N 1
ATOM 5373 C CA . VAL A 1 682 ? 10.095 -9.064 43.607 1.00 89.38 682 VAL A CA 1
ATOM 5374 C C . VAL A 1 682 ? 9.451 -10.445 43.718 1.00 89.38 682 VAL A C 1
ATOM 5376 O O . VAL A 1 682 ? 9.543 -11.097 44.755 1.00 89.38 682 VAL A O 1
ATOM 5379 N N . LEU A 1 683 ? 8.846 -10.918 42.628 1.00 89.94 683 LEU A N 1
ATOM 5380 C CA . LEU A 1 683 ? 8.124 -12.192 42.557 1.00 89.94 683 LEU A CA 1
ATOM 5381 C C . LEU A 1 683 ? 8.732 -13.132 41.503 1.00 89.94 683 LEU A C 1
ATOM 5383 O O . LEU A 1 683 ? 9.451 -12.716 40.596 1.00 89.94 683 LEU A O 1
ATOM 5387 N N . THR A 1 684 ? 8.441 -14.433 41.590 1.00 91.62 684 THR A N 1
ATOM 5388 C CA . THR A 1 684 ? 8.856 -15.388 40.547 1.00 91.62 684 THR A CA 1
ATOM 5389 C C . THR A 1 684 ? 8.030 -15.194 39.273 1.00 91.62 684 THR A C 1
ATOM 5391 O O . THR A 1 684 ? 6.856 -14.831 39.339 1.00 91.62 684 THR A O 1
ATOM 5394 N N . GLY A 1 685 ? 8.603 -15.489 38.099 1.00 87.75 685 GLY A N 1
ATOM 5395 C CA . GLY A 1 685 ? 7.898 -15.327 36.818 1.00 87.75 685 GLY A CA 1
ATOM 5396 C C . GLY A 1 685 ? 6.558 -16.077 36.747 1.00 87.75 685 GLY A C 1
ATOM 5397 O O . GLY A 1 685 ? 5.593 -15.535 36.219 1.00 87.75 685 GLY A O 1
ATOM 5398 N N . ARG A 1 686 ? 6.462 -17.270 37.360 1.00 89.69 686 ARG A N 1
ATOM 5399 C CA . ARG A 1 686 ? 5.194 -18.011 37.500 1.00 89.69 686 ARG A CA 1
ATOM 5400 C C . ARG A 1 686 ? 4.199 -17.303 38.419 1.00 89.69 686 ARG A C 1
ATOM 5402 O O . ARG A 1 686 ? 3.039 -17.210 38.052 1.00 89.69 686 ARG A O 1
ATOM 5409 N N . ALA A 1 687 ? 4.626 -16.759 39.560 1.00 88.75 687 ALA A N 1
ATOM 5410 C CA . ALA A 1 687 ? 3.728 -16.013 40.446 1.00 88.75 687 ALA A CA 1
ATOM 5411 C C . ALA A 1 687 ? 3.168 -14.749 39.765 1.00 88.75 687 ALA A C 1
ATOM 5413 O O . ALA A 1 687 ? 1.960 -14.518 39.808 1.00 88.75 687 ALA A O 1
ATOM 5414 N N . VAL A 1 688 ? 4.017 -13.982 39.067 1.00 90.62 688 VAL A N 1
ATOM 5415 C CA . VAL A 1 688 ? 3.589 -12.806 38.283 1.00 90.62 688 VAL A CA 1
ATOM 5416 C C . VAL A 1 688 ? 2.613 -13.209 37.175 1.00 90.62 688 VAL A C 1
ATOM 5418 O O . VAL A 1 688 ? 1.577 -12.568 37.013 1.00 90.62 688 VAL A O 1
ATOM 5421 N N . ALA A 1 689 ? 2.905 -14.286 36.441 1.00 90.38 689 ALA A N 1
ATOM 5422 C CA . ALA A 1 689 ? 2.058 -14.780 35.361 1.00 90.38 689 ALA A CA 1
ATOM 5423 C C . ALA A 1 689 ? 0.704 -15.317 35.848 1.00 90.38 689 ALA A C 1
ATOM 5425 O O . ALA A 1 689 ? -0.325 -14.957 35.282 1.00 90.38 689 ALA A O 1
ATOM 5426 N N . THR A 1 690 ? 0.678 -16.125 36.915 1.00 89.94 690 THR A N 1
ATOM 5427 C CA . THR A 1 690 ? -0.569 -16.619 37.518 1.00 89.94 690 THR A CA 1
ATOM 5428 C C . THR A 1 690 ? -1.418 -15.449 38.003 1.00 89.94 690 THR A C 1
ATOM 5430 O O . THR A 1 690 ? -2.593 -15.369 37.652 1.00 89.94 690 THR A O 1
ATOM 5433 N N . ARG A 1 691 ? -0.826 -14.477 38.712 1.00 88.12 691 ARG A N 1
ATOM 5434 C CA . ARG A 1 691 ? -1.570 -13.312 39.207 1.00 88.12 691 ARG A CA 1
ATOM 5435 C C . ARG A 1 691 ? -2.088 -12.417 38.077 1.00 88.12 691 ARG A C 1
ATOM 5437 O O . ARG A 1 691 ? -3.208 -11.920 38.157 1.00 88.12 691 ARG A O 1
ATOM 5444 N N . ALA A 1 692 ? -1.322 -12.258 36.999 1.00 88.81 692 ALA A N 1
ATOM 5445 C CA . ALA A 1 692 ? -1.778 -11.559 35.801 1.00 88.81 692 ALA A CA 1
ATOM 5446 C C . ALA A 1 692 ? -2.907 -12.319 35.072 1.00 88.81 692 ALA A C 1
ATOM 5448 O O . ALA A 1 692 ? -3.859 -11.682 34.628 1.00 88.81 692 ALA A O 1
ATOM 5449 N N . ASN A 1 693 ? -2.860 -13.656 34.998 1.00 87.06 693 ASN A N 1
ATOM 5450 C CA . ASN A 1 693 ? -3.936 -14.483 34.433 1.00 87.06 693 ASN A CA 1
ATOM 5451 C C . ASN A 1 693 ? -5.226 -14.417 35.269 1.00 87.06 693 ASN A C 1
ATOM 5453 O O . ASN A 1 693 ? -6.308 -14.299 34.698 1.00 87.06 693 ASN A O 1
ATOM 5457 N N . GLU A 1 694 ? -5.126 -14.447 36.603 1.00 86.81 694 GLU A N 1
ATOM 5458 C CA . GLU A 1 694 ? -6.262 -14.247 37.519 1.00 86.81 694 GLU A CA 1
ATOM 5459 C C . GLU A 1 694 ? -6.938 -12.889 37.286 1.00 86.81 694 GLU A C 1
ATOM 5461 O O . GLU A 1 694 ? -8.160 -12.806 37.167 1.00 86.81 694 GLU A O 1
ATOM 5466 N N . ILE A 1 695 ? -6.144 -11.820 37.166 1.00 85.06 695 ILE A N 1
ATOM 5467 C CA . ILE A 1 695 ? -6.653 -10.470 36.899 1.00 85.06 695 ILE A CA 1
ATOM 5468 C C . ILE A 1 695 ? -7.268 -10.403 35.492 1.00 85.06 695 ILE A C 1
ATOM 5470 O O . ILE A 1 695 ? -8.405 -9.965 35.341 1.00 85.06 695 ILE A O 1
ATOM 5474 N N . LEU A 1 696 ? -6.600 -10.919 34.457 1.00 81.94 696 LEU A N 1
ATOM 5475 C CA . LEU A 1 696 ? -7.112 -10.933 33.078 1.00 81.94 696 LEU A CA 1
ATOM 5476 C C . LEU A 1 696 ? -8.219 -11.976 32.806 1.00 81.94 696 LEU A C 1
ATOM 5478 O O . LEU A 1 696 ? -8.676 -12.117 31.666 1.00 81.94 696 LEU A O 1
ATOM 5482 N N . ALA A 1 697 ? -8.705 -12.675 33.834 1.00 78.69 697 ALA A N 1
ATOM 5483 C CA . ALA A 1 697 ? -9.999 -13.355 33.800 1.00 78.69 697 ALA A CA 1
ATOM 5484 C C . ALA A 1 697 ? -11.172 -12.386 34.065 1.00 78.69 697 ALA A C 1
ATOM 5486 O O . ALA A 1 697 ? -12.264 -12.605 33.546 1.00 78.69 697 ALA A O 1
ATOM 5487 N N . ALA A 1 698 ? -10.939 -11.307 34.825 1.00 76.00 698 ALA A N 1
ATOM 5488 C CA . ALA A 1 698 ? -11.936 -10.300 35.202 1.00 76.00 698 ALA A CA 1
ATOM 5489 C C . ALA A 1 698 ? -11.720 -8.915 34.552 1.00 76.00 698 ALA A C 1
ATOM 5491 O O . ALA A 1 698 ? -12.630 -8.091 34.578 1.00 76.00 698 ALA A O 1
ATOM 5492 N N . TYR A 1 699 ? -10.552 -8.665 33.952 1.00 75.69 699 TYR A N 1
ATOM 5493 C CA . TYR A 1 699 ? -10.164 -7.399 33.317 1.00 75.69 699 TYR A CA 1
ATOM 5494 C C . TYR A 1 699 ? -9.720 -7.599 31.853 1.00 75.69 699 TYR A C 1
ATOM 5496 O O . TYR A 1 699 ? -9.268 -8.677 31.459 1.00 75.69 699 TYR A O 1
ATOM 5504 N N . SER A 1 700 ? -9.833 -6.550 31.035 1.00 74.81 700 SER A N 1
ATOM 5505 C CA . SER A 1 700 ? -9.353 -6.513 29.646 1.00 74.81 700 SER A CA 1
ATOM 5506 C C . SER A 1 700 ? -7.988 -5.827 29.561 1.00 74.81 700 SER A C 1
ATOM 5508 O O . SER A 1 700 ? -7.815 -4.731 30.081 1.00 74.81 700 SER A O 1
ATOM 5510 N N . ALA A 1 701 ? -7.023 -6.413 28.854 1.00 77.31 701 ALA A N 1
ATOM 5511 C CA . ALA A 1 701 ? -5.701 -5.809 28.675 1.00 77.31 701 ALA A CA 1
ATOM 5512 C C . ALA A 1 701 ? -5.680 -4.767 27.539 1.00 77.31 701 ALA A C 1
ATOM 5514 O O . ALA A 1 701 ? -5.873 -5.113 26.371 1.00 77.31 701 ALA A O 1
ATOM 5515 N N . ILE A 1 702 ? -5.355 -3.512 27.862 1.00 74.44 702 ILE A N 1
ATOM 5516 C CA . ILE A 1 702 ? -4.814 -2.544 26.899 1.00 74.44 702 ILE A CA 1
ATOM 5517 C C . ILE A 1 702 ? -3.315 -2.838 26.779 1.00 74.44 702 ILE A C 1
ATOM 5519 O O . ILE A 1 702 ? -2.532 -2.572 27.688 1.00 74.44 702 ILE A O 1
ATOM 5523 N N . LEU A 1 703 ? -2.934 -3.466 25.668 1.00 79.12 703 LEU A N 1
ATOM 5524 C CA . LEU A 1 703 ? -1.581 -3.976 25.437 1.00 79.12 703 LEU A CA 1
ATOM 5525 C C . LEU A 1 703 ? -0.588 -2.863 25.028 1.00 79.12 703 LEU A C 1
ATOM 5527 O O . LEU A 1 703 ? -1.000 -1.908 24.362 1.00 79.12 703 LEU A O 1
ATOM 5531 N N . PRO A 1 704 ? 0.723 -3.006 25.329 1.00 72.62 704 PRO A N 1
ATOM 5532 C CA . PRO A 1 704 ? 1.742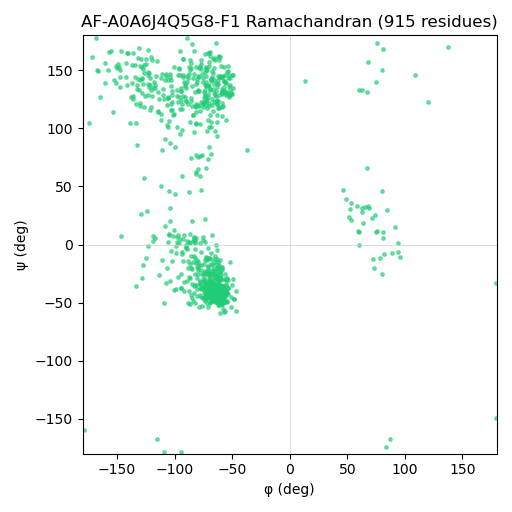 -2.017 24.976 1.00 72.62 704 PRO A CA 1
ATOM 5533 C C . PRO A 1 704 ? 1.775 -1.641 23.489 1.00 72.62 704 PRO A C 1
ATOM 5535 O O . PRO A 1 704 ? 1.585 -2.475 22.604 1.00 72.62 704 PRO A O 1
ATOM 5538 N N . ALA A 1 705 ? 2.172 -0.402 23.191 1.00 62.44 705 ALA A N 1
ATOM 5539 C CA . ALA A 1 705 ? 2.393 0.038 21.810 1.00 62.44 705 ALA A CA 1
ATOM 5540 C C . ALA A 1 705 ? 3.601 -0.643 21.118 1.00 62.44 705 ALA A C 1
ATOM 5542 O O . ALA A 1 705 ? 3.657 -0.673 19.887 1.00 62.44 705 ALA A O 1
ATOM 5543 N N . ASN A 1 706 ? 4.566 -1.181 21.877 1.00 72.06 706 ASN A N 1
ATOM 5544 C CA . ASN A 1 706 ? 5.717 -1.916 21.337 1.00 72.06 706 ASN A CA 1
ATOM 5545 C C . ASN A 1 706 ? 5.357 -3.396 21.100 1.00 72.06 706 ASN A C 1
ATOM 5547 O O . ASN A 1 706 ? 5.080 -4.118 22.055 1.00 72.06 706 ASN A O 1
ATOM 5551 N N . GLU A 1 707 ? 5.438 -3.867 19.847 1.00 70.88 707 GLU A N 1
ATOM 5552 C CA . GLU A 1 707 ? 5.154 -5.266 19.475 1.00 70.88 707 GLU A CA 1
ATOM 5553 C C . GLU A 1 707 ? 5.986 -6.295 20.265 1.00 70.88 707 GLU A C 1
ATOM 5555 O O . GLU A 1 707 ? 5.522 -7.411 20.493 1.00 70.88 707 GLU A O 1
ATOM 5560 N N . GLU A 1 708 ? 7.197 -5.922 20.679 1.00 73.88 708 GLU A N 1
ATOM 5561 C CA . GLU A 1 708 ? 8.097 -6.743 21.492 1.00 73.88 708 GLU A CA 1
ATOM 5562 C C . GLU A 1 708 ? 7.596 -6.886 22.935 1.00 73.88 708 GLU A C 1
ATOM 5564 O O . GLU A 1 708 ? 7.547 -7.997 23.456 1.00 73.88 708 GLU A O 1
ATOM 5569 N N . ALA A 1 709 ? 7.153 -5.788 23.556 1.00 77.25 709 ALA A N 1
ATOM 5570 C CA . ALA A 1 709 ? 6.586 -5.803 24.903 1.00 77.25 709 ALA A CA 1
ATOM 5571 C C . ALA A 1 709 ? 5.255 -6.569 24.950 1.00 77.25 709 ALA A C 1
ATOM 5573 O O . ALA A 1 709 ? 5.007 -7.300 25.906 1.00 77.25 709 ALA A O 1
ATOM 5574 N N . VAL A 1 710 ? 4.440 -6.481 23.887 1.00 79.38 710 VAL A N 1
ATOM 5575 C CA . VAL A 1 710 ? 3.253 -7.336 23.716 1.00 79.38 710 VAL A CA 1
ATOM 5576 C C . VAL A 1 710 ? 3.649 -8.811 23.687 1.00 79.38 710 VAL A C 1
ATOM 5578 O O . VAL A 1 710 ? 3.094 -9.595 24.445 1.00 79.38 710 VAL A O 1
ATOM 5581 N N . ALA A 1 711 ? 4.621 -9.195 22.854 1.00 81.81 711 ALA A N 1
ATOM 5582 C CA . ALA A 1 711 ? 5.038 -10.591 22.726 1.00 81.81 711 ALA A CA 1
ATOM 5583 C C . ALA A 1 711 ? 5.697 -11.136 24.007 1.00 81.81 711 ALA A C 1
ATOM 5585 O O . ALA A 1 711 ? 5.463 -12.284 24.376 1.00 81.81 711 ALA A O 1
ATOM 5586 N N . ALA A 1 712 ? 6.488 -10.318 24.708 1.00 86.44 712 ALA A N 1
ATOM 5587 C CA . ALA A 1 712 ? 7.087 -10.671 25.993 1.00 86.44 712 ALA A CA 1
ATOM 5588 C C . ALA A 1 712 ? 6.024 -10.855 27.089 1.00 86.44 712 ALA A C 1
ATOM 5590 O O . ALA A 1 712 ? 6.131 -11.781 27.891 1.00 86.44 712 ALA A O 1
ATOM 5591 N N . PHE A 1 713 ? 4.977 -10.022 27.096 1.00 89.62 713 PHE A N 1
ATOM 5592 C CA . PHE A 1 713 ? 3.836 -10.168 27.998 1.00 89.62 713 PHE A CA 1
ATOM 5593 C C . PHE A 1 713 ? 2.986 -11.403 27.663 1.00 89.62 713 PHE A C 1
ATOM 5595 O O . PHE A 1 713 ? 2.768 -12.237 28.537 1.00 89.62 713 PHE A O 1
ATOM 5602 N N . GLU A 1 714 ? 2.590 -11.584 26.396 1.00 87.62 714 GLU A N 1
ATOM 5603 C CA . GLU A 1 714 ? 1.886 -12.784 25.909 1.00 87.62 714 GLU A CA 1
ATOM 5604 C C . GLU A 1 714 ? 2.669 -14.071 26.262 1.00 87.62 714 GLU A C 1
ATOM 5606 O O . GLU A 1 714 ? 2.064 -15.069 26.646 1.00 87.62 714 GLU A O 1
ATOM 5611 N N . HIS A 1 715 ? 4.008 -14.043 26.207 1.00 89.50 715 HIS A N 1
ATOM 5612 C CA . HIS A 1 715 ? 4.877 -15.152 26.621 1.00 89.50 715 HIS A CA 1
ATOM 5613 C C . HIS A 1 715 ? 4.973 -15.325 28.147 1.00 89.50 715 HIS A C 1
ATOM 5615 O O . HIS A 1 715 ? 5.033 -16.456 28.628 1.00 89.50 715 HIS A O 1
ATOM 5621 N N . LEU A 1 716 ? 4.998 -14.240 28.930 1.00 90.38 716 LEU A N 1
ATOM 5622 C CA . LEU A 1 716 ? 5.008 -14.308 30.396 1.00 90.38 716 LEU A CA 1
ATOM 5623 C C . LEU A 1 716 ? 3.777 -15.059 30.915 1.00 90.38 716 LEU A C 1
ATOM 5625 O O . LEU A 1 716 ? 3.927 -15.945 31.751 1.00 90.38 716 LEU A O 1
ATOM 5629 N N . LEU A 1 717 ? 2.589 -14.763 30.378 1.00 89.44 717 LEU A N 1
ATOM 5630 C CA . LEU A 1 717 ? 1.324 -15.383 30.797 1.00 89.44 717 LEU A CA 1
ATOM 5631 C C . LEU A 1 717 ? 1.299 -16.919 30.651 1.00 89.44 717 LEU A C 1
ATOM 5633 O O . LEU A 1 717 ? 0.526 -17.572 31.347 1.00 89.44 717 LEU A O 1
ATOM 5637 N N . ILE A 1 718 ? 2.169 -17.507 29.817 1.00 87.62 718 ILE A N 1
ATOM 5638 C CA . ILE A 1 718 ? 2.324 -18.967 29.653 1.00 87.62 718 ILE A CA 1
ATOM 5639 C C . ILE A 1 718 ? 2.906 -19.626 30.920 1.00 87.62 718 ILE A C 1
ATOM 5641 O O . ILE A 1 718 ? 2.684 -20.811 31.157 1.00 87.62 718 ILE A O 1
ATOM 5645 N N . LEU A 1 719 ? 3.652 -18.883 31.750 1.00 87.38 719 LEU A N 1
ATOM 5646 C CA . LEU A 1 719 ? 4.252 -19.421 32.978 1.00 87.38 719 LEU A CA 1
ATOM 5647 C C . LEU A 1 719 ? 3.236 -19.633 34.109 1.00 87.38 719 LEU A C 1
ATOM 5649 O O . LEU A 1 719 ? 3.558 -20.329 35.071 1.00 87.38 719 LEU A O 1
ATOM 5653 N N . GLY A 1 720 ? 2.057 -19.017 34.015 1.00 82.81 720 GLY A N 1
ATOM 5654 C CA . GLY A 1 720 ? 0.958 -19.170 34.961 1.00 82.81 720 GLY A CA 1
ATOM 5655 C C . GLY A 1 720 ? -0.130 -20.066 34.386 1.00 82.81 720 GLY A C 1
ATOM 5656 O O . GLY A 1 720 ? -0.388 -20.051 33.185 1.00 82.81 720 GLY A O 1
ATOM 5657 N N . ASP A 1 721 ? -0.797 -20.832 35.241 1.00 73.50 721 ASP A N 1
ATOM 5658 C CA . ASP A 1 721 ? -1.861 -21.738 34.810 1.00 73.50 721 ASP A CA 1
ATOM 5659 C C . ASP A 1 721 ? -3.049 -20.921 34.252 1.00 73.50 721 ASP A C 1
ATOM 5661 O O . ASP A 1 721 ? -3.564 -20.035 34.943 1.00 73.50 721 ASP A O 1
ATOM 5665 N N . PRO A 1 722 ? -3.472 -21.137 32.991 1.00 59.59 722 PRO A N 1
ATOM 5666 C CA . PRO A 1 722 ? -4.506 -20.316 32.376 1.00 59.59 722 PRO A CA 1
ATOM 5667 C C . PRO A 1 722 ? -5.881 -20.696 32.928 1.00 59.59 722 PRO A C 1
ATOM 5669 O O . PRO A 1 722 ? -6.358 -21.814 32.725 1.00 59.59 722 PRO A O 1
ATOM 5672 N N . ALA A 1 723 ? -6.552 -19.745 33.582 1.00 56.09 723 ALA A N 1
ATOM 5673 C CA . ALA A 1 723 ? -7.940 -19.915 33.996 1.00 56.09 723 ALA A CA 1
ATOM 5674 C C . ALA A 1 723 ? -8.811 -20.266 32.768 1.00 56.09 723 ALA A C 1
ATOM 5676 O O . ALA A 1 723 ? -8.736 -19.562 31.751 1.00 56.09 723 ALA A O 1
ATOM 5677 N N . PRO A 1 724 ? -9.631 -21.334 32.817 1.00 50.56 724 PRO A N 1
ATOM 5678 C CA . PRO A 1 724 ? -10.401 -21.771 31.663 1.00 50.56 724 PRO A CA 1
ATOM 5679 C C . PRO A 1 724 ? -11.480 -20.738 31.331 1.00 50.56 724 PRO A C 1
ATOM 5681 O O . PRO A 1 724 ? -12.547 -20.704 31.944 1.00 50.56 724 PRO A O 1
ATOM 5684 N N . ARG A 1 725 ? -11.217 -19.905 30.317 1.00 44.88 725 ARG A N 1
ATOM 5685 C CA . ARG A 1 725 ? -12.247 -19.089 29.668 1.00 44.88 725 ARG A CA 1
ATOM 5686 C C . ARG A 1 725 ? -13.246 -20.038 29.011 1.00 44.88 725 ARG A C 1
ATOM 5688 O O . ARG A 1 725 ? -13.031 -20.468 27.878 1.00 44.88 725 ARG A O 1
ATOM 5695 N N . MET A 1 726 ? -14.317 -20.380 29.732 1.00 40.69 726 MET A N 1
ATOM 5696 C CA . MET A 1 726 ? -15.441 -21.107 29.145 1.00 40.69 726 MET A CA 1
ATOM 5697 C C . MET A 1 726 ? -15.904 -20.358 27.890 1.00 40.69 726 MET A C 1
ATOM 5699 O O . MET A 1 726 ? -15.984 -19.124 27.921 1.00 40.69 726 MET A O 1
ATOM 5703 N N . PRO A 1 727 ? -16.199 -21.063 26.783 1.00 35.00 727 PRO A N 1
ATOM 5704 C CA . PRO A 1 727 ? -16.796 -20.413 25.632 1.00 35.00 727 PRO A CA 1
ATOM 5705 C C . PRO A 1 727 ? -18.103 -19.756 26.076 1.00 35.00 727 PRO A C 1
ATOM 5707 O O . PRO A 1 727 ? -18.918 -20.387 26.752 1.00 35.00 727 PRO A O 1
ATOM 5710 N N . LEU A 1 728 ? -18.305 -18.492 25.694 1.00 41.12 728 LEU A N 1
ATOM 5711 C CA . LEU A 1 728 ? -19.618 -17.863 25.816 1.00 41.12 728 LEU A CA 1
ATOM 5712 C C . LEU A 1 728 ? -20.636 -18.792 25.135 1.00 41.12 728 LEU A C 1
ATOM 5714 O O . LEU A 1 728 ? -20.385 -19.191 23.991 1.00 41.12 728 LEU A O 1
ATOM 5718 N N . PRO A 1 729 ? -21.744 -19.164 25.805 1.00 33.97 729 PRO A N 1
ATOM 5719 C CA . PRO A 1 729 ? -22.751 -20.008 25.181 1.00 33.97 729 PRO A CA 1
ATOM 5720 C C . PRO A 1 729 ? -23.226 -19.330 23.889 1.00 33.97 729 PRO A C 1
ATOM 5722 O O . PRO A 1 729 ? -23.355 -18.099 23.867 1.00 33.97 729 PRO A O 1
ATOM 5725 N N . PRO A 1 730 ? -23.442 -20.091 22.799 1.00 32.94 730 PRO A N 1
ATOM 5726 C CA . PRO A 1 730 ? -23.846 -19.511 21.527 1.00 32.94 730 PRO A CA 1
ATOM 5727 C C . PRO A 1 730 ? -25.107 -18.673 21.737 1.00 32.94 730 PRO A C 1
ATOM 5729 O O . PRO A 1 730 ? -26.057 -19.124 22.380 1.00 32.94 730 PRO A O 1
ATOM 5732 N N . ALA A 1 731 ? -25.094 -17.438 21.228 1.00 35.31 731 ALA A N 1
ATOM 5733 C CA . ALA A 1 731 ? -26.225 -16.530 21.373 1.00 35.31 731 ALA A CA 1
ATOM 5734 C C . ALA A 1 731 ? -27.498 -17.231 20.862 1.00 35.31 731 ALA A C 1
ATOM 5736 O O . ALA A 1 731 ? -27.455 -17.798 19.766 1.00 35.31 731 ALA A O 1
ATOM 5737 N N . PRO A 1 732 ? -28.601 -17.236 21.636 1.00 31.44 732 PRO A N 1
ATOM 5738 C CA . PRO A 1 732 ? -29.760 -18.057 21.323 1.00 31.44 732 PRO A CA 1
ATOM 5739 C C . PRO A 1 732 ? -30.301 -17.683 19.945 1.00 31.44 732 PRO A C 1
ATOM 5741 O O . PRO A 1 732 ? -30.706 -16.538 19.711 1.00 31.44 732 PRO A O 1
ATOM 5744 N N . VAL A 1 733 ? -30.279 -18.660 19.035 1.00 31.39 733 VAL A N 1
ATOM 5745 C CA . VAL A 1 733 ? -30.803 -18.512 17.679 1.00 31.39 733 VAL A CA 1
ATOM 5746 C C . VAL A 1 733 ? -32.267 -18.113 17.802 1.00 31.39 733 VAL A C 1
ATOM 5748 O O . VAL A 1 733 ? -33.076 -18.834 18.383 1.00 31.39 733 VAL A O 1
ATOM 5751 N N . ARG A 1 734 ? -32.613 -16.937 17.274 1.00 33.59 734 ARG A N 1
ATOM 5752 C CA . ARG A 1 734 ? -34.004 -16.493 17.185 1.00 33.59 734 ARG A CA 1
ATOM 5753 C C . ARG A 1 734 ? -34.692 -17.238 16.051 1.00 33.59 734 ARG A C 1
ATOM 5755 O O . ARG A 1 734 ? -34.886 -16.681 14.973 1.00 33.59 734 ARG A O 1
ATOM 5762 N N . GLU A 1 735 ? -35.044 -18.492 16.302 1.00 29.27 735 GLU A N 1
ATOM 5763 C CA . GLU A 1 735 ? -35.920 -19.240 15.411 1.00 29.27 735 GLU A CA 1
ATOM 5764 C C . GLU A 1 735 ? -37.253 -18.494 15.276 1.00 29.27 735 GLU A C 1
ATOM 5766 O O . GLU A 1 735 ? -37.936 -18.180 16.254 1.00 29.27 735 GLU A O 1
ATOM 5771 N N . SER A 1 736 ? -37.598 -18.142 14.040 1.00 32.56 736 SER A N 1
ATOM 5772 C CA . SER A 1 736 ? -38.861 -17.495 13.712 1.00 32.56 736 SER A CA 1
ATOM 5773 C C . SER A 1 736 ? -39.997 -18.505 13.874 1.00 32.56 736 SER A C 1
ATOM 5775 O O . SER A 1 736 ? -40.130 -19.411 13.051 1.00 32.56 736 SER A O 1
ATOM 5777 N N . ALA A 1 737 ? -40.805 -18.355 14.926 1.00 29.31 737 ALA A N 1
ATOM 5778 C CA . ALA A 1 737 ? -41.877 -19.294 15.244 1.00 29.31 737 ALA A CA 1
ATOM 5779 C C . ALA A 1 737 ? -42.888 -19.426 14.089 1.00 29.31 737 ALA A C 1
ATOM 5781 O O . ALA A 1 737 ? -43.665 -18.508 13.816 1.00 29.31 737 ALA A O 1
ATOM 5782 N N . VAL A 1 738 ? -42.900 -20.593 13.442 1.00 29.53 738 VAL A N 1
ATOM 5783 C CA . VAL A 1 738 ? -43.958 -21.010 12.513 1.00 29.53 738 VAL A CA 1
ATOM 5784 C C . VAL A 1 738 ? -45.029 -21.749 13.328 1.00 29.53 738 VAL A C 1
ATOM 5786 O O . VAL A 1 738 ? -44.697 -22.718 14.011 1.00 29.53 738 VAL A O 1
ATOM 5789 N N . PRO A 1 739 ? -46.306 -21.328 13.305 1.00 33.00 739 PRO A N 1
ATOM 5790 C CA . PRO A 1 739 ? -47.337 -21.937 14.142 1.00 33.00 739 PRO A CA 1
ATOM 5791 C C . PRO A 1 739 ? -47.880 -23.237 13.525 1.00 33.00 739 PRO A C 1
ATOM 5793 O O . PRO A 1 739 ? -48.495 -23.204 12.459 1.00 33.00 739 PRO A O 1
ATOM 5796 N N . GLY A 1 740 ? -47.730 -24.382 14.204 1.00 28.53 740 GLY A N 1
ATOM 5797 C CA . GLY A 1 740 ? -48.304 -25.637 13.701 1.00 28.53 740 GLY A CA 1
ATOM 5798 C C . GLY A 1 740 ? -48.196 -26.870 14.606 1.00 28.53 740 GLY A C 1
ATOM 5799 O O . GLY A 1 740 ? -47.173 -27.537 14.599 1.00 28.53 740 GLY A O 1
ATOM 5800 N N . ARG A 1 741 ? -49.331 -27.232 15.231 1.00 27.67 741 ARG A N 1
ATOM 5801 C CA . ARG A 1 741 ? -49.666 -28.515 15.902 1.00 27.67 741 ARG A CA 1
ATOM 5802 C C . ARG A 1 741 ? -48.841 -28.940 17.129 1.00 27.67 741 ARG A C 1
ATOM 5804 O O . ARG A 1 741 ? -47.622 -28.989 17.118 1.00 27.67 741 ARG A O 1
ATOM 5811 N N . ALA A 1 742 ? -49.571 -29.351 18.165 1.00 33.16 742 ALA A N 1
ATOM 5812 C CA . ALA A 1 742 ? -49.042 -29.971 19.374 1.00 33.16 742 ALA A CA 1
ATOM 5813 C C . ALA A 1 742 ? -49.282 -31.489 19.374 1.00 33.16 742 ALA A C 1
ATOM 5815 O O . ALA A 1 742 ? -50.358 -31.933 18.973 1.00 33.16 742 ALA A O 1
ATOM 5816 N N . THR A 1 743 ? -48.320 -32.237 19.917 1.00 28.66 743 THR A N 1
ATOM 5817 C CA . THR A 1 743 ? -48.508 -33.535 20.590 1.00 28.66 743 THR A CA 1
ATOM 5818 C C . THR A 1 743 ? -47.376 -33.717 21.600 1.00 28.66 743 THR A C 1
ATOM 5820 O O . THR A 1 743 ? -46.220 -33.846 21.203 1.00 28.66 743 THR A O 1
ATOM 5823 N N . ASP A 1 744 ? -47.726 -33.730 22.882 1.00 30.16 744 ASP A N 1
ATOM 5824 C CA . ASP A 1 744 ? -46.897 -34.217 23.996 1.00 30.16 744 ASP A CA 1
ATOM 5825 C C . ASP A 1 744 ? -46.665 -35.750 23.884 1.00 30.16 744 ASP A C 1
ATOM 5827 O O . ASP A 1 744 ? -47.440 -36.397 23.168 1.00 30.16 744 ASP A O 1
ATOM 5831 N N . PRO A 1 745 ? -45.646 -36.365 24.543 1.00 35.00 745 PRO A N 1
ATOM 5832 C CA . PRO A 1 745 ? -45.219 -36.042 25.912 1.00 35.00 745 PRO A CA 1
ATOM 5833 C C . PRO A 1 745 ? -43.709 -35.892 26.196 1.00 35.00 745 PRO A C 1
ATOM 5835 O O . PRO A 1 745 ? -42.846 -36.536 25.597 1.00 35.00 745 PRO A O 1
ATOM 5838 N N . HIS A 1 746 ? -43.421 -35.106 27.236 1.00 27.69 746 HIS A N 1
ATOM 5839 C CA . HIS A 1 746 ? -42.114 -34.958 27.887 1.00 27.69 746 HIS A CA 1
ATOM 5840 C C . HIS A 1 746 ? -41.490 -36.265 28.427 1.00 27.69 746 HIS A C 1
ATOM 5842 O O . HIS A 1 746 ? -42.145 -37.015 29.154 1.00 27.69 746 HIS A O 1
ATOM 5848 N N . PRO A 1 747 ? -40.163 -36.427 28.276 1.00 31.47 747 PRO A N 1
ATOM 5849 C CA . PRO A 1 747 ? -39.281 -36.978 29.300 1.00 31.47 747 PRO A CA 1
ATOM 5850 C C . PRO A 1 747 ? -38.614 -35.854 30.123 1.00 31.47 747 PRO A C 1
ATOM 5852 O O . PRO A 1 747 ? -38.314 -34.775 29.614 1.00 31.47 747 PRO A O 1
ATOM 5855 N N . VAL A 1 748 ? -38.385 -36.117 31.412 1.00 32.44 748 VAL A N 1
ATOM 5856 C CA . VAL A 1 748 ? -37.897 -35.149 32.415 1.00 32.44 748 VAL A CA 1
ATOM 5857 C C . VAL A 1 748 ? -36.483 -34.633 32.106 1.00 32.44 748 VAL A C 1
ATOM 5859 O O . VAL A 1 748 ? -35.559 -35.422 31.913 1.00 32.44 748 VAL A O 1
ATOM 5862 N N . ALA A 1 749 ? -36.300 -33.311 32.163 1.00 28.48 749 ALA A N 1
ATOM 5863 C CA . ALA A 1 749 ? -34.996 -32.669 32.347 1.00 28.48 749 ALA A CA 1
ATOM 5864 C C . ALA A 1 749 ? -34.798 -32.324 33.841 1.00 28.48 749 ALA A C 1
ATOM 5866 O O . ALA A 1 749 ? -35.786 -32.011 34.507 1.00 28.48 749 ALA A O 1
ATOM 5867 N N . PRO A 1 750 ? -33.568 -32.380 34.388 1.00 29.55 750 PRO A N 1
ATOM 5868 C CA . PRO A 1 750 ? -33.322 -32.058 35.792 1.00 29.55 750 PRO A CA 1
ATOM 5869 C C . PRO A 1 750 ? -33.563 -30.569 36.077 1.00 29.55 750 PRO A C 1
ATOM 5871 O O . PRO A 1 750 ? -33.221 -29.708 35.263 1.00 29.55 750 PRO A O 1
ATOM 5874 N N . GLU A 1 751 ? -34.128 -30.269 37.245 1.00 29.88 751 GLU A N 1
ATOM 5875 C CA . GLU A 1 751 ? -34.335 -28.891 37.696 1.00 29.88 751 GLU A CA 1
ATOM 5876 C C . GLU A 1 751 ? -32.992 -28.190 37.985 1.00 29.88 751 GLU A C 1
ATOM 5878 O O . GLU A 1 751 ? -32.062 -28.825 38.492 1.00 29.88 751 GLU A O 1
ATOM 5883 N N . PRO A 1 752 ? -32.864 -26.879 37.708 1.00 31.33 752 PRO A N 1
ATOM 5884 C CA . PRO A 1 752 ? -31.775 -26.082 38.261 1.00 31.33 752 PRO A CA 1
ATOM 5885 C C . PRO A 1 752 ? -31.967 -25.933 39.777 1.00 31.33 752 PRO A C 1
ATOM 5887 O O . PRO A 1 752 ? -33.090 -25.730 40.236 1.00 31.33 752 PRO A O 1
ATOM 5890 N N . GLU A 1 753 ? -30.880 -25.989 40.552 1.00 28.59 753 GLU A N 1
ATOM 5891 C CA . GLU A 1 753 ? -30.926 -25.911 42.019 1.00 28.59 753 GLU A CA 1
ATOM 5892 C C . GLU A 1 753 ? -31.652 -24.643 42.505 1.00 28.59 753 GLU A C 1
ATOM 5894 O O . GLU A 1 753 ? -31.148 -23.519 42.411 1.00 28.59 753 GLU A O 1
ATOM 5899 N N . ALA A 1 754 ? -32.867 -24.823 43.027 1.00 29.38 754 ALA A N 1
ATOM 5900 C CA . ALA A 1 754 ? -33.681 -23.731 43.530 1.00 29.38 754 ALA A CA 1
ATOM 5901 C C . ALA A 1 754 ? -33.182 -23.277 44.910 1.00 29.38 754 ALA A C 1
ATOM 5903 O O . ALA A 1 754 ? -33.179 -24.047 45.870 1.00 29.38 754 ALA A O 1
ATOM 5904 N N . PHE A 1 755 ? -32.835 -21.993 45.039 1.00 34.56 755 PHE A N 1
ATOM 5905 C CA . PHE A 1 755 ? -32.545 -21.351 46.326 1.00 34.56 755 PHE A CA 1
ATOM 5906 C C . PHE A 1 755 ? -33.833 -21.174 47.159 1.00 34.56 755 PHE A C 1
ATOM 5908 O O . PHE A 1 755 ? -34.360 -20.068 47.299 1.00 34.56 755 PHE A O 1
ATOM 5915 N N . HIS A 1 756 ? -34.351 -22.275 47.709 1.00 32.50 756 HIS A N 1
ATOM 5916 C CA . HIS A 1 756 ? -35.547 -22.320 48.552 1.00 32.50 756 HIS A CA 1
ATOM 5917 C C . HIS A 1 756 ? -35.210 -22.591 50.028 1.00 32.50 756 HIS A C 1
ATOM 5919 O O . HIS A 1 756 ? -35.231 -23.730 50.481 1.00 32.50 756 HIS A O 1
ATOM 5925 N N . GLU A 1 757 ? -35.003 -21.524 50.809 1.00 34.19 757 GLU A N 1
ATOM 5926 C CA . GLU A 1 757 ? -34.981 -21.582 52.281 1.00 34.19 757 GLU A CA 1
ATOM 5927 C C . GLU A 1 757 ? -35.843 -20.473 52.918 1.00 34.19 757 GLU A C 1
ATOM 5929 O O . GLU A 1 757 ? -35.339 -19.427 53.313 1.00 34.19 757 GLU A O 1
ATOM 5934 N N . GLY A 1 758 ? -37.144 -20.750 53.072 1.00 39.00 758 GLY A N 1
ATOM 5935 C CA . GLY A 1 758 ? -38.013 -20.165 54.109 1.00 39.00 758 GLY A CA 1
ATOM 5936 C C . GLY A 1 758 ? -38.499 -18.701 53.957 1.00 39.00 758 GLY A C 1
ATOM 5937 O O . GLY A 1 758 ? -37.732 -17.803 53.623 1.00 39.00 758 GLY A O 1
ATOM 5938 N N . PRO A 1 759 ? -39.773 -18.397 54.288 1.00 40.19 759 PRO A N 1
ATOM 5939 C CA . PRO A 1 759 ? -40.234 -17.016 54.447 1.00 40.19 759 PRO A CA 1
ATOM 5940 C C . PRO A 1 759 ? -39.670 -16.388 55.735 1.00 40.19 759 PRO A C 1
ATOM 5942 O O . PRO A 1 759 ? -39.671 -17.012 56.799 1.00 40.19 759 PRO A O 1
ATOM 5945 N N . VAL A 1 760 ? -39.224 -15.128 55.670 1.00 53.22 760 VAL A N 1
ATOM 5946 C CA . VAL A 1 760 ? -38.489 -14.451 56.761 1.00 53.22 760 VAL A CA 1
ATOM 5947 C C . VAL A 1 760 ? -39.419 -13.894 57.857 1.00 53.22 760 VAL A C 1
ATOM 5949 O O . VAL A 1 760 ? -39.493 -12.691 58.112 1.00 53.22 760 VAL A O 1
ATOM 5952 N N . LEU A 1 761 ? -40.148 -14.786 58.526 1.00 56.31 761 LEU A N 1
ATOM 5953 C CA . LEU A 1 761 ? -41.077 -14.445 59.605 1.00 56.31 761 LEU A CA 1
ATOM 5954 C C . LEU A 1 761 ? -40.344 -14.009 60.892 1.00 56.31 761 LEU A C 1
ATOM 5956 O O . LEU A 1 761 ? -39.404 -14.658 61.348 1.00 56.31 761 LEU A O 1
ATOM 5960 N N . GLY A 1 762 ? -40.825 -12.934 61.528 1.00 67.00 762 GLY A N 1
ATOM 5961 C CA . GLY A 1 762 ? -40.444 -12.563 62.902 1.00 67.00 762 GLY A CA 1
ATOM 5962 C C . GLY A 1 762 ? -39.251 -11.609 63.080 1.00 67.00 762 GLY A C 1
ATOM 5963 O O . GLY A 1 762 ? -38.747 -11.495 64.203 1.00 67.00 762 GLY A O 1
ATOM 5964 N N . LEU A 1 763 ? -38.810 -10.913 62.023 1.00 81.06 763 LEU A N 1
ATOM 5965 C CA . LEU A 1 763 ? -37.807 -9.839 62.122 1.00 81.06 763 LEU A CA 1
ATOM 5966 C C . LEU A 1 763 ? -38.263 -8.708 63.065 1.00 81.06 763 LEU A C 1
ATOM 5968 O O . LEU A 1 763 ? -39.393 -8.225 62.985 1.00 81.06 763 LEU A O 1
ATOM 5972 N N . ARG A 1 764 ? -37.361 -8.265 63.945 1.00 84.25 764 ARG A N 1
ATOM 5973 C CA . ARG A 1 764 ? -37.569 -7.197 64.940 1.00 84.25 764 ARG A CA 1
ATOM 5974 C C . ARG A 1 764 ? -36.535 -6.077 64.780 1.00 84.25 764 ARG A C 1
ATOM 5976 O O . ARG A 1 764 ? -35.537 -6.240 64.084 1.00 84.25 764 ARG A O 1
ATOM 5983 N N . LYS A 1 765 ? -36.756 -4.927 65.436 1.00 86.19 765 LYS A N 1
ATOM 5984 C CA . LYS A 1 765 ? -35.750 -3.847 65.511 1.00 86.19 765 LYS A CA 1
ATOM 5985 C C . LYS A 1 765 ? -34.414 -4.410 66.006 1.00 86.19 765 LYS A C 1
ATOM 5987 O O . LYS A 1 765 ? -34.391 -5.139 66.994 1.00 86.19 765 LYS A O 1
ATOM 5992 N N . GLY A 1 766 ? -33.329 -4.031 65.336 1.00 83.94 766 GLY A N 1
ATOM 5993 C CA . GLY A 1 766 ? -31.977 -4.511 65.614 1.00 83.94 766 GLY A CA 1
ATOM 5994 C C . GLY A 1 766 ? -31.594 -5.789 64.860 1.00 83.94 766 GLY A C 1
ATOM 5995 O O . GLY A 1 766 ? -30.422 -6.153 64.889 1.00 83.94 766 GLY A O 1
ATOM 5996 N N . ASP A 1 767 ? -32.520 -6.448 64.155 1.00 89.31 767 ASP A N 1
ATOM 5997 C CA . ASP A 1 767 ? -32.184 -7.588 63.298 1.00 89.31 767 ASP A CA 1
ATOM 5998 C C . ASP A 1 767 ? -31.535 -7.156 61.979 1.00 89.31 767 ASP A C 1
ATOM 6000 O O . ASP A 1 767 ? -31.877 -6.126 61.391 1.00 89.31 767 ASP A O 1
ATOM 6004 N N . THR A 1 768 ? -30.624 -7.991 61.485 1.00 88.25 768 THR A N 1
ATOM 6005 C CA . THR A 1 768 ? -29.977 -7.854 60.175 1.00 88.25 768 THR A CA 1
ATOM 6006 C C . THR A 1 768 ? -30.503 -8.899 59.192 1.00 88.25 768 THR A C 1
ATOM 6008 O O . THR A 1 768 ? -30.797 -10.037 59.571 1.00 88.25 768 THR A O 1
ATOM 6011 N N . ALA A 1 769 ? -30.622 -8.535 57.911 1.00 88.06 769 ALA A N 1
ATOM 6012 C CA . ALA A 1 769 ? -31.207 -9.400 56.887 1.00 88.06 769 ALA A CA 1
ATOM 6013 C C . ALA A 1 769 ? -30.653 -9.201 55.460 1.00 88.06 769 ALA A C 1
ATOM 6015 O O . ALA A 1 769 ? -30.272 -8.110 55.047 1.00 88.06 769 ALA A O 1
ATOM 6016 N N . ILE A 1 770 ? -30.722 -10.295 54.706 1.00 86.62 770 ILE A N 1
ATOM 6017 C CA . ILE A 1 770 ? -30.823 -10.475 53.254 1.00 86.62 770 ILE A CA 1
ATOM 6018 C C . ILE A 1 770 ? -31.684 -9.474 52.445 1.00 86.62 770 ILE A C 1
ATOM 6020 O O . ILE A 1 770 ? -32.817 -9.851 52.159 1.00 86.62 770 ILE A O 1
ATOM 6024 N N . CYS A 1 771 ? -31.245 -8.264 52.067 1.00 82.00 771 CYS A N 1
ATOM 6025 C CA . CYS A 1 771 ? -32.147 -7.237 51.496 1.00 82.00 771 CYS A CA 1
ATOM 6026 C C . CYS A 1 771 ? -31.786 -6.734 50.073 1.00 82.00 771 CYS A C 1
ATOM 6028 O O . CYS A 1 771 ? -30.631 -6.402 49.802 1.00 82.00 771 CYS A O 1
ATOM 6030 N N . VAL A 1 772 ? -32.784 -6.569 49.186 1.00 81.56 772 VAL A N 1
ATOM 6031 C CA . VAL A 1 772 ? -32.638 -5.931 47.850 1.00 81.56 772 VAL A CA 1
ATOM 6032 C C . VAL A 1 772 ? -33.257 -4.527 47.818 1.00 81.56 772 VAL A C 1
ATOM 6034 O O . VAL A 1 772 ? -34.476 -4.336 47.705 1.00 81.56 772 VAL A O 1
ATOM 6037 N N . PHE A 1 773 ? -32.387 -3.518 47.877 1.00 78.44 773 PHE A N 1
ATOM 6038 C CA . PHE A 1 773 ? -32.749 -2.099 47.918 1.00 78.44 773 PHE A CA 1
ATOM 6039 C C . PHE A 1 773 ? -33.002 -1.517 46.509 1.00 78.44 773 PHE A C 1
ATOM 6041 O O . PHE A 1 773 ? -32.296 -1.864 45.566 1.00 78.44 773 PHE A O 1
ATOM 6048 N N . PRO A 1 774 ? -33.979 -0.607 46.323 1.00 67.69 774 PRO A N 1
ATOM 6049 C CA . PRO A 1 774 ? -34.227 0.047 45.039 1.00 67.69 774 PRO A CA 1
ATOM 6050 C C . PRO A 1 774 ? -33.261 1.223 44.809 1.00 67.69 774 PRO A C 1
ATOM 6052 O O . PRO A 1 774 ? -33.333 2.249 45.490 1.00 67.69 774 PRO A O 1
ATOM 6055 N N . CYS A 1 775 ? -32.380 1.121 43.815 1.00 54.00 775 CYS A N 1
ATOM 6056 C CA . CYS A 1 775 ? -31.413 2.183 43.528 1.00 54.00 775 CYS A CA 1
ATOM 6057 C C . CYS A 1 775 ? -32.044 3.410 42.848 1.00 54.00 775 CYS A C 1
ATOM 6059 O O . CYS A 1 775 ? -32.742 3.311 41.836 1.00 54.00 775 CYS A O 1
ATOM 6061 N N . ARG A 1 776 ? -31.750 4.607 43.380 1.00 43.84 776 ARG A N 1
ATOM 6062 C CA . ARG A 1 776 ? -32.185 5.900 42.821 1.00 43.84 776 ARG A CA 1
ATOM 6063 C C . ARG A 1 776 ? -31.312 6.345 41.634 1.00 43.84 776 ARG A C 1
ATOM 6065 O O . ARG A 1 776 ? -30.680 7.396 41.670 1.00 43.84 776 ARG A O 1
ATOM 6072 N N . GLY A 1 777 ? -31.371 5.574 40.547 1.00 37.62 777 GLY A N 1
ATOM 6073 C CA . GLY A 1 777 ? -30.954 5.993 39.204 1.00 37.62 777 GLY A CA 1
ATOM 6074 C C . GLY A 1 777 ? -29.668 5.356 38.659 1.00 37.62 777 GLY A C 1
ATOM 6075 O O . GLY A 1 777 ? -28.705 5.162 39.386 1.00 37.62 777 GLY A O 1
ATOM 6076 N N . ARG A 1 778 ? -29.672 5.143 37.330 1.00 32.16 778 ARG A N 1
ATOM 6077 C CA . ARG A 1 778 ? -28.677 4.434 36.487 1.00 32.16 778 ARG A CA 1
ATOM 6078 C C . ARG A 1 778 ? -28.448 2.952 36.832 1.00 32.16 778 ARG A C 1
ATOM 6080 O O . ARG A 1 778 ? -28.161 2.605 37.965 1.00 32.16 778 ARG A O 1
ATOM 6087 N N . GLY A 1 779 ? -28.451 2.119 35.788 1.00 35.50 779 GLY A N 1
ATOM 6088 C CA . GLY A 1 779 ? -28.065 0.706 35.861 1.00 35.50 779 GLY A CA 1
ATOM 6089 C C . GLY A 1 779 ? -29.163 -0.215 36.400 1.00 35.50 779 GLY A C 1
ATOM 6090 O O . GLY A 1 779 ? -30.005 0.190 37.196 1.00 35.50 779 GLY A O 1
ATOM 6091 N N . ALA A 1 780 ? -29.151 -1.466 35.940 1.00 36.09 780 ALA A N 1
ATOM 6092 C CA . ALA A 1 780 ? -29.956 -2.559 36.496 1.00 36.09 780 ALA A CA 1
ATOM 6093 C C . ALA A 1 780 ? -29.100 -3.529 37.341 1.00 36.09 780 ALA A C 1
ATOM 6095 O O . ALA A 1 780 ? -29.566 -4.600 37.717 1.00 36.09 780 ALA A O 1
ATOM 6096 N N . GLU A 1 781 ? -27.845 -3.156 37.605 1.00 38.34 781 GLU A N 1
ATOM 6097 C CA . GLU A 1 781 ? -26.783 -4.039 38.105 1.00 38.34 781 GLU A CA 1
ATOM 6098 C C . GLU A 1 781 ? -26.794 -4.195 39.632 1.00 38.34 781 GLU A C 1
ATOM 6100 O O . GLU A 1 781 ? -26.337 -5.206 40.151 1.00 38.34 781 GLU A O 1
ATOM 6105 N N . ASP A 1 782 ? -27.401 -3.255 40.361 1.00 44.06 782 ASP A N 1
ATOM 6106 C CA . ASP A 1 782 ? -27.450 -3.262 41.830 1.00 44.06 782 ASP A CA 1
ATOM 6107 C C . ASP A 1 782 ? -28.796 -3.809 42.360 1.00 44.06 782 ASP A C 1
ATOM 6109 O O . ASP A 1 782 ? -29.413 -3.271 43.276 1.00 44.06 782 ASP A O 1
ATOM 6113 N N . LYS A 1 783 ? -29.266 -4.910 41.749 1.00 54.81 783 LYS A N 1
ATOM 6114 C CA . LYS A 1 783 ? -30.257 -5.832 42.347 1.00 54.81 783 LYS A CA 1
ATOM 6115 C C . LYS A 1 783 ? -29.600 -6.863 43.282 1.00 54.81 783 LYS A C 1
ATOM 6117 O O . LYS A 1 783 ? -30.272 -7.784 43.740 1.00 54.81 783 LYS A O 1
ATOM 6122 N N . LEU A 1 784 ? -28.296 -6.741 43.536 1.00 59.91 784 LEU A N 1
ATOM 6123 C CA . LEU A 1 784 ? -27.552 -7.686 44.359 1.00 59.91 784 LEU A CA 1
ATOM 6124 C C . LEU A 1 784 ? -28.071 -7.676 45.812 1.00 59.91 784 LEU A C 1
ATOM 6126 O O . LEU A 1 784 ? -28.153 -6.607 46.424 1.00 59.91 784 LEU A O 1
ATOM 6130 N N . PRO A 1 785 ? -28.409 -8.847 46.383 1.00 76.31 785 PRO A N 1
ATOM 6131 C CA . PRO A 1 785 ? -28.816 -8.946 47.778 1.00 76.31 785 PRO A CA 1
ATOM 6132 C C . PRO A 1 785 ? -27.681 -8.501 48.715 1.00 76.31 785 PRO A C 1
ATOM 6134 O O . PRO A 1 785 ? -26.586 -9.064 48.675 1.00 76.31 785 PRO A O 1
ATOM 6137 N N . ARG A 1 786 ? -27.933 -7.514 49.584 1.00 84.50 786 ARG A N 1
ATOM 6138 C CA . ARG A 1 786 ? -26.939 -6.978 50.536 1.00 84.50 786 ARG A CA 1
ATOM 6139 C C . ARG A 1 786 ? -27.497 -6.858 51.959 1.00 84.50 786 ARG A C 1
ATOM 6141 O O . ARG A 1 786 ? -28.717 -6.850 52.124 1.00 84.50 786 ARG A O 1
ATOM 6148 N N . PRO A 1 787 ? -26.648 -6.775 53.002 1.00 87.81 787 PRO A N 1
ATOM 6149 C CA . PRO A 1 787 ? -27.123 -6.605 54.372 1.00 87.81 787 PRO A CA 1
ATOM 6150 C C . PRO A 1 787 ? -28.011 -5.368 54.517 1.00 87.81 787 PRO A C 1
ATOM 6152 O O . PRO A 1 787 ? -27.664 -4.280 54.064 1.00 87.81 787 PRO A O 1
ATOM 6155 N N . GLY A 1 788 ? -29.153 -5.537 55.170 1.00 89.25 788 GLY A N 1
ATOM 6156 C CA . GLY A 1 788 ? -30.026 -4.472 55.643 1.00 89.25 788 GLY A CA 1
ATOM 6157 C C . GLY A 1 788 ? -30.242 -4.590 57.147 1.00 89.25 788 GLY A C 1
ATOM 6158 O O . GLY A 1 788 ? -30.225 -5.697 57.686 1.00 89.25 788 GLY A O 1
ATOM 6159 N N . LEU A 1 789 ? -30.435 -3.458 57.820 1.00 92.19 789 LEU A N 1
ATOM 6160 C CA . LEU A 1 789 ? -30.708 -3.375 59.256 1.00 92.19 789 LEU A CA 1
ATOM 6161 C C . LEU A 1 789 ? -32.153 -2.925 59.491 1.00 92.19 789 LEU A C 1
ATOM 6163 O O . LEU A 1 789 ? -32.567 -1.891 58.965 1.00 92.19 789 LEU A O 1
ATOM 6167 N N . VAL A 1 790 ? -32.900 -3.666 60.311 1.00 90.75 790 VAL A N 1
ATOM 6168 C CA . VAL A 1 790 ? -34.263 -3.311 60.728 1.00 90.75 790 VAL A CA 1
ATOM 6169 C C . VAL A 1 790 ? -34.195 -2.229 61.808 1.00 90.75 790 VAL A C 1
ATOM 6171 O O . VAL A 1 790 ? -33.892 -2.495 62.972 1.00 90.75 790 VAL A O 1
ATOM 6174 N N . VAL A 1 791 ? -34.494 -0.990 61.426 1.00 89.62 791 VAL A N 1
ATOM 6175 C CA . VAL A 1 791 ? -34.496 0.184 62.313 1.00 89.62 791 VAL A CA 1
ATOM 6176 C C . VAL A 1 791 ? -35.806 0.279 63.102 1.00 89.62 791 VAL A C 1
ATOM 6178 O O . VAL A 1 791 ? -35.799 0.668 64.270 1.00 89.62 791 VAL A O 1
ATOM 6181 N N . ALA A 1 792 ? -36.923 -0.125 62.492 1.00 86.69 792 ALA A N 1
ATOM 6182 C CA . ALA A 1 792 ? -38.235 -0.236 63.126 1.00 86.69 792 ALA A CA 1
ATOM 6183 C C . ALA A 1 792 ? -39.143 -1.223 62.368 1.00 86.69 792 ALA A C 1
ATOM 6185 O O . ALA A 1 792 ? -38.894 -1.558 61.211 1.00 86.69 792 ALA A O 1
ATOM 6186 N N . VAL A 1 793 ? -40.239 -1.631 63.010 1.00 86.62 793 VAL A N 1
ATOM 6187 C CA . VAL A 1 793 ? -41.392 -2.270 62.358 1.00 86.62 793 VAL A CA 1
ATOM 6188 C C . VAL A 1 793 ? -42.544 -1.264 62.403 1.00 86.62 793 VAL A C 1
ATOM 6190 O O . VAL A 1 793 ? -42.747 -0.622 63.434 1.00 86.62 793 VAL A O 1
ATOM 6193 N N . ARG A 1 794 ? -43.260 -1.070 61.292 1.00 81.75 794 ARG A N 1
ATOM 6194 C CA . ARG A 1 794 ? -44.334 -0.070 61.158 1.00 81.75 794 ARG A CA 1
ATOM 6195 C C . ARG A 1 794 ? -45.581 -0.692 60.536 1.00 81.75 794 ARG A C 1
ATOM 6197 O O . ARG A 1 794 ? -45.467 -1.467 59.592 1.00 81.75 794 ARG A O 1
ATOM 6204 N N . THR A 1 795 ? -46.759 -0.292 61.003 1.00 80.88 795 THR A N 1
ATOM 6205 C CA . THR A 1 795 ? -48.045 -0.702 60.416 1.00 80.88 795 THR A CA 1
ATOM 6206 C C . THR A 1 795 ? -48.642 0.458 59.625 1.00 80.88 795 THR A C 1
ATOM 6208 O O . THR A 1 795 ? -48.788 1.559 60.155 1.00 80.88 795 THR A O 1
ATOM 6211 N N . LEU A 1 796 ? -48.983 0.231 58.357 1.00 77.75 796 LEU A N 1
ATOM 6212 C CA . LEU A 1 796 ? -49.518 1.234 57.431 1.00 77.75 796 LEU A CA 1
ATOM 6213 C C . LEU A 1 796 ? -50.696 0.626 56.665 1.00 77.75 796 LEU A C 1
ATOM 6215 O O . LEU A 1 796 ? -50.560 -0.435 56.070 1.00 77.75 796 LEU A O 1
ATOM 6219 N N . ARG A 1 797 ? -51.865 1.283 56.698 1.00 76.75 797 ARG A N 1
ATOM 6220 C CA . ARG A 1 797 ? -53.121 0.806 56.069 1.00 76.75 797 ARG A CA 1
ATOM 6221 C C . ARG A 1 797 ? -53.559 -0.622 56.474 1.00 76.75 797 ARG A C 1
ATOM 6223 O O . ARG A 1 797 ? -54.360 -1.230 55.778 1.00 76.75 797 ARG A O 1
ATOM 6230 N N . GLY A 1 798 ? -53.073 -1.130 57.609 1.00 74.44 798 GLY A N 1
ATOM 6231 C CA . GLY A 1 798 ? -53.324 -2.496 58.093 1.00 74.44 798 GLY A CA 1
ATOM 6232 C C . GLY A 1 798 ? -52.237 -3.514 57.727 1.00 74.44 798 GLY A C 1
ATOM 6233 O O . GLY A 1 798 ? -52.221 -4.600 58.296 1.00 74.44 798 GLY A O 1
ATOM 6234 N N . GLU A 1 799 ? -51.295 -3.160 56.852 1.00 79.94 799 GLU A N 1
ATOM 6235 C CA . GLU A 1 799 ? -50.166 -4.010 56.461 1.00 79.94 799 GLU A CA 1
ATOM 6236 C C . GLU A 1 799 ? -48.903 -3.688 57.278 1.00 79.94 799 GLU A C 1
ATOM 6238 O O . GLU A 1 799 ? -48.702 -2.552 57.720 1.00 79.94 799 GLU A O 1
ATOM 6243 N N . THR A 1 800 ? -48.029 -4.681 57.465 1.00 83.56 800 THR A N 1
ATOM 6244 C CA . THR A 1 800 ? -46.796 -4.548 58.259 1.00 83.56 800 THR A CA 1
ATOM 6245 C C . THR A 1 800 ? -45.567 -4.394 57.362 1.00 83.56 800 THR A C 1
ATOM 6247 O O . THR A 1 800 ? -45.309 -5.218 56.483 1.00 83.56 800 THR A O 1
ATOM 6250 N N . PHE A 1 801 ? -44.768 -3.364 57.637 1.00 87.50 801 PHE A N 1
ATOM 6251 C CA . PHE A 1 801 ? -43.549 -3.004 56.917 1.00 87.50 801 PHE A CA 1
ATOM 6252 C C . PHE A 1 801 ? -42.331 -2.973 57.849 1.00 87.50 801 PHE A C 1
ATOM 6254 O O . PHE A 1 801 ? -42.423 -2.579 59.014 1.00 87.50 801 PHE A O 1
ATOM 6261 N N . LEU A 1 802 ? -41.165 -3.317 57.306 1.00 88.62 802 LEU A N 1
ATOM 6262 C CA . LEU A 1 802 ? -39.859 -3.150 57.937 1.00 88.62 802 LEU A CA 1
ATOM 6263 C C . LEU A 1 802 ? -39.214 -1.845 57.449 1.00 88.62 802 LEU A C 1
ATOM 6265 O O . LEU A 1 802 ? -39.089 -1.629 56.244 1.00 88.62 802 LEU A O 1
ATOM 6269 N N . ASP A 1 803 ? -38.803 -0.990 58.386 1.00 90.12 803 ASP A N 1
ATOM 6270 C CA . ASP A 1 803 ? -38.025 0.233 58.150 1.00 90.12 803 ASP A CA 1
ATOM 6271 C C . ASP A 1 803 ? -36.542 -0.162 58.057 1.00 90.12 803 ASP A C 1
ATOM 6273 O O . ASP A 1 803 ? -35.893 -0.407 59.077 1.00 90.12 803 ASP A O 1
ATOM 6277 N N . LEU A 1 804 ? -36.042 -0.332 56.830 1.00 89.62 804 LEU A N 1
ATOM 6278 C CA . LEU A 1 804 ? -34.748 -0.953 56.530 1.00 89.62 804 LEU A CA 1
ATOM 6279 C C . LEU A 1 804 ? -33.698 0.078 56.110 1.00 89.62 804 LEU A C 1
ATOM 6281 O O . LEU A 1 804 ? -33.892 0.806 55.134 1.00 89.62 804 LEU A O 1
ATOM 6285 N N . ALA A 1 805 ? -32.553 0.074 56.792 1.00 89.94 805 ALA A N 1
ATOM 6286 C CA . ALA A 1 805 ? -31.355 0.826 56.418 1.00 89.94 805 ALA A CA 1
ATOM 6287 C C . ALA A 1 805 ? -30.380 -0.048 55.595 1.00 89.94 805 ALA A C 1
ATOM 6289 O O . ALA A 1 805 ? -30.100 -1.177 56.012 1.00 89.94 805 ALA A O 1
ATOM 6290 N N . PRO A 1 806 ? -29.842 0.428 54.453 1.00 89.00 806 PRO A N 1
ATOM 6291 C CA . PRO A 1 806 ? -28.885 -0.324 53.641 1.00 89.00 806 PRO A CA 1
ATOM 6292 C C . PRO A 1 806 ? -27.498 -0.398 54.282 1.00 89.00 806 PRO A C 1
ATOM 6294 O O . PRO A 1 806 ? -26.943 0.616 54.705 1.00 89.00 806 PRO A O 1
ATOM 6297 N N . GLY A 1 807 ? -26.932 -1.604 54.303 1.00 86.56 807 GLY A N 1
ATOM 6298 C CA . GLY A 1 807 ? -25.561 -1.890 54.709 1.00 86.56 807 GLY A CA 1
ATOM 6299 C C . GLY A 1 807 ? -24.585 -1.878 53.531 1.00 86.56 807 GLY A C 1
ATOM 6300 O O . GLY A 1 807 ? -24.888 -2.384 52.449 1.00 86.56 807 GLY A O 1
ATOM 6301 N N . ILE A 1 808 ? -23.397 -1.319 53.756 1.00 83.69 808 ILE A N 1
ATOM 6302 C CA . ILE A 1 808 ? -22.279 -1.252 52.806 1.00 83.69 808 ILE A CA 1
ATOM 6303 C C . ILE A 1 808 ? -20.998 -1.679 53.549 1.00 83.69 808 ILE A C 1
ATOM 6305 O O . ILE A 1 808 ? -20.801 -1.238 54.686 1.00 83.69 808 ILE A O 1
ATOM 6309 N N . PRO A 1 809 ? -20.106 -2.497 52.954 1.00 84.94 809 PRO A N 1
ATOM 6310 C CA . PRO A 1 809 ? -18.796 -2.789 53.537 1.00 84.94 809 PRO A CA 1
ATOM 6311 C C . PRO A 1 809 ? -18.020 -1.516 53.909 1.00 84.94 809 PRO A C 1
ATOM 6313 O O . PRO A 1 809 ? -18.105 -0.488 53.231 1.00 84.94 809 PRO A O 1
ATOM 6316 N N . HIS A 1 810 ? -17.288 -1.568 55.020 1.00 80.75 810 HIS A N 1
ATOM 6317 C CA . HIS A 1 810 ? -16.552 -0.422 55.543 1.00 80.75 810 HIS A CA 1
ATOM 6318 C C . HIS A 1 810 ? -15.092 -0.410 55.056 1.00 80.75 810 HIS A C 1
ATOM 6320 O O . HIS A 1 810 ? -14.297 -1.276 55.413 1.00 80.75 810 HIS A O 1
ATOM 6326 N N . ASN A 1 811 ? -14.735 0.626 54.291 1.00 73.62 811 ASN A N 1
ATOM 6327 C CA . ASN A 1 811 ? -13.432 0.773 53.632 1.00 73.62 811 ASN A CA 1
ATOM 6328 C C . ASN A 1 811 ? -12.532 1.808 54.347 1.00 73.62 811 ASN A C 1
ATOM 6330 O O . ASN A 1 811 ? -11.993 2.701 53.701 1.00 73.62 811 ASN A O 1
ATOM 6334 N N . GLN A 1 812 ? -12.430 1.745 55.680 1.00 67.00 812 GLN A N 1
ATOM 6335 C CA . GLN A 1 812 ? -11.554 2.579 56.536 1.00 67.00 812 GLN A CA 1
ATOM 6336 C C . GLN A 1 812 ? -11.762 4.114 56.495 1.00 67.00 812 GLN A C 1
ATOM 6338 O O . GLN A 1 812 ? -11.100 4.843 57.231 1.00 67.00 812 GLN A O 1
ATOM 6343 N N . MET A 1 813 ? -12.698 4.634 55.694 1.00 65.25 813 MET A N 1
ATOM 6344 C CA . MET A 1 813 ? -13.044 6.062 55.677 1.00 65.25 813 MET A CA 1
ATOM 6345 C C . MET A 1 813 ? -13.837 6.503 56.922 1.00 65.25 813 MET A C 1
ATOM 6347 O O . MET A 1 813 ? -14.608 5.705 57.463 1.00 65.25 813 MET A O 1
ATOM 6351 N N . PRO A 1 814 ? -13.709 7.774 57.360 1.00 69.06 814 PRO A N 1
ATOM 6352 C CA . PRO A 1 814 ? -14.456 8.300 58.501 1.00 69.06 814 PRO A CA 1
ATOM 6353 C C . PRO A 1 814 ? -15.969 8.197 58.276 1.00 69.06 814 PRO A C 1
ATOM 6355 O O . PRO A 1 814 ? -16.488 8.580 57.228 1.00 69.06 814 PRO A O 1
ATOM 6358 N N . VAL A 1 815 ? -16.665 7.675 59.283 1.00 80.12 815 VAL A N 1
ATOM 6359 C CA . VAL A 1 815 ? -18.106 7.394 59.253 1.00 80.12 815 VAL A CA 1
ATOM 6360 C C . VAL A 1 815 ? -18.894 8.600 59.760 1.00 80.12 815 VAL A C 1
ATOM 6362 O O . VAL A 1 815 ? -18.504 9.241 60.738 1.00 80.12 815 VAL A O 1
ATOM 6365 N N . ALA A 1 816 ? -20.002 8.930 59.097 1.00 85.00 816 ALA A N 1
ATOM 6366 C CA . ALA A 1 816 ? -20.827 10.070 59.474 1.00 85.00 816 ALA A CA 1
ATOM 6367 C C . ALA A 1 816 ? -21.704 9.755 60.709 1.00 85.00 816 ALA A C 1
ATOM 6369 O O . ALA A 1 816 ? -22.145 8.620 60.862 1.00 85.00 816 ALA A O 1
ATOM 6370 N N . PRO A 1 817 ? -22.073 10.742 61.555 1.00 84.12 817 PRO A N 1
ATOM 6371 C CA . PRO A 1 817 ? -22.847 10.484 62.781 1.00 84.12 817 PRO A CA 1
ATOM 6372 C C . PRO A 1 817 ? -24.215 9.801 62.585 1.00 84.12 817 PRO A C 1
ATOM 6374 O O . PRO A 1 817 ? -24.760 9.241 63.529 1.00 84.12 817 PRO A O 1
ATOM 6377 N N . HIS A 1 818 ? -24.773 9.846 61.371 1.00 84.94 818 HIS A N 1
ATOM 6378 C CA . HIS A 1 818 ? -26.045 9.217 60.990 1.00 84.94 818 HIS A CA 1
ATOM 6379 C C . HIS A 1 818 ? -25.887 7.824 60.352 1.00 84.94 818 HIS A C 1
ATOM 6381 O O . HIS A 1 818 ? -26.868 7.240 59.891 1.00 84.94 818 HIS A O 1
ATOM 6387 N N . GLU A 1 819 ? -24.668 7.295 60.295 1.00 90.12 819 GLU A N 1
ATOM 6388 C CA . GLU A 1 819 ? -24.378 5.920 59.905 1.00 90.12 819 GLU A CA 1
ATOM 6389 C C . GLU A 1 819 ? -24.079 5.093 61.167 1.00 90.12 819 GLU A C 1
ATOM 6391 O O . GLU A 1 819 ? -23.411 5.572 62.086 1.00 90.12 819 GLU A O 1
ATOM 6396 N N . LEU A 1 820 ? -24.542 3.841 61.221 1.00 90.00 820 LEU A N 1
ATOM 6397 C CA . LEU A 1 820 ? -24.132 2.892 62.262 1.00 90.00 820 LEU A CA 1
ATOM 6398 C C . LEU A 1 820 ? -22.970 2.037 61.751 1.00 90.00 820 LEU A C 1
ATOM 6400 O O . LEU A 1 820 ? -23.123 1.358 60.738 1.00 90.00 820 LEU A O 1
ATOM 6404 N N . LEU A 1 821 ? -21.848 2.011 62.473 1.00 90.62 821 LEU A N 1
ATOM 6405 C CA . LEU A 1 821 ? -20.673 1.198 62.145 1.00 90.62 821 LEU A CA 1
ATOM 6406 C C . LEU A 1 821 ? -20.573 -0.055 63.031 1.00 90.62 821 LEU A C 1
ATOM 6408 O O . LEU A 1 821 ? -20.431 0.058 64.252 1.00 90.62 821 LEU A O 1
ATOM 6412 N N . VAL A 1 822 ? -20.568 -1.234 62.403 1.00 87.69 822 VAL A N 1
ATOM 6413 C CA . VAL A 1 822 ? -20.350 -2.537 63.052 1.00 87.69 822 VAL A CA 1
ATOM 6414 C C . VAL A 1 822 ? -19.006 -3.104 62.581 1.00 87.69 822 VAL A C 1
ATOM 6416 O O . VAL A 1 822 ? -18.839 -3.415 61.400 1.00 87.69 822 VAL A O 1
ATOM 6419 N N . VAL A 1 823 ? -18.034 -3.182 63.498 1.00 86.75 823 VAL A N 1
ATOM 6420 C CA . VAL A 1 823 ? -16.621 -3.538 63.219 1.00 86.75 823 VAL A CA 1
ATOM 6421 C C . VAL A 1 823 ? -16.065 -4.566 64.205 1.00 86.75 823 VAL A C 1
ATOM 6423 O O . VAL A 1 823 ? -15.265 -5.401 63.790 1.00 86.75 823 VAL A O 1
ATOM 6426 N N . GLU A 1 824 ? -16.459 -4.526 65.485 1.00 85.38 824 GLU A N 1
ATOM 6427 C CA . GLU A 1 824 ? -15.960 -5.473 66.492 1.00 85.38 824 GLU A CA 1
ATOM 6428 C C . GLU A 1 824 ? -16.329 -6.924 66.094 1.00 85.38 824 GLU A C 1
ATOM 6430 O O . GLU A 1 824 ? -17.368 -7.178 65.471 1.00 85.38 824 GLU A O 1
ATOM 6435 N N . ALA A 1 825 ? -15.447 -7.888 66.376 1.00 80.31 825 ALA A N 1
ATOM 6436 C CA . ALA A 1 825 ? -15.582 -9.260 65.870 1.00 80.31 825 ALA A CA 1
ATOM 6437 C C . ALA A 1 825 ? -16.749 -10.033 66.520 1.00 80.31 825 ALA A C 1
ATOM 6439 O O . ALA A 1 825 ? -17.392 -10.860 65.874 1.00 80.31 825 ALA A O 1
ATOM 6440 N N . ASP A 1 826 ? -17.060 -9.725 67.780 1.00 82.25 826 ASP A N 1
ATOM 6441 C CA . ASP A 1 826 ? -18.247 -10.196 68.499 1.00 82.25 826 ASP A CA 1
ATOM 6442 C C . ASP A 1 826 ? -19.538 -9.615 67.898 1.00 82.25 826 ASP A C 1
ATOM 6444 O O . ASP A 1 826 ? -20.523 -10.333 67.715 1.00 82.25 826 ASP A O 1
ATOM 6448 N N . GLU A 1 827 ? -19.536 -8.331 67.538 1.00 85.00 827 GLU A N 1
ATOM 6449 C CA . GLU A 1 827 ? -20.700 -7.656 66.961 1.00 85.00 827 GLU A CA 1
ATOM 6450 C C . GLU A 1 827 ? -20.981 -8.057 65.512 1.00 85.00 827 GLU A C 1
ATOM 6452 O O . GLU A 1 827 ? -22.136 -8.293 65.158 1.00 85.00 827 GLU A O 1
ATOM 6457 N N . THR A 1 828 ? -19.944 -8.161 64.675 1.00 85.44 828 THR A N 1
ATOM 6458 C CA . THR A 1 828 ? -20.085 -8.624 63.284 1.00 85.44 828 THR A CA 1
ATOM 6459 C C . THR A 1 828 ? -20.551 -10.080 63.238 1.00 85.44 828 THR A C 1
ATOM 6461 O O . THR A 1 828 ? -21.469 -10.386 62.478 1.00 85.44 828 THR A O 1
ATOM 6464 N N . SER A 1 829 ? -20.033 -10.942 64.122 1.00 83.12 829 SER A N 1
ATOM 6465 C CA . SER A 1 829 ? -20.528 -12.312 64.318 1.00 83.12 829 SER A CA 1
ATOM 6466 C C . SER A 1 829 ? -21.998 -12.344 64.772 1.00 83.12 829 SER A C 1
ATOM 6468 O O . SER A 1 829 ? -22.830 -12.962 64.109 1.00 83.12 829 SER A O 1
ATOM 6470 N N . SER A 1 830 ? -22.361 -11.595 65.824 1.00 84.12 830 SER A N 1
ATOM 6471 C CA . SER A 1 830 ? -23.746 -11.517 66.340 1.00 84.12 830 SER A CA 1
ATOM 6472 C C . SER A 1 830 ? -24.755 -11.041 65.284 1.00 84.12 830 SER A C 1
ATOM 6474 O O . SER A 1 830 ? -25.895 -11.506 65.235 1.00 84.12 830 SER A O 1
ATOM 6476 N N . ALA A 1 831 ? -24.326 -10.128 64.411 1.00 83.88 831 ALA A N 1
ATOM 6477 C CA . ALA A 1 831 ? -25.123 -9.581 63.321 1.00 83.88 831 ALA A CA 1
ATOM 6478 C C . ALA A 1 831 ? -25.073 -10.419 62.021 1.00 83.88 831 ALA A C 1
ATOM 6480 O O . ALA A 1 831 ? -25.683 -10.018 61.027 1.00 83.88 831 ALA A O 1
ATOM 6481 N N . GLY A 1 832 ? -24.361 -11.553 61.991 1.00 83.12 832 GLY A N 1
ATOM 6482 C CA . GLY A 1 832 ? -24.220 -12.406 60.803 1.00 83.12 832 GLY A CA 1
ATOM 6483 C C . GLY A 1 832 ? -23.520 -11.719 59.619 1.00 83.12 832 GLY A C 1
ATOM 6484 O O . GLY A 1 832 ? -23.845 -11.982 58.459 1.00 83.12 832 GLY A O 1
ATOM 6485 N N . LEU A 1 833 ? -22.595 -10.794 59.894 1.00 85.69 833 LEU A N 1
ATOM 6486 C CA . LEU A 1 833 ? -21.909 -9.959 58.907 1.00 85.69 833 LEU A CA 1
ATOM 6487 C C . LEU A 1 833 ? -20.497 -10.489 58.629 1.00 85.69 833 LEU A C 1
ATOM 6489 O O . LEU A 1 833 ? -19.600 -10.361 59.453 1.00 85.69 833 LEU A O 1
ATOM 6493 N N . ALA A 1 834 ? -20.269 -11.009 57.421 1.00 81.69 834 ALA A N 1
ATOM 6494 C CA . ALA A 1 834 ? -18.973 -11.569 57.011 1.00 81.69 834 ALA A CA 1
ATOM 6495 C C . ALA A 1 834 ? -17.834 -10.532 56.848 1.00 81.69 834 ALA A C 1
ATOM 6497 O O . ALA A 1 834 ? -16.692 -10.910 56.589 1.00 81.69 834 ALA A O 1
ATOM 6498 N N . LYS A 1 835 ? -18.134 -9.229 56.941 1.00 84.81 835 LYS A N 1
ATOM 6499 C CA . LYS A 1 835 ? -17.175 -8.113 56.879 1.00 84.81 835 LYS A CA 1
ATOM 6500 C C . LYS A 1 835 ? -17.659 -6.949 57.756 1.00 84.81 835 LYS A C 1
ATOM 6502 O O . LYS A 1 835 ? -18.876 -6.764 57.872 1.00 84.81 835 LYS A O 1
ATOM 6507 N N . PRO A 1 836 ? -16.751 -6.106 58.284 1.00 88.00 836 PRO A N 1
ATOM 6508 C CA . PRO A 1 836 ? -17.117 -4.820 58.870 1.00 88.00 836 PRO A CA 1
ATOM 6509 C C . PRO A 1 836 ? -18.018 -4.012 57.929 1.00 88.00 836 PRO A C 1
ATOM 6511 O O . PRO A 1 836 ? -17.720 -3.865 56.741 1.00 88.00 836 PRO A O 1
ATOM 6514 N N . THR A 1 837 ? -19.144 -3.528 58.447 1.00 89.06 837 THR A N 1
ATOM 6515 C CA . THR A 1 837 ? -20.249 -2.970 57.651 1.00 89.06 837 THR A CA 1
ATOM 6516 C C . THR A 1 837 ? -20.773 -1.698 58.308 1.00 89.06 837 THR A C 1
ATOM 6518 O O . THR A 1 837 ? -20.925 -1.634 59.529 1.00 89.06 837 THR A O 1
ATOM 6521 N N . ARG A 1 838 ? -21.079 -0.688 57.490 1.00 91.69 838 ARG A N 1
ATOM 6522 C CA . ARG A 1 838 ? -21.795 0.525 57.904 1.00 91.69 838 ARG A CA 1
ATOM 6523 C C . ARG A 1 838 ? -23.218 0.532 57.349 1.00 91.69 838 ARG A C 1
ATOM 6525 O O . ARG A 1 838 ? -23.417 0.126 56.208 1.00 91.69 838 ARG A O 1
ATOM 6532 N N . PHE A 1 839 ? -24.184 1.000 58.134 1.00 90.94 839 PHE A N 1
ATOM 6533 C CA . PHE A 1 839 ? -25.591 1.126 57.743 1.00 90.94 839 PHE A CA 1
ATOM 6534 C C . PHE A 1 839 ? -26.010 2.596 57.683 1.00 90.94 839 PHE A C 1
ATOM 6536 O O . PHE A 1 839 ? -25.876 3.310 58.676 1.00 90.94 839 PHE A O 1
ATOM 6543 N N . ASP A 1 840 ? -26.546 3.042 56.546 1.00 88.94 840 ASP A N 1
ATOM 6544 C CA . ASP A 1 840 ? -27.005 4.423 56.351 1.00 88.94 840 ASP A CA 1
ATOM 6545 C C . ASP A 1 840 ? -28.439 4.603 56.881 1.00 88.94 840 ASP A C 1
ATOM 6547 O O . ASP A 1 840 ? -29.403 4.079 56.317 1.00 88.94 840 ASP A O 1
ATOM 6551 N N . LEU A 1 841 ? -28.598 5.362 57.970 1.00 89.00 841 LEU A N 1
ATOM 6552 C CA . LEU A 1 841 ? -29.897 5.558 58.623 1.00 89.00 841 LEU A CA 1
ATOM 6553 C C . LEU A 1 841 ? -30.717 6.722 58.040 1.00 89.00 841 LEU A C 1
ATOM 6555 O O . LEU A 1 841 ? -31.817 6.982 58.537 1.00 89.00 841 LEU A O 1
ATOM 6559 N N . ARG A 1 842 ? -30.225 7.410 56.999 1.00 85.00 842 ARG A N 1
ATOM 6560 C CA . ARG A 1 842 ? -30.980 8.412 56.225 1.00 85.00 842 ARG A CA 1
ATOM 6561 C C . ARG A 1 842 ? -31.618 7.809 54.980 1.00 85.00 842 ARG A C 1
ATOM 6563 O O . ARG A 1 842 ? -32.759 8.140 54.668 1.00 85.00 842 ARG A O 1
ATOM 6570 N N . HIS A 1 843 ? -30.943 6.887 54.301 1.00 84.12 843 HIS A N 1
ATOM 6571 C CA . HIS A 1 843 ? -31.438 6.251 53.074 1.00 84.12 843 HIS A CA 1
ATOM 6572 C C . HIS A 1 843 ? -32.309 5.010 53.335 1.00 84.12 843 HIS A C 1
ATOM 6574 O O . HIS A 1 843 ? -32.154 3.974 52.686 1.00 84.12 843 HIS A O 1
ATOM 6580 N N . ARG A 1 844 ? -33.246 5.117 54.286 1.00 87.56 844 ARG A N 1
ATOM 6581 C CA . ARG A 1 844 ? -34.123 4.007 54.691 1.00 87.56 844 ARG A CA 1
ATOM 6582 C C . ARG A 1 844 ? -35.316 3.819 53.751 1.00 87.56 844 ARG A C 1
ATOM 6584 O O . ARG A 1 844 ? -35.792 4.769 53.126 1.00 87.56 844 ARG A O 1
ATOM 6591 N N . ILE A 1 845 ? -35.820 2.590 53.681 1.00 87.38 845 ILE A N 1
ATOM 6592 C CA . ILE A 1 845 ? -36.975 2.186 52.862 1.00 87.38 845 ILE A CA 1
ATOM 6593 C C . ILE A 1 845 ? -38.000 1.410 53.695 1.00 87.38 845 ILE A C 1
ATOM 6595 O O . ILE A 1 845 ? -37.645 0.845 54.726 1.00 87.38 845 ILE A O 1
ATOM 6599 N N . LEU A 1 846 ? -39.251 1.336 53.228 1.00 87.31 846 LEU A N 1
ATOM 6600 C CA . LEU A 1 846 ? -40.253 0.420 53.779 1.00 87.31 846 LEU A CA 1
ATOM 6601 C C . LEU A 1 846 ? -40.503 -0.743 52.816 1.00 87.31 846 LEU A C 1
ATOM 6603 O O . LEU A 1 846 ? -40.937 -0.539 51.682 1.00 87.31 846 LEU A O 1
ATOM 6607 N N . VAL A 1 847 ? -40.254 -1.961 53.290 1.00 85.56 847 VAL A N 1
ATOM 6608 C CA . VAL A 1 847 ? -40.525 -3.221 52.574 1.00 85.56 847 VAL A CA 1
ATOM 6609 C C . VAL A 1 847 ? -41.554 -4.010 53.378 1.00 85.56 847 VAL A C 1
ATOM 6611 O O . VAL A 1 847 ? -41.465 -4.040 54.605 1.00 85.56 847 VAL A O 1
ATOM 6614 N N . ARG A 1 848 ? -42.553 -4.610 52.721 1.00 81.88 848 ARG A N 1
ATOM 6615 C CA . ARG A 1 848 ? -43.557 -5.438 53.410 1.00 81.88 848 ARG A CA 1
ATOM 6616 C C . ARG A 1 848 ? -42.902 -6.701 53.973 1.00 81.88 848 ARG A C 1
ATOM 6618 O O . ARG A 1 848 ? -41.982 -7.231 53.360 1.00 81.88 848 ARG A O 1
ATOM 6625 N N . VAL A 1 849 ? -43.394 -7.208 55.103 1.00 81.19 849 VAL A N 1
ATOM 6626 C CA . VAL A 1 849 ? -42.853 -8.432 55.738 1.00 81.19 849 VAL A CA 1
ATOM 6627 C C . VAL A 1 849 ? -42.987 -9.679 54.841 1.00 81.19 849 VAL A C 1
ATOM 6629 O O . VAL A 1 849 ? -42.216 -10.622 54.994 1.00 81.19 849 VAL A O 1
ATOM 6632 N N . ASP A 1 850 ? -43.919 -9.676 53.886 1.00 76.06 850 ASP A N 1
ATOM 6633 C CA . ASP A 1 850 ? -44.182 -10.758 52.929 1.00 76.06 850 ASP A CA 1
ATOM 6634 C C . ASP A 1 850 ? -43.502 -10.585 51.550 1.00 76.06 850 ASP A C 1
ATOM 6636 O O . ASP A 1 850 ? -43.651 -11.451 50.688 1.00 76.06 850 ASP A O 1
ATOM 6640 N N . ASP A 1 851 ? -42.718 -9.520 51.320 1.00 75.44 851 ASP A N 1
ATOM 6641 C CA . ASP A 1 851 ? -42.019 -9.300 50.041 1.00 75.44 851 ASP A CA 1
ATOM 6642 C C . ASP A 1 851 ? -40.750 -10.167 49.910 1.00 75.44 851 ASP A C 1
ATOM 6644 O O . ASP A 1 851 ? -39.610 -9.697 50.004 1.00 75.44 851 ASP A O 1
ATOM 6648 N N . GLY A 1 852 ? -40.956 -11.455 49.627 1.00 67.38 852 GLY A N 1
ATOM 6649 C CA . GLY A 1 852 ? -39.897 -12.421 49.312 1.00 67.38 852 GLY A CA 1
ATOM 6650 C C . GLY A 1 852 ? -39.097 -12.116 48.034 1.00 67.38 852 GLY A C 1
ATOM 6651 O O . GLY A 1 852 ? -38.111 -12.796 47.765 1.00 67.38 852 GLY A O 1
ATOM 6652 N N . SER A 1 853 ? -39.465 -11.087 47.253 1.00 71.88 853 SER A N 1
ATOM 6653 C CA . SER A 1 853 ? -38.629 -10.587 46.147 1.00 71.88 853 SER A CA 1
ATOM 6654 C C . SER A 1 853 ? -37.539 -9.611 46.614 1.00 71.88 853 SER A C 1
ATOM 6656 O O . SER A 1 853 ? -36.654 -9.248 45.833 1.00 71.88 853 SER A O 1
ATOM 6658 N N . ARG A 1 854 ? -37.599 -9.178 47.884 1.00 75.88 854 ARG A N 1
ATOM 6659 C CA . ARG A 1 854 ? -36.650 -8.241 48.505 1.00 75.88 854 ARG A CA 1
ATOM 6660 C C . ARG A 1 854 ? -36.058 -8.714 49.822 1.00 75.88 854 ARG A C 1
ATOM 6662 O O . ARG A 1 854 ? -34.950 -8.287 50.134 1.00 75.88 854 ARG A O 1
ATOM 6669 N N . LEU A 1 855 ? -36.776 -9.534 50.587 1.00 80.44 855 LEU A N 1
ATOM 6670 C CA . LEU A 1 855 ? -36.342 -10.110 51.860 1.00 80.44 855 LEU A CA 1
ATOM 6671 C C . LEU A 1 855 ? -35.997 -11.589 51.661 1.00 80.44 855 LEU A C 1
ATOM 6673 O O . LEU A 1 855 ? -36.884 -12.432 51.599 1.00 80.44 855 LEU A O 1
ATOM 6677 N N . HIS A 1 856 ? -34.702 -11.898 51.568 1.00 78.00 856 HIS A N 1
ATOM 6678 C CA . HIS A 1 856 ? -34.223 -13.252 51.269 1.00 78.00 856 HIS A CA 1
ATOM 6679 C C . HIS A 1 856 ? -34.031 -14.129 52.512 1.00 78.00 856 HIS A C 1
ATOM 6681 O O . HIS A 1 856 ? -34.491 -15.260 52.532 1.00 78.00 856 HIS A O 1
ATOM 6687 N N . ARG A 1 857 ? -33.317 -13.643 53.540 1.00 80.94 857 ARG A N 1
ATOM 6688 C CA . ARG A 1 857 ? -33.071 -14.386 54.795 1.00 80.94 857 ARG A CA 1
ATOM 6689 C C . ARG A 1 857 ? -32.668 -13.468 55.944 1.00 80.94 857 ARG A C 1
ATOM 6691 O O . ARG A 1 857 ? -32.108 -12.403 55.702 1.00 80.94 857 ARG A O 1
ATOM 6698 N N . ARG A 1 858 ? -32.870 -13.881 57.194 1.00 84.69 858 ARG A N 1
ATOM 6699 C CA . ARG A 1 858 ? -32.248 -13.227 58.364 1.00 84.69 858 ARG A CA 1
ATOM 6700 C C . ARG A 1 858 ? -30.748 -13.558 58.414 1.00 84.69 858 ARG A C 1
ATOM 6702 O O . ARG A 1 858 ? -30.335 -14.604 57.923 1.00 84.69 858 ARG A O 1
ATOM 6709 N N . LEU A 1 859 ? -29.943 -12.665 58.989 1.00 85.25 859 LEU A N 1
ATOM 6710 C CA . LEU A 1 859 ? -28.514 -12.875 59.256 1.00 85.25 859 LEU A CA 1
ATOM 6711 C C . LEU A 1 859 ? -28.236 -13.038 60.753 1.00 85.25 859 LEU A C 1
ATOM 6713 O O . LEU A 1 859 ? -27.583 -13.993 61.154 1.00 85.25 859 LEU A O 1
ATOM 6717 N N . GLY A 1 860 ? -28.746 -12.118 61.572 1.00 87.50 860 GLY A N 1
ATOM 6718 C CA . GLY A 1 860 ? -28.498 -12.088 63.009 1.00 87.50 860 GLY A CA 1
ATOM 6719 C C . GLY A 1 860 ? -29.192 -10.903 63.676 1.00 87.50 860 GLY A C 1
ATOM 6720 O O . GLY A 1 860 ? -30.255 -10.464 63.225 1.00 87.50 860 GLY A O 1
ATOM 6721 N N . SER A 1 861 ? -28.583 -10.393 64.746 1.00 88.88 861 SER A N 1
ATOM 6722 C CA . SER A 1 861 ? -29.068 -9.248 65.522 1.00 88.88 861 SER A CA 1
ATOM 6723 C C . SER A 1 861 ? -27.912 -8.432 66.102 1.00 88.88 861 SER A C 1
ATOM 6725 O O . SER A 1 861 ? -26.906 -8.994 66.535 1.00 88.88 861 SER A O 1
ATOM 6727 N N . LEU A 1 862 ? -28.061 -7.108 66.164 1.00 87.81 862 LEU A N 1
ATOM 6728 C CA . LEU A 1 862 ? -27.089 -6.218 66.800 1.00 87.81 862 LEU A CA 1
ATOM 6729 C C . LEU A 1 862 ? -26.845 -6.565 68.279 1.00 87.81 862 LEU A C 1
ATOM 6731 O O . LEU A 1 862 ? -27.763 -6.915 69.021 1.00 87.81 862 LEU A O 1
ATOM 6735 N N . SER A 1 863 ? -25.600 -6.376 68.726 1.00 86.81 863 SER A N 1
ATOM 6736 C CA . SER A 1 863 ? -25.235 -6.447 70.145 1.00 86.81 863 SER A CA 1
ATOM 6737 C C . SER A 1 863 ? -25.952 -5.360 70.966 1.00 86.81 863 SER A C 1
ATOM 6739 O O . SER A 1 863 ? -26.352 -4.317 70.441 1.00 86.81 863 SER A O 1
ATOM 6741 N N . ARG A 1 864 ? -26.021 -5.530 72.295 1.00 79.00 864 ARG A N 1
ATOM 6742 C CA . ARG A 1 864 ? -26.562 -4.497 73.202 1.00 79.00 864 ARG A CA 1
ATOM 6743 C C . ARG A 1 864 ? -25.773 -3.173 73.148 1.00 79.00 864 ARG A C 1
ATOM 6745 O O . ARG A 1 864 ? -26.373 -2.122 73.353 1.00 79.00 864 ARG A O 1
ATOM 6752 N N . LYS A 1 865 ? -24.467 -3.205 72.826 1.00 81.00 865 LYS A N 1
ATOM 6753 C CA . LYS A 1 865 ? -23.652 -1.998 72.562 1.00 81.00 865 LYS A CA 1
ATOM 6754 C C . LYS A 1 865 ? -24.046 -1.344 71.228 1.00 81.00 865 LYS A C 1
ATOM 6756 O O . LYS A 1 865 ? -24.130 -0.121 71.123 1.00 81.00 865 LYS A O 1
ATOM 6761 N N . SER A 1 866 ? -24.266 -2.158 70.195 1.00 84.38 866 SER A N 1
ATOM 6762 C CA . SER A 1 866 ? -24.641 -1.705 68.854 1.00 84.38 866 SER A CA 1
ATOM 6763 C C . SER A 1 866 ? -26.050 -1.107 68.809 1.00 84.38 866 SER A C 1
ATOM 6765 O O . SER A 1 866 ? -26.224 -0.083 68.158 1.00 84.38 866 SER A O 1
ATOM 6767 N N . ASP A 1 867 ? -27.042 -1.651 69.527 1.00 81.69 867 ASP A N 1
ATOM 6768 C CA . ASP A 1 867 ? -28.390 -1.047 69.587 1.00 81.69 867 ASP A CA 1
ATOM 6769 C C . ASP A 1 867 ? -28.398 0.298 70.345 1.00 81.69 867 ASP A C 1
ATOM 6771 O O . ASP A 1 867 ? -29.100 1.232 69.955 1.00 81.69 867 ASP A O 1
ATOM 6775 N N . GLN A 1 868 ? -27.544 0.464 71.365 1.00 83.19 868 GLN A N 1
ATOM 6776 C CA . GLN A 1 868 ? -27.338 1.769 72.011 1.00 83.19 868 GLN A CA 1
ATOM 6777 C C . GLN A 1 868 ? -26.745 2.804 71.041 1.00 83.19 868 GLN A C 1
ATOM 6779 O O . GLN A 1 868 ? -27.232 3.935 70.979 1.00 83.19 868 GLN A O 1
ATOM 6784 N N . ARG A 1 869 ? -25.748 2.418 70.231 1.00 88.88 869 ARG A N 1
ATOM 6785 C CA . ARG A 1 869 ? -25.200 3.285 69.171 1.00 88.88 869 ARG A CA 1
ATOM 6786 C C . ARG A 1 869 ? -26.208 3.540 68.048 1.00 88.88 869 ARG A C 1
ATOM 6788 O O . ARG A 1 869 ? -26.301 4.671 67.586 1.00 88.88 869 ARG A O 1
ATOM 6795 N N . LEU A 1 870 ? -27.032 2.557 67.675 1.00 87.12 870 LEU A N 1
ATOM 6796 C CA . LEU A 1 870 ? -28.134 2.734 66.722 1.00 87.12 870 LEU A CA 1
ATOM 6797 C C . LEU A 1 870 ? -29.084 3.848 67.183 1.00 87.12 870 LEU A C 1
ATOM 6799 O O . LEU A 1 870 ? -29.426 4.719 66.389 1.00 87.12 870 LEU A O 1
ATOM 6803 N N . MET A 1 871 ? -29.467 3.875 68.464 1.00 83.12 871 MET A N 1
ATOM 6804 C CA . MET A 1 871 ? -30.325 4.938 69.004 1.00 83.12 871 MET A CA 1
ATOM 6805 C C . MET A 1 871 ? -29.682 6.333 68.914 1.00 83.12 871 MET A C 1
ATOM 6807 O O . MET A 1 871 ? -30.380 7.296 68.600 1.00 83.12 871 MET A O 1
ATOM 6811 N N . GLN A 1 872 ? -28.365 6.448 69.118 1.00 85.19 872 GLN A N 1
ATOM 6812 C CA . GLN A 1 872 ? -27.629 7.707 68.932 1.00 85.19 872 GLN A CA 1
ATOM 6813 C C . GLN A 1 872 ? -27.579 8.114 67.449 1.00 85.19 872 GLN A C 1
ATOM 6815 O O . GLN A 1 872 ? -27.939 9.238 67.098 1.00 85.19 872 GLN A O 1
ATOM 6820 N N . SER A 1 873 ? -27.215 7.195 66.552 1.00 87.19 873 SER A N 1
ATOM 6821 C CA . SER A 1 873 ? -27.149 7.470 65.112 1.00 87.19 873 SER A CA 1
ATOM 6822 C C . SER A 1 873 ? -28.524 7.780 64.495 1.00 87.19 873 SER A C 1
ATOM 6824 O O . SER A 1 873 ? -28.599 8.578 63.562 1.00 87.19 873 SER A O 1
ATOM 6826 N N . ILE A 1 874 ? -29.628 7.243 65.039 1.00 85.88 874 ILE A N 1
ATOM 6827 C CA . ILE A 1 874 ? -31.002 7.644 64.672 1.00 85.88 874 ILE A CA 1
ATOM 6828 C C . ILE A 1 874 ? -31.253 9.122 65.015 1.00 85.88 874 ILE A C 1
ATOM 6830 O O . ILE A 1 874 ? -31.809 9.847 64.190 1.00 85.88 874 ILE A O 1
ATOM 6834 N N . GLN A 1 875 ? -30.814 9.602 66.186 1.00 83.31 875 GLN A N 1
ATOM 6835 C CA . GLN A 1 875 ? -30.963 11.017 66.562 1.00 83.31 875 GLN A CA 1
ATOM 6836 C C . GLN A 1 875 ? -30.190 11.943 65.604 1.00 83.31 875 GLN A C 1
ATOM 6838 O O . GLN A 1 875 ? -30.718 12.974 65.192 1.00 83.31 875 GLN A O 1
ATOM 6843 N N . PHE A 1 876 ? -28.986 11.550 65.168 1.00 82.25 876 PHE A N 1
ATOM 6844 C CA . PHE A 1 876 ? -28.212 12.287 64.155 1.00 82.25 876 PHE A CA 1
ATOM 6845 C C . PHE A 1 876 ? -28.747 12.148 62.715 1.00 82.25 876 PHE A C 1
ATOM 6847 O O . PHE A 1 876 ? -28.478 13.005 61.860 1.00 82.25 876 PHE A O 1
ATOM 6854 N N . ALA A 1 877 ? -29.501 11.086 62.415 1.00 81.81 877 ALA A N 1
ATOM 6855 C CA . ALA A 1 877 ? -30.186 10.934 61.134 1.00 81.81 877 ALA A CA 1
ATOM 6856 C C . ALA A 1 877 ? -31.313 11.967 60.973 1.00 81.81 877 ALA A C 1
ATOM 6858 O O . ALA A 1 877 ? -31.457 12.515 59.878 1.00 81.81 877 ALA A O 1
ATOM 6859 N N . GLY A 1 878 ? -32.016 12.282 62.067 1.00 79.56 878 GLY A N 1
ATOM 6860 C CA . GLY A 1 878 ? -33.133 13.228 62.119 1.00 79.56 878 GLY A CA 1
ATOM 6861 C C . GLY A 1 878 ? -34.483 12.581 61.790 1.00 79.56 878 GLY A C 1
ATOM 6862 O O . GLY A 1 878 ? -34.604 11.354 61.743 1.00 79.56 878 GLY A O 1
ATOM 6863 N N . ASP A 1 879 ? -35.507 13.406 61.551 1.00 76.75 879 ASP A N 1
ATOM 6864 C CA . ASP A 1 879 ? -36.817 12.915 61.111 1.00 76.75 879 ASP A CA 1
ATOM 6865 C C . ASP A 1 879 ? -36.747 12.419 59.658 1.00 76.75 879 ASP A C 1
ATOM 6867 O O . ASP A 1 879 ? -36.771 13.179 58.689 1.00 76.75 879 ASP A O 1
ATOM 6871 N N . VAL A 1 880 ? -36.602 11.103 59.531 1.00 79.88 880 VAL A N 1
ATOM 6872 C CA . VAL A 1 880 ? -36.540 10.376 58.267 1.00 79.88 880 VAL A CA 1
ATOM 6873 C C . VAL A 1 880 ? -37.808 9.540 58.160 1.00 79.88 880 VAL A C 1
ATOM 6875 O O . VAL A 1 880 ? -37.943 8.516 58.839 1.00 79.88 880 VAL A O 1
ATOM 6878 N N . SER A 1 881 ? -38.707 9.979 57.279 1.00 78.38 881 SER A N 1
ATOM 6879 C CA . SER A 1 881 ? -39.932 9.278 56.887 1.00 78.38 881 SER A CA 1
ATOM 6880 C C . SER A 1 881 ? -39.695 8.456 55.605 1.00 78.38 881 SER A C 1
ATOM 6882 O O . SER A 1 881 ? -39.759 9.015 54.506 1.00 78.38 881 SER A O 1
ATOM 6884 N N . PRO A 1 882 ? -39.378 7.149 55.705 1.00 80.19 882 PRO A N 1
ATOM 6885 C CA . PRO A 1 882 ? -39.183 6.281 54.543 1.00 80.19 882 PRO A CA 1
ATOM 6886 C C . PRO A 1 882 ? -40.502 6.003 53.804 1.00 80.19 882 PRO A C 1
ATOM 6888 O O . PRO A 1 882 ? -41.584 6.080 54.383 1.00 80.19 882 PRO A O 1
ATOM 6891 N N . LEU A 1 883 ? -40.406 5.637 52.522 1.00 73.69 883 LEU A N 1
ATOM 6892 C CA . LEU A 1 883 ? -41.559 5.340 51.662 1.00 73.69 883 LEU A CA 1
ATOM 6893 C C . LEU A 1 883 ? -41.686 3.830 51.365 1.00 73.69 883 LEU A C 1
ATOM 6895 O O . LEU A 1 883 ? -40.653 3.164 51.227 1.00 73.69 883 LEU A O 1
ATOM 6899 N N . PRO A 1 884 ? -42.918 3.296 51.211 1.00 77.75 884 PRO A N 1
ATOM 6900 C CA . PRO A 1 884 ? -43.166 1.940 50.716 1.00 77.75 884 PRO A CA 1
ATOM 6901 C C . PRO A 1 884 ? -42.586 1.701 49.319 1.00 77.75 884 PRO A C 1
ATOM 6903 O O . PRO A 1 884 ? -42.841 2.462 48.384 1.00 77.75 884 PRO A O 1
ATOM 6906 N N . VAL A 1 885 ? -41.838 0.611 49.154 1.00 70.38 885 VAL A N 1
ATOM 6907 C CA . VAL A 1 885 ? -41.250 0.216 47.865 1.00 70.38 885 VAL A CA 1
ATOM 6908 C C . VAL A 1 885 ? -42.257 -0.599 47.048 1.00 70.38 885 VAL A C 1
ATOM 6910 O O . VAL A 1 885 ? -42.134 -1.813 46.919 1.00 70.38 885 VAL A O 1
ATOM 6913 N N . GLY A 1 886 ? -43.262 0.074 46.481 1.00 61.06 886 GLY A N 1
ATOM 6914 C CA . GLY A 1 886 ? -44.242 -0.578 45.603 1.00 61.06 886 GLY A CA 1
ATOM 6915 C C . GLY A 1 886 ? -45.339 0.330 45.047 1.00 61.06 886 GLY A C 1
ATOM 6916 O O . GLY A 1 886 ? -45.746 0.151 43.902 1.00 61.06 886 GLY A O 1
ATOM 6917 N N . GLU A 1 887 ? -45.786 1.338 45.802 1.00 44.84 887 GLU A N 1
ATOM 6918 C CA . GLU A 1 887 ? -46.808 2.271 45.309 1.00 44.84 887 GLU A CA 1
ATOM 6919 C C . GLU A 1 887 ? -46.217 3.225 44.259 1.00 44.84 887 GLU A C 1
ATOM 6921 O O . GLU A 1 887 ? -45.226 3.920 44.495 1.00 44.84 887 GLU A O 1
ATOM 6926 N N . GLY A 1 888 ? -46.814 3.230 43.064 1.00 38.09 888 GLY A N 1
ATOM 6927 C CA . GLY A 1 888 ? -46.324 4.005 41.927 1.00 38.09 888 GLY A CA 1
ATOM 6928 C C . GLY A 1 888 ? -46.424 5.515 42.153 1.00 38.09 888 GLY A C 1
ATOM 6929 O O . GLY A 1 888 ? -47.420 6.016 42.671 1.00 38.09 888 GLY A O 1
ATOM 6930 N N . ALA A 1 889 ? -45.414 6.261 41.695 1.00 33.28 889 ALA A N 1
ATOM 6931 C CA . ALA A 1 889 ? -45.384 7.726 41.730 1.00 33.28 889 ALA A CA 1
ATOM 6932 C C . ALA A 1 889 ? -46.344 8.343 40.685 1.00 33.28 889 ALA A C 1
ATOM 6934 O O . ALA A 1 889 ? -45.918 8.956 39.709 1.00 33.28 889 ALA A O 1
ATOM 6935 N N . GLY A 1 890 ? -47.648 8.132 40.889 1.00 34.72 890 GLY A N 1
ATOM 6936 C CA . GLY A 1 890 ? -48.738 8.439 39.959 1.00 34.72 890 GLY A CA 1
ATOM 6937 C C . GLY A 1 890 ? -49.832 9.347 40.531 1.00 34.72 890 GLY A C 1
ATOM 6938 O O . GLY A 1 890 ? -50.976 9.250 40.104 1.00 34.72 890 GLY A O 1
ATOM 6939 N N . ILE A 1 891 ? -49.505 10.223 41.488 1.00 32.00 891 ILE A N 1
ATOM 6940 C CA . ILE A 1 891 ? -50.377 11.316 41.954 1.00 32.00 891 ILE A CA 1
ATOM 6941 C C . ILE A 1 891 ? -49.565 12.612 41.942 1.00 32.00 891 ILE A C 1
ATOM 6943 O O . ILE A 1 891 ? -48.539 12.719 42.613 1.00 32.00 891 ILE A O 1
ATOM 6947 N N . GLY A 1 892 ? -50.027 13.611 41.190 1.00 36.72 892 GLY A N 1
ATOM 6948 C CA . GLY A 1 892 ? -49.438 14.948 41.202 1.00 36.72 892 GLY A CA 1
ATOM 6949 C C . GLY A 1 892 ? -49.941 15.779 42.384 1.00 36.72 892 GLY A C 1
ATOM 6950 O O . GLY A 1 892 ? -51.139 15.798 42.665 1.00 36.72 892 GLY A O 1
ATOM 6951 N N . ARG A 1 893 ? -49.044 16.525 43.039 1.00 28.84 893 ARG A N 1
ATOM 6952 C CA . ARG A 1 893 ? -49.411 17.666 43.892 1.00 28.84 893 ARG A CA 1
ATOM 6953 C C . ARG A 1 893 ? -48.537 18.878 43.583 1.00 28.84 893 ARG A C 1
ATOM 6955 O O . ARG A 1 893 ? -47.324 18.770 43.437 1.00 28.84 893 ARG A O 1
ATOM 6962 N N . THR A 1 894 ? -49.202 20.019 43.455 1.00 26.23 894 THR A N 1
ATOM 6963 C CA . THR A 1 894 ? -48.648 21.315 43.053 1.00 26.23 894 THR A CA 1
ATOM 6964 C C . THR A 1 894 ? -47.710 21.887 44.124 1.00 26.23 894 THR A C 1
ATOM 6966 O O . THR A 1 894 ? -48.036 21.785 45.309 1.00 26.23 894 THR A O 1
ATOM 6969 N N . PRO A 1 895 ? -46.592 22.546 43.761 1.00 30.59 895 PRO A N 1
ATOM 6970 C CA . PRO A 1 895 ? -45.803 23.311 44.722 1.00 30.59 895 PRO A CA 1
ATOM 6971 C C . PRO A 1 895 ? -46.572 24.567 45.168 1.00 30.59 895 PRO A C 1
ATOM 6973 O O . PRO A 1 895 ? -46.761 25.499 44.388 1.00 30.59 895 PRO A O 1
ATOM 6976 N N . VAL A 1 896 ? -47.001 24.596 46.431 1.00 26.05 896 VAL A N 1
ATOM 6977 C CA . VAL A 1 896 ? -47.546 25.793 47.096 1.00 26.05 896 VAL A CA 1
ATOM 6978 C C . VAL A 1 896 ? -46.408 26.530 47.816 1.00 26.05 896 VAL A C 1
ATOM 6980 O O . VAL A 1 896 ? -45.448 25.910 48.271 1.00 26.05 896 VAL A O 1
ATOM 6983 N N . VAL A 1 897 ? -46.477 27.863 47.864 1.00 34.41 897 VAL A N 1
ATOM 6984 C CA . VAL A 1 897 ? -45.361 28.749 48.240 1.00 34.41 897 VAL A CA 1
ATOM 6985 C C . VAL A 1 897 ? -45.580 29.406 49.600 1.00 34.41 897 VAL A C 1
ATOM 6987 O O . VAL A 1 897 ? -46.527 30.169 49.738 1.00 34.41 897 VAL A O 1
ATOM 6990 N N . GLU A 1 898 ? -44.622 29.259 50.524 1.00 27.14 898 GLU A N 1
ATOM 6991 C CA . GLU A 1 898 ? -44.371 30.190 51.643 1.00 27.14 898 GLU A CA 1
ATOM 6992 C C . GLU A 1 898 ? -43.015 29.883 52.331 1.00 27.14 898 GLU A C 1
ATOM 6994 O O . GLU A 1 898 ? -42.605 28.729 52.368 1.00 27.14 898 GLU A O 1
ATOM 6999 N N . ARG A 1 899 ? -42.263 30.825 52.932 1.00 27.80 899 ARG A N 1
ATOM 7000 C CA . ARG A 1 899 ? -41.764 32.133 52.430 1.00 27.80 899 ARG A CA 1
ATOM 7001 C C . ARG A 1 899 ? -40.636 32.654 53.357 1.00 27.80 899 ARG A C 1
ATOM 7003 O O . ARG A 1 899 ? -40.904 32.923 54.519 1.00 27.80 899 ARG A O 1
ATOM 7010 N N . ARG A 1 900 ? -39.463 33.005 52.791 1.00 26.66 900 ARG A N 1
ATOM 7011 C CA . ARG A 1 900 ? -38.408 33.892 53.381 1.00 26.66 900 ARG A CA 1
ATOM 7012 C C . ARG A 1 900 ? -37.646 33.326 54.618 1.00 26.66 900 ARG A C 1
ATOM 7014 O O . ARG A 1 900 ? -38.122 32.419 55.271 1.00 26.66 900 ARG A O 1
ATOM 7021 N N . ALA A 1 901 ? -36.424 33.780 54.949 1.00 28.30 901 ALA A N 1
ATOM 7022 C CA . ALA A 1 901 ? -35.827 35.108 54.721 1.00 28.30 901 ALA A CA 1
ATOM 7023 C C . ALA A 1 901 ? -34.296 35.164 54.449 1.00 28.30 901 ALA A C 1
ATOM 7025 O O . ALA A 1 901 ? -33.586 34.199 54.677 1.00 28.30 901 ALA A O 1
ATOM 7026 N N . LYS A 1 902 ? -33.861 36.352 53.962 1.00 28.83 902 LYS A N 1
ATOM 7027 C CA . LYS A 1 902 ? -32.568 37.100 54.097 1.00 28.83 902 LYS A CA 1
ATOM 7028 C C . LYS A 1 902 ? -31.350 36.327 54.665 1.00 28.83 902 LYS A C 1
ATOM 7030 O O . LYS A 1 902 ? -31.481 35.682 55.690 1.00 28.83 902 LYS A O 1
ATOM 7035 N N . LYS A 1 903 ? -30.103 36.477 54.190 1.00 28.31 903 LYS A N 1
ATOM 7036 C CA . LYS A 1 903 ? -29.271 37.667 53.820 1.00 28.31 903 LYS A CA 1
ATOM 7037 C C . LYS A 1 903 ? -27.982 37.096 53.131 1.00 28.31 903 LYS A C 1
ATOM 7039 O O . LYS A 1 903 ? -27.712 35.928 53.368 1.00 28.31 903 LYS A O 1
ATOM 7044 N N . VAL A 1 904 ? -27.106 37.726 52.329 1.00 30.39 904 VAL A N 1
ATOM 7045 C CA . VAL A 1 904 ? -26.821 39.076 51.764 1.00 30.39 904 VAL A CA 1
ATOM 7046 C C . VAL A 1 904 ? -26.366 38.869 50.289 1.00 30.39 904 VAL A C 1
ATOM 7048 O O . VAL A 1 904 ? -25.959 37.764 49.945 1.00 30.39 904 VAL A O 1
ATOM 7051 N N . VAL A 1 905 ? -26.337 39.906 49.435 1.00 30.36 905 VAL A N 1
ATOM 7052 C CA . VAL A 1 905 ? -25.470 39.962 48.227 1.00 30.36 905 VAL A CA 1
ATOM 7053 C C . VAL A 1 905 ? -24.683 41.280 48.229 1.00 30.36 905 VAL A C 1
ATOM 7055 O O . VAL A 1 905 ? -25.229 42.313 48.622 1.00 30.36 905 VAL A O 1
ATOM 7058 N N . HIS A 1 906 ? -23.424 41.262 47.781 1.00 31.31 906 HIS A N 1
ATOM 7059 C CA . HIS A 1 906 ? -22.642 42.454 47.427 1.00 31.31 906 HIS A CA 1
ATOM 7060 C C . HIS A 1 906 ? -22.108 42.303 45.989 1.00 31.31 906 HIS A C 1
ATOM 7062 O O . HIS A 1 906 ? -21.531 41.257 45.685 1.00 31.31 906 HIS A O 1
ATOM 7068 N N . PRO A 1 907 ? -22.318 43.287 45.094 1.00 34.94 907 PRO A N 1
ATOM 7069 C CA . PRO A 1 907 ? -21.845 43.225 43.713 1.00 34.94 907 PRO A CA 1
ATOM 7070 C C . PRO A 1 907 ? -20.422 43.803 43.561 1.00 34.94 907 PRO A C 1
ATOM 7072 O O . PRO A 1 907 ? -20.105 44.803 44.208 1.00 34.94 907 PRO A O 1
ATOM 7075 N N . PRO A 1 908 ? -19.576 43.251 42.673 1.00 35.38 908 PRO A N 1
ATOM 7076 C CA . PRO A 1 908 ? -18.390 43.948 42.183 1.00 35.38 908 PRO A CA 1
ATOM 7077 C C . PRO A 1 908 ? -18.781 45.060 41.191 1.00 35.38 908 PRO A C 1
ATOM 7079 O O . PRO A 1 908 ? -19.769 44.943 40.464 1.00 35.38 908 PRO A O 1
ATOM 7082 N N . ALA A 1 909 ? -18.002 46.143 41.163 1.00 34.03 909 ALA A N 1
ATOM 7083 C CA . ALA A 1 909 ? -18.238 47.304 40.302 1.00 34.03 909 ALA A CA 1
ATOM 7084 C C . ALA A 1 909 ? -17.815 47.062 38.831 1.00 34.03 909 ALA A C 1
ATOM 7086 O O . ALA A 1 909 ? -16.937 46.233 38.578 1.00 34.03 909 ALA A O 1
ATOM 7087 N N . PRO A 1 910 ? -18.404 47.782 37.854 1.00 40.03 910 PRO A N 1
ATOM 7088 C CA . PRO A 1 910 ? -17.987 47.723 36.454 1.00 40.03 910 PRO A CA 1
ATOM 7089 C C . PRO A 1 910 ? -16.700 48.524 36.195 1.00 40.03 910 PRO A C 1
ATOM 7091 O O . PRO A 1 910 ? -16.403 49.481 36.906 1.00 40.03 910 PRO A O 1
ATOM 7094 N N . SER A 1 911 ? -16.000 48.188 35.107 1.00 32.28 911 SER A N 1
ATOM 7095 C CA . SER A 1 911 ? -14.900 48.984 34.536 1.00 32.28 911 SER A CA 1
ATOM 7096 C C . SER A 1 911 ? -15.105 49.189 33.025 1.00 32.28 911 SER A C 1
ATOM 7098 O O . SER A 1 911 ? -15.843 48.414 32.409 1.00 32.28 911 SER A O 1
ATOM 7100 N N . PRO A 1 912 ? -14.559 50.270 32.435 1.00 46.19 912 PRO A N 1
ATOM 7101 C CA . PRO A 1 912 ? -15.244 50.968 31.347 1.00 46.19 912 PRO A CA 1
ATOM 7102 C C . PRO A 1 912 ? -14.828 50.552 29.931 1.00 46.19 912 PRO A C 1
ATOM 7104 O O . PRO A 1 912 ? -13.800 49.918 29.703 1.00 46.19 912 PRO A O 1
ATOM 7107 N N . ALA A 1 913 ? -15.640 50.977 28.961 1.00 38.03 913 ALA A N 1
ATOM 7108 C CA . ALA A 1 913 ? -15.365 50.815 27.539 1.00 38.03 913 ALA A CA 1
ATOM 7109 C C . ALA A 1 913 ? -14.255 51.761 27.045 1.00 38.03 913 ALA A C 1
ATOM 7111 O O . ALA A 1 913 ? -14.198 52.928 27.431 1.00 38.03 913 ALA A O 1
ATOM 7112 N N . ILE A 1 914 ? -13.451 51.275 26.098 1.00 39.03 914 ILE A N 1
ATOM 7113 C CA . ILE A 1 914 ? -12.614 52.077 25.197 1.00 39.03 914 ILE A CA 1
ATOM 7114 C C . ILE A 1 914 ? -12.888 51.568 23.776 1.00 39.03 914 ILE A C 1
ATOM 7116 O O . ILE A 1 914 ? -13.074 50.369 23.574 1.00 39.03 914 ILE A O 1
ATOM 7120 N N . GLY A 1 915 ? -12.937 52.467 22.792 1.00 33.59 915 GLY A N 1
ATOM 7121 C CA . GLY A 1 915 ? -13.125 52.119 21.383 1.00 33.59 915 GLY A CA 1
ATOM 7122 C C . GLY A 1 915 ? -12.275 52.988 20.459 1.00 33.59 915 GLY A C 1
ATOM 7123 O O . GLY A 1 915 ? -11.819 54.054 20.871 1.00 33.59 915 GLY A O 1
ATOM 7124 N N . ARG A 1 916 ? -12.139 52.547 19.196 1.00 35.12 916 ARG A N 1
ATOM 7125 C CA . ARG A 1 916 ? -11.210 53.059 18.160 1.00 35.12 916 ARG A CA 1
ATOM 7126 C C . ARG A 1 916 ? -9.738 52.780 18.532 1.00 35.12 916 ARG A C 1
ATOM 7128 O O . ARG A 1 916 ? -9.305 53.070 19.637 1.00 35.12 916 ARG A O 1
ATOM 7135 N N . ARG A 1 917 ? -8.911 52.231 17.646 1.00 34.50 917 ARG A N 1
ATOM 7136 C CA . ARG A 1 917 ? -8.914 52.320 16.174 1.00 34.50 917 ARG A CA 1
ATOM 7137 C C . ARG A 1 917 ? -9.105 50.981 15.471 1.00 34.50 917 ARG A C 1
ATOM 7139 O O . ARG A 1 917 ? -8.799 49.952 16.103 1.00 34.50 917 ARG A O 1
#

Secondary structure (DSSP, 8-state):
--PPP-PPP-STTEEEETTEEEEEEEPPHHHHTTT--SEEEEE-----HHHHHHHHHHHHHHHHHHHHHHHHHTTSSSS-HHHHHHHHHHHHHHHHHHHHHHHTSPP-HHHHHHHHHHHHHHHHHHHHHHHHT--HHHHHHHHHHHHHHT--HHHHTSHHHHHHHHHHHHHHHHHHHHHHHH---HHHHTHHHHHHTT--SSHHHHSPPPBHHHHHHHHHHTS-HHHHHHHHHHHHHHHHHH-S-BGGG--HHHHHHHHHHHHHSBTTTT-TT---TT---PPP--HHHHHHHHHHHHHHHHHHHHH-TT--HHHHHHHHHHHS-EE--HHHHHHHHHHHHHHHHHHH-HHHHSTTS-TTS-SS--HHHHHHHHHHHHHHSB-TTS-BS-EE-----PPPPHHHHHHHHHSHHHH-BSSSS-TTSB--SS--B---SHHHHHHHHHHHS---HHHHHT-BGGGEEEETTEEEEEES-SSSS--SSGGG-EEEEPPHHHHHTTHHHHHHHHHHTT-SBS-TTSPPPTTT--HHHHHHHHHHHHHTTTT---SSS-HHHHHHHHHHHHHHTT--HHHHHHHHT---S-GGGGSTTSS-HHHHHHHHHT----EEEE--TT-SS-EEEEESS-PPPEEEEEEEE-TTSSEEEEEEE-TTT--EEEEEEETTPPPPS-HHHHTS-EE-HHHHHHHHHHHHHHSEEE--SSHHHHHHHHHHGGGSPPP--PPPPPPPP------------PPPPPPP--------TT--TTEEEEE----SSS-S-----EEEEEEEEEEETTEEEEEEEEEEE--SPPPPTTEEEE-SHHHHHHTT-SS-EEEESSS-EEEETT-TTTEEEEEEE--HHHHHHHHHHHHHH-S----BSSS-S-----------------PPPP-------

pLDDT: mean 78.87, std 17.68, range [26.05, 97.25]

Organism: NCBI:txid543078

Solvent-accessible surface area (backbone atoms only — not comparable to full-atom values): 52978 Å² total; per-residue (Å²): 140,76,87,81,77,85,74,79,78,77,54,88,44,47,47,79,54,97,77,29,32,24,38,45,46,67,54,57,69,78,48,39,77,71,70,45,61,72,58,51,73,45,78,62,84,36,69,49,66,72,60,39,52,51,58,44,50,58,48,48,54,52,48,56,48,51,52,49,51,54,54,45,58,60,50,71,37,93,64,39,66,67,40,58,53,49,21,55,31,44,49,53,31,52,52,49,40,50,52,50,57,53,74,73,43,91,87,48,74,69,58,50,55,55,45,53,50,51,41,49,55,52,43,50,50,52,50,48,29,67,72,74,67,52,22,63,62,23,33,70,75,40,41,72,31,22,64,56,46,74,47,61,69,74,51,29,49,31,77,70,51,12,52,52,46,47,56,49,52,42,54,51,37,58,47,48,49,46,29,69,73,69,72,46,59,51,50,66,79,37,34,67,64,33,48,75,56,73,38,66,69,46,78,81,67,43,53,80,73,47,32,41,61,61,14,25,52,50,30,22,74,77,31,61,76,85,46,18,66,48,24,47,51,48,36,55,53,44,38,77,73,71,45,78,34,29,54,91,73,57,50,44,65,64,45,49,52,50,51,53,50,56,48,60,29,48,63,62,66,84,66,88,26,69,58,49,100,82,71,49,92,40,59,87,77,59,70,66,56,59,35,50,55,46,52,50,50,32,50,51,54,49,49,54,51,65,66,45,79,91,56,53,74,69,54,38,41,47,57,43,71,74,67,43,64,44,17,43,45,72,78,51,46,55,53,48,49,55,34,48,44,37,27,52,22,60,58,59,33,60,85,44,53,32,89,88,42,56,88,88,72,35,44,64,80,51,73,71,58,47,55,58,48,47,59,52,49,66,60,66,37,38,46,98,86,69,39,68,69,66,49,55,76,75,88,63,68,45,51,54,51,69,66,60,51,41,55,58,54,61,27,18,51,47,57,18,2,53,37,90,83,48,39,57,40,70,38,89,61,94,62,61,37,69,63,91,41,61,86,43,46,50,61,53,42,15,41,69,54,25,51,55,64,50,64,60,55,64,34,36,38,86,36,54,43,77,53,98,89,40,52,25,41,49,31,52,78,57,90,85,47,90,53,94,41,81,63,49,45,43,54,42,53,64,34,54,72,48,53,64,42,40,46,66,60,52,50,49,50,38,47,76,70,69,38,64,44,72,33,74,90,54,59,55,33,100,85,77,70,35,33,36,59,58,51,53,53,53,48,50,56,47,29,58,55,65,79,60,69,46,86,38,45,37,81,79,15,33,27,39,28,29,60,47,53,44,47,77,70,69,50,54,67,69,62,53,30,55,66,51,43,54,91,73,88,60,85,71,66,73,58,61,48,77,53,63,55,67,60,52,29,56,61,42,51,69,68,75,75,40,71,37,67,41,80,47,94,96,50,100,51,36,33,48,72,54,59,73,58,84,76,46,57,61,26,38,45,46,70,42,47,31,102,82,55,42,64,6,29,43,36,33,21,34,78,94,73,68,48,72,80,44,62,35,25,26,62,94,42,62,59,66,96,44,82,80,62,72,76,44,53,76,35,49,57,40,57,53,13,29,54,49,38,60,48,57,73,64,30,34,78,43,69,45,94,47,71,61,54,36,51,25,48,63,54,41,42,69,57,12,77,74,71,83,78,72,75,77,74,76,76,80,78,82,74,79,85,76,91,78,89,87,81,87,83,88,80,90,74,85,80,75,90,72,93,80,71,71,82,58,78,84,81,48,63,46,24,23,26,35,26,45,62,87,75,95,70,81,83,84,76,68,65,59,72,35,52,22,36,26,73,36,75,47,76,56,100,86,43,54,27,36,36,31,18,50,42,44,79,60,81,87,65,90,78,55,68,25,38,42,79,40,65,53,71,69,40,20,57,44,25,49,40,98,54,42,31,32,28,36,56,63,72,35,34,26,44,51,68,81,41,67,91,33,46,53,39,76,46,34,34,52,38,79,70,50,50,55,48,41,57,53,14,46,64,61,38,49,97,67,83,58,55,66,82,76,76,75,99,80,76,90,80,81,91,78,88,84,81,89,81,90,87,87,88,84,84,85,82,89,82,84,92,84,78,87,133